Protein AF-A0A2I0UCT9-F1 (afdb_monomer_lite)

Organism: NCBI:txid1758121

pLDDT: mean 79.64, std 15.56, range [23.2, 97.56]

Secondary structure (DSSP, 8-state):
-B---S-SBTTB-----B-S-GGGEEEEEEEEE-TT-SSEEEEEEE-----------EEE-TTS--HHHHHHHHHTS-HHHHTTT--HHHHHHHHHHHHHHHHHHHS-EEE--S-S-PPPTT--HHHHHHHHHHHHHHHHHHTTSS-HHHHHHHHHHHHHHHHHHHHHHHHHHHHTTTT-HHHHHHHHHHHS---PPSPPEE-TTS-EE-SHHHHHHHHHHHHHHHS---------PPPP---------PPPP---HHHHHHHHHTS-TTSPP-TT---HHHHHHTHHHHHHHHHHHHHHHHHH----GGGGEEEEEEEE-SS-TT-GGGEEEEEEE-HHHHHHHHHHHHHHHHHHHHTT-S-TT--TT-TT--HHHHHHHHHHHHHHHHHTT----------TTTTTT--HHHHHHHHHHTT--HHHHHHHHHHSSS-EE-----HHHHHHHHHHHHHHHHHHH-TTS-EEE-HHHHHHHHHHHHTT--HHHHHHHHHHTT-HHHHTSS----BTTBS-HHHHHHHHHHHHHHSS--TTEEEEEEEEEEEETTS-B-HHHHHHHHHHHSPPEEEE-HHHHHHHHHHHHHHHHHHHTTTSS--SS-TTSS-TT--EEEEEEEEEEE-EEEEPPGGG-EEEEEESSSS-EEEEEEEEEEEEEEEEEEGGGTEEEEEEEBTTSSEEEEEEEESSTTHHHHHHHH--HHHHHHHTSTTT-EEEEEEEEEE-EEEEEEEEHHHHHHHHT--GGGSTT---TTTBS-TT----EEEEEEEEEE-S-EEEETT-S---------PPPEEEE--S-EEEEEEETTTTEEEEEEEE--S-SS-HHHHHHHHHHHHHHHHHHHHH-SSS-EEE-HHHHHHHHHHHHTT--HHHHHHHHHHTT-HHHHTTT--S--TT-S-HHHHHHHHHHHHHHTS--SSEEEEEEEEEEEETTSPBPHHHHHHHHHHHSPPEEEE-TTT-HHHHHHHHHHHHHHHTTTSS--SS-TTSS-TT--EEEEEEEEEEE-EEEEPPGGG-EEEEEESSSS-EEEEEEEEEEEEEEEEEEGGGTEEEEEEEBTTSSEEEEEEEESSGGGHHHHHHH--HHHHHHHTSTTT-EEEEEEEEEE-EEEEEEEEHHHHHHHHT--GGGSTT---TTTBS-TT----EEEEEEEEEE-S-EEEETTSS---S------SPEEEE--S-EEEEEEETTTTEEEEEEEE---

Radius of gyration: 41.67 Å; chains: 1; bounding box: 113×102×106 Å

Foldseek 3Di:
DWQDDAPFADRHNDDTDDDPDPVQKADWDFADDDPPDNTTDIDIHGDDDPPPPFPFDKDWDPVQFDVVQLVVQLVPDPLVVVQPPDALQSLVVVVLVSSVVSCPVGIDIDTPGPDPPPQPPLRDPVLVVLVVVLVVQVVCVVVVNHPPVVSVVSVVVSVVSSVVSVVVVLVVLVVCCVPCVPSNVVVVCVVVDPPDDQCFAQAPVRDTHHDPLVVVVRLVLVLVVLADPDDPDPDPDDDDDDDDDPDDDDDDDQQDLVLQLVLLLPDDQPDDAWPSPDGSVSCNSCSNPVSVSLSVSLVSCLQVLDDHPQQLEWAWDWDAADDDSRYSVRTDTDTRGHPSSVSSVVSLVVVLVVLCVVLVVDDPLDQPPDPPGDPVNNVVVVVVVVVVCVVVVHDDDDDDDDDPPVVSHDDLVVVLVVSVVSPDDPSSSSNSVNSPPDRFYPDCLALQQLLQQLVLLLLVLVCVQAVQHKDKFFSLLQLLLVVLLLLLFDDPLVVLSCVSSVVVSVPVGDDQPDDLRHRNVVVLQVNQVVCCVVVPDDPFKDKFKDKEKEFEQPFFWDPSSQVSCCVRVVYGHHYDHQQPCVVVSQQVVQVSLCVRQVNPRGSLDPVPSGHNPAGMAIEIEIEIDGFFQEFFDLVQFFFDWFPLDPVDTATFRKTKDWDFWWKFQDVVLQWIWTWTATNVSQKIKIWIGHNDQVSAVVCSVPDHPVVVCVCPPPVRTDGFGEIEIDTWAKEKDKDWCPVSSVVSRSVCQCDQNTRSCSTGVDSRDHHPTYMYMYIYGDDRGHDHYRPPPDDDDDDDDDDDHHYDHNRAKIKMFMARVVRRHTRMTMIDSDRDPLCQQQQQLLQQLVLLLLVLVCVVAVLHKDKFFSLLQLLLLVLLLLLFDDPLNVLSCVSSVVVSVLPSDFDQDDLRGRCPPVLQSNQVVCCVVCPDDPFKHKFKDKEKEFAQVFDWDPSSQVNSCVRPVYGYHYDHQQPPVVVRQVVLQVSLCVRQVNPDGSLDPPPSGHNPAGMEIDIEMEIDGFFAEFFDPVQWDFDWFPLDPVDTDTFGKTKAWDWWWKFCPVVLQWMWTWTATNVSQKIKIWIGHNDQVSVVVCSVPDGPVVVSVCPRSVGTDTFGEIEIDTWDKDKDKDFCLVSSVVSRSVCQCDQNTRSCSTGVDSRRHRPTYMYMYIYGGDRGHDHYRPDDDDDDDDPDDPDHHYDHNRAKIKMFMARVSSRHTRMTMIDSDD

InterPro domains:
  IPR000215 Serpin family [PTHR11461] (838-1222)
  IPR000477 Reverse transcriptase domain [PF00078] (324-441)
  IPR023795 Serpin, conserved site [PS00284] (804-814)
  IPR023795 Serpin, conserved site [PS00284] (1195-1205)
  IPR023796 Serpin domain [PF00079] (450-830)
  IPR023796 Serpin domain [PF00079] (841-1222)
  IPR023796 Serpin domain [SM00093] (456-831)
  IPR023796 Serpin domain [SM00093] (847-1222)
  IPR036186 Serpin superfamily [SSF56574] (446-830)
  IPR036186 Serpin superfamily [SSF56574] (837-1222)
  IPR042178 Serpin superfamily, domain 1 [G3DSA:3.30.497.10] (456-778)
  IPR042178 Serpin superfamily, domain 1 [G3DSA:3.30.497.10] (847-1169)
  IPR042185 Serpin superfamily, domain 2 [G3DSA:2.30.39.10] (630-824)
  IPR042185 Serpin superfamily, domain 2 [G3DSA:2.30.39.10] (1021-1215)
  IPR043502 DNA/RNA polymerase superfamily [SSF56672] (262-437)

Sequence (1222 aa):
MQLVSGPTRESALLDLLLVNREELVGEVKVGGRLGHSDHEMIEFSILGETRRGVTKTATLDFWRANFDLFRRLLDKIPWEAALKDIGVQEEWTYYKKEVLKAQEQAVPVYRKTSRRGRRRAWLNRDLLLDLRNKRRVYNLWKRGQVSHEDYKEVVKLCREKIRRAKAQLELNLATAVKDNKKCFYKFINNKRRIRENLPPLSDAEGNIVTKDEEKAEVLNAYFASVFSSGTSCFLDTQPHELGDKEGKQNEGITIKEEEISDLLRRLDAHKSMGPDGLHPRVLKELADMLAKLLSIIYMKSWITGEVPKDWRVANVTPIYKKGKKEDPGNYRPVSLTSIPEKVMEQVILSAITNHIMGNHGIRPSQHGFMKGRSCQTNLISFYDMMTRLLDEGKAVDIIYLDFQKVFDTVPHRILVEKLAAHGLGEHMICWIKHWLSGRTDFTMGSISAANAEFSFDVFKELKVHHANDNILYSPMSIIAALAMVYLGARGNTEHQMEKVLHFDKIAGLGGTIQTKCGKSMNIHLLFKELLSDITAPKANSSLHIANRLYAEKTCPILPIYSKCVKKLYRAGLEMVNFKTASNQARQLINSWVENQTNGQIQDILVSGSVDLNTALALVSAIYFKGIWKTAFKEDDTQEMPFSVTKKESRPVQMMCQNGTFKVAAVAAENMKILELPYASGQLSMLVLLPDDISGLEQLENKISFEKLTEWTSPNVMEKRRVKVYLPRMKIQEKYNLKSVLTTLGMTDLFSPSANLSGISSAKTLKISEAIHEAYMEVNEEGTEMAGSAGVMGDIKHSSELEEFRADHPFLFLLKHNPTNIILFFGKYYNTDFTMGSITAANAEFCFDVFRELKVHHANDNIFYSPLSIISALAMVYLGARGNTQSQMEKVLHFDNITGLGDTNDSQCGTSEYLHNSFKNLLSDITMPNATYSLKIAERLYIEKTYPVLPEYLKCAKKFYKAGLEEVNFKTATEEARQLVNSWVEKETNGQIQDFLVSGSVDFNTAVALVNAIYFKGIWKSAFKEDDTQEMPFNVTEQESRPVQMMCQNGTFKVAAVAAENMKILELPYASGQLSMLVLLPDDISGLEQLENKISFEKLTEWTSPNVMEKRRVKVYLPRMKIQEKYNLKSVLTTLGMTDLFSPSANLSGISSAENLKISEAIHEAYMEVNEEGTEMAGSAGVMGDIKHSSELEEFRADHPFLFLLKHNPTNIILFFGKYCSP

Structure (mmCIF, N/CA/C/O backbone):
data_AF-A0A2I0UCT9-F1
#
_entry.id   AF-A0A2I0UCT9-F1
#
loop_
_atom_site.group_PDB
_atom_site.id
_atom_site.type_symbol
_atom_site.label_atom_id
_atom_site.label_alt_id
_atom_site.label_comp_id
_atom_site.label_asym_id
_atom_site.label_entity_id
_atom_site.label_seq_id
_atom_site.pdbx_PDB_ins_code
_atom_site.Cartn_x
_atom_site.Cartn_y
_atom_site.Cartn_z
_atom_site.occupancy
_atom_site.B_iso_or_equiv
_atom_site.auth_seq_id
_atom_site.auth_comp_id
_atom_site.auth_asym_id
_atom_site.auth_atom_id
_atom_site.pdbx_PDB_model_num
ATOM 1 N N . MET A 1 1 ? 19.621 -49.112 -18.822 1.00 57.09 1 MET A N 1
ATOM 2 C CA . MET A 1 1 ? 19.481 -50.208 -17.838 1.00 57.09 1 MET A CA 1
ATOM 3 C C . MET A 1 1 ? 18.118 -50.867 -18.026 1.00 57.09 1 MET A C 1
ATOM 5 O O . MET A 1 1 ? 17.234 -50.204 -18.569 1.00 57.09 1 MET A O 1
ATOM 9 N N . GLN A 1 2 ? 17.984 -52.158 -17.704 1.00 73.25 2 GLN A N 1
ATOM 10 C CA . GLN A 1 2 ? 16.734 -52.922 -17.835 1.00 73.25 2 GLN A CA 1
ATOM 11 C C . GLN A 1 2 ? 15.992 -52.929 -16.495 1.00 73.25 2 GLN A C 1
ATOM 13 O O . GLN A 1 2 ? 16.597 -53.284 -15.492 1.00 73.25 2 GLN A O 1
ATOM 18 N N . LEU A 1 3 ? 14.705 -52.567 -16.487 1.00 75.50 3 LEU A N 1
ATOM 19 C CA . LEU A 1 3 ? 13.926 -52.384 -15.248 1.00 75.50 3 LEU A CA 1
ATOM 20 C C . LEU A 1 3 ? 12.859 -53.463 -14.981 1.00 75.50 3 LEU A C 1
ATOM 22 O O . LEU A 1 3 ? 12.238 -53.456 -13.925 1.00 75.50 3 LEU A O 1
ATOM 26 N N . VAL A 1 4 ? 12.626 -54.390 -15.916 1.00 80.62 4 VAL A N 1
ATOM 27 C CA . VAL A 1 4 ? 11.717 -55.529 -15.689 1.00 80.62 4 VAL A CA 1
ATOM 28 C C . VAL A 1 4 ? 12.490 -56.616 -14.953 1.00 80.62 4 VAL A C 1
ATOM 30 O O . VAL A 1 4 ? 13.481 -57.115 -15.489 1.00 80.62 4 VAL A O 1
ATOM 33 N N . SER A 1 5 ? 12.037 -56.963 -13.749 1.00 72.50 5 SER A N 1
ATOM 34 C CA . SER A 1 5 ? 12.671 -57.950 -12.863 1.00 72.50 5 SER A CA 1
ATOM 35 C C . SER A 1 5 ? 11.856 -59.238 -12.666 1.00 72.50 5 SER A C 1
ATOM 37 O O . SER A 1 5 ? 12.396 -60.209 -12.144 1.00 72.50 5 SER A O 1
ATOM 39 N N . GLY A 1 6 ? 10.586 -59.274 -13.095 1.00 77.69 6 GLY A N 1
ATOM 40 C CA . GLY A 1 6 ? 9.696 -60.440 -12.990 1.00 77.69 6 GLY A CA 1
ATOM 41 C C . GLY A 1 6 ? 9.464 -61.162 -14.328 1.00 77.69 6 GLY A C 1
ATOM 42 O O . GLY A 1 6 ? 9.634 -60.547 -15.385 1.00 77.69 6 GLY A O 1
ATOM 43 N N . PRO A 1 7 ? 9.083 -62.455 -14.313 1.00 78.69 7 PRO A N 1
ATOM 44 C CA . PRO A 1 7 ? 8.734 -63.188 -15.526 1.00 78.69 7 PRO A CA 1
ATOM 45 C C . PRO A 1 7 ? 7.479 -62.589 -16.165 1.00 78.69 7 PRO A C 1
ATOM 47 O O . PRO A 1 7 ? 6.541 -62.211 -15.479 1.00 78.69 7 PRO A O 1
ATOM 50 N N . THR A 1 8 ? 7.478 -62.483 -17.490 1.00 80.38 8 THR A N 1
ATOM 51 C CA . THR A 1 8 ? 6.402 -61.848 -18.274 1.00 80.38 8 THR A CA 1
ATOM 52 C C . THR A 1 8 ? 5.652 -62.850 -19.142 1.00 80.38 8 THR A C 1
ATOM 54 O O . THR A 1 8 ? 4.635 -62.528 -19.752 1.00 80.38 8 THR A O 1
ATOM 57 N N . ARG A 1 9 ? 6.119 -64.101 -19.154 1.00 81.19 9 ARG A N 1
ATOM 58 C CA . ARG A 1 9 ? 5.434 -65.254 -19.727 1.00 81.19 9 ARG A CA 1
ATOM 59 C C . ARG A 1 9 ? 5.860 -66.512 -18.977 1.00 81.19 9 ARG A C 1
ATOM 61 O O . ARG A 1 9 ? 6.996 -66.958 -19.116 1.00 81.19 9 ARG A O 1
ATOM 68 N N . GLU A 1 10 ? 4.939 -67.093 -18.212 1.00 77.25 10 GLU A N 1
ATOM 69 C CA . GLU A 1 10 ? 5.203 -68.269 -17.366 1.00 77.25 10 GLU A CA 1
ATOM 70 C C . GLU A 1 10 ? 6.391 -68.028 -16.416 1.00 77.25 10 GLU A C 1
ATOM 72 O O . GLU A 1 10 ? 6.295 -67.182 -15.535 1.00 77.25 10 GLU A O 1
ATOM 77 N N . SER A 1 11 ? 7.509 -68.740 -16.586 1.00 71.81 11 SER A N 1
ATOM 78 C CA . SER A 1 11 ? 8.741 -68.568 -15.803 1.00 71.81 11 SER A CA 1
ATOM 79 C C . SER A 1 11 ? 9.826 -67.755 -16.525 1.00 71.81 11 SER A C 1
ATOM 81 O O . SER A 1 11 ? 10.908 -67.555 -15.973 1.00 71.81 11 SER A O 1
ATOM 83 N N . ALA A 1 12 ? 9.561 -67.273 -17.746 1.00 71.94 12 ALA A N 1
ATOM 84 C CA . ALA A 1 12 ? 10.537 -66.583 -18.584 1.00 71.94 12 ALA A CA 1
ATOM 85 C C . ALA A 1 12 ? 10.339 -65.057 -18.600 1.00 71.94 12 ALA A C 1
ATOM 87 O O . ALA A 1 12 ? 9.223 -64.539 -18.688 1.00 71.94 12 ALA A O 1
ATOM 88 N N . LEU A 1 13 ? 11.456 -64.326 -18.573 1.00 79.44 13 LEU A N 1
ATOM 89 C CA . LEU A 1 13 ? 11.510 -62.872 -18.718 1.00 79.44 13 LEU A CA 1
ATOM 90 C C . LEU A 1 13 ? 11.813 -62.537 -20.183 1.00 79.44 13 LEU A C 1
ATOM 92 O O . LEU A 1 13 ? 12.969 -62.533 -20.602 1.00 79.44 13 LEU A O 1
ATOM 96 N N . LEU A 1 14 ? 10.764 -62.328 -20.980 1.00 77.50 14 LEU A N 1
ATOM 97 C CA . LEU A 1 14 ? 10.890 -62.073 -22.422 1.00 77.50 14 LEU A CA 1
ATOM 98 C C . LEU A 1 14 ? 10.742 -60.591 -22.775 1.00 77.50 14 LEU A C 1
ATOM 100 O O . LEU A 1 14 ? 11.353 -60.122 -23.736 1.00 77.50 14 LEU A O 1
ATOM 104 N N . ASP A 1 15 ? 9.961 -59.849 -21.995 1.00 80.25 15 ASP A N 1
ATOM 105 C CA . ASP A 1 15 ? 9.699 -58.434 -22.238 1.00 80.25 15 ASP A CA 1
ATOM 106 C C . ASP A 1 15 ? 10.690 -57.526 -21.493 1.00 80.25 15 ASP A C 1
ATOM 108 O O . ASP A 1 15 ? 10.990 -57.720 -20.314 1.00 80.25 15 ASP A O 1
ATOM 112 N N . LEU A 1 16 ? 11.203 -56.508 -22.193 1.00 80.88 16 LEU A N 1
ATOM 113 C CA . LEU A 1 16 ? 12.272 -55.626 -21.714 1.00 80.88 16 LEU A CA 1
ATOM 114 C C . LEU A 1 16 ? 11.799 -54.170 -21.631 1.00 80.88 16 LEU A C 1
ATOM 116 O O . LEU A 1 16 ? 11.271 -53.625 -22.602 1.00 80.88 16 LEU A O 1
ATOM 120 N N . LEU A 1 17 ? 12.096 -53.502 -20.513 1.00 78.69 17 LEU A N 1
ATOM 121 C CA . LEU A 1 17 ? 11.979 -52.048 -20.370 1.00 78.69 17 LEU A CA 1
ATOM 122 C C . LEU A 1 17 ? 13.373 -51.432 -20.251 1.00 78.69 17 LEU A C 1
ATOM 124 O O . LEU A 1 17 ? 14.047 -51.629 -19.244 1.00 78.69 17 LEU A O 1
ATOM 128 N N . LEU A 1 18 ? 13.802 -50.697 -21.280 1.00 76.31 18 LEU A N 1
ATOM 129 C CA . LEU A 1 18 ? 15.130 -50.083 -21.358 1.00 76.31 18 LEU A CA 1
ATOM 130 C C . LEU A 1 18 ? 15.047 -48.563 -21.188 1.00 76.31 18 LEU A C 1
ATOM 132 O O . LEU A 1 18 ? 14.355 -47.892 -21.954 1.00 76.31 18 LEU A O 1
ATOM 136 N N . VAL A 1 19 ? 15.811 -48.015 -20.239 1.00 69.94 19 VAL A N 1
ATOM 137 C CA . VAL A 1 19 ? 15.887 -46.564 -19.982 1.00 69.94 19 VAL A CA 1
ATOM 138 C C . VAL A 1 19 ? 17.318 -46.028 -20.016 1.00 69.94 19 VAL A C 1
ATOM 140 O O . VAL A 1 19 ? 18.277 -46.747 -19.712 1.00 69.94 19 VAL A O 1
ATOM 143 N N . ASN A 1 20 ? 17.455 -44.750 -20.388 1.00 64.88 20 ASN A N 1
ATOM 144 C CA . ASN A 1 20 ? 18.713 -43.992 -20.367 1.00 64.88 20 ASN A CA 1
ATOM 145 C C . ASN A 1 20 ? 18.933 -43.199 -19.064 1.00 64.88 20 ASN A C 1
ATOM 147 O O . ASN A 1 20 ? 20.059 -42.782 -18.813 1.00 64.88 20 ASN A O 1
ATOM 151 N N . ARG A 1 21 ? 17.882 -42.988 -18.259 1.00 62.28 21 ARG A N 1
ATOM 152 C CA . ARG A 1 21 ? 17.913 -42.405 -16.907 1.00 62.28 21 ARG A CA 1
ATOM 153 C C . ARG A 1 21 ? 16.863 -43.123 -16.059 1.00 62.28 21 ARG A C 1
ATOM 155 O O . ARG A 1 21 ? 15.702 -43.140 -16.461 1.00 62.28 21 ARG A O 1
ATOM 162 N N . GLU A 1 22 ? 17.259 -43.737 -14.948 1.00 59.78 22 GLU A N 1
ATOM 163 C CA . GLU A 1 22 ? 16.347 -44.529 -14.098 1.00 59.78 22 GLU A CA 1
ATOM 164 C C . GLU A 1 22 ? 15.284 -43.663 -13.417 1.00 59.78 22 GLU A C 1
ATOM 166 O O . GLU A 1 22 ? 14.137 -44.069 -13.308 1.00 59.78 22 GLU A O 1
ATOM 171 N N . GLU A 1 23 ? 15.630 -42.415 -13.106 1.00 65.25 23 GLU A N 1
ATOM 172 C CA . GLU A 1 23 ? 14.779 -41.413 -12.449 1.00 65.25 23 GLU A CA 1
ATOM 173 C C . GLU A 1 23 ? 13.482 -41.079 -13.217 1.00 65.25 23 GLU A C 1
ATOM 175 O O . GLU A 1 23 ? 12.538 -40.532 -12.653 1.00 65.25 23 GLU A O 1
ATOM 180 N N . LEU A 1 24 ? 13.431 -41.380 -14.521 1.00 64.81 24 LEU A N 1
ATOM 181 C CA . LEU A 1 24 ? 12.285 -41.087 -15.389 1.00 64.81 24 LEU A CA 1
ATOM 182 C C . LEU A 1 24 ? 11.201 -42.166 -15.346 1.00 64.81 24 LEU A C 1
ATOM 184 O O . LEU A 1 24 ? 10.150 -41.985 -15.963 1.00 64.81 24 LEU A O 1
ATOM 188 N N . VAL A 1 25 ? 11.447 -43.301 -14.693 1.00 72.56 25 VAL A N 1
ATOM 189 C CA . VAL A 1 25 ? 10.488 -44.403 -14.607 1.00 72.56 25 VAL A CA 1
ATOM 190 C C . VAL A 1 25 ? 10.247 -44.729 -13.138 1.00 72.56 25 VAL A C 1
ATOM 192 O O . VAL A 1 25 ? 11.176 -45.027 -12.401 1.00 72.56 25 VAL A O 1
ATOM 195 N N . GLY A 1 26 ? 8.988 -44.624 -12.714 1.00 73.44 26 GLY A N 1
ATOM 196 C CA . GLY A 1 26 ? 8.541 -45.030 -11.385 1.00 73.44 26 GLY A CA 1
ATOM 197 C C . GLY A 1 26 ? 8.479 -46.553 -11.240 1.00 73.44 26 GLY A C 1
ATOM 198 O O . GLY A 1 26 ? 9.043 -47.295 -12.037 1.00 73.44 26 GLY A O 1
ATOM 199 N N . GLU A 1 27 ? 7.762 -47.031 -10.226 1.00 77.88 27 GLU A N 1
ATOM 200 C CA . GLU A 1 27 ? 7.654 -48.464 -9.929 1.00 77.88 27 GLU A CA 1
ATOM 201 C C . GLU A 1 27 ? 7.150 -49.273 -11.146 1.00 77.88 27 GLU A C 1
ATOM 203 O O . GLU A 1 27 ? 6.134 -48.926 -11.753 1.00 77.88 27 GLU A O 1
ATOM 208 N N . VAL A 1 28 ? 7.875 -50.340 -11.508 1.00 81.81 28 VAL A N 1
ATOM 209 C CA . VAL A 1 28 ? 7.526 -51.268 -12.597 1.00 81.81 28 VAL A CA 1
ATOM 210 C C . VAL A 1 28 ? 6.872 -52.508 -11.989 1.00 81.81 28 VAL A C 1
ATOM 212 O O . VAL A 1 28 ? 7.509 -53.224 -11.219 1.00 81.81 28 VAL A O 1
ATOM 215 N N . LYS A 1 29 ? 5.614 -52.782 -12.341 1.00 81.94 29 LYS A N 1
ATOM 216 C CA . LYS A 1 29 ? 4.838 -53.941 -11.876 1.00 81.94 29 LYS A CA 1
ATOM 217 C C . LYS A 1 29 ? 4.509 -54.861 -13.039 1.00 81.94 29 LYS A C 1
ATOM 219 O O . LYS A 1 29 ? 4.087 -54.400 -14.094 1.00 81.94 29 LYS A O 1
ATOM 224 N N . VAL A 1 30 ? 4.669 -56.164 -12.836 1.00 81.25 30 VAL A N 1
ATOM 225 C CA . VAL A 1 30 ? 4.118 -57.178 -13.741 1.00 81.25 30 VAL A CA 1
ATOM 226 C C . VAL A 1 30 ? 2.768 -57.617 -13.165 1.00 81.25 30 VAL A C 1
ATOM 228 O O . VAL A 1 30 ? 2.689 -58.033 -12.013 1.00 81.25 30 VAL A O 1
ATOM 231 N N . GLY A 1 31 ? 1.697 -57.417 -13.928 1.00 76.62 31 GLY A N 1
ATOM 232 C CA . GLY A 1 31 ? 0.309 -57.712 -13.582 1.00 76.62 31 GLY A CA 1
ATOM 233 C C . GLY A 1 31 ? -0.306 -58.788 -14.483 1.00 76.62 31 GLY A C 1
ATOM 234 O O . GLY A 1 31 ? 0.357 -59.390 -15.318 1.00 76.62 31 GLY A O 1
ATOM 235 N N . GLY A 1 32 ? -1.611 -59.031 -14.337 1.00 73.81 32 GLY A N 1
ATOM 236 C CA . GLY A 1 32 ? -2.303 -60.130 -15.025 1.00 73.81 32 GLY A CA 1
ATOM 237 C C . GLY A 1 32 ? -2.358 -60.033 -16.561 1.00 73.81 32 GLY A C 1
ATOM 238 O O . GLY A 1 32 ? -2.033 -59.016 -17.175 1.00 73.81 32 GLY A O 1
ATOM 239 N N . ARG A 1 33 ? -2.826 -61.113 -17.202 1.00 74.38 33 ARG A N 1
ATOM 240 C CA . ARG A 1 33 ? -2.974 -61.198 -18.667 1.00 74.38 33 ARG A CA 1
ATOM 241 C C . ARG A 1 33 ? -4.056 -60.247 -19.181 1.00 74.38 33 ARG A C 1
ATOM 243 O O . ARG A 1 33 ? -5.191 -60.249 -18.703 1.00 74.38 33 ARG A O 1
ATOM 250 N N . LEU A 1 34 ? -3.732 -59.470 -20.216 1.00 67.25 34 LEU A N 1
ATOM 251 C CA . LEU A 1 34 ? -4.704 -58.619 -20.902 1.00 67.25 34 LEU A CA 1
ATOM 252 C C . LEU A 1 34 ? -5.528 -59.460 -21.899 1.00 67.25 34 LEU A C 1
ATOM 254 O O . LEU A 1 34 ? -5.112 -59.693 -23.036 1.00 67.25 34 LEU A O 1
ATOM 258 N N . GLY A 1 35 ? -6.706 -59.925 -21.479 1.00 74.31 35 GLY A N 1
ATOM 259 C CA . GLY A 1 35 ? -7.594 -60.741 -22.317 1.00 74.31 35 GLY A CA 1
ATOM 260 C C . GLY A 1 35 ? -7.013 -62.131 -22.607 1.00 74.31 35 GLY A C 1
ATOM 261 O O . GLY A 1 35 ? -6.703 -62.871 -21.682 1.00 74.31 35 GLY A O 1
ATOM 262 N N . HIS A 1 36 ? -6.859 -62.489 -23.887 1.00 70.44 36 HIS A N 1
ATOM 263 C CA . HIS A 1 36 ? -6.281 -63.773 -24.327 1.00 70.44 36 HIS A CA 1
ATOM 264 C C . HIS A 1 36 ? -4.766 -63.713 -24.605 1.00 70.44 36 HIS A C 1
ATOM 266 O O . HIS A 1 36 ? -4.238 -64.589 -25.286 1.00 70.44 36 HIS A O 1
ATOM 272 N N . SER A 1 37 ? -4.073 -62.670 -24.138 1.00 74.75 37 SER A N 1
ATOM 273 C CA . SER A 1 37 ? -2.614 -62.553 -24.269 1.00 74.75 37 SER A CA 1
ATOM 274 C C . SER A 1 37 ? -1.904 -63.689 -23.526 1.00 74.75 37 SER A C 1
ATOM 276 O O . SER A 1 37 ? -2.253 -63.993 -22.386 1.00 74.75 37 SER A O 1
ATOM 278 N N . ASP A 1 38 ? -0.892 -64.292 -24.149 1.00 73.81 38 ASP A N 1
ATOM 279 C CA . ASP A 1 38 ? 0.022 -65.253 -23.521 1.00 73.81 38 ASP A CA 1
ATOM 280 C C . ASP A 1 38 ? 1.135 -64.571 -22.701 1.00 73.81 38 ASP A C 1
ATOM 282 O O . ASP A 1 38 ? 1.859 -65.254 -21.980 1.00 73.81 38 ASP A O 1
ATOM 286 N N . HIS A 1 39 ? 1.223 -63.238 -22.757 1.00 81.94 39 HIS A N 1
ATOM 287 C CA . HIS A 1 39 ? 2.109 -62.399 -21.943 1.00 81.94 39 HIS A CA 1
ATOM 288 C C . HIS A 1 39 ? 1.354 -61.665 -20.820 1.00 81.94 39 HIS A C 1
ATOM 290 O O . HIS A 1 39 ? 0.200 -61.244 -20.996 1.00 81.94 39 HIS A O 1
ATOM 296 N N . GLU A 1 40 ? 2.035 -61.489 -19.689 1.00 80.50 40 GLU A N 1
ATOM 297 C CA . GLU A 1 40 ? 1.629 -60.684 -18.536 1.00 80.50 40 GLU A CA 1
ATOM 298 C C . GLU A 1 40 ? 1.829 -59.186 -18.796 1.00 80.50 40 GLU A C 1
ATOM 300 O O . GLU A 1 40 ? 2.698 -58.765 -19.564 1.00 80.50 40 GLU A O 1
ATOM 305 N N . MET A 1 41 ? 0.976 -58.354 -18.201 1.00 82.81 41 MET A N 1
ATOM 306 C CA . MET A 1 41 ? 1.002 -56.913 -18.443 1.00 82.81 41 MET A CA 1
ATOM 307 C C . MET A 1 41 ? 2.112 -56.255 -17.630 1.00 82.81 41 MET A C 1
ATOM 309 O O . MET A 1 41 ? 2.153 -56.424 -16.423 1.00 82.81 41 MET A O 1
ATOM 313 N N . ILE A 1 42 ? 2.960 -55.436 -18.251 1.00 83.81 42 ILE A N 1
ATOM 314 C CA . ILE A 1 42 ? 3.900 -54.587 -17.508 1.00 83.81 42 ILE A CA 1
ATOM 315 C C . ILE A 1 42 ? 3.290 -53.192 -17.354 1.00 83.81 42 ILE A C 1
ATOM 317 O O . ILE A 1 42 ? 3.034 -52.507 -18.347 1.00 83.81 42 ILE A O 1
ATOM 321 N N . GLU A 1 43 ? 3.095 -52.761 -16.114 1.00 80.38 43 GLU A N 1
ATOM 322 C CA . GLU A 1 43 ? 2.640 -51.426 -15.744 1.00 80.38 43 GLU A CA 1
ATOM 323 C C . GLU A 1 43 ? 3.800 -50.627 -15.141 1.00 80.38 43 GLU A C 1
ATOM 325 O O . GLU A 1 43 ? 4.513 -51.107 -14.266 1.00 80.38 43 GLU A O 1
ATOM 330 N N . PHE A 1 44 ? 4.020 -49.407 -15.627 1.00 81.62 44 PHE A N 1
ATOM 331 C CA . PHE A 1 44 ? 5.028 -48.500 -15.086 1.00 81.62 44 PHE A CA 1
ATOM 332 C C . PHE A 1 44 ? 4.645 -47.044 -15.346 1.00 81.62 44 PHE A C 1
ATOM 334 O O . PHE A 1 44 ? 4.004 -46.712 -16.347 1.00 81.62 44 PHE A O 1
ATOM 341 N N . SER A 1 45 ? 5.087 -46.162 -14.456 1.00 71.12 45 SER A N 1
ATOM 342 C CA . SER A 1 45 ? 4.859 -44.719 -14.554 1.00 71.12 45 SER A CA 1
ATOM 343 C C . SER A 1 45 ? 6.054 -44.051 -15.221 1.00 71.12 45 SER A C 1
ATOM 345 O O . SER A 1 45 ? 7.181 -44.280 -14.804 1.00 71.12 45 SER A O 1
ATOM 347 N N . ILE A 1 46 ? 5.848 -43.190 -16.219 1.00 71.38 46 ILE A N 1
ATOM 348 C CA . ILE A 1 46 ? 6.926 -42.328 -16.729 1.00 71.38 46 ILE A CA 1
ATOM 349 C C . ILE A 1 46 ? 6.840 -40.993 -15.994 1.00 71.38 46 ILE A C 1
ATOM 351 O O . ILE A 1 46 ? 5.900 -40.223 -16.201 1.00 71.38 46 ILE A O 1
ATOM 355 N N . LEU A 1 47 ? 7.823 -40.729 -15.143 1.00 61.00 47 LEU A N 1
ATOM 356 C CA . LEU A 1 47 ? 7.977 -39.480 -14.417 1.00 61.00 47 LEU A CA 1
ATOM 357 C C . LEU A 1 47 ? 8.607 -38.456 -15.364 1.00 61.00 47 LEU A C 1
ATOM 359 O O . LEU A 1 47 ? 9.779 -38.530 -15.725 1.00 61.00 47 LEU A O 1
ATOM 363 N N . GLY A 1 48 ? 7.797 -37.513 -15.834 1.00 51.56 48 GLY A N 1
ATOM 364 C CA . GLY A 1 48 ? 8.268 -36.441 -16.697 1.00 51.56 48 GLY A CA 1
ATOM 365 C C . GLY A 1 48 ? 7.297 -35.274 -16.733 1.00 51.56 48 GLY A C 1
ATOM 366 O O . GLY A 1 48 ? 6.100 -35.446 -16.959 1.00 51.56 48 GLY A O 1
ATOM 367 N N . GLU A 1 49 ? 7.820 -34.063 -16.568 1.00 47.34 49 GLU A N 1
ATOM 368 C CA . GLU A 1 49 ? 7.054 -32.844 -16.794 1.00 47.34 49 GLU A CA 1
ATOM 369 C C . GLU A 1 49 ? 6.687 -32.722 -18.274 1.00 47.34 49 GLU A C 1
ATOM 371 O O . GLU A 1 49 ? 7.530 -32.525 -19.159 1.00 47.34 49 GLU A O 1
ATOM 376 N N . THR A 1 50 ? 5.393 -32.794 -18.576 1.00 37.16 50 THR A N 1
ATOM 377 C CA . THR A 1 50 ? 4.905 -32.500 -19.923 1.00 37.16 50 THR A CA 1
ATOM 378 C C . THR A 1 50 ? 5.042 -31.000 -20.204 1.00 37.16 50 THR A C 1
ATOM 380 O O . THR A 1 50 ? 4.089 -30.238 -20.057 1.00 37.16 50 THR A O 1
ATOM 383 N N . ARG A 1 51 ? 6.207 -30.550 -20.691 1.00 39.56 51 ARG A N 1
ATOM 384 C CA . ARG A 1 51 ? 6.370 -29.197 -21.253 1.00 39.56 51 ARG A CA 1
ATOM 385 C C . ARG A 1 51 ? 5.508 -29.042 -22.510 1.00 39.56 51 ARG A C 1
ATOM 387 O O . ARG A 1 51 ? 5.971 -29.196 -23.644 1.00 39.56 51 ARG A O 1
ATOM 394 N N . ARG A 1 52 ? 4.234 -28.683 -22.346 1.00 36.62 52 ARG A N 1
ATOM 395 C CA . ARG A 1 52 ? 3.420 -28.102 -23.424 1.00 36.62 52 ARG A CA 1
ATOM 396 C C . ARG A 1 52 ? 3.707 -26.606 -23.513 1.00 36.62 52 ARG A C 1
ATOM 398 O O . ARG A 1 52 ? 2.840 -25.779 -23.273 1.00 36.62 52 ARG A O 1
ATOM 405 N N . GLY A 1 53 ? 4.926 -26.260 -23.922 1.00 38.44 53 GLY A N 1
ATOM 406 C CA . GLY A 1 53 ? 5.279 -24.882 -24.248 1.00 38.44 53 GLY A CA 1
ATOM 407 C C . GLY A 1 53 ? 4.473 -24.400 -25.454 1.00 38.44 53 GLY A C 1
ATOM 408 O O . GLY A 1 53 ? 4.830 -24.676 -26.607 1.00 38.44 53 GLY A O 1
ATOM 409 N N . VAL A 1 54 ? 3.376 -23.681 -25.208 1.00 38.72 54 VAL A N 1
ATOM 410 C CA . VAL A 1 54 ? 2.675 -22.949 -26.259 1.00 38.72 54 VAL A CA 1
ATOM 411 C C . VAL A 1 54 ? 3.426 -21.649 -26.506 1.00 38.72 54 VAL A C 1
ATOM 413 O O . VAL A 1 54 ? 3.076 -20.609 -25.970 1.00 38.72 54 VAL A O 1
ATOM 416 N N . THR A 1 55 ? 4.460 -21.693 -27.346 1.00 39.56 55 THR A N 1
ATOM 417 C CA . THR A 1 55 ? 5.114 -20.476 -27.849 1.00 39.56 55 THR A CA 1
ATOM 418 C C . THR A 1 55 ? 4.104 -19.674 -28.671 1.00 39.56 55 THR A C 1
ATOM 420 O O . THR A 1 55 ? 3.827 -20.000 -29.826 1.00 39.56 55 THR A O 1
ATOM 423 N N . LYS A 1 56 ? 3.510 -18.643 -28.060 1.00 46.72 56 LYS A N 1
ATOM 424 C CA . LYS A 1 56 ? 2.551 -17.722 -28.690 1.00 46.72 56 LYS A CA 1
ATOM 425 C C . LYS A 1 56 ? 3.295 -16.560 -29.358 1.00 46.72 56 LYS A C 1
ATOM 427 O O . LYS A 1 56 ? 3.069 -15.403 -29.033 1.00 46.72 56 LYS A O 1
ATOM 432 N N . THR A 1 57 ? 4.191 -16.849 -30.300 1.00 52.47 57 THR A N 1
ATOM 433 C CA . THR A 1 57 ? 4.855 -15.788 -31.074 1.00 52.47 57 THR A CA 1
ATOM 434 C C . THR A 1 57 ? 3.899 -15.286 -32.158 1.00 52.47 57 THR A C 1
ATOM 436 O O . THR A 1 57 ? 3.486 -16.051 -33.040 1.00 52.47 57 THR A O 1
ATOM 439 N N . ALA A 1 58 ? 3.527 -14.011 -32.086 1.00 59.44 58 ALA A N 1
ATOM 440 C CA . ALA A 1 58 ? 2.834 -13.311 -33.159 1.00 59.44 58 ALA A CA 1
ATOM 441 C C . ALA A 1 58 ? 3.832 -13.054 -34.309 1.00 59.44 58 ALA A C 1
ATOM 443 O O . ALA A 1 58 ? 5.008 -12.794 -34.069 1.00 59.44 58 ALA A O 1
ATOM 444 N N . THR A 1 59 ? 3.438 -13.246 -35.566 1.00 68.94 59 THR A N 1
ATOM 445 C CA . THR A 1 59 ? 4.319 -13.051 -36.732 1.00 68.94 59 THR A CA 1
ATOM 446 C C . THR A 1 59 ? 3.549 -12.306 -37.821 1.00 68.94 59 THR A C 1
ATOM 448 O O . THR A 1 59 ? 2.368 -12.584 -38.019 1.00 68.94 59 THR A O 1
ATOM 451 N N . LEU A 1 60 ? 4.210 -11.384 -38.528 1.00 80.62 60 LEU A N 1
ATOM 452 C CA . LEU A 1 60 ? 3.633 -10.673 -39.675 1.00 80.62 60 LEU A CA 1
ATOM 453 C C . LEU A 1 60 ? 3.185 -11.665 -40.764 1.00 80.62 60 LEU A C 1
ATOM 455 O O . LEU A 1 60 ? 3.945 -12.559 -41.160 1.00 80.62 60 LEU A O 1
ATOM 459 N N . ASP A 1 61 ? 1.947 -11.519 -41.232 1.00 82.00 61 ASP A N 1
ATOM 460 C CA . ASP A 1 61 ? 1.354 -12.310 -42.308 1.00 82.00 61 ASP A CA 1
ATOM 461 C C . ASP A 1 61 ? 1.505 -11.604 -43.659 1.00 82.00 61 ASP A C 1
ATOM 463 O O . ASP A 1 61 ? 0.598 -10.940 -44.159 1.00 82.00 61 ASP A O 1
ATOM 467 N N . PHE A 1 62 ? 2.658 -11.790 -44.296 1.00 82.38 62 PHE A N 1
ATOM 468 C CA . PHE A 1 62 ? 2.907 -11.212 -45.617 1.00 82.38 62 PHE A CA 1
ATOM 469 C C . PHE A 1 62 ? 2.050 -11.804 -46.743 1.00 82.38 62 PHE A C 1
ATOM 471 O O . PHE A 1 62 ? 2.087 -11.278 -47.850 1.00 82.38 62 PHE A O 1
ATOM 478 N N . TRP A 1 63 ? 1.297 -12.883 -46.502 1.00 78.88 63 TRP A N 1
ATOM 479 C CA . TRP A 1 63 ? 0.347 -13.400 -47.495 1.00 78.88 63 TRP A CA 1
ATOM 480 C C . TRP A 1 63 ? -0.937 -12.579 -47.554 1.00 78.88 63 TRP A C 1
ATOM 482 O O . TRP A 1 63 ? -1.603 -12.567 -48.583 1.00 78.88 63 TRP A O 1
ATOM 492 N N . ARG A 1 64 ? -1.279 -11.899 -46.456 1.00 79.06 64 ARG A N 1
ATOM 493 C CA . ARG A 1 64 ? -2.458 -11.030 -46.347 1.00 79.06 64 ARG A CA 1
ATOM 494 C C . ARG A 1 64 ? -2.088 -9.546 -46.324 1.00 79.06 64 ARG A C 1
ATOM 496 O O . ARG A 1 64 ? -2.933 -8.721 -45.994 1.00 79.06 64 ARG A O 1
ATOM 503 N N . ALA A 1 65 ? -0.833 -9.220 -46.625 1.00 86.38 65 ALA A N 1
ATOM 504 C CA . ALA A 1 65 ? -0.349 -7.849 -46.666 1.00 86.38 65 ALA A CA 1
ATOM 505 C C . ALA A 1 65 ? -0.950 -7.087 -47.853 1.00 86.38 65 ALA A C 1
ATOM 507 O O . ALA A 1 65 ? -0.983 -7.600 -48.971 1.00 86.38 65 ALA A O 1
ATOM 508 N N . ASN A 1 66 ? -1.373 -5.848 -47.610 1.00 88.69 66 ASN A N 1
ATOM 509 C CA . ASN A 1 66 ? -1.853 -4.927 -48.633 1.00 88.69 66 ASN A CA 1
ATOM 510 C C . ASN A 1 66 ? -0.795 -3.842 -48.895 1.00 88.69 66 ASN A C 1
ATOM 512 O O . ASN A 1 66 ? -0.794 -2.786 -48.263 1.00 88.69 66 ASN A O 1
ATOM 516 N N . PHE A 1 67 ? 0.129 -4.114 -49.819 1.00 88.50 67 PHE A N 1
ATOM 517 C CA . PHE A 1 67 ? 1.218 -3.185 -50.142 1.00 88.50 67 PHE A CA 1
ATOM 518 C C . PHE A 1 67 ? 0.742 -1.917 -50.865 1.00 88.50 67 PHE A C 1
ATOM 520 O O . PHE A 1 67 ? 1.372 -0.874 -50.713 1.00 88.50 67 PHE A O 1
ATOM 527 N N . ASP A 1 68 ? -0.390 -1.960 -51.572 1.00 87.06 68 ASP A N 1
ATOM 528 C CA . ASP A 1 68 ? -0.967 -0.766 -52.205 1.00 87.06 68 ASP A CA 1
ATOM 529 C C . ASP A 1 68 ? -1.521 0.209 -51.163 1.00 87.06 68 ASP A C 1
ATOM 531 O O . ASP A 1 68 ? -1.320 1.420 -51.269 1.00 87.06 68 ASP A O 1
ATOM 535 N N . LEU A 1 69 ? -2.167 -0.310 -50.112 1.00 88.12 69 LEU A N 1
ATOM 536 C CA . LEU A 1 69 ? -2.548 0.491 -48.947 1.00 88.12 69 LEU A CA 1
ATOM 537 C C . LEU A 1 69 ? -1.308 1.068 -48.258 1.00 88.12 69 LEU A C 1
ATOM 539 O O . LEU A 1 69 ? -1.312 2.242 -47.900 1.00 88.12 69 LEU A O 1
ATOM 543 N N . PHE A 1 70 ? -0.247 0.267 -48.117 1.00 90.19 70 PHE A N 1
ATOM 544 C CA . PHE A 1 70 ? 1.012 0.714 -47.520 1.00 90.19 70 PHE A CA 1
ATOM 545 C C . PHE A 1 70 ? 1.582 1.926 -48.278 1.00 90.19 70 PHE A C 1
ATOM 547 O O . PHE A 1 70 ? 1.838 2.959 -47.662 1.00 90.19 70 PHE A O 1
ATOM 554 N N . ARG A 1 71 ? 1.688 1.847 -49.612 1.00 89.44 71 ARG A N 1
ATOM 555 C CA . ARG A 1 71 ? 2.164 2.959 -50.458 1.00 89.44 71 ARG A CA 1
ATOM 556 C C . ARG A 1 71 ? 1.319 4.221 -50.267 1.00 89.44 71 ARG A C 1
ATOM 558 O O . ARG A 1 71 ? 1.859 5.264 -49.925 1.00 89.44 71 ARG A O 1
ATOM 565 N N . ARG A 1 72 ? -0.014 4.105 -50.336 1.00 87.50 72 ARG A N 1
ATOM 566 C CA . ARG A 1 72 ? -0.929 5.251 -50.147 1.00 87.50 72 ARG A CA 1
ATOM 567 C C . ARG A 1 72 ? -0.818 5.913 -48.775 1.00 87.50 72 ARG A C 1
ATOM 569 O O . ARG A 1 72 ? -1.084 7.106 -48.661 1.00 87.50 72 ARG A O 1
ATOM 576 N N . LEU A 1 73 ? -0.531 5.148 -47.721 1.00 88.00 73 LEU A N 1
ATOM 577 C CA . LEU A 1 73 ? -0.370 5.696 -46.371 1.00 88.00 73 LEU A CA 1
ATOM 578 C C . LEU A 1 73 ? 0.914 6.517 -46.253 1.00 88.00 73 LEU A C 1
ATOM 580 O O . LEU A 1 73 ? 0.895 7.564 -45.613 1.00 88.00 73 LEU A O 1
ATOM 584 N N . LEU A 1 74 ? 1.993 6.064 -46.892 1.00 87.00 74 LEU A N 1
ATOM 585 C CA . LEU A 1 74 ? 3.272 6.766 -46.892 1.00 87.00 74 LEU A CA 1
ATOM 586 C C . LEU A 1 74 ? 3.289 7.964 -47.856 1.00 87.00 74 LEU A C 1
ATOM 588 O O . LEU A 1 74 ? 3.872 8.987 -47.510 1.00 87.00 74 LEU A O 1
ATOM 592 N N . ASP A 1 75 ? 2.599 7.894 -49.000 1.00 85.94 75 ASP A N 1
ATOM 593 C CA . ASP A 1 75 ? 2.484 9.009 -49.964 1.00 85.94 75 ASP A CA 1
ATOM 594 C C . ASP A 1 75 ? 1.770 10.242 -49.385 1.00 85.94 75 ASP A C 1
ATOM 596 O O . ASP A 1 75 ? 1.985 11.366 -49.828 1.00 85.94 75 ASP A O 1
ATOM 600 N N . LYS A 1 76 ? 0.905 10.050 -48.381 1.00 85.44 76 LYS A N 1
ATOM 601 C CA . LYS A 1 76 ? 0.173 11.145 -47.720 1.00 85.44 76 LYS A CA 1
ATOM 602 C C . LYS A 1 76 ? 1.041 11.990 -46.791 1.00 85.44 76 LYS A C 1
ATOM 604 O O . LYS A 1 76 ? 0.573 13.021 -46.308 1.00 85.44 76 LYS A O 1
ATOM 609 N N . ILE A 1 77 ? 2.250 11.538 -46.477 1.00 83.75 77 ILE A N 1
ATOM 610 C CA . ILE A 1 77 ? 3.108 12.189 -45.494 1.00 83.75 77 ILE A CA 1
ATOM 611 C C . ILE A 1 77 ? 3.980 13.225 -46.220 1.00 83.75 77 ILE A C 1
ATOM 613 O O . ILE A 1 77 ? 4.669 12.875 -47.178 1.00 83.75 77 ILE A O 1
ATOM 617 N N . PRO A 1 78 ? 3.989 14.500 -45.782 1.00 83.19 78 PRO A N 1
ATOM 618 C CA . PRO A 1 78 ? 4.818 15.539 -46.387 1.00 83.19 78 PRO A CA 1
ATOM 619 C C . PRO A 1 78 ? 6.277 15.404 -45.919 1.00 83.19 78 PRO A C 1
ATOM 621 O O . PRO A 1 78 ? 6.768 16.203 -45.123 1.00 83.19 78 PRO A O 1
ATOM 624 N N . TRP A 1 79 ? 6.970 14.369 -46.398 1.00 81.69 79 TRP A N 1
ATOM 625 C CA . TRP A 1 79 ? 8.304 13.975 -45.933 1.00 81.69 79 TRP A CA 1
ATOM 626 C C . TRP A 1 79 ? 9.353 15.084 -46.023 1.00 81.69 79 TRP A C 1
ATOM 628 O O . TRP A 1 79 ? 10.110 15.282 -45.082 1.00 81.69 79 TRP A O 1
ATOM 638 N N . GLU A 1 80 ? 9.379 15.834 -47.123 1.00 77.62 80 GLU A N 1
ATOM 639 C CA . GLU A 1 80 ? 10.370 16.897 -47.344 1.00 77.62 80 GLU A CA 1
ATOM 640 C C . GLU A 1 80 ? 10.212 18.054 -46.350 1.00 77.62 80 GLU A C 1
ATOM 642 O O . GLU A 1 80 ? 11.206 18.627 -45.918 1.00 77.62 80 GLU A O 1
ATOM 647 N N . ALA A 1 81 ? 8.980 18.371 -45.938 1.00 77.81 81 ALA A N 1
ATOM 648 C CA . ALA A 1 81 ? 8.723 19.359 -44.892 1.00 77.81 81 ALA A CA 1
ATOM 649 C C . ALA A 1 81 ? 8.961 18.779 -43.489 1.00 77.81 81 ALA A C 1
ATOM 651 O O . ALA A 1 81 ? 9.463 19.477 -42.614 1.00 77.81 81 ALA A O 1
ATOM 652 N N . ALA A 1 82 ? 8.615 17.505 -43.280 1.00 76.75 82 ALA A N 1
ATOM 653 C CA . ALA A 1 82 ? 8.720 16.836 -41.986 1.00 76.75 82 ALA A CA 1
ATOM 654 C C . ALA A 1 82 ? 10.167 16.510 -41.577 1.00 76.75 82 ALA A C 1
ATOM 656 O O . ALA A 1 82 ? 10.457 16.442 -40.386 1.00 76.75 82 ALA A O 1
ATOM 657 N N . LEU A 1 83 ? 11.059 16.306 -42.550 1.00 78.44 83 LEU A N 1
ATOM 658 C CA . LEU A 1 83 ? 12.472 15.983 -42.328 1.00 78.44 83 LEU A CA 1
ATOM 659 C C . LEU A 1 83 ? 13.392 17.214 -42.413 1.00 78.44 83 LEU A C 1
ATOM 661 O O . LEU A 1 83 ? 14.600 17.100 -42.237 1.00 78.44 83 LEU A O 1
ATOM 665 N N . LYS A 1 84 ? 12.849 18.406 -42.678 1.00 76.50 84 LYS A N 1
ATOM 666 C CA . LYS A 1 84 ? 13.645 19.632 -42.788 1.00 76.50 84 LYS A CA 1
ATOM 667 C C . LYS A 1 84 ? 14.070 20.138 -41.402 1.00 76.50 84 LYS A C 1
ATOM 669 O O . LYS A 1 84 ? 13.261 20.188 -40.484 1.00 76.50 84 LYS A O 1
ATOM 674 N N . ASP A 1 85 ? 15.335 20.543 -41.269 1.00 70.50 85 ASP A N 1
ATOM 675 C CA . ASP A 1 85 ? 15.907 21.234 -40.096 1.00 70.50 85 ASP A CA 1
ATOM 676 C C . ASP A 1 85 ? 15.870 20.478 -38.740 1.00 70.50 85 ASP A C 1
ATOM 678 O O . ASP A 1 85 ? 16.079 21.083 -37.689 1.00 70.50 85 ASP A O 1
ATOM 682 N N . ILE A 1 86 ? 15.675 19.153 -38.736 1.00 79.94 86 ILE A N 1
ATOM 683 C CA . ILE A 1 86 ? 15.727 18.294 -37.528 1.00 79.94 86 ILE A CA 1
ATOM 684 C C . ILE A 1 86 ? 17.005 17.426 -37.482 1.00 79.94 86 ILE A C 1
ATOM 686 O O . ILE A 1 86 ? 17.696 17.320 -38.483 1.00 79.94 86 ILE A O 1
ATOM 690 N N . GLY A 1 87 ? 17.412 16.868 -36.335 1.00 81.50 87 GLY A N 1
ATOM 691 C CA . GLY A 1 87 ? 18.648 16.064 -36.220 1.00 81.50 87 GLY A CA 1
ATOM 692 C C . GLY A 1 87 ? 18.535 14.658 -36.835 1.00 81.50 87 GLY A C 1
ATOM 693 O O . GLY A 1 87 ? 17.430 14.186 -37.100 1.00 81.50 87 GLY A O 1
ATOM 694 N N . VAL A 1 88 ? 19.664 13.967 -37.074 1.00 86.44 88 VAL A N 1
ATOM 695 C CA . VAL A 1 88 ? 19.673 12.640 -37.742 1.00 86.44 88 VAL A CA 1
ATOM 696 C C . VAL A 1 88 ? 18.907 11.602 -36.916 1.00 86.44 88 VAL A C 1
ATOM 698 O O . VAL A 1 88 ? 18.172 10.773 -37.463 1.00 86.44 88 VAL A O 1
ATOM 701 N N . GLN A 1 89 ? 19.030 11.658 -35.587 1.00 86.00 89 GLN A N 1
ATOM 702 C CA . GLN A 1 89 ? 18.273 10.794 -34.685 1.00 86.00 89 GLN A CA 1
ATOM 703 C C . GLN A 1 89 ? 16.761 11.066 -34.739 1.00 86.00 89 GLN A C 1
ATOM 705 O O . GLN A 1 89 ? 15.966 10.117 -34.739 1.00 86.00 89 GLN A O 1
ATOM 710 N N . GLU A 1 90 ? 16.342 12.331 -34.772 1.00 84.25 90 GLU A N 1
ATOM 711 C CA . GLU A 1 90 ? 14.933 12.721 -34.855 1.00 84.25 90 GLU A CA 1
ATOM 712 C C . GLU A 1 90 ? 14.319 12.335 -36.208 1.00 84.25 90 GLU A C 1
ATOM 714 O O . GLU A 1 90 ? 13.217 11.779 -36.232 1.00 84.25 90 GLU A O 1
ATOM 719 N N . GLU A 1 91 ? 15.052 12.524 -37.310 1.00 85.50 91 GLU A N 1
ATOM 720 C CA . GLU A 1 91 ? 14.652 12.084 -38.655 1.00 85.50 91 GLU A CA 1
ATOM 721 C C . GLU A 1 91 ? 14.443 10.571 -38.713 1.00 85.50 91 GLU A C 1
ATOM 723 O O . GLU A 1 91 ? 13.395 10.100 -39.162 1.00 85.50 91 GLU A O 1
ATOM 728 N N . TRP A 1 92 ? 15.408 9.799 -38.199 1.00 90.19 92 TRP A N 1
ATOM 729 C CA . TRP A 1 92 ? 15.303 8.342 -38.140 1.00 90.19 92 TRP A CA 1
ATOM 730 C C . TRP A 1 92 ? 14.105 7.888 -37.299 1.00 90.19 92 TRP A C 1
ATOM 732 O O . TRP A 1 92 ? 13.362 6.987 -37.697 1.00 90.19 92 TRP A O 1
ATOM 742 N N . THR A 1 93 ? 13.889 8.522 -36.145 1.00 87.88 93 THR A N 1
ATOM 743 C CA . THR A 1 93 ? 12.788 8.172 -35.236 1.00 87.88 93 THR A CA 1
ATOM 744 C C . THR A 1 93 ? 11.433 8.453 -35.885 1.00 87.88 93 THR A C 1
ATOM 746 O O . THR A 1 93 ? 10.526 7.619 -35.801 1.00 87.88 93 THR A O 1
ATOM 749 N N . TYR A 1 94 ? 11.300 9.591 -36.573 1.00 86.25 94 TYR A N 1
ATOM 750 C CA . TYR A 1 94 ? 10.094 9.949 -37.314 1.00 86.25 94 TYR A CA 1
ATOM 751 C C . TYR A 1 94 ? 9.839 8.986 -38.483 1.00 86.25 94 TYR A C 1
ATOM 753 O O . TYR A 1 94 ? 8.750 8.414 -38.584 1.00 86.25 94 TYR A O 1
ATOM 761 N N . TYR A 1 95 ? 10.866 8.722 -39.299 1.00 90.38 95 TYR A N 1
ATOM 762 C CA . TYR A 1 95 ? 10.819 7.759 -40.402 1.00 90.38 95 TYR A CA 1
ATOM 763 C C . TYR A 1 95 ? 10.363 6.373 -39.929 1.00 90.38 95 TYR A C 1
ATOM 765 O O . TYR A 1 95 ? 9.375 5.827 -40.428 1.00 90.38 95 TYR A O 1
ATOM 773 N N . LYS A 1 96 ? 11.029 5.819 -38.909 1.00 90.38 96 LYS A N 1
ATOM 774 C CA . LYS A 1 96 ? 10.699 4.506 -38.339 1.00 90.38 96 LYS A CA 1
ATOM 775 C C . LYS A 1 96 ? 9.259 4.464 -37.836 1.00 90.38 96 LYS A C 1
ATOM 777 O O . LYS A 1 96 ? 8.544 3.503 -38.120 1.00 90.38 96 LYS A O 1
ATOM 782 N N . LYS A 1 97 ? 8.829 5.485 -37.091 1.00 90.00 97 LYS A N 1
ATOM 783 C CA . LYS A 1 97 ? 7.487 5.546 -36.499 1.00 90.00 97 LYS A CA 1
ATOM 784 C C . LYS A 1 97 ? 6.397 5.474 -37.564 1.00 90.00 97 LYS A C 1
ATOM 786 O O . LYS A 1 97 ? 5.489 4.652 -37.445 1.00 90.00 97 LYS A O 1
ATOM 791 N N . GLU A 1 98 ? 6.488 6.299 -38.600 1.00 88.44 98 GLU A N 1
ATOM 792 C CA . GLU A 1 98 ? 5.456 6.346 -39.637 1.00 88.44 98 GLU A CA 1
ATOM 793 C C . GLU A 1 98 ? 5.470 5.088 -40.522 1.00 88.44 98 GLU A C 1
ATOM 795 O O . GLU A 1 98 ? 4.405 4.553 -40.844 1.00 88.44 98 GLU A O 1
ATOM 800 N N . VAL A 1 99 ? 6.648 4.522 -40.819 1.00 88.38 99 VAL A N 1
ATOM 801 C CA . VAL A 1 99 ? 6.752 3.242 -41.547 1.00 88.38 99 VAL A CA 1
ATOM 802 C C . VAL A 1 99 ? 6.176 2.080 -40.731 1.00 88.38 99 VAL A C 1
ATOM 804 O O . VAL A 1 99 ? 5.454 1.248 -41.283 1.00 88.38 99 VAL A O 1
ATOM 807 N N . LEU A 1 100 ? 6.426 2.018 -39.418 1.00 89.56 100 LEU A N 1
ATOM 808 C CA . LEU A 1 100 ? 5.854 0.982 -38.548 1.00 89.56 100 LEU A CA 1
ATOM 809 C C . LEU A 1 100 ? 4.338 1.137 -38.374 1.00 89.56 100 LEU A C 1
ATOM 811 O O . LEU A 1 100 ? 3.617 0.140 -38.404 1.00 89.56 100 LEU A O 1
ATOM 815 N N . LYS A 1 101 ? 3.841 2.373 -38.265 1.00 88.25 101 LYS A N 1
ATOM 816 C CA . LYS A 1 101 ? 2.403 2.673 -38.207 1.00 88.25 101 LYS A CA 1
ATOM 817 C C . LYS A 1 101 ? 1.683 2.248 -39.487 1.00 88.25 101 LYS A C 1
ATOM 819 O O . LYS A 1 101 ? 0.592 1.679 -39.424 1.00 88.25 101 LYS A O 1
ATOM 824 N N . ALA A 1 102 ? 2.292 2.486 -40.647 1.00 87.56 102 ALA A N 1
ATOM 825 C CA . ALA A 1 102 ? 1.774 1.997 -41.920 1.00 87.56 102 ALA A CA 1
ATOM 826 C C . ALA A 1 102 ? 1.881 0.461 -42.027 1.00 87.56 102 ALA A C 1
ATOM 828 O O . ALA A 1 102 ? 0.943 -0.180 -42.502 1.00 87.56 102 ALA A O 1
ATOM 829 N N . GLN A 1 103 ? 2.959 -0.146 -41.510 1.00 87.81 103 GLN A N 1
ATOM 830 C CA . GLN A 1 103 ? 3.134 -1.604 -41.455 1.00 87.81 103 GLN A CA 1
ATOM 831 C C . GLN A 1 103 ? 2.037 -2.288 -40.635 1.00 87.81 103 GLN A C 1
ATOM 833 O O . GLN A 1 103 ? 1.512 -3.309 -41.073 1.00 87.81 103 GLN A O 1
ATOM 838 N N . GLU A 1 104 ? 1.670 -1.737 -39.479 1.00 86.75 104 GLU A N 1
ATOM 839 C CA . GLU A 1 104 ? 0.621 -2.294 -38.617 1.00 86.75 104 GLU A CA 1
ATOM 840 C C . GLU A 1 104 ? -0.759 -2.279 -39.292 1.00 86.75 104 GLU A C 1
ATOM 842 O O . GLU A 1 104 ? -1.521 -3.239 -39.177 1.00 86.75 104 GLU A O 1
ATOM 847 N N . GLN A 1 105 ? -1.060 -1.228 -40.058 1.00 85.12 105 GLN A N 1
ATOM 848 C CA . GLN A 1 105 ? -2.327 -1.105 -40.787 1.00 85.12 105 GLN A CA 1
ATOM 849 C C . GLN A 1 105 ? -2.368 -1.961 -42.060 1.00 85.12 105 GLN A C 1
ATOM 851 O O . GLN A 1 105 ? -3.423 -2.480 -42.428 1.00 85.12 105 GLN A O 1
ATOM 856 N N . ALA A 1 106 ? -1.233 -2.112 -42.745 1.00 86.06 106 ALA A N 1
ATOM 857 C CA . ALA A 1 106 ? -1.154 -2.786 -44.038 1.00 86.06 106 ALA A CA 1
ATOM 858 C C . ALA A 1 106 ? -0.821 -4.284 -43.947 1.00 86.06 106 ALA A C 1
ATOM 860 O O . ALA A 1 106 ? -1.131 -5.032 -44.878 1.00 86.06 106 ALA A O 1
ATOM 861 N N . VAL A 1 107 ? -0.182 -4.745 -42.864 1.00 87.81 107 VAL A N 1
ATOM 862 C CA . VAL A 1 107 ? 0.295 -6.128 -42.713 1.00 87.81 107 VAL A CA 1
ATOM 863 C C . VAL A 1 107 ? -0.344 -6.785 -41.485 1.00 87.81 107 VAL A C 1
ATOM 865 O O . VAL A 1 107 ? 0.101 -6.563 -40.359 1.00 87.81 107 VAL A O 1
ATOM 868 N N . PRO A 1 108 ? -1.348 -7.662 -41.674 1.00 82.44 108 PRO A N 1
ATOM 869 C CA . PRO A 1 108 ? -1.978 -8.376 -40.570 1.00 82.44 108 PRO A CA 1
ATOM 870 C C . PRO A 1 108 ? -0.981 -9.246 -39.802 1.00 82.44 108 PRO A C 1
ATOM 872 O O . PRO A 1 108 ? -0.071 -9.839 -40.380 1.00 82.44 108 PRO A O 1
ATOM 875 N N . VAL A 1 109 ? -1.188 -9.403 -38.497 1.00 80.75 109 VAL A N 1
ATOM 876 C CA . VAL A 1 109 ? -0.386 -10.300 -37.658 1.00 80.75 109 VAL A CA 1
ATOM 877 C C . VAL A 1 109 ? -1.155 -11.598 -37.424 1.00 80.75 109 VAL A C 1
ATOM 879 O O . VAL A 1 109 ? -2.316 -11.577 -37.018 1.00 80.75 109 VAL A O 1
ATOM 882 N N . TYR A 1 110 ? -0.506 -12.748 -37.617 1.00 68.50 110 TYR A N 1
ATOM 883 C CA . TYR A 1 110 ? -1.080 -14.043 -37.248 1.00 68.50 110 TYR A CA 1
ATOM 884 C C . TYR A 1 110 ? -0.350 -14.648 -36.047 1.00 68.50 110 TYR A C 1
ATOM 886 O O . TYR A 1 110 ? 0.871 -14.552 -35.894 1.00 68.50 110 TYR A O 1
ATOM 894 N N . ARG A 1 111 ? -1.107 -15.302 -35.163 1.00 63.66 111 ARG A N 1
ATOM 895 C CA . ARG A 1 111 ? -0.557 -15.977 -33.981 1.00 63.66 111 ARG A CA 1
ATOM 896 C C . ARG A 1 111 ? -0.173 -17.406 -34.338 1.00 63.66 111 ARG A C 1
ATOM 898 O O . ARG A 1 111 ? -1.009 -18.184 -34.803 1.00 63.66 111 ARG A O 1
ATOM 905 N N . LYS A 1 112 ? 1.075 -17.800 -34.067 1.00 52.00 112 LYS A N 1
ATOM 906 C CA . LYS A 1 112 ? 1.449 -19.218 -34.109 1.00 52.00 112 LYS A CA 1
ATOM 907 C C . LYS A 1 112 ? 0.829 -19.923 -32.904 1.00 52.00 112 LYS A C 1
ATOM 909 O O . LYS A 1 112 ? 1.375 -19.902 -31.811 1.00 52.00 112 LYS A O 1
ATOM 914 N N . THR A 1 113 ? -0.313 -20.578 -33.091 1.00 44.66 113 THR A N 1
ATOM 915 C CA . THR A 1 113 ? -0.813 -21.544 -32.105 1.00 44.66 113 THR A CA 1
ATOM 916 C C . THR A 1 113 ? 0.128 -22.742 -32.085 1.00 44.66 113 THR A C 1
ATOM 918 O O . THR A 1 113 ? 0.307 -23.409 -33.113 1.00 44.66 113 THR A O 1
ATOM 921 N N . SER A 1 114 ? 0.742 -23.035 -30.939 1.00 46.12 114 SER A N 1
ATOM 922 C CA . SER A 1 114 ? 1.539 -24.252 -30.827 1.00 46.12 114 SER A CA 1
ATOM 923 C C . SER A 1 114 ? 0.647 -25.482 -31.036 1.00 46.12 114 SER A C 1
ATOM 925 O O . SER A 1 114 ? -0.448 -25.588 -30.489 1.00 46.12 114 SER A O 1
ATOM 927 N N . ARG A 1 115 ? 1.125 -26.369 -31.914 1.00 45.94 115 ARG A N 1
ATOM 928 C CA . ARG A 1 115 ? 0.747 -27.780 -32.089 1.00 45.94 115 ARG A CA 1
ATOM 929 C C . ARG A 1 115 ? -0.722 -28.171 -31.810 1.00 45.94 115 ARG A C 1
ATOM 931 O O . ARG A 1 115 ? -0.959 -29.252 -31.285 1.00 45.94 115 ARG A O 1
ATOM 938 N N . ARG A 1 116 ? -1.724 -27.443 -32.319 1.00 38.59 116 ARG A N 1
ATOM 939 C CA . ARG A 1 116 ? -2.893 -28.158 -32.870 1.00 38.59 116 ARG A CA 1
ATOM 940 C C . ARG A 1 116 ? -2.451 -28.726 -34.208 1.00 38.59 116 ARG A C 1
ATOM 942 O O . ARG A 1 116 ? -1.936 -27.991 -35.046 1.00 38.59 116 ARG A O 1
ATOM 949 N N . GLY A 1 117 ? -2.504 -30.053 -34.313 1.00 45.25 117 GLY A N 1
ATOM 950 C CA . GLY A 1 117 ? -1.825 -30.859 -35.323 1.00 45.25 117 GLY A CA 1
ATOM 951 C C . GLY A 1 117 ? -1.788 -30.206 -36.698 1.00 45.25 117 GLY A C 1
ATOM 952 O O . GLY A 1 117 ? -2.762 -30.255 -37.444 1.00 45.25 117 GLY A O 1
ATOM 953 N N . ARG A 1 118 ? -0.628 -29.635 -37.057 1.00 49.09 118 ARG A N 1
ATOM 954 C CA . ARG A 1 118 ? -0.330 -29.331 -38.454 1.00 49.09 118 ARG A CA 1
ATOM 955 C C . ARG A 1 118 ? -0.543 -30.635 -39.208 1.00 49.09 118 ARG A C 1
ATOM 957 O O . ARG A 1 118 ? 0.107 -31.634 -38.884 1.00 49.09 118 ARG A O 1
ATOM 964 N N . ARG A 1 119 ? -1.482 -30.631 -40.156 1.00 53.41 119 ARG A N 1
ATOM 965 C CA . ARG A 1 119 ? -1.742 -31.766 -41.041 1.00 53.41 119 ARG A CA 1
ATOM 966 C C . ARG A 1 119 ? -0.382 -32.242 -41.549 1.00 53.41 119 ARG A C 1
ATOM 968 O O . ARG A 1 119 ? 0.400 -31.433 -42.051 1.00 53.41 119 ARG A O 1
ATOM 975 N N . ARG A 1 120 ? -0.029 -33.504 -41.274 1.00 59.12 120 ARG A N 1
ATOM 976 C CA . ARG A 1 120 ? 1.287 -34.033 -41.662 1.00 59.12 120 ARG A CA 1
ATOM 977 C C . ARG A 1 120 ? 1.424 -33.809 -43.166 1.00 59.12 120 ARG A C 1
ATOM 979 O O . ARG A 1 120 ? 0.460 -34.040 -43.878 1.00 59.12 120 ARG A O 1
ATOM 986 N N . ALA A 1 121 ? 2.577 -33.346 -43.641 1.00 63.50 121 ALA A N 1
ATOM 987 C CA . ALA A 1 121 ? 2.718 -32.913 -45.036 1.00 63.50 121 ALA A CA 1
ATOM 988 C C . ALA A 1 121 ? 2.392 -34.018 -46.067 1.00 63.50 121 ALA A C 1
ATOM 990 O O . ALA A 1 121 ? 2.012 -33.711 -47.185 1.00 63.50 121 ALA A O 1
ATOM 991 N N . TRP A 1 122 ? 2.474 -35.294 -45.671 1.00 73.06 122 TRP A N 1
ATOM 992 C CA . TRP A 1 122 ? 2.078 -36.453 -46.481 1.00 73.06 122 TRP A CA 1
ATOM 993 C C . TRP A 1 122 ? 0.571 -36.789 -46.419 1.00 73.06 122 TRP A C 1
ATOM 995 O O . TRP A 1 122 ? 0.108 -37.667 -47.138 1.00 73.06 122 TRP A O 1
ATOM 1005 N N . LEU A 1 123 ? -0.212 -36.156 -45.538 1.00 72.44 123 LEU A N 1
ATOM 1006 C CA . LEU A 1 123 ? -1.619 -36.484 -45.282 1.00 72.44 123 LEU A CA 1
ATOM 1007 C C . LEU A 1 123 ? -2.555 -35.662 -46.183 1.00 72.44 123 LEU A C 1
ATOM 1009 O O . LEU A 1 123 ? -3.025 -34.586 -45.794 1.00 72.44 123 LEU A O 1
ATOM 1013 N N . ASN A 1 124 ? -2.855 -36.196 -47.368 1.00 74.62 124 ASN A N 1
ATOM 1014 C CA . ASN A 1 124 ? -3.813 -35.617 -48.317 1.00 74.62 124 ASN A CA 1
ATOM 1015 C C . ASN A 1 124 ? -5.287 -35.825 -47.874 1.00 74.62 124 ASN A C 1
ATOM 1017 O O . ASN A 1 124 ? -5.566 -36.268 -46.753 1.00 74.62 124 ASN A O 1
ATOM 1021 N N . ARG A 1 125 ? -6.256 -35.390 -48.692 1.00 75.44 125 ARG A N 1
ATOM 1022 C CA . ARG A 1 125 ? -7.698 -35.490 -48.384 1.00 75.44 125 ARG A CA 1
ATOM 1023 C C . ARG A 1 125 ? -8.191 -36.934 -48.401 1.00 75.44 125 ARG A C 1
ATOM 1025 O O . ARG A 1 125 ? -8.867 -37.327 -47.453 1.00 75.44 125 ARG A O 1
ATOM 1032 N N . ASP A 1 126 ? -7.757 -37.710 -49.381 1.00 78.25 126 ASP A N 1
ATOM 1033 C CA . ASP A 1 126 ? -8.211 -39.087 -49.592 1.00 78.25 126 ASP A CA 1
ATOM 1034 C C . ASP A 1 126 ? -7.740 -40.017 -48.469 1.00 78.25 126 ASP A C 1
ATOM 1036 O O . ASP A 1 126 ? -8.542 -40.731 -47.871 1.00 78.25 126 ASP A O 1
ATOM 1040 N N . LEU A 1 127 ? -6.479 -39.896 -48.042 1.00 81.56 127 LEU A N 1
ATOM 1041 C CA . LEU A 1 127 ? -5.953 -40.629 -46.884 1.00 81.56 127 LEU A CA 1
ATOM 1042 C C . LEU A 1 127 ? -6.661 -40.277 -45.574 1.00 81.56 127 LEU A C 1
ATOM 1044 O O . LEU A 1 127 ? -6.712 -41.089 -44.650 1.00 81.56 127 LEU A O 1
ATOM 1048 N N . LEU A 1 128 ? -7.184 -39.057 -45.457 1.00 79.06 128 LEU A N 1
ATOM 1049 C CA . LEU A 1 128 ? -7.918 -38.639 -44.267 1.00 79.06 128 LEU A CA 1
ATOM 1050 C C . LEU A 1 128 ? -9.311 -39.285 -44.234 1.00 79.06 128 LEU A C 1
ATOM 1052 O O . LEU A 1 128 ? -9.774 -39.665 -43.157 1.00 79.06 128 LEU A O 1
ATOM 1056 N N . LEU A 1 129 ? -9.941 -39.464 -45.398 1.00 81.94 129 LEU A N 1
ATOM 1057 C CA . LEU A 1 129 ? -11.178 -40.235 -45.542 1.00 81.94 129 LEU A CA 1
ATOM 1058 C C . LEU A 1 129 ? -10.941 -41.721 -45.248 1.00 81.94 129 LEU A C 1
ATOM 1060 O O . LEU A 1 129 ? -11.689 -42.297 -44.460 1.00 81.94 129 LEU A O 1
ATOM 1064 N N . ASP A 1 130 ? -9.852 -42.302 -45.759 1.00 84.56 130 ASP A N 1
ATOM 1065 C CA . ASP A 1 130 ? -9.467 -43.690 -45.464 1.00 84.56 130 ASP A CA 1
ATOM 1066 C C . ASP A 1 130 ? -9.254 -43.915 -43.953 1.00 84.56 130 ASP A C 1
ATOM 1068 O O . ASP A 1 130 ? -9.773 -44.870 -43.373 1.00 84.56 130 ASP A O 1
ATOM 1072 N N . LEU A 1 131 ? -8.562 -42.993 -43.270 1.00 83.31 131 LEU A N 1
ATOM 1073 C CA . LEU A 1 131 ? -8.358 -43.054 -41.816 1.00 83.31 131 LEU A CA 1
ATOM 1074 C C . LEU A 1 131 ? -9.663 -42.908 -41.018 1.00 83.31 131 LEU A C 1
ATOM 1076 O O . LEU A 1 131 ? -9.813 -43.539 -39.967 1.00 83.31 131 LEU A O 1
ATOM 1080 N N . ARG A 1 132 ? -10.612 -42.094 -41.497 1.00 84.31 132 ARG A N 1
ATOM 1081 C CA . ARG A 1 132 ? -11.954 -41.997 -40.899 1.00 84.31 132 ARG A CA 1
ATOM 1082 C C . ARG A 1 132 ? -12.741 -43.285 -41.107 1.00 84.31 132 ARG A C 1
ATOM 1084 O O . ARG A 1 132 ? -13.361 -43.749 -40.153 1.00 84.31 132 ARG A O 1
ATOM 1091 N N . ASN A 1 133 ? -12.668 -43.885 -42.294 1.00 85.75 133 ASN A N 1
ATOM 1092 C CA . ASN A 1 133 ? -13.310 -45.166 -42.566 1.00 85.75 133 ASN A CA 1
ATOM 1093 C C . ASN A 1 133 ? -12.730 -46.271 -41.674 1.00 85.75 133 ASN A C 1
ATOM 1095 O O . ASN A 1 133 ? -13.488 -46.972 -41.016 1.00 85.75 133 ASN A O 1
ATOM 1099 N N . LYS A 1 134 ? -11.401 -46.342 -41.520 1.00 88.94 134 LYS A N 1
ATOM 1100 C CA . LYS A 1 134 ? -10.754 -47.257 -40.566 1.00 88.94 134 LYS A CA 1
ATOM 1101 C C . LYS A 1 134 ? -11.287 -47.089 -39.141 1.00 88.94 134 LYS A C 1
ATOM 1103 O O . LYS A 1 134 ? -11.555 -48.078 -38.465 1.00 88.94 134 LYS A O 1
ATOM 1108 N N . ARG A 1 135 ? -11.451 -45.846 -38.674 1.00 86.25 135 ARG A N 1
ATOM 1109 C CA . ARG A 1 135 ? -11.991 -45.563 -37.333 1.00 86.25 135 ARG A CA 1
ATOM 1110 C C . ARG A 1 135 ? -13.467 -45.944 -37.210 1.00 86.25 135 ARG A C 1
ATOM 1112 O O . ARG A 1 135 ? -13.872 -46.452 -36.170 1.00 86.25 135 ARG A O 1
ATOM 1119 N N . ARG A 1 136 ? -14.256 -45.729 -38.265 1.00 87.31 136 ARG A N 1
ATOM 1120 C CA . ARG A 1 136 ? -15.653 -46.174 -38.340 1.00 87.31 136 ARG A CA 1
ATOM 1121 C C . ARG A 1 136 ? -15.742 -47.697 -38.233 1.00 87.31 136 ARG A C 1
ATOM 1123 O O . ARG A 1 136 ? -16.469 -48.186 -37.380 1.00 87.31 136 ARG A O 1
ATOM 1130 N N . VAL A 1 137 ? -14.957 -48.423 -39.028 1.00 86.06 137 VAL A N 1
ATOM 1131 C CA . VAL A 1 137 ? -14.931 -49.896 -39.038 1.00 86.06 137 VAL A CA 1
ATOM 1132 C C . VAL A 1 137 ? -14.443 -50.457 -37.699 1.00 86.06 137 VAL A C 1
ATOM 1134 O O . VAL A 1 137 ? -15.045 -51.390 -37.188 1.00 86.06 137 VAL A O 1
ATOM 1137 N N . TYR A 1 138 ? -13.449 -49.830 -37.059 1.00 84.06 138 TYR A N 1
ATOM 1138 C CA . TYR A 1 138 ? -13.035 -50.182 -35.693 1.00 84.06 138 TYR A CA 1
ATOM 1139 C C . TYR A 1 138 ? -14.183 -50.074 -34.677 1.00 84.06 138 TYR A C 1
ATOM 1141 O O . TYR A 1 138 ? -14.363 -50.959 -33.845 1.00 84.06 138 TYR A O 1
ATOM 1149 N N . ASN A 1 139 ? -14.978 -49.001 -34.745 1.00 83.94 139 ASN A N 1
ATOM 1150 C CA . ASN A 1 139 ? -16.116 -48.815 -33.844 1.00 83.94 139 ASN A CA 1
ATOM 1151 C C . ASN A 1 139 ? -17.234 -49.835 -34.103 1.00 83.94 139 ASN A C 1
ATOM 1153 O O . ASN A 1 139 ? -17.883 -50.261 -33.152 1.00 83.94 139 ASN A O 1
ATOM 1157 N N . LEU A 1 140 ? -17.458 -50.215 -35.364 1.00 84.12 140 LEU A N 1
ATOM 1158 C CA . LEU A 1 140 ? -18.431 -51.248 -35.732 1.00 84.12 140 LEU A CA 1
ATOM 1159 C C . LEU A 1 140 ? -17.975 -52.634 -35.261 1.00 84.12 140 LEU A C 1
ATOM 1161 O O . LEU A 1 140 ? -18.764 -53.359 -34.661 1.00 84.12 140 LEU A O 1
ATOM 1165 N N . TRP A 1 141 ? -16.691 -52.957 -35.433 1.00 87.69 141 TRP A N 1
ATOM 1166 C CA . TRP A 1 141 ? -16.087 -54.173 -34.888 1.00 87.69 141 TRP A CA 1
ATOM 1167 C C . TRP A 1 141 ? -16.212 -54.233 -33.359 1.00 87.69 141 TRP A C 1
ATOM 1169 O O . TRP A 1 141 ? -16.686 -55.227 -32.819 1.00 87.69 141 TRP A O 1
ATOM 1179 N N . LYS A 1 142 ? -15.907 -53.136 -32.649 1.00 78.62 142 LYS A N 1
ATOM 1180 C CA . LYS A 1 142 ? -16.042 -53.060 -31.181 1.00 78.62 142 LYS A CA 1
ATOM 1181 C C . LYS A 1 142 ? -17.487 -53.276 -30.694 1.00 78.62 142 LYS A C 1
ATOM 1183 O O . LYS A 1 142 ? -17.692 -53.660 -29.550 1.00 78.62 142 LYS A O 1
ATOM 1188 N N . ARG A 1 143 ? -18.485 -53.011 -31.544 1.00 82.88 143 ARG A N 1
ATOM 1189 C CA . ARG A 1 143 ? -19.918 -53.231 -31.275 1.00 82.88 143 ARG A CA 1
ATOM 1190 C C . ARG A 1 143 ? -20.416 -54.609 -31.739 1.00 82.88 143 ARG A C 1
ATOM 1192 O O . ARG A 1 143 ? -21.617 -54.844 -31.691 1.00 82.88 143 ARG A O 1
ATOM 1199 N N . GLY A 1 144 ? -19.531 -55.482 -32.227 1.00 78.31 144 GLY A N 1
ATOM 1200 C CA . GLY A 1 144 ? -19.878 -56.808 -32.750 1.00 78.31 144 GLY A CA 1
ATOM 1201 C C . GLY A 1 144 ? -20.574 -56.798 -34.116 1.00 78.31 144 GLY A C 1
ATOM 1202 O O . GLY A 1 144 ? -21.070 -57.829 -34.550 1.00 78.31 144 GLY A O 1
ATOM 1203 N N . GLN A 1 145 ? -20.627 -55.652 -34.804 1.00 80.75 145 GLN A N 1
ATOM 1204 C CA . GLN A 1 145 ? -21.371 -55.480 -36.062 1.00 80.75 145 GLN A CA 1
ATOM 1205 C C . GLN A 1 145 ? -20.544 -55.797 -37.318 1.00 80.75 145 GLN A C 1
ATOM 1207 O O . GLN A 1 145 ? -21.088 -55.834 -38.416 1.00 80.75 145 GLN A O 1
ATOM 1212 N N . VAL A 1 146 ? -19.227 -55.964 -37.178 1.00 84.94 146 VAL A N 1
ATOM 1213 C CA . VAL A 1 146 ? -18.283 -56.256 -38.269 1.00 84.94 146 VAL A CA 1
ATOM 1214 C C . VAL A 1 146 ? -17.254 -57.266 -37.760 1.00 84.94 146 VAL A C 1
ATOM 1216 O O . VAL A 1 146 ? -16.868 -57.195 -36.590 1.00 84.94 146 VAL A O 1
ATOM 1219 N N . SER A 1 147 ? -16.801 -58.191 -38.613 1.00 83.56 147 SER A N 1
ATOM 1220 C CA . SER A 1 147 ? -15.815 -59.200 -38.218 1.00 83.56 147 SER A CA 1
ATOM 1221 C C . SER A 1 147 ? -14.428 -58.581 -37.981 1.00 83.56 147 SER A C 1
ATOM 1223 O O . SER A 1 147 ? -14.093 -57.497 -38.469 1.00 83.56 147 SER A O 1
ATOM 1225 N N . HIS A 1 148 ? -13.587 -59.267 -37.207 1.00 78.62 148 HIS A N 1
ATOM 1226 C CA . HIS A 1 148 ? -12.210 -58.822 -36.979 1.00 78.62 148 HIS A CA 1
ATOM 1227 C C . HIS A 1 148 ? -11.367 -58.841 -38.271 1.00 78.62 148 HIS A C 1
ATOM 1229 O O . HIS A 1 148 ? -10.494 -57.986 -38.449 1.00 78.62 148 HIS A O 1
ATOM 1235 N N . GLU A 1 149 ? -11.660 -59.764 -39.190 1.00 81.38 149 GLU A N 1
ATOM 1236 C CA . GLU A 1 149 ? -10.981 -59.886 -40.484 1.00 81.38 149 GLU A CA 1
ATOM 1237 C C . GLU A 1 149 ? -11.275 -58.685 -41.398 1.00 81.38 149 GLU A C 1
ATOM 1239 O O . GLU A 1 149 ? -10.342 -58.092 -41.944 1.00 81.38 149 GLU A O 1
ATOM 1244 N N . ASP A 1 150 ? -12.524 -58.214 -41.443 1.00 82.00 150 ASP A N 1
ATOM 1245 C CA . ASP A 1 150 ? -12.901 -57.016 -42.212 1.00 82.00 150 ASP A CA 1
ATOM 1246 C C . ASP A 1 150 ? -12.190 -55.754 -41.691 1.00 82.00 150 ASP A C 1
ATOM 1248 O O . ASP A 1 150 ? -11.723 -54.897 -42.452 1.00 82.00 150 ASP A O 1
ATOM 1252 N N . TYR A 1 151 ? -12.046 -55.628 -40.365 1.00 85.38 151 TYR A N 1
ATOM 1253 C CA . TYR A 1 151 ? -11.273 -54.538 -39.771 1.00 85.38 151 TYR A CA 1
ATOM 1254 C C . TYR A 1 151 ? -9.782 -54.629 -40.138 1.00 85.38 151 TYR A C 1
ATOM 1256 O O . TYR A 1 151 ? -9.167 -53.605 -40.475 1.00 85.38 151 TYR A O 1
ATOM 1264 N N . LYS A 1 152 ? -9.196 -55.834 -40.118 1.00 85.69 152 LYS A N 1
ATOM 1265 C CA . LYS A 1 152 ? -7.795 -56.064 -40.513 1.00 85.69 152 LYS A CA 1
ATOM 1266 C C . LYS A 1 152 ? -7.530 -55.676 -41.966 1.00 85.69 152 LYS A C 1
ATOM 1268 O O . LYS A 1 152 ? -6.499 -55.045 -42.226 1.00 85.69 152 LYS A O 1
ATOM 1273 N N . GLU A 1 153 ? -8.430 -55.985 -42.896 1.00 87.50 153 GLU A N 1
ATOM 1274 C CA . GLU A 1 153 ? -8.266 -55.591 -44.301 1.00 87.50 153 GLU A CA 1
ATOM 1275 C C . GLU A 1 153 ? -8.215 -54.067 -44.464 1.00 87.50 153 GLU A C 1
ATOM 1277 O O . GLU A 1 153 ? -7.289 -53.520 -45.077 1.00 87.50 153 GLU A O 1
ATOM 1282 N N . VAL A 1 154 ? -9.138 -53.351 -43.815 1.00 86.50 154 VAL A N 1
ATOM 1283 C CA . VAL A 1 154 ? -9.172 -51.879 -43.839 1.00 86.50 154 VAL A CA 1
ATOM 1284 C C . VAL A 1 154 ? -7.914 -51.281 -43.192 1.00 86.50 154 VAL A C 1
ATOM 1286 O O . VAL A 1 154 ? -7.374 -50.272 -43.668 1.00 86.50 154 VAL A O 1
ATOM 1289 N N . VAL A 1 155 ? -7.387 -51.911 -42.134 1.00 84.56 155 VAL A N 1
ATOM 1290 C CA . VAL A 1 155 ? -6.105 -51.532 -41.515 1.00 84.56 155 VAL A CA 1
ATOM 1291 C C . VAL A 1 155 ? -4.942 -51.704 -42.495 1.00 84.56 155 VAL A C 1
ATOM 1293 O O . VAL A 1 155 ? -4.108 -50.791 -42.590 1.00 84.56 155 VAL A O 1
ATOM 1296 N N . LYS A 1 156 ? -4.878 -52.834 -43.212 1.00 86.44 156 LYS A N 1
ATOM 1297 C CA . LYS A 1 156 ? -3.817 -53.149 -44.182 1.00 86.44 156 LYS A CA 1
ATOM 1298 C C . LYS A 1 156 ? -3.803 -52.134 -45.326 1.00 86.44 156 LYS A C 1
ATOM 1300 O O . LYS A 1 156 ? -2.768 -51.503 -45.559 1.00 86.44 156 LYS A O 1
ATOM 1305 N N . LEU A 1 157 ? -4.961 -51.875 -45.935 1.00 86.88 157 LEU A N 1
ATOM 1306 C CA . LEU A 1 157 ? -5.103 -50.937 -47.054 1.00 86.88 157 LEU A CA 1
ATOM 1307 C C . LEU A 1 157 ? -4.697 -49.504 -46.660 1.00 86.88 157 LEU A C 1
ATOM 1309 O O . LEU A 1 157 ? -3.948 -48.827 -47.371 1.00 86.88 157 LEU A O 1
ATOM 1313 N N . CYS A 1 158 ? -5.114 -49.055 -45.470 1.00 85.19 158 CYS A N 1
ATOM 1314 C CA . CYS A 1 158 ? -4.698 -47.761 -44.922 1.00 85.19 158 CYS A CA 1
ATOM 1315 C C . CYS A 1 158 ? -3.177 -47.679 -44.727 1.00 85.19 158 CYS A C 1
ATOM 1317 O O . CYS A 1 158 ? -2.565 -46.643 -44.998 1.00 85.19 158 CYS A O 1
ATOM 1319 N N . ARG A 1 159 ? -2.543 -48.758 -44.251 1.00 83.06 159 ARG A N 1
ATOM 1320 C CA . ARG A 1 159 ? -1.097 -48.794 -43.984 1.00 83.06 159 ARG A CA 1
ATOM 1321 C C . ARG A 1 159 ? -0.280 -48.650 -45.268 1.00 83.06 159 ARG A C 1
ATOM 1323 O O . ARG A 1 159 ? 0.708 -47.911 -45.272 1.00 83.06 159 ARG A O 1
ATOM 1330 N N . GLU A 1 160 ? -0.703 -49.305 -46.344 1.00 84.69 160 GLU A N 1
ATOM 1331 C CA . GLU A 1 160 ? -0.053 -49.221 -47.656 1.00 84.69 160 GLU A CA 1
ATOM 1332 C C . GLU A 1 160 ? -0.143 -47.818 -48.261 1.00 84.69 160 GLU A C 1
ATOM 1334 O O . GLU A 1 160 ? 0.879 -47.261 -48.676 1.00 84.69 160 GLU A O 1
ATOM 1339 N N . LYS A 1 161 ? -1.332 -47.202 -48.243 1.00 86.62 161 LYS A N 1
ATOM 1340 C CA . LYS A 1 161 ? -1.519 -45.831 -48.745 1.00 86.62 161 LYS A CA 1
ATOM 1341 C C . LYS A 1 161 ? -0.671 -44.817 -47.968 1.00 86.62 161 LYS A C 1
ATOM 1343 O O . LYS A 1 161 ? -0.062 -43.929 -48.564 1.00 86.62 161 LYS A O 1
ATOM 1348 N N . ILE A 1 162 ? -0.558 -44.976 -46.643 1.00 83.19 162 ILE A N 1
ATOM 1349 C CA . ILE A 1 162 ? 0.283 -44.107 -45.800 1.00 83.19 162 ILE A CA 1
ATOM 1350 C C . ILE A 1 162 ? 1.765 -44.250 -46.161 1.00 83.19 162 ILE A C 1
ATOM 1352 O O . ILE A 1 162 ? 2.485 -43.249 -46.178 1.00 83.19 162 ILE A O 1
ATOM 1356 N N . ARG A 1 163 ? 2.242 -45.476 -46.427 1.00 80.00 163 ARG A N 1
ATOM 1357 C CA . ARG A 1 163 ? 3.636 -45.703 -46.841 1.00 80.00 163 ARG A CA 1
ATOM 1358 C C . ARG A 1 163 ? 3.943 -44.996 -48.160 1.00 80.00 163 ARG A C 1
ATOM 1360 O O . ARG A 1 163 ? 4.911 -44.240 -48.205 1.00 80.00 163 ARG A O 1
ATOM 1367 N N . ARG A 1 164 ? 3.093 -45.163 -49.180 1.00 84.38 164 ARG A N 1
ATOM 1368 C CA . ARG A 1 164 ? 3.272 -44.514 -50.494 1.00 84.38 164 ARG A CA 1
ATOM 1369 C C . ARG A 1 164 ? 3.316 -42.986 -50.387 1.00 84.38 164 ARG A C 1
ATOM 1371 O O . ARG A 1 164 ? 4.232 -42.360 -50.909 1.00 84.38 164 ARG A O 1
ATOM 1378 N N . ALA A 1 165 ? 2.397 -42.385 -49.630 1.00 82.56 165 ALA A N 1
ATOM 1379 C CA . ALA A 1 165 ? 2.352 -40.930 -49.467 1.00 82.56 165 ALA A CA 1
ATOM 1380 C C . ALA A 1 165 ? 3.583 -40.347 -48.745 1.00 82.56 165 ALA A C 1
ATOM 1382 O O . ALA A 1 165 ? 4.009 -39.229 -49.038 1.00 82.56 165 ALA A O 1
ATOM 1383 N N . LYS A 1 166 ? 4.179 -41.093 -47.806 1.00 79.06 166 LYS A N 1
ATOM 1384 C CA . LYS A 1 166 ? 5.430 -40.684 -47.148 1.00 79.06 166 LYS A CA 1
ATOM 1385 C C . LYS A 1 166 ? 6.625 -40.741 -48.099 1.00 79.06 166 LYS A C 1
ATOM 1387 O O . LYS A 1 166 ? 7.402 -39.793 -48.106 1.00 79.06 166 LYS A O 1
ATOM 1392 N N . ALA A 1 167 ? 6.739 -41.804 -48.898 1.00 79.81 167 ALA A N 1
ATOM 1393 C CA . ALA A 1 167 ? 7.818 -41.955 -49.875 1.00 79.81 167 ALA A CA 1
ATOM 1394 C C . ALA A 1 167 ? 7.785 -40.836 -50.931 1.00 79.81 167 ALA A C 1
ATOM 1396 O O . ALA A 1 167 ? 8.811 -40.224 -51.222 1.00 79.81 167 ALA A O 1
ATOM 1397 N N . GLN A 1 168 ? 6.592 -40.484 -51.423 1.00 81.81 168 GLN A N 1
ATOM 1398 C CA . GLN A 1 168 ? 6.437 -39.405 -52.401 1.00 81.81 168 GLN A CA 1
ATOM 1399 C C . GLN A 1 168 ? 6.841 -38.030 -51.843 1.00 81.81 168 GLN A C 1
ATOM 1401 O O . GLN A 1 168 ? 7.465 -37.232 -52.537 1.00 81.81 168 GLN A O 1
ATOM 1406 N N . LEU A 1 169 ? 6.514 -37.744 -50.578 1.00 80.38 169 LEU A N 1
ATOM 1407 C CA . LEU A 1 169 ? 6.932 -36.504 -49.919 1.00 80.38 169 LEU A CA 1
ATOM 1408 C C . LEU A 1 169 ? 8.461 -36.402 -49.817 1.00 80.38 169 LEU A C 1
ATOM 1410 O O . LEU A 1 169 ? 9.015 -35.324 -50.019 1.00 80.38 169 LEU A O 1
ATOM 1414 N N . GLU A 1 170 ? 9.130 -37.504 -49.476 1.00 76.94 170 GLU A N 1
ATOM 1415 C CA . GLU A 1 170 ? 10.591 -37.556 -49.360 1.00 76.94 170 GLU A CA 1
ATOM 1416 C C . GLU A 1 170 ? 11.264 -37.315 -50.719 1.00 76.94 170 GLU A C 1
ATOM 1418 O O . GLU A 1 170 ? 12.188 -36.503 -50.800 1.00 76.94 170 GLU A O 1
ATOM 1423 N N . LEU A 1 171 ? 10.726 -37.905 -51.792 1.00 81.06 171 LEU A N 1
ATOM 1424 C CA . LEU A 1 171 ? 11.188 -37.673 -53.161 1.00 81.06 171 LEU A CA 1
ATOM 1425 C C . LEU A 1 171 ? 11.027 -36.204 -53.588 1.00 81.06 171 LEU A C 1
ATOM 1427 O O . LEU A 1 171 ? 11.981 -35.592 -54.064 1.00 81.06 171 LEU A O 1
ATOM 1431 N N . ASN A 1 172 ? 9.855 -35.607 -53.347 1.00 79.88 172 ASN A N 1
ATOM 1432 C CA . ASN A 1 172 ? 9.580 -34.208 -53.698 1.00 79.88 172 ASN A CA 1
ATOM 1433 C C . ASN A 1 172 ? 10.485 -33.219 -52.938 1.00 79.88 172 ASN A C 1
ATOM 1435 O O . ASN A 1 172 ? 10.834 -32.156 -53.446 1.00 79.88 172 ASN A O 1
ATOM 1439 N N . LEU A 1 173 ? 10.858 -33.547 -51.698 1.00 77.00 173 LEU A N 1
ATOM 1440 C CA . LEU A 1 173 ? 11.779 -32.725 -50.914 1.00 77.00 173 LEU A CA 1
ATOM 1441 C C . LEU A 1 173 ? 13.217 -32.824 -51.424 1.00 77.00 173 LEU A C 1
ATOM 1443 O O . LEU A 1 173 ? 13.929 -31.827 -51.350 1.00 77.00 173 LEU A O 1
ATOM 1447 N N . ALA A 1 174 ? 13.636 -33.991 -51.923 1.00 75.00 174 ALA A N 1
ATOM 1448 C CA . ALA A 1 174 ? 14.966 -34.202 -52.489 1.00 75.00 174 ALA A CA 1
ATOM 1449 C C . ALA A 1 174 ? 15.148 -33.485 -53.840 1.00 75.00 174 ALA A C 1
ATOM 1451 O O . ALA A 1 174 ? 16.215 -32.933 -54.103 1.00 75.00 174 ALA A O 1
ATOM 1452 N N . THR A 1 175 ? 14.105 -33.424 -54.672 1.00 78.81 175 THR A N 1
ATOM 1453 C CA . THR A 1 175 ? 14.157 -32.716 -55.962 1.00 78.81 175 THR A CA 1
ATOM 1454 C C . THR A 1 175 ? 14.145 -31.190 -55.800 1.00 78.81 175 THR A C 1
ATOM 1456 O O . THR A 1 175 ? 14.864 -30.497 -56.515 1.00 78.81 175 THR A O 1
ATOM 1459 N N . ALA A 1 176 ? 13.426 -30.654 -54.806 1.00 75.31 176 ALA A N 1
ATOM 1460 C CA . ALA A 1 176 ? 13.306 -29.209 -54.553 1.00 75.31 176 ALA A CA 1
ATOM 1461 C C . ALA A 1 176 ? 14.499 -28.566 -53.798 1.00 75.31 176 ALA A C 1
ATOM 1463 O O . ALA A 1 176 ? 14.447 -27.388 -53.429 1.00 75.31 176 ALA A O 1
ATOM 1464 N N . VAL A 1 177 ? 15.580 -29.311 -53.528 1.00 77.00 177 VAL A N 1
ATOM 1465 C CA . VAL A 1 177 ? 16.733 -28.824 -52.739 1.00 77.00 177 VAL A CA 1
ATOM 1466 C C . VAL A 1 177 ? 17.472 -27.677 -53.420 1.00 77.00 177 VAL A C 1
ATOM 1468 O O . VAL A 1 177 ? 17.986 -26.802 -52.720 1.00 77.00 177 VAL A O 1
ATOM 1471 N N . LYS A 1 178 ? 17.533 -27.667 -54.758 1.00 70.38 178 LYS A N 1
ATOM 1472 C CA . LYS A 1 178 ? 18.241 -26.621 -55.511 1.00 70.38 178 LYS A CA 1
ATOM 1473 C C . LYS A 1 178 ? 17.665 -25.227 -55.224 1.00 70.38 178 LYS A C 1
ATOM 1475 O O . LYS A 1 178 ? 18.448 -24.314 -54.972 1.00 70.38 178 LYS A O 1
ATOM 1480 N N . ASP A 1 179 ? 16.341 -25.117 -55.111 1.00 69.19 179 ASP A N 1
ATOM 1481 C CA . ASP A 1 179 ? 15.636 -23.839 -54.935 1.00 69.19 179 ASP A CA 1
ATOM 1482 C C . ASP A 1 179 ? 15.302 -23.530 -53.466 1.00 69.19 179 ASP A C 1
ATOM 1484 O O . ASP A 1 179 ? 15.292 -22.372 -53.050 1.00 69.19 179 ASP A O 1
ATOM 1488 N N . ASN A 1 180 ? 15.052 -24.552 -52.634 1.00 63.12 180 ASN A N 1
ATOM 1489 C CA . ASN A 1 180 ? 14.671 -24.365 -51.229 1.00 63.12 180 ASN A CA 1
ATOM 1490 C C . ASN A 1 180 ? 15.404 -25.324 -50.280 1.00 63.12 180 ASN A C 1
ATOM 1492 O O . ASN A 1 180 ? 14.820 -26.199 -49.626 1.00 63.12 180 ASN A O 1
ATOM 1496 N N . LYS A 1 181 ? 16.709 -25.077 -50.128 1.00 74.50 181 LYS A N 1
ATOM 1497 C CA . LYS A 1 181 ? 17.600 -25.790 -49.192 1.00 74.50 181 LYS A CA 1
ATOM 1498 C C . LYS A 1 181 ? 17.037 -25.829 -47.761 1.00 74.50 181 LYS A C 1
ATOM 1500 O O . LYS A 1 181 ? 17.171 -26.831 -47.057 1.00 74.50 181 LYS A O 1
ATOM 1505 N N . LYS A 1 182 ? 16.353 -24.763 -47.325 1.00 64.75 182 LYS A N 1
ATOM 1506 C CA . LYS A 1 182 ? 15.842 -24.600 -45.951 1.00 64.75 182 LYS A CA 1
ATOM 1507 C C . LYS A 1 182 ? 14.740 -25.613 -45.617 1.00 64.75 182 LYS A C 1
ATOM 1509 O O . LYS A 1 182 ? 14.713 -26.126 -44.498 1.00 64.75 182 LYS A O 1
ATOM 1514 N N . CYS A 1 183 ? 13.851 -25.937 -46.559 1.00 62.84 183 CYS A N 1
ATOM 1515 C CA . CYS A 1 183 ? 12.782 -26.924 -46.359 1.00 62.84 183 CYS A CA 1
ATOM 1516 C C . CYS A 1 183 ? 13.311 -28.360 -46.244 1.00 62.84 183 CYS A C 1
ATOM 1518 O O . CYS A 1 183 ? 12.864 -29.100 -45.363 1.00 62.84 183 CYS A O 1
ATOM 1520 N N . PHE A 1 184 ? 14.302 -28.723 -47.058 1.00 70.69 184 PHE A N 1
ATOM 1521 C CA . PHE A 1 184 ? 14.944 -30.036 -47.008 1.00 70.69 184 PHE A CA 1
ATOM 1522 C C . PHE A 1 184 ? 15.738 -30.243 -45.716 1.00 70.69 184 PHE A C 1
ATOM 1524 O O . PHE A 1 184 ? 15.464 -31.182 -44.967 1.00 70.69 184 PHE A O 1
ATOM 1531 N N . TYR A 1 185 ? 16.632 -29.311 -45.364 1.00 63.16 185 TYR A N 1
ATOM 1532 C CA . TYR A 1 185 ? 17.376 -29.405 -44.105 1.00 63.16 185 TYR A CA 1
ATOM 1533 C C . TYR A 1 185 ? 16.458 -29.322 -42.884 1.00 63.16 185 TYR A C 1
ATOM 1535 O O . TYR A 1 185 ? 16.728 -29.963 -41.876 1.00 63.16 185 TYR A O 1
ATOM 1543 N N . LYS A 1 186 ? 15.319 -28.623 -42.956 1.00 65.12 186 LYS A N 1
ATOM 1544 C CA . LYS A 1 186 ? 14.295 -28.660 -41.899 1.00 65.12 186 LYS A CA 1
ATOM 1545 C C . LYS A 1 186 ? 13.624 -30.029 -41.777 1.00 65.12 186 LYS A C 1
ATOM 1547 O O . LYS A 1 186 ? 13.330 -30.441 -40.656 1.00 65.12 186 LYS A O 1
ATOM 1552 N N . PHE A 1 187 ? 13.362 -30.721 -42.885 1.00 67.81 187 PHE A N 1
ATOM 1553 C CA . PHE A 1 187 ? 12.824 -32.083 -42.877 1.00 67.81 187 PHE A CA 1
ATOM 1554 C C . PHE A 1 187 ? 13.834 -33.079 -42.288 1.00 67.81 187 PHE A C 1
ATOM 1556 O O . PHE A 1 187 ? 13.487 -33.809 -41.359 1.00 67.81 187 PHE A O 1
ATOM 1563 N N . ILE A 1 188 ? 15.092 -33.021 -42.735 1.00 67.62 188 ILE A N 1
ATOM 1564 C CA . ILE A 1 188 ? 16.197 -33.841 -42.214 1.00 67.62 188 ILE A CA 1
ATOM 1565 C C . ILE A 1 188 ? 16.456 -33.542 -40.734 1.00 67.62 188 ILE A C 1
ATOM 1567 O O . ILE A 1 188 ? 16.482 -34.456 -39.915 1.00 67.62 188 ILE A O 1
ATOM 1571 N N . ASN A 1 189 ? 16.541 -32.269 -40.346 1.00 60.56 189 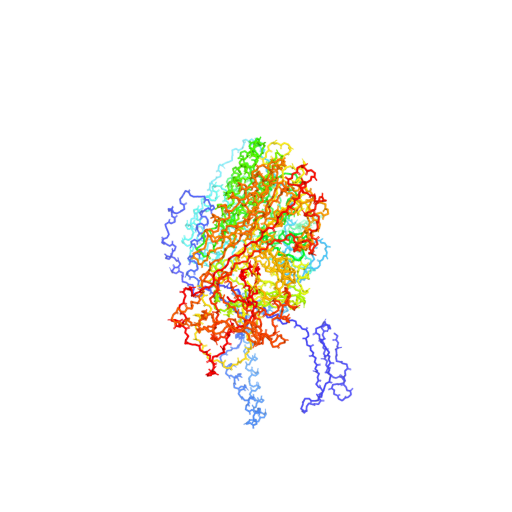ASN A N 1
ATOM 1572 C CA . ASN A 1 189 ? 16.752 -31.879 -38.952 1.00 60.56 189 ASN A CA 1
ATOM 1573 C C . ASN A 1 189 ? 15.554 -32.231 -38.068 1.00 60.56 189 ASN A C 1
ATOM 1575 O O . ASN A 1 189 ? 15.746 -32.513 -36.896 1.00 60.56 189 ASN A O 1
ATOM 1579 N N . ASN A 1 190 ? 14.321 -32.258 -38.587 1.00 60.06 190 ASN A N 1
ATOM 1580 C CA . ASN A 1 190 ? 13.170 -32.771 -37.835 1.00 60.06 190 ASN A CA 1
ATOM 1581 C C . ASN A 1 190 ? 13.208 -34.295 -37.655 1.00 60.06 190 ASN A C 1
ATOM 1583 O O . ASN A 1 190 ? 12.665 -34.777 -36.667 1.00 60.06 190 ASN A O 1
ATOM 1587 N N . LYS A 1 191 ? 13.828 -35.042 -38.577 1.00 59.56 191 LYS A N 1
ATOM 1588 C CA . LYS A 1 191 ? 14.068 -36.490 -38.438 1.00 59.56 191 LYS A CA 1
ATOM 1589 C C . LYS A 1 191 ? 15.269 -36.795 -37.530 1.00 59.56 191 LYS A C 1
ATOM 1591 O O . LYS A 1 191 ? 15.274 -37.835 -36.892 1.00 59.56 191 LYS A O 1
ATOM 1596 N N . ARG A 1 192 ? 16.242 -35.878 -37.444 1.00 53.28 192 ARG A N 1
ATOM 1597 C CA . ARG A 1 192 ? 17.417 -35.942 -36.550 1.00 53.28 192 ARG A CA 1
ATOM 1598 C C . ARG A 1 192 ? 17.188 -35.336 -35.156 1.00 53.28 192 ARG A C 1
ATOM 1600 O O . ARG A 1 192 ? 18.082 -35.378 -34.323 1.00 53.28 192 ARG A O 1
ATOM 1607 N N . ARG A 1 193 ? 16.031 -34.720 -34.893 1.00 45.62 193 ARG A N 1
ATOM 1608 C CA . ARG A 1 193 ? 15.819 -33.923 -33.677 1.00 45.62 193 ARG A CA 1
ATOM 1609 C C . ARG A 1 193 ? 15.422 -34.776 -32.476 1.00 45.62 193 ARG A C 1
ATOM 1611 O O . ARG A 1 193 ? 14.242 -35.059 -32.286 1.00 45.62 193 ARG A O 1
ATOM 1618 N N . ILE A 1 194 ? 16.387 -34.977 -31.587 1.00 38.41 194 ILE A N 1
ATOM 1619 C CA . ILE A 1 194 ? 16.194 -34.626 -30.179 1.00 38.41 194 ILE A CA 1
ATOM 1620 C C . ILE A 1 194 ? 16.279 -33.090 -30.145 1.00 38.41 194 ILE A C 1
ATOM 1622 O O . ILE A 1 194 ? 17.297 -32.508 -30.514 1.00 38.41 194 ILE A O 1
ATOM 1626 N N . ARG A 1 195 ? 15.175 -32.388 -29.860 1.00 42.06 195 ARG A N 1
ATOM 1627 C CA . ARG A 1 195 ? 15.254 -30.949 -29.556 1.00 42.06 195 ARG A CA 1
ATOM 1628 C C . ARG A 1 195 ? 15.691 -30.843 -28.105 1.00 42.06 195 ARG A C 1
ATOM 1630 O O . ARG A 1 195 ? 14.837 -30.844 -27.229 1.00 42.06 195 ARG A O 1
ATOM 1637 N N . GLU A 1 196 ? 16.988 -30.775 -27.875 1.00 47.34 196 GLU A N 1
ATOM 1638 C CA . GLU A 1 196 ? 17.492 -30.281 -26.600 1.00 47.34 196 GLU A CA 1
ATOM 1639 C C . GLU A 1 196 ? 17.431 -28.754 -26.626 1.00 47.34 196 GLU A C 1
ATOM 1641 O O . GLU A 1 196 ? 17.767 -28.121 -27.633 1.00 47.34 196 GLU A O 1
ATOM 1646 N N . ASN A 1 197 ? 16.929 -28.174 -25.538 1.00 55.03 197 ASN A N 1
ATOM 1647 C CA . ASN A 1 197 ? 17.126 -26.761 -25.234 1.00 55.03 197 ASN A CA 1
ATOM 1648 C C . ASN A 1 197 ? 18.633 -26.488 -25.079 1.00 55.03 197 ASN A C 1
ATOM 1650 O O . ASN A 1 197 ? 19.428 -27.431 -25.043 1.00 55.03 197 ASN A O 1
ATOM 1654 N N . LEU A 1 198 ? 19.033 -25.214 -25.000 1.00 60.78 198 LEU A N 1
ATOM 1655 C CA . LEU A 1 198 ? 20.399 -24.876 -24.589 1.00 60.78 198 LEU A CA 1
ATOM 1656 C C . LEU A 1 198 ? 20.712 -25.655 -23.295 1.00 60.78 198 LEU A C 1
ATOM 1658 O O . LEU A 1 198 ? 19.930 -25.554 -22.339 1.00 60.78 198 LEU A O 1
ATOM 1662 N N . PRO A 1 199 ? 21.759 -26.498 -23.284 1.00 66.75 199 PRO A N 1
ATOM 1663 C CA . PRO A 1 199 ? 22.113 -27.260 -22.098 1.00 66.75 199 PRO A CA 1
ATOM 1664 C C . PRO A 1 199 ? 22.550 -26.308 -20.985 1.00 66.75 199 PRO A C 1
ATOM 1666 O O . PRO A 1 199 ? 22.760 -25.120 -21.241 1.00 66.75 199 PRO A O 1
ATOM 1669 N N . PRO A 1 200 ? 22.629 -26.801 -19.744 1.00 78.56 200 PRO A N 1
ATOM 1670 C CA . PRO A 1 200 ? 23.164 -26.010 -18.655 1.00 78.56 200 PRO A CA 1
ATOM 1671 C C . PRO A 1 200 ? 24.546 -25.448 -19.008 1.00 78.56 200 PRO A C 1
ATOM 1673 O O . PRO A 1 200 ? 25.339 -26.167 -19.612 1.00 78.56 200 PRO A O 1
ATOM 1676 N N . LEU A 1 201 ? 24.801 -24.179 -18.698 1.00 81.25 201 LEU A N 1
ATOM 1677 C CA . LEU A 1 201 ? 26.067 -23.505 -18.997 1.00 81.25 201 LEU A CA 1
ATOM 1678 C C . LEU A 1 201 ? 26.873 -23.289 -17.720 1.00 81.25 201 LEU A C 1
ATOM 1680 O O . LEU A 1 201 ? 26.289 -23.108 -16.666 1.00 81.25 201 LEU A O 1
ATOM 1684 N N . SER A 1 202 ? 28.195 -23.300 -17.805 1.00 79.62 202 SER A N 1
ATOM 1685 C CA . SER A 1 202 ? 29.082 -22.962 -16.696 1.00 79.62 202 SER A CA 1
ATOM 1686 C C . SER A 1 202 ? 29.296 -21.450 -16.649 1.00 79.62 202 SER A C 1
ATOM 1688 O O . SER A 1 202 ? 29.679 -20.864 -17.665 1.00 79.62 202 SER A O 1
ATOM 1690 N N . ASP A 1 203 ? 29.043 -20.825 -15.502 1.00 76.06 203 ASP A N 1
ATOM 1691 C CA . ASP A 1 203 ? 29.393 -19.421 -15.262 1.00 76.06 203 ASP A CA 1
ATOM 1692 C C . ASP A 1 203 ? 30.908 -19.241 -14.999 1.00 76.06 203 ASP A C 1
ATOM 1694 O O . ASP A 1 203 ? 31.692 -20.193 -15.067 1.00 76.06 203 ASP A O 1
ATOM 1698 N N . ALA A 1 204 ? 31.339 -18.002 -14.733 1.00 65.69 204 ALA A N 1
ATOM 1699 C CA . ALA A 1 204 ? 32.744 -17.668 -14.470 1.00 65.69 204 ALA A CA 1
ATOM 1700 C C . ALA A 1 204 ? 33.284 -18.246 -13.144 1.00 65.69 204 ALA A C 1
ATOM 1702 O O . ALA A 1 204 ? 34.500 -18.333 -12.969 1.00 65.69 204 ALA A O 1
ATOM 1703 N N . GLU A 1 205 ? 32.396 -18.654 -12.237 1.00 67.25 205 GLU A N 1
ATOM 1704 C CA . GLU A 1 205 ? 32.697 -19.215 -10.915 1.00 67.25 205 GLU A CA 1
ATOM 1705 C C . GLU A 1 205 ? 32.688 -20.757 -10.933 1.00 67.25 205 GLU A C 1
ATOM 1707 O O . GLU A 1 205 ? 33.124 -21.399 -9.977 1.00 67.25 205 GLU A O 1
ATOM 1712 N N . GLY A 1 206 ? 32.266 -21.363 -12.050 1.00 66.25 206 GLY A N 1
ATOM 1713 C CA . GLY A 1 206 ? 32.202 -22.808 -12.262 1.00 66.25 206 GLY A CA 1
ATOM 1714 C C . GLY A 1 206 ? 30.845 -23.436 -11.932 1.00 66.25 206 GLY A C 1
ATOM 1715 O O . GLY A 1 206 ? 30.717 -24.662 -12.033 1.00 66.25 206 GLY A O 1
ATOM 1716 N N . ASN A 1 207 ? 29.827 -22.642 -11.586 1.00 75.25 207 ASN A N 1
ATOM 1717 C CA . ASN A 1 207 ? 28.485 -23.138 -11.292 1.00 75.25 207 ASN A CA 1
ATOM 1718 C C . ASN A 1 207 ? 27.706 -23.427 -12.578 1.00 75.25 207 ASN A C 1
ATOM 1720 O O . ASN A 1 207 ? 27.899 -22.800 -13.620 1.00 75.25 207 ASN A O 1
ATOM 1724 N N . ILE A 1 208 ? 26.802 -24.406 -12.503 1.00 74.19 208 ILE A N 1
ATOM 1725 C CA . ILE A 1 208 ? 26.010 -24.866 -13.644 1.00 74.19 208 ILE A CA 1
ATOM 1726 C C . ILE A 1 208 ? 24.655 -24.151 -13.668 1.00 74.19 208 ILE A C 1
ATOM 1728 O O . ILE A 1 208 ? 23.758 -24.425 -12.874 1.00 74.19 208 ILE A O 1
ATOM 1732 N N . VAL A 1 209 ? 24.492 -23.288 -14.659 1.00 73.62 209 VAL A N 1
ATOM 1733 C CA . VAL A 1 209 ? 23.339 -22.431 -14.905 1.00 73.62 209 VAL A CA 1
ATOM 1734 C C . VAL A 1 209 ? 22.315 -23.138 -15.785 1.00 73.62 209 VAL A C 1
ATOM 1736 O O . VAL A 1 209 ? 22.594 -23.516 -16.925 1.00 73.62 209 VAL A O 1
ATOM 1739 N N . THR A 1 210 ? 21.097 -23.321 -15.276 1.00 65.56 210 THR A N 1
ATOM 1740 C CA . THR A 1 210 ? 20.059 -24.135 -15.936 1.00 65.56 210 THR A CA 1
ATOM 1741 C C . THR A 1 210 ? 18.874 -23.328 -16.471 1.00 65.56 210 THR A C 1
ATOM 1743 O O . THR A 1 210 ? 18.220 -23.819 -17.404 1.00 65.56 210 THR A O 1
ATOM 1746 N N . LYS A 1 211 ? 18.634 -22.106 -15.969 1.00 62.88 211 LYS A N 1
ATOM 1747 C CA . LYS A 1 211 ? 17.558 -21.206 -16.423 1.00 62.88 211 LYS A CA 1
ATOM 1748 C C . LYS A 1 211 ? 17.939 -20.484 -17.722 1.00 62.88 211 LYS A C 1
ATOM 1750 O O . LYS A 1 211 ? 19.118 -20.296 -18.011 1.00 62.88 211 LYS A O 1
ATOM 1755 N N . ASP A 1 212 ? 16.960 -20.144 -18.559 1.00 58.50 212 ASP A N 1
ATOM 1756 C CA . ASP A 1 212 ? 17.228 -19.620 -19.909 1.00 58.50 212 ASP A CA 1
ATOM 1757 C C . ASP A 1 212 ? 17.711 -18.155 -19.882 1.00 58.50 212 ASP A C 1
ATOM 1759 O O . ASP A 1 212 ? 18.521 -17.768 -20.727 1.00 58.50 212 ASP A O 1
ATOM 1763 N N . GLU A 1 213 ? 17.265 -17.374 -18.896 1.00 64.00 213 GLU A N 1
ATOM 1764 C CA . GLU A 1 213 ? 17.669 -15.987 -18.643 1.00 64.00 213 GLU A CA 1
ATOM 1765 C C . GLU A 1 213 ? 19.131 -15.911 -18.183 1.00 64.00 213 GLU A C 1
ATOM 1767 O O . GLU A 1 213 ? 19.953 -15.270 -18.836 1.00 64.00 213 GLU A O 1
ATOM 1772 N N . GLU A 1 214 ? 19.484 -16.668 -17.144 1.00 65.38 214 GLU A N 1
ATOM 1773 C CA . GLU A 1 214 ? 20.848 -16.740 -16.609 1.00 65.38 214 GLU A CA 1
ATOM 1774 C C . GLU A 1 214 ? 21.835 -17.276 -17.669 1.00 65.38 214 GLU A C 1
ATOM 1776 O O . GLU A 1 214 ? 22.946 -16.774 -17.821 1.00 65.38 214 GLU A O 1
ATOM 1781 N N . LYS A 1 215 ? 21.431 -18.259 -18.493 1.00 68.00 215 LYS A N 1
ATOM 1782 C CA . LYS A 1 215 ? 22.252 -18.718 -19.633 1.00 68.00 215 LYS A CA 1
ATOM 1783 C C . LYS A 1 215 ? 22.513 -17.604 -20.642 1.00 68.00 215 LYS A C 1
ATOM 1785 O O . LYS A 1 215 ? 23.593 -17.562 -21.232 1.00 68.00 215 LYS A O 1
ATOM 1790 N N . ALA A 1 216 ? 21.521 -16.747 -20.895 1.00 63.09 216 ALA A N 1
ATOM 1791 C CA . ALA A 1 216 ? 21.689 -15.606 -21.783 1.00 63.09 216 ALA A CA 1
ATOM 1792 C C . ALA A 1 216 ? 22.659 -14.587 -21.173 1.00 63.09 216 ALA A C 1
ATOM 1794 O O . ALA A 1 216 ? 23.524 -14.089 -21.888 1.00 63.09 216 ALA A O 1
ATOM 1795 N N . GLU A 1 217 ? 22.576 -14.329 -19.869 1.00 72.25 217 GLU A N 1
ATOM 1796 C CA . GLU A 1 217 ? 23.508 -13.455 -19.147 1.00 72.25 217 GLU A CA 1
ATOM 1797 C C . GLU A 1 217 ? 24.941 -13.989 -19.168 1.00 72.25 217 GLU A C 1
ATOM 1799 O O . GLU A 1 217 ? 25.843 -13.258 -19.571 1.00 72.25 217 GLU A O 1
ATOM 1804 N N . VAL A 1 218 ? 25.151 -15.273 -18.862 1.00 74.69 218 VAL A N 1
ATOM 1805 C CA . VAL A 1 218 ? 26.471 -15.924 -18.932 1.00 74.69 218 VAL A CA 1
ATOM 1806 C C . VAL A 1 218 ? 27.068 -15.822 -20.338 1.00 74.69 218 VAL A C 1
ATOM 1808 O O . VAL A 1 218 ? 28.241 -15.482 -20.502 1.00 74.69 218 VAL A O 1
ATOM 1811 N N . LEU A 1 219 ? 26.268 -16.078 -21.378 1.00 73.38 219 LEU A N 1
ATOM 1812 C CA . LEU A 1 219 ? 26.726 -15.954 -22.764 1.00 73.38 219 LEU A CA 1
ATOM 1813 C C . LEU A 1 219 ? 27.044 -14.506 -23.142 1.00 73.38 219 LEU A C 1
ATOM 1815 O O . LEU A 1 219 ? 28.034 -14.278 -23.831 1.00 73.38 219 LEU A O 1
ATOM 1819 N N . ASN A 1 220 ? 26.245 -13.538 -22.695 1.00 69.88 220 ASN A N 1
ATOM 1820 C CA . ASN A 1 220 ? 26.481 -12.124 -22.984 1.00 69.88 220 ASN A CA 1
ATOM 1821 C C . ASN A 1 220 ? 27.696 -11.577 -22.236 1.00 69.88 220 ASN A C 1
ATOM 1823 O O . ASN A 1 220 ? 28.524 -10.920 -22.859 1.00 69.88 220 ASN A O 1
ATOM 1827 N N . ALA A 1 221 ? 27.863 -11.906 -20.954 1.00 71.44 221 ALA A N 1
ATOM 1828 C CA . ALA A 1 221 ? 29.054 -11.571 -20.178 1.00 71.44 221 ALA A CA 1
ATOM 1829 C C . ALA A 1 221 ? 30.311 -12.168 -20.826 1.00 71.44 221 ALA A C 1
ATOM 1831 O O . ALA A 1 221 ? 31.310 -11.470 -21.018 1.00 71.44 221 ALA A O 1
ATOM 1832 N N . TYR A 1 222 ? 30.234 -13.431 -21.265 1.00 75.25 222 TYR A N 1
ATOM 1833 C CA . TYR A 1 222 ? 31.313 -14.057 -22.019 1.00 75.25 222 TYR A CA 1
ATOM 1834 C C . TYR A 1 222 ? 31.589 -13.316 -23.332 1.00 75.25 222 TYR A C 1
ATOM 1836 O O . TYR A 1 222 ? 32.722 -12.899 -23.553 1.00 75.25 222 TYR A O 1
ATOM 1844 N N . PHE A 1 223 ? 30.590 -13.104 -24.195 1.00 75.62 223 PHE A N 1
ATOM 1845 C CA . PHE A 1 223 ? 30.789 -12.416 -25.475 1.00 75.62 223 PHE A CA 1
ATOM 1846 C C . PHE A 1 223 ? 31.329 -10.992 -25.296 1.00 75.62 223 PHE A C 1
ATOM 1848 O O . PHE A 1 223 ? 32.230 -10.608 -26.038 1.00 75.62 223 PHE A O 1
ATOM 1855 N N . ALA A 1 224 ? 30.871 -10.260 -24.278 1.00 68.88 224 ALA A N 1
ATOM 1856 C CA . ALA A 1 224 ? 31.377 -8.937 -23.925 1.00 68.88 224 ALA A CA 1
ATOM 1857 C C . ALA A 1 224 ? 32.855 -8.976 -23.493 1.00 68.88 224 ALA A C 1
ATOM 1859 O O . ALA A 1 224 ? 33.653 -8.169 -23.967 1.00 68.88 224 ALA A O 1
ATOM 1860 N N . SER A 1 225 ? 33.247 -9.948 -22.660 1.00 67.75 225 SER A N 1
ATOM 1861 C CA . SER A 1 225 ? 34.635 -10.100 -22.182 1.00 67.75 225 SER A CA 1
ATOM 1862 C C . SER A 1 225 ? 35.653 -10.443 -23.276 1.00 67.75 225 SER A C 1
ATOM 1864 O O . SER A 1 225 ? 36.855 -10.268 -23.083 1.00 67.75 225 SER A O 1
ATOM 1866 N N . VAL A 1 226 ? 35.197 -10.941 -24.431 1.00 64.69 226 VAL A N 1
ATOM 1867 C CA . VAL A 1 226 ? 36.078 -11.259 -25.562 1.00 64.69 226 VAL A CA 1
ATOM 1868 C C . VAL A 1 226 ? 36.568 -9.998 -26.284 1.00 64.69 226 VAL A C 1
ATOM 1870 O O . VAL A 1 226 ? 37.642 -10.031 -26.891 1.00 64.69 226 VAL A O 1
ATOM 1873 N N . PHE A 1 227 ? 35.829 -8.891 -26.198 1.00 61.91 227 PHE A N 1
ATOM 1874 C CA . PHE A 1 227 ? 36.257 -7.617 -26.766 1.00 61.91 227 PHE A CA 1
ATOM 1875 C C . PHE A 1 227 ? 37.372 -7.006 -25.908 1.00 61.91 227 PHE A C 1
ATOM 1877 O O . PHE A 1 227 ? 37.284 -6.949 -24.684 1.00 61.91 227 PHE A O 1
ATOM 1884 N N . SER A 1 228 ? 38.456 -6.554 -26.541 1.00 53.84 228 SER A N 1
ATOM 1885 C CA . SER A 1 228 ? 39.627 -6.037 -25.823 1.00 53.84 228 SER A CA 1
ATOM 1886 C C . SER A 1 228 ? 39.294 -4.760 -25.036 1.00 53.84 228 SER A C 1
ATOM 1888 O O . SER A 1 228 ? 39.009 -3.719 -25.625 1.00 53.84 228 SER A O 1
ATOM 1890 N N . SER A 1 229 ? 39.411 -4.807 -23.707 1.00 42.34 229 SER A N 1
ATOM 1891 C CA . SER A 1 229 ? 39.171 -3.708 -22.751 1.00 42.34 229 SER A CA 1
ATOM 1892 C C . SER A 1 229 ? 40.282 -2.634 -22.724 1.00 42.34 229 SER A C 1
ATOM 1894 O O . SER A 1 229 ? 40.567 -2.018 -21.699 1.00 42.34 229 SER A O 1
ATOM 1896 N N . GLY A 1 230 ? 40.918 -2.378 -23.871 1.00 37.97 230 GLY A N 1
ATOM 1897 C CA . GLY A 1 230 ? 42.041 -1.452 -24.017 1.00 37.97 230 GLY A CA 1
ATOM 1898 C C . GLY A 1 230 ? 41.655 -0.108 -24.640 1.00 37.97 230 GLY A C 1
ATOM 1899 O O . GLY A 1 230 ? 41.546 0.008 -25.858 1.00 37.97 230 GLY A O 1
ATOM 1900 N N . THR A 1 231 ? 41.564 0.921 -23.793 1.00 34.81 231 THR A N 1
ATOM 1901 C CA . THR A 1 231 ? 41.772 2.344 -24.136 1.00 34.81 231 THR A CA 1
ATOM 1902 C C . THR A 1 231 ? 40.664 3.050 -24.934 1.00 34.81 231 THR A C 1
ATOM 1904 O O . THR A 1 231 ? 40.896 3.563 -26.028 1.00 34.81 231 THR A O 1
ATOM 1907 N N . SER A 1 232 ? 39.479 3.228 -24.342 1.00 32.88 232 SER A N 1
ATOM 1908 C CA . SER A 1 232 ? 38.582 4.336 -24.716 1.00 32.88 232 SER A CA 1
ATOM 1909 C C . SER A 1 232 ? 38.923 5.592 -23.904 1.00 32.88 232 SER A C 1
ATOM 1911 O O . SER A 1 232 ? 38.164 6.025 -23.042 1.00 32.88 232 SER A O 1
ATOM 1913 N N . CYS A 1 233 ? 40.091 6.172 -24.168 1.00 29.38 233 CYS A N 1
ATOM 1914 C CA . CYS A 1 233 ? 40.383 7.552 -23.799 1.00 29.38 233 CYS A CA 1
ATOM 1915 C C . CYS A 1 233 ? 40.849 8.248 -25.080 1.00 29.38 233 CYS A C 1
ATOM 1917 O O . CYS A 1 233 ? 42.010 8.137 -25.473 1.00 29.38 233 CYS A O 1
ATOM 1919 N N . PHE A 1 234 ? 39.918 8.896 -25.785 1.00 36.00 234 PHE A N 1
ATOM 1920 C CA . PHE A 1 234 ? 40.282 9.932 -26.746 1.00 36.00 234 PHE A CA 1
ATOM 1921 C C . PHE A 1 234 ? 40.675 11.153 -25.912 1.00 36.00 234 PHE A C 1
ATOM 1923 O O . PHE A 1 234 ? 39.834 11.984 -25.590 1.00 36.00 234 PHE A O 1
ATOM 1930 N N . LEU A 1 235 ? 41.936 11.214 -25.484 1.00 29.70 235 LEU A N 1
ATOM 1931 C CA . LEU A 1 235 ? 42.532 12.492 -25.117 1.00 29.70 235 LEU A CA 1
ATOM 1932 C C . LEU A 1 235 ? 42.664 13.286 -26.416 1.00 29.70 235 LEU A C 1
ATOM 1934 O O . LEU A 1 235 ? 43.338 12.826 -27.341 1.00 29.70 235 LEU A O 1
ATOM 1938 N N . ASP A 1 236 ? 42.007 14.444 -26.479 1.00 33.72 236 ASP A N 1
ATOM 1939 C CA . ASP A 1 236 ? 42.284 15.485 -27.466 1.00 33.72 236 ASP A CA 1
ATOM 1940 C C . ASP A 1 236 ? 43.768 15.842 -27.363 1.00 33.72 236 ASP A C 1
ATOM 1942 O O . ASP A 1 236 ? 44.193 16.657 -26.547 1.00 33.72 236 ASP A O 1
ATOM 1946 N N . THR A 1 237 ? 44.581 15.170 -28.167 1.00 29.34 237 THR A N 1
ATOM 1947 C CA . THR A 1 237 ? 45.939 15.606 -28.455 1.00 29.34 237 THR A CA 1
ATOM 1948 C C . THR A 1 237 ? 45.853 16.195 -29.847 1.00 29.34 237 THR A C 1
ATOM 1950 O O . THR A 1 237 ? 45.374 15.531 -30.767 1.00 29.34 237 THR A O 1
ATOM 1953 N N . GLN A 1 238 ? 46.221 17.472 -29.961 1.00 32.47 238 GLN A N 1
ATOM 1954 C CA . GLN A 1 238 ? 46.242 18.200 -31.224 1.00 32.47 238 GLN A CA 1
ATOM 1955 C C . GLN A 1 238 ? 46.929 17.376 -32.325 1.00 32.47 238 GLN A C 1
ATOM 1957 O O . GLN A 1 238 ? 47.839 16.598 -32.013 1.00 32.47 238 GLN A O 1
ATOM 1962 N N . PRO A 1 239 ? 46.529 17.537 -33.600 1.00 34.16 239 PRO A N 1
ATOM 1963 C CA . PRO A 1 239 ? 47.203 16.865 -34.697 1.00 34.16 239 PRO A CA 1
ATOM 1964 C C . PRO A 1 239 ? 48.676 17.268 -34.678 1.00 34.16 239 PRO A C 1
ATOM 1966 O O . PRO A 1 239 ? 49.005 18.446 -34.783 1.00 34.16 239 PRO A O 1
ATOM 1969 N N . HIS A 1 240 ? 49.559 16.286 -34.519 1.00 30.64 240 HIS A N 1
ATOM 1970 C CA . HIS A 1 240 ? 50.969 16.486 -34.795 1.00 30.64 240 HIS A CA 1
ATOM 1971 C C . HIS A 1 240 ? 51.079 16.786 -36.292 1.00 30.64 240 HIS A C 1
ATOM 1973 O O . HIS A 1 240 ? 50.653 15.968 -37.111 1.00 30.64 240 HIS A O 1
ATOM 1979 N N . GLU A 1 241 ? 51.603 17.963 -36.630 1.00 38.25 241 GLU A N 1
ATOM 1980 C CA . GLU A 1 241 ? 51.941 18.354 -37.995 1.00 38.25 241 GLU A CA 1
ATOM 1981 C C . GLU A 1 241 ? 52.789 17.246 -38.637 1.00 38.25 241 GLU A C 1
ATOM 1983 O O . GLU A 1 241 ? 53.941 17.011 -38.266 1.00 38.25 241 GLU A O 1
ATOM 1988 N N . LEU A 1 242 ? 52.185 16.518 -39.574 1.00 34.41 242 LEU A N 1
ATOM 1989 C CA . LEU A 1 242 ? 52.866 15.618 -40.493 1.00 34.41 242 LEU A CA 1
ATOM 1990 C C . LEU A 1 242 ? 52.762 16.278 -41.861 1.00 34.41 242 LEU A C 1
ATOM 1992 O O . LEU A 1 242 ? 51.670 16.461 -42.392 1.00 34.41 242 LEU A O 1
ATOM 1996 N N . GLY A 1 243 ? 53.928 16.717 -42.329 1.00 31.22 243 GLY A N 1
ATOM 1997 C CA . GLY A 1 243 ? 54.098 17.712 -43.372 1.00 31.22 243 GLY A CA 1
ATOM 1998 C C . GLY A 1 243 ? 53.438 17.411 -44.711 1.00 31.22 243 GLY A C 1
ATOM 1999 O O . GLY A 1 243 ? 53.138 16.268 -45.063 1.00 31.22 243 GLY A O 1
ATOM 2000 N N . ASP A 1 244 ? 53.292 18.511 -45.444 1.00 34.62 244 ASP A N 1
ATOM 2001 C CA . ASP A 1 244 ? 52.903 18.629 -46.840 1.00 34.62 244 ASP A CA 1
ATOM 2002 C C . ASP A 1 244 ? 53.272 17.404 -47.678 1.00 34.62 244 ASP A C 1
ATOM 2004 O O . ASP A 1 244 ? 54.412 17.199 -48.107 1.00 34.62 244 ASP A O 1
ATOM 2008 N N . LYS A 1 245 ? 52.251 16.607 -47.979 1.00 36.88 245 LYS A N 1
ATOM 2009 C CA . LYS A 1 245 ? 52.179 15.902 -49.250 1.00 36.88 245 LYS A CA 1
ATOM 2010 C C . LYS A 1 245 ? 50.844 16.243 -49.875 1.00 36.88 245 LYS A C 1
ATOM 2012 O O . LYS A 1 245 ? 49.807 15.744 -49.450 1.00 36.88 245 LYS A O 1
ATOM 2017 N N . GLU A 1 246 ? 50.907 17.110 -50.881 1.00 40.88 246 GLU A N 1
ATOM 2018 C CA . GLU A 1 246 ? 49.839 17.378 -51.836 1.00 40.88 246 GLU A CA 1
ATOM 2019 C C . GLU A 1 246 ? 49.270 16.048 -52.359 1.00 40.88 246 GLU A C 1
ATOM 2021 O O . GLU A 1 246 ? 49.832 15.384 -53.230 1.00 40.88 246 GLU A O 1
ATOM 2026 N N . GLY A 1 247 ? 48.153 15.627 -51.775 1.00 35.75 247 GLY A N 1
ATOM 2027 C CA . GLY A 1 247 ? 47.400 14.446 -52.157 1.00 35.75 247 GLY A CA 1
ATOM 2028 C C . GLY A 1 247 ? 45.939 14.844 -52.257 1.00 35.75 247 GLY A C 1
ATOM 2029 O O . GLY A 1 247 ? 45.301 15.069 -51.238 1.00 35.75 247 GLY A O 1
ATOM 2030 N N . LYS A 1 248 ? 45.471 15.001 -53.501 1.00 39.81 248 LYS A N 1
ATOM 2031 C CA . LYS A 1 248 ? 44.090 15.231 -53.966 1.00 39.81 248 LYS A CA 1
ATOM 2032 C C . LYS A 1 248 ? 43.012 15.182 -52.871 1.00 39.81 248 LYS A C 1
ATOM 2034 O O . LYS A 1 248 ? 42.785 14.135 -52.273 1.00 39.81 248 LYS A O 1
ATOM 2039 N N . GLN A 1 249 ? 42.286 16.291 -52.705 1.00 38.75 249 GLN A N 1
ATOM 2040 C CA . GLN A 1 249 ? 40.997 16.326 -52.007 1.00 38.75 249 GLN A CA 1
ATOM 2041 C C . GLN A 1 249 ? 40.132 15.146 -52.486 1.00 38.75 249 GLN A C 1
ATOM 2043 O O . GLN A 1 249 ? 39.744 15.101 -53.652 1.00 38.75 249 GLN A O 1
ATOM 2048 N N . ASN A 1 250 ? 39.887 14.163 -51.615 1.00 44.00 250 ASN A N 1
ATOM 2049 C CA . ASN A 1 250 ? 39.022 13.031 -51.936 1.00 44.00 250 ASN A CA 1
ATOM 2050 C C . ASN A 1 250 ? 37.599 13.537 -52.197 1.00 44.00 250 ASN A C 1
ATOM 2052 O O . ASN A 1 250 ? 37.007 14.211 -51.353 1.00 44.00 250 ASN A O 1
ATOM 2056 N N . GLU A 1 251 ? 37.067 13.178 -53.361 1.00 50.16 251 GLU A N 1
ATOM 2057 C CA . GLU A 1 251 ? 35.688 13.404 -53.785 1.00 50.16 251 GLU A CA 1
ATOM 2058 C C . GLU A 1 251 ? 34.701 12.925 -52.704 1.00 50.16 251 GLU A C 1
ATOM 2060 O O . GLU A 1 251 ? 34.776 11.794 -52.219 1.00 50.16 251 GLU A O 1
ATOM 2065 N N . GLY A 1 252 ? 33.770 13.793 -52.301 1.00 57.91 252 GLY A N 1
ATOM 2066 C CA . GLY A 1 252 ? 32.720 13.432 -51.351 1.00 57.91 252 GLY A CA 1
ATOM 2067 C C . GLY A 1 252 ? 31.839 12.301 -51.891 1.00 57.91 252 GLY A C 1
ATOM 2068 O O . GLY A 1 252 ? 31.456 12.305 -53.061 1.00 57.91 252 GLY A O 1
ATOM 2069 N N . ILE A 1 253 ? 31.480 11.337 -51.035 1.00 69.19 253 ILE A N 1
ATOM 2070 C CA . ILE A 1 253 ? 30.509 10.296 -51.394 1.00 69.19 253 ILE A CA 1
ATOM 2071 C C . ILE A 1 253 ? 29.179 10.973 -51.725 1.00 69.19 253 ILE A C 1
ATOM 2073 O O . ILE A 1 253 ? 28.574 11.619 -50.872 1.00 69.19 253 ILE A O 1
ATOM 2077 N N . THR A 1 254 ? 28.710 10.801 -52.959 1.00 73.12 254 THR A N 1
ATOM 2078 C CA . THR A 1 254 ? 27.359 11.202 -53.361 1.00 73.12 254 THR A CA 1
ATOM 2079 C C . THR A 1 254 ? 26.452 9.984 -53.263 1.00 73.12 254 THR A C 1
ATOM 2081 O O . THR A 1 254 ? 26.472 9.129 -54.147 1.00 73.12 254 THR A O 1
ATOM 2084 N N . ILE A 1 255 ? 25.677 9.888 -52.181 1.00 82.31 255 ILE A N 1
ATOM 2085 C CA . ILE A 1 255 ? 24.736 8.781 -51.971 1.00 82.31 255 ILE A CA 1
ATOM 2086 C C . ILE A 1 255 ? 23.500 9.020 -52.847 1.00 82.31 255 ILE A C 1
ATOM 2088 O O . ILE A 1 255 ? 22.691 9.905 -52.561 1.00 82.31 255 ILE A O 1
ATOM 2092 N N . LYS A 1 256 ? 23.361 8.250 -53.932 1.00 82.56 256 LYS A N 1
ATOM 2093 C CA . LYS A 1 256 ? 22.245 8.379 -54.883 1.00 82.56 256 LYS A CA 1
ATOM 2094 C C . LYS A 1 256 ? 21.054 7.511 -54.482 1.00 82.56 256 LYS A C 1
ATOM 2096 O O . LYS A 1 256 ? 21.211 6.405 -53.968 1.00 82.56 256 LYS A O 1
ATOM 2101 N N . GLU A 1 257 ? 19.850 7.991 -54.781 1.00 86.69 257 GLU A N 1
ATOM 2102 C CA . GLU A 1 257 ? 18.600 7.257 -54.544 1.00 86.69 257 GLU A CA 1
ATOM 2103 C C . GLU A 1 257 ? 18.554 5.925 -55.312 1.00 86.69 257 GLU A C 1
ATOM 2105 O O . GLU A 1 257 ? 18.150 4.905 -54.748 1.00 86.69 257 GLU A O 1
ATOM 2110 N N . GLU A 1 258 ? 19.025 5.905 -56.565 1.00 87.69 258 GLU A N 1
ATOM 2111 C CA . GLU A 1 258 ? 19.009 4.696 -57.402 1.00 87.69 258 GLU A CA 1
ATOM 2112 C C . GLU A 1 258 ? 19.846 3.564 -56.786 1.00 87.69 258 GLU A C 1
ATOM 2114 O O . GLU A 1 258 ? 19.421 2.408 -56.758 1.00 87.69 258 GLU A O 1
ATOM 2119 N N . GLU A 1 259 ? 21.006 3.906 -56.217 1.00 87.50 259 GLU A N 1
ATOM 2120 C CA . GLU A 1 259 ? 21.907 2.948 -55.573 1.00 87.50 259 GLU A CA 1
ATOM 2121 C C . GLU A 1 259 ? 21.249 2.286 -54.354 1.00 87.50 259 GLU A C 1
ATOM 2123 O O . GLU A 1 259 ? 21.321 1.063 -54.182 1.00 87.50 259 GLU A O 1
ATOM 2128 N N . ILE A 1 260 ? 20.550 3.074 -53.532 1.00 91.00 260 ILE A N 1
ATOM 2129 C CA . ILE A 1 260 ? 19.816 2.559 -52.371 1.00 91.00 260 ILE A CA 1
ATOM 2130 C C . ILE A 1 260 ? 18.653 1.681 -52.831 1.00 91.00 260 ILE A C 1
ATOM 2132 O O . ILE A 1 260 ? 18.485 0.585 -52.293 1.00 91.00 260 ILE A O 1
ATOM 2136 N N . SER A 1 261 ? 17.880 2.106 -53.836 1.00 91.94 261 SER A N 1
ATOM 2137 C CA . SER A 1 261 ? 16.770 1.303 -54.373 1.00 91.94 261 SER A CA 1
ATOM 2138 C C . SER A 1 261 ? 17.257 -0.072 -54.852 1.00 91.94 261 SER A C 1
ATOM 2140 O O . SER A 1 261 ? 16.690 -1.106 -54.477 1.00 91.94 261 SER A O 1
ATOM 2142 N N . ASP A 1 262 ? 18.385 -0.124 -55.563 1.00 90.50 262 ASP A N 1
ATOM 2143 C CA . ASP A 1 262 ? 19.002 -1.378 -56.005 1.00 90.50 262 ASP A CA 1
ATOM 2144 C C . ASP A 1 262 ? 19.472 -2.261 -54.841 1.00 90.50 262 ASP A C 1
ATOM 2146 O O . ASP A 1 262 ? 19.367 -3.495 -54.896 1.00 90.50 262 ASP A O 1
ATOM 2150 N N . LEU A 1 263 ? 20.017 -1.669 -53.774 1.00 90.81 263 LEU A N 1
ATOM 2151 C CA . LEU A 1 263 ? 20.394 -2.407 -52.564 1.00 90.81 263 LEU A CA 1
ATOM 2152 C C . LEU A 1 263 ? 19.160 -2.974 -51.845 1.00 90.81 263 LEU A C 1
ATOM 2154 O O . LEU A 1 263 ? 19.165 -4.150 -51.466 1.00 90.81 263 LEU A O 1
ATOM 2158 N N . LEU A 1 264 ? 18.078 -2.197 -51.734 1.00 91.38 264 LEU A N 1
ATOM 2159 C CA . LEU A 1 264 ? 16.811 -2.632 -51.136 1.00 91.38 264 LEU A CA 1
ATOM 2160 C C . LEU A 1 264 ? 16.157 -3.770 -51.935 1.00 91.38 264 LEU A C 1
ATOM 2162 O O . LEU A 1 264 ? 15.702 -4.763 -51.355 1.00 91.38 264 LEU A O 1
ATOM 2166 N N . ARG A 1 265 ? 16.173 -3.702 -53.272 1.00 90.31 265 ARG A N 1
ATOM 2167 C CA . ARG A 1 265 ? 15.638 -4.761 -54.152 1.00 90.31 265 ARG A CA 1
ATOM 2168 C C . ARG A 1 265 ? 16.419 -6.073 -54.047 1.00 90.31 265 ARG A C 1
ATOM 2170 O O . ARG A 1 265 ? 15.838 -7.159 -54.178 1.00 90.31 265 ARG A O 1
ATOM 2177 N N . ARG A 1 266 ? 17.721 -5.997 -53.762 1.00 89.44 266 ARG A N 1
ATOM 2178 C CA . ARG A 1 266 ? 18.607 -7.160 -53.571 1.00 89.44 266 ARG A CA 1
ATOM 2179 C C . ARG A 1 266 ? 18.493 -7.809 -52.187 1.00 89.44 266 ARG A C 1
ATOM 2181 O O . ARG A 1 266 ? 19.063 -8.882 -51.985 1.00 89.44 266 ARG A O 1
ATOM 2188 N N . LEU A 1 267 ? 17.720 -7.236 -51.258 1.00 87.69 267 LEU A N 1
ATOM 2189 C CA . LEU A 1 267 ? 17.495 -7.834 -49.940 1.00 87.69 267 LEU A CA 1
ATOM 2190 C C . LEU A 1 267 ? 16.838 -9.225 -50.038 1.00 87.69 267 LEU A C 1
ATOM 2192 O O . LEU A 1 267 ? 15.950 -9.491 -50.858 1.00 87.69 267 LEU A O 1
ATOM 2196 N N . ASP A 1 268 ? 17.261 -10.121 -49.144 1.00 82.88 268 ASP A N 1
ATOM 2197 C CA . ASP A 1 268 ? 16.654 -11.439 -48.953 1.00 82.88 268 ASP A CA 1
ATOM 2198 C C . ASP A 1 268 ? 15.417 -11.319 -48.047 1.00 82.88 268 ASP A C 1
ATOM 2200 O O . ASP A 1 268 ? 15.520 -11.138 -46.831 1.00 82.88 268 ASP A O 1
ATOM 2204 N N . ALA A 1 269 ? 14.233 -11.457 -48.649 1.00 83.25 269 ALA A N 1
ATOM 2205 C CA . ALA A 1 269 ? 12.939 -11.332 -47.979 1.00 83.25 269 ALA A CA 1
ATOM 2206 C C . ALA A 1 269 ? 12.668 -12.419 -46.918 1.00 83.25 269 ALA A C 1
ATOM 2208 O O . ALA A 1 269 ? 11.690 -12.312 -46.175 1.00 83.25 269 ALA A O 1
ATOM 2209 N N . HIS A 1 270 ? 13.496 -13.468 -46.842 1.00 76.06 270 HIS A N 1
ATOM 2210 C CA . HIS A 1 270 ? 13.357 -14.566 -45.881 1.00 76.06 270 HIS A CA 1
ATOM 2211 C C . HIS A 1 270 ? 14.249 -14.431 -44.637 1.00 76.06 270 HIS A C 1
ATOM 2213 O O . HIS A 1 270 ? 14.254 -15.346 -43.794 1.00 76.06 270 HIS A O 1
ATOM 2219 N N . LYS A 1 271 ? 14.998 -13.327 -44.515 1.00 80.00 271 LYS A N 1
ATOM 2220 C CA . LYS A 1 271 ? 15.755 -12.980 -43.306 1.00 80.00 271 LYS A CA 1
ATOM 2221 C C . LYS A 1 271 ? 14.853 -12.381 -42.223 1.00 80.00 271 LYS A C 1
ATOM 2223 O O . LYS A 1 271 ? 13.757 -11.903 -42.496 1.00 80.00 271 LYS A O 1
ATOM 2228 N N . SER A 1 272 ? 15.316 -12.464 -40.979 1.00 77.00 272 SER A N 1
ATOM 2229 C CA . SER A 1 272 ? 14.627 -11.903 -39.814 1.00 77.00 272 SER A CA 1
ATOM 2230 C C . SER A 1 272 ? 14.795 -10.381 -39.750 1.00 77.00 272 SER A C 1
ATOM 2232 O O . SER A 1 272 ? 15.797 -9.859 -40.234 1.00 77.00 272 SER A O 1
ATOM 2234 N N . MET A 1 273 ? 13.825 -9.692 -39.143 1.00 81.94 273 MET A N 1
ATOM 2235 C CA . MET A 1 273 ? 13.897 -8.253 -38.841 1.00 81.94 273 MET A CA 1
ATOM 2236 C C . MET A 1 273 ? 14.896 -7.961 -37.713 1.00 81.94 273 MET A C 1
ATOM 2238 O O . MET A 1 273 ? 15.071 -8.805 -36.832 1.00 81.94 273 MET A O 1
ATOM 2242 N N . GLY A 1 274 ? 15.522 -6.786 -37.745 1.00 76.94 274 GLY A N 1
ATOM 2243 C CA . GLY A 1 274 ? 16.387 -6.289 -36.673 1.00 76.94 274 GLY A CA 1
ATOM 2244 C C . GLY A 1 274 ? 15.596 -5.744 -35.471 1.00 76.94 274 GLY A C 1
ATOM 2245 O O . GLY A 1 274 ? 14.365 -5.839 -35.445 1.00 76.94 274 GLY A O 1
ATOM 2246 N N . PRO A 1 275 ? 16.282 -5.168 -34.466 1.00 77.25 275 PRO A N 1
ATOM 2247 C CA . PRO A 1 275 ? 15.649 -4.534 -33.299 1.00 77.25 275 PRO A CA 1
ATOM 2248 C C . PRO A 1 275 ? 14.809 -3.293 -33.656 1.00 77.25 275 PRO A C 1
ATOM 2250 O O . PRO A 1 275 ? 13.957 -2.868 -32.881 1.00 77.25 275 PRO A O 1
ATOM 2253 N N . ASP A 1 276 ? 14.992 -2.745 -34.856 1.00 81.50 276 ASP A N 1
ATOM 2254 C CA . ASP A 1 276 ? 14.193 -1.661 -35.429 1.00 81.50 276 ASP A CA 1
ATOM 2255 C C . ASP A 1 276 ? 12.774 -2.086 -35.861 1.00 81.50 276 ASP A C 1
ATOM 2257 O O . ASP A 1 276 ? 11.940 -1.227 -36.149 1.00 81.50 276 ASP A O 1
ATOM 2261 N N . GLY A 1 277 ? 12.473 -3.389 -35.904 1.00 82.75 277 GLY A N 1
ATOM 2262 C CA . GLY A 1 277 ? 11.151 -3.915 -36.268 1.00 82.75 277 GLY A CA 1
ATOM 2263 C C . GLY A 1 277 ? 10.808 -3.810 -37.762 1.00 82.75 277 GLY A C 1
ATOM 2264 O O . GLY A 1 277 ? 9.693 -4.164 -38.163 1.00 82.75 277 GLY A O 1
ATOM 2265 N N . LEU A 1 278 ? 11.753 -3.363 -38.598 1.00 87.25 278 LEU A N 1
ATOM 2266 C CA . LEU A 1 278 ? 11.571 -3.217 -40.042 1.00 87.25 278 LEU A CA 1
ATOM 2267 C C . LEU A 1 278 ? 11.896 -4.537 -40.750 1.00 87.25 278 LEU A C 1
ATOM 2269 O O . LEU A 1 278 ? 13.014 -5.053 -40.702 1.00 87.25 278 LEU A O 1
ATOM 2273 N N . HIS A 1 279 ? 10.901 -5.123 -41.417 1.00 87.94 279 HIS A N 1
ATOM 2274 C CA . HIS A 1 279 ? 11.075 -6.412 -42.086 1.00 87.94 279 HIS A CA 1
ATOM 2275 C C . HIS A 1 279 ? 11.713 -6.249 -43.483 1.00 87.94 279 HIS A C 1
ATOM 2277 O O . HIS A 1 279 ? 11.244 -5.412 -44.259 1.00 87.94 279 HIS A O 1
ATOM 2283 N N . PRO A 1 280 ? 12.680 -7.101 -43.898 1.00 88.00 280 PRO A N 1
ATOM 2284 C CA . PRO A 1 280 ? 13.361 -6.947 -45.193 1.00 88.00 280 PRO A CA 1
ATOM 2285 C C . PRO A 1 280 ? 12.403 -7.010 -46.387 1.00 88.00 280 PRO A C 1
ATOM 2287 O O . PRO A 1 280 ? 12.610 -6.350 -47.398 1.00 88.00 280 PRO A O 1
ATOM 2290 N N . ARG A 1 281 ? 11.317 -7.784 -46.261 1.00 87.50 281 ARG A N 1
ATOM 2291 C CA . ARG A 1 281 ? 10.256 -7.841 -47.277 1.00 87.50 281 ARG A CA 1
ATOM 2292 C C . ARG A 1 281 ? 9.526 -6.506 -47.463 1.00 87.50 281 ARG A C 1
ATOM 2294 O O . ARG A 1 281 ? 9.196 -6.183 -48.589 1.00 87.50 281 ARG A O 1
ATOM 2301 N N . VAL A 1 282 ? 9.295 -5.735 -46.399 1.00 88.75 282 VAL A N 1
ATOM 2302 C CA . VAL A 1 282 ? 8.648 -4.414 -46.508 1.00 88.75 282 VAL A CA 1
ATOM 2303 C C . VAL A 1 282 ? 9.568 -3.441 -47.233 1.00 88.75 282 VAL A C 1
ATOM 2305 O O . VAL A 1 282 ? 9.148 -2.807 -48.194 1.00 88.75 282 VAL A O 1
ATOM 2308 N N . LEU A 1 283 ? 10.843 -3.410 -46.838 1.00 90.44 283 LEU A N 1
ATOM 2309 C CA . LEU A 1 283 ? 11.855 -2.559 -47.464 1.00 90.44 283 LEU A CA 1
ATOM 2310 C C . LEU A 1 283 ? 12.046 -2.872 -48.957 1.00 90.44 283 LEU A C 1
ATOM 2312 O O . LEU A 1 283 ? 12.223 -1.966 -49.762 1.00 90.44 283 LEU A O 1
ATOM 2316 N N . LYS A 1 284 ? 11.962 -4.153 -49.333 1.00 92.25 284 LYS A N 1
ATOM 2317 C CA . LYS A 1 284 ? 12.078 -4.606 -50.723 1.00 92.25 284 LYS A CA 1
ATOM 2318 C C . LYS A 1 284 ? 10.879 -4.221 -51.599 1.00 92.25 284 LYS A C 1
ATOM 2320 O O . LYS A 1 284 ? 11.075 -3.818 -52.739 1.00 92.25 284 LYS A O 1
ATOM 2325 N N . GLU A 1 285 ? 9.653 -4.369 -51.097 1.00 88.50 285 GLU A N 1
ATOM 2326 C CA . GLU A 1 285 ? 8.414 -4.096 -51.859 1.00 88.50 285 GLU A CA 1
ATOM 2327 C C . GLU A 1 285 ? 8.112 -2.590 -51.995 1.00 88.50 285 GLU A C 1
ATOM 2329 O O . GLU A 1 285 ? 7.364 -2.172 -52.886 1.00 88.50 285 GLU A O 1
ATOM 2334 N N . LEU A 1 286 ? 8.699 -1.780 -51.106 1.00 89.44 286 LEU A N 1
ATOM 2335 C CA . LEU A 1 286 ? 8.580 -0.319 -51.057 1.00 89.44 286 LEU A CA 1
ATOM 2336 C C . LEU A 1 286 ? 9.897 0.391 -51.418 1.00 89.44 286 LEU A C 1
ATOM 2338 O O . LEU A 1 286 ? 10.077 1.554 -51.062 1.00 89.44 286 LEU A O 1
ATOM 2342 N N . ALA A 1 287 ? 10.811 -0.303 -52.106 1.00 90.12 287 ALA A N 1
ATOM 2343 C CA . ALA A 1 287 ? 12.169 0.174 -52.372 1.00 90.12 287 ALA A CA 1
ATOM 2344 C C . ALA A 1 287 ? 12.201 1.571 -53.007 1.00 90.12 287 ALA A C 1
ATOM 2346 O O . ALA A 1 287 ? 12.937 2.421 -52.528 1.00 90.12 287 ALA A O 1
ATOM 2347 N N . ASP A 1 288 ? 11.356 1.828 -54.009 1.00 85.25 288 ASP A N 1
ATOM 2348 C CA . ASP A 1 288 ? 11.347 3.103 -54.743 1.00 85.25 288 ASP A CA 1
ATOM 2349 C C . ASP A 1 288 ? 10.993 4.297 -53.852 1.00 85.25 288 ASP A C 1
ATOM 2351 O O . ASP A 1 288 ? 11.587 5.359 -53.954 1.00 85.25 288 ASP A O 1
ATOM 2355 N N . MET A 1 289 ? 10.056 4.114 -52.925 1.00 83.56 289 MET A N 1
ATOM 2356 C CA . MET A 1 289 ? 9.605 5.186 -52.040 1.00 83.56 289 MET A CA 1
ATOM 2357 C C . MET A 1 289 ? 10.560 5.394 -50.864 1.00 83.56 289 MET A C 1
ATOM 2359 O O . MET A 1 289 ? 10.872 6.522 -50.488 1.00 83.56 289 MET A O 1
ATOM 2363 N N . LEU A 1 290 ? 11.024 4.296 -50.262 1.00 89.25 290 LEU A N 1
ATOM 2364 C CA . LEU A 1 290 ? 11.883 4.356 -49.082 1.00 89.25 290 LEU A CA 1
ATOM 2365 C C . LEU A 1 290 ? 13.323 4.741 -49.434 1.00 89.25 290 LEU A C 1
ATOM 2367 O O . LEU A 1 290 ? 14.000 5.326 -48.592 1.00 89.25 290 LEU A O 1
ATOM 2371 N N . ALA A 1 291 ? 13.788 4.461 -50.657 1.00 89.75 291 ALA A N 1
ATOM 2372 C CA . ALA A 1 291 ? 15.123 4.845 -51.112 1.00 89.75 291 ALA A CA 1
ATOM 2373 C C . ALA A 1 291 ? 15.326 6.364 -51.089 1.00 89.75 291 ALA A C 1
ATOM 2375 O O . ALA A 1 291 ? 16.359 6.817 -50.594 1.00 89.75 291 ALA A O 1
ATOM 2376 N N . LYS A 1 292 ? 14.326 7.143 -51.528 1.00 86.31 292 LYS A N 1
ATOM 2377 C CA . LYS A 1 292 ? 14.366 8.613 -51.475 1.00 86.31 292 LYS A CA 1
ATOM 2378 C C . LYS A 1 292 ? 14.505 9.142 -50.048 1.00 86.31 292 LYS A C 1
ATOM 2380 O O . LYS A 1 292 ? 15.217 10.104 -49.798 1.00 86.31 292 LYS A O 1
ATOM 2385 N N . LEU A 1 293 ? 13.817 8.522 -49.093 1.00 86.00 293 LEU A N 1
ATOM 2386 C CA . LEU A 1 293 ? 13.839 8.954 -47.692 1.00 86.00 293 LEU A CA 1
ATOM 2387 C C . LEU A 1 293 ? 15.145 8.558 -47.003 1.00 86.00 293 LEU A C 1
ATOM 2389 O O . LEU A 1 293 ? 15.741 9.349 -46.272 1.00 86.00 293 LEU A O 1
ATOM 2393 N N . LEU A 1 294 ? 15.611 7.337 -47.261 1.00 89.81 294 LEU A N 1
ATOM 2394 C CA . LEU A 1 294 ? 16.863 6.835 -46.711 1.00 89.81 294 LEU A CA 1
ATOM 2395 C C . LEU A 1 294 ? 18.077 7.570 -47.286 1.00 89.81 294 LEU A C 1
ATOM 2397 O O . LEU A 1 294 ? 19.030 7.772 -46.544 1.00 89.81 294 LEU A O 1
ATOM 2401 N N . SER A 1 295 ? 18.046 8.023 -48.546 1.00 89.19 295 SER A N 1
ATOM 2402 C CA . SER A 1 295 ? 19.149 8.805 -49.129 1.00 89.19 295 SER A CA 1
ATOM 2403 C C . SER A 1 295 ? 19.392 10.108 -48.368 1.00 89.19 295 SER A C 1
ATOM 2405 O O . SER A 1 295 ? 20.543 10.437 -48.086 1.00 89.19 295 SER A O 1
ATOM 2407 N N . ILE A 1 296 ? 18.324 10.796 -47.949 1.00 86.44 296 ILE A N 1
ATOM 2408 C CA . ILE A 1 296 ? 18.397 12.027 -47.151 1.00 86.44 296 ILE A CA 1
ATOM 2409 C C . ILE A 1 296 ? 19.042 11.739 -45.790 1.00 86.44 296 ILE A C 1
ATOM 2411 O O . ILE A 1 296 ? 20.030 12.380 -45.426 1.00 86.44 296 ILE A O 1
ATOM 2415 N N . ILE A 1 297 ? 18.533 10.729 -45.076 1.00 88.94 297 ILE A N 1
ATOM 2416 C CA . ILE A 1 297 ? 19.034 10.349 -43.745 1.00 88.94 297 ILE A CA 1
ATOM 2417 C C . ILE A 1 297 ? 20.493 9.882 -43.833 1.00 88.94 297 ILE A C 1
ATOM 2419 O O . ILE A 1 297 ? 21.317 10.274 -43.008 1.00 88.94 297 ILE A O 1
ATOM 2423 N N . TYR A 1 298 ? 20.846 9.074 -44.837 1.00 91.62 298 TYR A N 1
ATOM 2424 C CA . TYR A 1 298 ? 22.215 8.599 -45.046 1.00 91.62 298 TYR A CA 1
ATOM 2425 C C . TYR A 1 298 ? 23.173 9.732 -45.390 1.00 91.62 298 TYR A C 1
ATOM 2427 O O . TYR A 1 298 ? 24.266 9.778 -44.829 1.00 91.62 298 TYR A O 1
ATOM 2435 N N . MET A 1 299 ? 22.769 10.666 -46.254 1.00 88.06 299 MET A N 1
ATOM 2436 C CA . MET A 1 299 ? 23.603 11.813 -46.607 1.00 88.06 299 MET A CA 1
ATOM 2437 C C . MET A 1 299 ? 23.853 12.704 -45.387 1.00 88.06 299 MET A C 1
ATOM 2439 O O . MET A 1 299 ? 24.983 13.126 -45.135 1.00 88.06 299 MET A O 1
ATOM 2443 N N . LYS A 1 300 ? 22.823 12.940 -44.571 1.00 86.88 300 LYS A N 1
ATOM 2444 C CA . LYS A 1 300 ? 22.951 13.739 -43.350 1.00 86.88 300 LYS A CA 1
ATOM 2445 C C . LYS A 1 300 ? 23.770 13.032 -42.271 1.00 86.88 300 LYS A C 1
ATOM 2447 O O . LYS A 1 300 ? 24.640 13.658 -41.666 1.00 86.88 300 LYS A O 1
ATOM 2452 N N . SER A 1 301 ? 23.549 11.731 -42.075 1.00 89.56 301 SER A N 1
ATOM 2453 C CA . SER A 1 301 ? 24.352 10.874 -41.192 1.00 89.56 301 SER A CA 1
ATOM 2454 C C . SER A 1 301 ? 25.825 10.893 -41.602 1.00 89.56 301 SER A C 1
ATOM 2456 O O . SER A 1 301 ? 26.694 11.072 -40.755 1.00 89.56 301 SER A O 1
ATOM 2458 N N . TRP A 1 302 ? 26.111 10.798 -42.902 1.00 87.00 302 TRP A N 1
ATOM 2459 C CA . TRP A 1 302 ? 27.463 10.870 -43.447 1.00 87.00 302 TRP A CA 1
ATOM 2460 C C . TRP A 1 302 ? 28.155 12.210 -43.159 1.00 87.00 302 TRP A C 1
ATOM 2462 O O . TRP A 1 302 ? 29.271 12.222 -42.643 1.00 87.00 302 TRP A O 1
ATOM 2472 N N . ILE A 1 303 ? 27.490 13.334 -43.454 1.00 84.25 303 ILE A N 1
ATOM 2473 C CA . ILE A 1 303 ? 28.059 14.681 -43.271 1.00 84.25 303 ILE A CA 1
ATOM 2474 C C . ILE A 1 303 ? 28.330 14.966 -41.790 1.00 84.25 303 ILE A C 1
ATOM 2476 O O . ILE A 1 303 ? 29.406 15.445 -41.433 1.00 84.25 303 ILE A O 1
ATOM 2480 N N . THR A 1 304 ? 27.351 14.673 -40.932 1.00 82.69 304 THR A N 1
ATOM 2481 C CA . THR A 1 304 ? 27.411 14.977 -39.492 1.00 82.69 304 THR A CA 1
ATOM 2482 C C . THR A 1 304 ? 28.233 13.963 -38.697 1.00 82.69 304 THR A C 1
ATOM 2484 O O . THR A 1 304 ? 28.661 14.259 -37.583 1.00 82.69 304 THR A O 1
ATOM 2487 N N . GLY A 1 305 ? 28.444 12.762 -39.242 1.00 81.56 305 GLY A N 1
ATOM 2488 C CA . GLY A 1 305 ? 29.016 11.627 -38.521 1.00 81.56 305 GLY A CA 1
ATOM 2489 C C . GLY A 1 305 ? 28.065 11.004 -37.489 1.00 81.56 305 GLY A C 1
ATOM 2490 O O . GLY A 1 305 ? 28.484 10.102 -36.766 1.00 81.56 305 GLY A O 1
ATOM 2491 N N . GLU A 1 306 ? 26.810 11.458 -37.391 1.00 84.81 306 GLU A N 1
ATOM 2492 C CA . GLU A 1 306 ? 25.834 10.963 -36.417 1.00 84.81 306 GLU A CA 1
ATOM 2493 C C . GLU A 1 306 ? 25.225 9.625 -36.869 1.00 84.81 306 GLU A C 1
ATOM 2495 O O . GLU A 1 306 ? 24.728 9.497 -37.989 1.00 84.81 306 GLU A O 1
ATOM 2500 N N . VAL A 1 307 ? 25.229 8.621 -35.982 1.00 86.88 307 VAL A N 1
ATOM 2501 C CA . VAL A 1 307 ? 24.655 7.288 -36.234 1.00 86.88 307 VAL A CA 1
ATOM 2502 C C . VAL A 1 307 ? 23.413 7.080 -35.357 1.00 86.88 307 VAL A C 1
ATOM 2504 O O . VAL A 1 307 ? 23.532 7.120 -34.123 1.00 86.88 307 VAL A O 1
ATOM 2507 N N . PRO A 1 308 ? 22.232 6.812 -35.950 1.00 88.06 308 PRO A N 1
ATOM 2508 C CA . PRO A 1 308 ? 21.017 6.519 -35.207 1.00 88.06 308 PRO A CA 1
ATOM 2509 C C . PRO A 1 308 ? 21.190 5.430 -34.146 1.00 88.06 308 PRO A C 1
ATOM 2511 O O . PRO A 1 308 ? 21.882 4.429 -34.333 1.00 88.06 308 PRO A O 1
ATOM 2514 N N . LYS A 1 309 ? 20.519 5.605 -33.007 1.00 81.88 309 LYS A N 1
ATOM 2515 C CA . LYS A 1 309 ? 20.620 4.716 -31.842 1.00 81.88 309 LYS A CA 1
ATOM 2516 C C . LYS A 1 309 ? 20.239 3.268 -32.173 1.00 81.88 309 LYS A C 1
ATOM 2518 O O . LYS A 1 309 ? 20.966 2.363 -31.790 1.00 81.88 309 LYS A O 1
ATOM 2523 N N . ASP A 1 310 ? 19.174 3.052 -32.950 1.00 80.44 310 ASP A N 1
ATOM 2524 C CA . ASP A 1 310 ? 18.732 1.707 -33.362 1.00 80.44 310 ASP A CA 1
ATOM 2525 C C . ASP A 1 310 ? 19.767 0.963 -34.219 1.00 80.44 310 ASP A C 1
ATOM 2527 O O . ASP A 1 310 ? 19.786 -0.265 -34.225 1.00 80.44 310 ASP A O 1
ATOM 2531 N N . TRP A 1 311 ? 20.626 1.694 -34.937 1.00 85.62 311 TRP A N 1
ATOM 2532 C CA . TRP A 1 311 ? 21.704 1.124 -35.754 1.00 85.62 311 TRP A CA 1
ATOM 2533 C C . TRP A 1 311 ? 22.916 0.728 -34.902 1.00 85.62 311 TRP A C 1
ATOM 2535 O O . TRP A 1 311 ? 23.876 0.174 -35.405 1.00 85.62 311 TRP A O 1
ATOM 2545 N N . ARG A 1 312 ? 22.905 1.012 -33.596 1.00 76.88 312 ARG A N 1
ATOM 2546 C CA . ARG A 1 312 ? 23.952 0.585 -32.654 1.00 76.88 312 ARG A CA 1
ATOM 2547 C C . ARG A 1 312 ? 23.501 -0.565 -31.754 1.00 76.88 312 ARG A C 1
ATOM 2549 O O . ARG A 1 312 ? 24.233 -0.941 -30.840 1.00 76.88 312 ARG A O 1
ATOM 2556 N N . VAL A 1 313 ? 22.310 -1.114 -32.008 1.00 70.75 313 VAL A N 1
ATOM 2557 C CA . VAL A 1 313 ? 21.693 -2.189 -31.223 1.00 70.75 313 VAL A CA 1
ATOM 2558 C C . VAL A 1 313 ? 21.605 -3.464 -32.060 1.00 70.75 313 VAL A C 1
ATOM 2560 O O . VAL A 1 313 ? 21.250 -3.434 -33.240 1.00 70.75 313 VAL A O 1
ATOM 2563 N N . ALA A 1 314 ? 21.883 -4.611 -31.439 1.00 73.38 314 ALA A N 1
ATOM 2564 C CA . ALA A 1 314 ? 21.769 -5.920 -32.071 1.00 73.38 314 ALA A CA 1
ATOM 2565 C C . ALA A 1 314 ? 21.033 -6.930 -31.182 1.00 73.38 314 ALA A C 1
ATOM 2567 O O . ALA A 1 314 ? 21.198 -6.947 -29.965 1.00 73.38 314 ALA A O 1
ATOM 2568 N N . ASN A 1 315 ? 20.268 -7.830 -31.808 1.00 70.50 315 ASN A N 1
ATOM 2569 C CA . ASN A 1 315 ? 19.757 -9.029 -31.140 1.00 70.50 315 ASN A CA 1
ATOM 2570 C C . ASN A 1 315 ? 20.762 -10.175 -31.335 1.00 70.50 315 ASN A C 1
ATOM 2572 O O . ASN A 1 315 ? 20.911 -10.673 -32.456 1.00 70.50 315 ASN A O 1
ATOM 2576 N N . VAL A 1 316 ? 21.447 -10.612 -30.278 1.00 72.19 316 VAL A N 1
ATOM 2577 C CA . VAL A 1 316 ? 22.481 -11.659 -30.358 1.00 72.19 316 VAL A CA 1
ATOM 2578 C C . VAL A 1 316 ? 21.869 -13.045 -30.145 1.00 72.19 316 VAL A C 1
ATOM 2580 O O . VAL A 1 316 ? 21.165 -13.292 -29.172 1.00 72.19 316 VAL A O 1
ATOM 2583 N N . THR A 1 317 ? 22.123 -13.977 -31.068 1.00 70.19 317 THR A N 1
ATOM 2584 C CA . THR A 1 317 ? 21.724 -15.388 -30.928 1.00 70.19 317 THR A CA 1
ATOM 2585 C C . THR A 1 317 ? 22.956 -16.288 -30.804 1.00 70.19 317 THR A C 1
ATOM 2587 O O . THR A 1 317 ? 23.753 -16.337 -31.746 1.00 70.19 317 THR A O 1
ATOM 2590 N N . PRO A 1 318 ? 23.111 -17.048 -29.706 1.00 72.88 318 PRO A N 1
ATOM 2591 C CA . PRO A 1 318 ? 24.231 -17.965 -29.528 1.00 72.88 318 PRO A CA 1
ATOM 2592 C C . PRO A 1 318 ? 24.062 -19.219 -30.397 1.00 72.88 318 PRO A C 1
ATOM 2594 O O . PRO A 1 318 ? 23.017 -19.875 -30.395 1.00 72.88 318 PRO A O 1
ATOM 2597 N N . ILE A 1 319 ? 25.108 -19.588 -31.138 1.00 74.75 319 ILE A N 1
ATOM 2598 C CA . ILE A 1 319 ? 25.145 -20.813 -31.947 1.00 74.75 319 ILE A CA 1
ATOM 2599 C C . ILE A 1 319 ? 26.307 -21.692 -31.494 1.00 74.75 319 ILE A C 1
ATOM 2601 O O . ILE A 1 319 ? 27.468 -21.311 -31.630 1.00 74.75 319 ILE A O 1
ATOM 2605 N N . TYR A 1 320 ? 25.997 -22.895 -31.011 1.00 77.62 320 TYR A N 1
ATOM 2606 C CA . TYR A 1 320 ? 27.005 -23.881 -30.624 1.00 77.62 320 TYR A CA 1
ATOM 2607 C C . TYR A 1 320 ? 27.909 -24.262 -31.809 1.00 77.62 320 TYR A C 1
ATOM 2609 O O . TYR A 1 320 ? 27.426 -24.571 -32.905 1.00 77.62 320 TYR A O 1
ATOM 2617 N N . LYS A 1 321 ? 29.225 -24.244 -31.580 1.00 73.06 321 LYS A N 1
ATOM 2618 C CA . LYS A 1 321 ? 30.270 -24.460 -32.591 1.00 73.06 321 LYS A CA 1
ATOM 2619 C C . LYS A 1 321 ? 30.914 -25.846 -32.483 1.00 73.06 321 LYS A C 1
ATOM 2621 O O . LYS A 1 321 ? 30.937 -26.553 -33.486 1.00 73.06 321 LYS A O 1
ATOM 2626 N N . LYS A 1 322 ? 31.501 -26.190 -31.329 1.00 75.12 322 LYS A N 1
ATOM 2627 C CA . LYS A 1 322 ? 32.248 -27.442 -31.040 1.00 75.12 322 LYS A CA 1
ATOM 2628 C C . LYS A 1 322 ? 32.640 -27.482 -29.555 1.00 75.12 322 LYS A C 1
ATOM 2630 O O . LYS A 1 322 ? 32.661 -26.420 -28.972 1.00 75.12 322 LYS A O 1
ATOM 2635 N N . GLY A 1 323 ? 33.024 -28.625 -28.976 1.00 79.00 323 GLY A N 1
ATOM 2636 C CA . GLY A 1 323 ? 33.515 -28.712 -27.582 1.00 79.00 323 GLY A CA 1
ATOM 2637 C C . GLY A 1 323 ? 32.436 -29.080 -26.552 1.00 79.00 323 GLY A C 1
ATOM 2638 O O . GLY A 1 323 ? 31.378 -29.583 -26.927 1.00 79.00 323 GLY A O 1
ATOM 2639 N N . LYS A 1 324 ? 32.686 -28.859 -25.257 1.00 76.12 324 LYS A N 1
ATOM 2640 C CA . LYS A 1 324 ? 31.670 -29.078 -24.207 1.00 76.12 324 LYS A CA 1
ATOM 2641 C C . LYS A 1 324 ? 30.528 -28.080 -24.398 1.00 76.12 324 LYS A C 1
ATOM 2643 O O . LYS A 1 324 ? 30.792 -26.901 -24.635 1.00 76.12 324 LYS A O 1
ATOM 2648 N N . LYS A 1 325 ? 29.273 -28.537 -24.361 1.00 77.31 325 LYS A N 1
ATOM 2649 C CA . LYS A 1 325 ? 28.130 -27.636 -24.593 1.00 77.31 325 LYS A CA 1
ATOM 2650 C C . LYS A 1 325 ? 27.853 -26.743 -23.381 1.00 77.31 325 LYS A C 1
ATOM 2652 O O . LYS A 1 325 ? 27.108 -25.784 -23.516 1.00 77.31 325 LYS A O 1
ATOM 2657 N N . GLU A 1 326 ? 28.430 -27.074 -22.238 1.00 81.62 326 GLU A N 1
ATOM 2658 C CA . GLU A 1 326 ? 28.321 -26.342 -20.983 1.00 81.62 326 GLU A CA 1
ATOM 2659 C C . GLU A 1 326 ? 29.222 -25.100 -20.988 1.00 81.62 326 GLU A C 1
ATOM 2661 O O . GLU A 1 326 ? 28.928 -24.113 -20.338 1.00 81.62 326 GLU A O 1
ATOM 2666 N N . ASP A 1 327 ? 30.293 -25.102 -21.777 1.00 79.38 327 ASP A N 1
ATOM 2667 C CA . ASP A 1 327 ? 31.250 -23.998 -21.840 1.00 79.38 327 ASP A CA 1
ATOM 2668 C C . ASP A 1 327 ? 30.762 -22.885 -22.802 1.00 79.38 327 ASP A C 1
ATOM 2670 O O . ASP A 1 327 ? 30.606 -23.141 -24.006 1.00 79.38 327 ASP A O 1
ATOM 2674 N N . PRO A 1 328 ? 30.549 -21.640 -22.320 1.00 79.75 328 PRO A N 1
ATOM 2675 C CA . PRO A 1 328 ? 30.145 -20.495 -23.144 1.00 79.75 328 PRO A CA 1
ATOM 2676 C C . PRO A 1 328 ? 31.104 -20.198 -24.308 1.00 79.75 328 PRO A C 1
ATOM 2678 O O . PRO A 1 328 ? 30.666 -19.768 -25.381 1.00 79.75 328 PRO A O 1
ATOM 2681 N N . GLY A 1 329 ? 32.397 -20.512 -24.161 1.00 78.25 329 GLY A N 1
ATOM 2682 C CA . GLY A 1 329 ? 33.423 -20.327 -25.194 1.00 78.25 329 GLY A CA 1
ATOM 2683 C C . GLY A 1 329 ? 33.244 -21.183 -26.443 1.00 78.25 329 GLY A C 1
ATOM 2684 O O . GLY A 1 329 ? 33.834 -20.908 -27.495 1.00 78.25 329 GLY A O 1
ATOM 2685 N N . ASN A 1 330 ? 32.368 -22.179 -26.363 1.00 81.38 330 ASN A N 1
ATOM 2686 C CA . ASN A 1 330 ? 32.017 -23.062 -27.463 1.00 81.38 330 ASN A CA 1
ATOM 2687 C C . ASN A 1 330 ? 30.821 -22.567 -28.289 1.00 81.38 330 ASN A C 1
ATOM 2689 O O . ASN A 1 330 ? 30.419 -23.232 -29.254 1.00 81.38 330 ASN A O 1
ATOM 2693 N N . TYR A 1 331 ? 30.288 -21.383 -27.977 1.00 80.12 331 TYR A N 1
ATOM 2694 C CA . TYR A 1 331 ? 29.215 -20.721 -28.716 1.00 80.12 331 TYR A CA 1
ATOM 2695 C C . TYR A 1 331 ? 29.743 -19.530 -29.523 1.00 80.12 331 TYR A C 1
ATOM 2697 O O . TYR A 1 331 ? 30.705 -18.866 -29.151 1.00 80.12 331 TYR A O 1
ATOM 2705 N N . ARG A 1 332 ? 29.120 -19.263 -30.674 1.00 72.88 332 ARG A N 1
ATOM 2706 C CA . ARG A 1 332 ? 29.358 -18.054 -31.474 1.00 72.88 332 ARG A CA 1
ATOM 2707 C C . ARG A 1 332 ? 28.197 -17.075 -31.301 1.00 72.88 332 ARG A C 1
ATOM 2709 O O . ARG A 1 332 ? 27.056 -17.520 -31.469 1.00 72.88 332 ARG A O 1
ATOM 2716 N N . PRO A 1 333 ? 28.454 -15.778 -31.075 1.00 76.06 333 PRO A N 1
ATOM 2717 C CA . PRO A 1 333 ? 27.416 -14.762 -31.149 1.00 76.06 333 PRO A CA 1
ATOM 2718 C C . PRO A 1 333 ? 27.043 -14.513 -32.616 1.00 76.06 333 PRO A C 1
ATOM 2720 O O . PRO A 1 333 ? 27.907 -14.282 -33.462 1.00 76.06 333 PRO A O 1
ATOM 2723 N N . VAL A 1 334 ? 25.753 -14.585 -32.947 1.00 73.94 334 VAL A N 1
ATOM 2724 C CA . VAL A 1 334 ? 25.233 -14.138 -34.246 1.00 73.94 334 VAL A CA 1
ATOM 2725 C C . VAL A 1 334 ? 24.325 -12.941 -34.031 1.00 73.94 334 VAL A C 1
ATOM 2727 O O . VAL A 1 334 ? 23.199 -13.091 -33.559 1.00 73.94 334 VAL A O 1
ATOM 2730 N N . SER A 1 335 ? 24.818 -11.765 -34.406 1.00 76.00 335 SER A N 1
ATOM 2731 C CA . SER A 1 335 ? 24.130 -10.488 -34.231 1.00 76.00 335 SER A CA 1
ATOM 2732 C C . SER A 1 335 ? 23.140 -10.217 -35.364 1.00 76.00 335 SER A C 1
ATOM 2734 O O . SER A 1 335 ? 23.477 -10.221 -36.554 1.00 76.00 335 SER A O 1
ATOM 2736 N N . LEU A 1 336 ? 21.890 -9.966 -34.996 1.00 78.69 336 LEU A N 1
ATOM 2737 C CA . LEU A 1 336 ? 20.836 -9.520 -35.893 1.00 78.69 336 LEU A CA 1
ATOM 2738 C C . LEU A 1 336 ? 20.651 -8.008 -35.718 1.00 78.69 336 LEU A C 1
ATOM 2740 O O . LEU A 1 336 ? 19.933 -7.568 -34.825 1.00 78.69 336 LEU A O 1
ATOM 2744 N N . THR A 1 337 ? 21.343 -7.239 -36.559 1.00 82.38 337 THR A N 1
ATOM 2745 C CA . THR A 1 337 ? 21.337 -5.766 -36.583 1.00 82.38 337 THR A CA 1
ATOM 2746 C C . THR A 1 337 ? 20.251 -5.185 -37.497 1.00 82.38 337 THR A C 1
ATOM 2748 O O . THR A 1 337 ? 19.572 -5.934 -38.219 1.00 82.38 337 THR A O 1
ATOM 2751 N N . SER A 1 338 ? 20.081 -3.858 -37.452 1.00 89.19 338 SER A N 1
ATOM 2752 C CA . SER A 1 338 ? 19.134 -3.108 -38.286 1.00 89.19 338 SER A CA 1
ATOM 2753 C C . SER A 1 338 ? 19.393 -3.351 -39.779 1.00 89.19 338 SER A C 1
ATOM 2755 O O . SER A 1 338 ? 20.529 -3.493 -40.234 1.00 89.19 338 SER A O 1
ATOM 2757 N N . ILE A 1 339 ? 18.328 -3.460 -40.575 1.00 89.62 339 ILE A N 1
ATOM 2758 C CA . ILE A 1 339 ? 18.469 -3.723 -42.017 1.00 89.62 339 ILE A CA 1
ATOM 2759 C C . ILE A 1 339 ? 18.822 -2.444 -42.782 1.00 89.62 339 ILE A C 1
ATOM 2761 O O . ILE A 1 339 ? 19.727 -2.513 -43.614 1.00 89.62 339 ILE A O 1
ATOM 2765 N N . PRO A 1 340 ? 18.190 -1.287 -42.506 1.00 91.50 340 PRO A N 1
ATOM 2766 C CA . PRO A 1 340 ? 18.648 -0.008 -43.041 1.00 91.50 340 PRO A CA 1
ATOM 2767 C C . PRO A 1 340 ? 20.092 0.336 -42.653 1.00 91.50 340 PRO A C 1
ATOM 2769 O O . PRO A 1 340 ? 20.809 0.881 -43.483 1.00 91.50 340 PRO A O 1
ATOM 2772 N N . GLU A 1 341 ? 20.572 -0.049 -41.470 1.00 91.06 341 GLU A N 1
ATOM 2773 C CA . GLU A 1 341 ? 22.004 0.065 -41.144 1.00 91.06 341 GLU A CA 1
ATOM 2774 C C . GLU A 1 341 ? 22.868 -0.745 -42.122 1.00 91.06 341 GLU A C 1
ATOM 2776 O O . GLU A 1 341 ? 23.791 -0.202 -42.720 1.00 91.06 341 GLU A O 1
ATOM 2781 N N . LYS A 1 342 ? 22.543 -2.025 -42.360 1.00 88.94 342 LYS A N 1
ATOM 2782 C CA . LYS A 1 342 ? 23.306 -2.874 -43.297 1.00 88.94 342 LYS A CA 1
ATOM 2783 C C . LYS A 1 342 ? 23.366 -2.304 -44.705 1.00 88.94 342 LYS A C 1
ATOM 2785 O O . LYS A 1 342 ? 24.333 -2.542 -45.419 1.00 88.94 342 LYS A O 1
ATOM 2790 N N . VAL A 1 343 ? 22.321 -1.602 -45.135 1.00 91.12 343 VAL A N 1
ATOM 2791 C CA . VAL A 1 343 ? 22.315 -0.926 -46.437 1.00 91.12 343 VAL A CA 1
ATOM 2792 C C . VAL A 1 343 ? 23.340 0.211 -46.435 1.00 91.12 343 VAL A C 1
ATOM 2794 O O . VAL A 1 343 ? 24.148 0.275 -47.359 1.00 91.12 343 VAL A O 1
ATOM 2797 N N . MET A 1 344 ? 23.394 1.019 -45.372 1.00 90.94 344 MET A N 1
ATOM 2798 C CA . MET A 1 344 ? 24.422 2.053 -45.200 1.00 90.94 344 MET A CA 1
ATOM 2799 C C . MET A 1 344 ? 25.839 1.461 -45.111 1.00 90.94 344 MET A C 1
ATOM 2801 O O . MET A 1 344 ? 26.759 1.959 -45.758 1.00 90.94 344 MET A O 1
ATOM 2805 N N . GLU A 1 345 ? 26.024 0.350 -44.390 1.00 89.88 345 GLU A N 1
ATOM 2806 C CA . GLU A 1 345 ? 27.307 -0.367 -44.335 1.00 89.88 345 GLU A CA 1
ATOM 2807 C C . GLU A 1 345 ? 27.784 -0.796 -45.728 1.00 89.88 345 GLU A C 1
ATOM 2809 O O . GLU A 1 345 ? 28.975 -0.712 -46.015 1.00 89.88 345 GLU A O 1
ATOM 2814 N N . GLN A 1 346 ? 26.882 -1.251 -46.608 1.00 88.56 346 GLN A N 1
ATOM 2815 C CA . GLN A 1 346 ? 27.245 -1.637 -47.978 1.00 88.56 346 GLN A CA 1
ATOM 2816 C C . GLN A 1 346 ? 27.680 -0.437 -48.826 1.00 88.56 346 GLN A C 1
ATOM 2818 O O . GLN A 1 346 ? 28.615 -0.576 -49.620 1.00 88.56 346 GLN A O 1
ATOM 2823 N N . VAL A 1 347 ? 27.046 0.726 -48.646 1.00 89.06 347 VAL A N 1
ATOM 2824 C CA . VAL A 1 347 ? 27.450 1.979 -49.309 1.00 89.06 347 VAL A CA 1
ATOM 2825 C C . VAL A 1 347 ? 28.866 2.363 -48.866 1.00 89.06 347 VAL A C 1
ATOM 2827 O O . VAL A 1 347 ? 29.757 2.552 -49.696 1.00 89.06 347 VAL A O 1
ATOM 2830 N N . ILE A 1 348 ? 29.119 2.366 -47.555 1.00 87.94 348 ILE A N 1
ATOM 2831 C CA . ILE A 1 348 ? 30.432 2.709 -46.987 1.00 87.94 348 ILE A CA 1
ATOM 2832 C C . ILE A 1 348 ? 31.501 1.684 -47.379 1.00 87.94 348 ILE A C 1
ATOM 2834 O O . ILE A 1 348 ? 32.602 2.060 -47.780 1.00 87.94 348 ILE A O 1
ATOM 2838 N N . LEU A 1 349 ? 31.187 0.387 -47.321 1.00 87.38 349 LEU A N 1
ATOM 2839 C CA . LEU A 1 349 ? 32.096 -0.684 -47.729 1.00 87.38 349 LEU A CA 1
ATOM 2840 C C . LEU A 1 349 ? 32.493 -0.548 -49.200 1.00 87.38 349 LEU A C 1
ATOM 2842 O O . LEU A 1 349 ? 33.664 -0.736 -49.533 1.00 87.38 349 LEU A O 1
ATOM 2846 N N . SER A 1 350 ? 31.540 -0.216 -50.072 1.00 85.62 350 SER A N 1
ATOM 2847 C CA . SER A 1 350 ? 31.807 -0.014 -51.499 1.00 85.62 350 SER A CA 1
ATOM 2848 C C . SER A 1 350 ? 32.757 1.165 -51.715 1.00 85.62 350 SER A C 1
ATOM 2850 O O . SER A 1 350 ? 33.736 1.029 -52.451 1.00 85.62 350 SER A O 1
ATOM 2852 N N . ALA A 1 351 ? 32.544 2.277 -51.004 1.00 85.06 351 ALA A N 1
ATOM 2853 C CA . ALA A 1 351 ? 33.425 3.443 -51.058 1.00 85.06 351 ALA A CA 1
ATOM 2854 C C . ALA A 1 351 ? 34.850 3.135 -50.557 1.00 85.06 351 ALA A C 1
ATOM 2856 O O . ALA A 1 351 ? 35.824 3.424 -51.255 1.00 85.06 351 ALA A O 1
ATOM 2857 N N . ILE A 1 352 ? 34.982 2.477 -49.398 1.00 84.75 352 ILE A N 1
ATOM 2858 C CA . ILE A 1 352 ? 36.284 2.069 -48.838 1.00 84.75 352 ILE A CA 1
ATOM 2859 C C . ILE A 1 352 ? 37.013 1.119 -49.794 1.00 84.75 352 ILE A C 1
ATOM 2861 O O . ILE A 1 352 ? 38.210 1.269 -50.038 1.00 84.75 352 ILE A O 1
ATOM 2865 N N . THR A 1 353 ? 36.297 0.141 -50.353 1.00 83.19 353 THR A N 1
ATOM 2866 C CA . THR A 1 353 ? 36.888 -0.859 -51.252 1.00 83.19 353 THR A CA 1
ATOM 2867 C C . THR A 1 353 ? 37.427 -0.203 -52.520 1.00 83.19 353 THR A C 1
ATOM 2869 O O . THR A 1 353 ? 38.559 -0.487 -52.911 1.00 83.19 353 THR A O 1
ATOM 2872 N N . ASN A 1 354 ? 36.663 0.707 -53.131 1.00 83.00 354 ASN A N 1
ATOM 2873 C CA . ASN A 1 354 ? 37.091 1.429 -54.331 1.00 83.00 354 ASN A CA 1
ATOM 2874 C C . ASN A 1 354 ? 38.343 2.281 -54.066 1.00 83.00 354 ASN A C 1
ATOM 2876 O O . ASN A 1 354 ? 39.288 2.233 -54.854 1.00 83.00 354 ASN A O 1
ATOM 2880 N N . HIS A 1 355 ? 38.392 2.981 -52.926 1.00 83.38 355 HIS A N 1
ATOM 2881 C CA . HIS A 1 355 ? 39.550 3.788 -52.522 1.00 83.38 355 HIS A CA 1
ATOM 2882 C C . HIS A 1 355 ? 40.814 2.943 -52.320 1.00 83.38 355 HIS A C 1
ATOM 2884 O O . HIS A 1 355 ? 41.876 3.231 -52.873 1.00 83.38 355 HIS A O 1
ATOM 2890 N N . ILE A 1 356 ? 40.704 1.853 -51.557 1.00 79.88 356 ILE A N 1
ATOM 2891 C CA . ILE A 1 356 ? 41.854 1.000 -51.227 1.00 79.88 356 ILE A CA 1
ATOM 2892 C C . ILE A 1 356 ? 42.367 0.243 -52.461 1.00 79.88 356 ILE A C 1
ATOM 2894 O O . ILE A 1 356 ? 43.581 0.079 -52.619 1.00 79.88 356 ILE A O 1
ATOM 2898 N N . MET A 1 357 ? 41.469 -0.210 -53.345 1.00 77.19 357 MET A N 1
ATOM 2899 C CA . MET A 1 357 ? 41.856 -0.875 -54.593 1.00 77.19 357 MET A CA 1
ATOM 2900 C C . MET A 1 357 ? 42.527 0.092 -55.578 1.00 77.19 357 MET A C 1
ATOM 2902 O O . MET A 1 357 ? 43.485 -0.313 -56.236 1.00 77.19 357 MET A O 1
ATOM 2906 N N . GLY A 1 358 ? 42.077 1.351 -55.645 1.00 73.19 358 GLY A N 1
ATOM 2907 C CA . GLY A 1 358 ? 42.685 2.389 -56.484 1.00 73.19 358 GLY A CA 1
ATOM 2908 C C . GLY A 1 358 ? 44.098 2.792 -56.045 1.00 73.19 358 GLY A C 1
ATOM 2909 O O . GLY A 1 358 ? 44.940 3.078 -56.890 1.00 73.19 358 GLY A O 1
ATOM 2910 N N . ASN A 1 359 ? 44.387 2.729 -54.742 1.00 71.81 359 ASN A N 1
ATOM 2911 C CA . ASN A 1 359 ? 45.669 3.149 -54.160 1.00 71.81 359 ASN A CA 1
ATOM 2912 C C . ASN A 1 359 ? 46.665 1.996 -53.912 1.00 71.81 359 ASN A C 1
ATOM 2914 O O . ASN A 1 359 ? 47.639 2.172 -53.182 1.00 71.81 359 ASN A O 1
ATOM 2918 N N . HIS A 1 360 ? 46.427 0.800 -54.470 1.00 65.44 360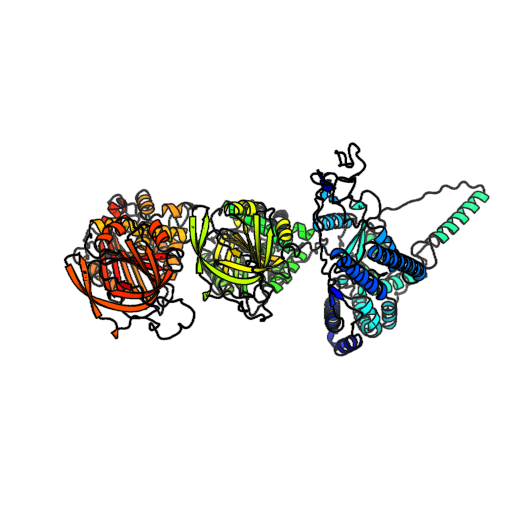 HIS A N 1
ATOM 2919 C CA . HIS A 1 360 ? 47.248 -0.407 -54.252 1.00 65.44 360 HIS A CA 1
ATOM 2920 C C . HIS A 1 360 ? 47.481 -0.773 -52.766 1.00 65.44 360 HIS A C 1
ATOM 2922 O O . HIS A 1 360 ? 48.498 -1.373 -52.415 1.00 65.44 360 HIS A O 1
ATOM 2928 N N . GLY A 1 361 ? 46.532 -0.458 -51.877 1.00 66.81 361 GLY A N 1
ATOM 2929 C CA . GLY A 1 361 ? 46.696 -0.641 -50.426 1.00 66.81 361 GLY A CA 1
ATOM 2930 C C . GLY A 1 361 ? 46.666 -2.099 -49.942 1.00 66.81 361 GLY A C 1
ATOM 2931 O O . GLY A 1 361 ? 47.068 -2.381 -48.815 1.00 66.81 361 GLY A O 1
ATOM 2932 N N . ILE A 1 362 ? 46.213 -3.042 -50.778 1.00 78.50 362 ILE A N 1
ATOM 2933 C CA . ILE A 1 362 ? 46.135 -4.476 -50.456 1.00 78.50 362 ILE A CA 1
ATOM 2934 C C . ILE A 1 362 ? 47.135 -5.255 -51.313 1.00 78.50 362 ILE A C 1
ATOM 2936 O O . ILE A 1 362 ? 47.122 -5.175 -52.541 1.00 78.50 362 ILE A O 1
ATOM 2940 N N . ARG A 1 363 ? 47.977 -6.068 -50.663 1.00 78.19 363 ARG A N 1
ATOM 2941 C CA . ARG A 1 363 ? 48.953 -6.921 -51.356 1.00 78.19 363 ARG A CA 1
ATOM 2942 C C . ARG A 1 363 ? 48.259 -7.946 -52.267 1.00 78.19 363 ARG A C 1
ATOM 2944 O O . ARG A 1 363 ? 47.272 -8.555 -51.848 1.00 78.19 363 ARG A O 1
ATOM 2951 N N . PRO A 1 364 ? 48.823 -8.262 -53.450 1.00 77.62 364 PRO A N 1
ATOM 2952 C CA . PRO A 1 364 ? 48.281 -9.288 -54.343 1.00 77.62 364 PRO A CA 1
ATOM 2953 C C . PRO A 1 364 ? 48.163 -10.685 -53.720 1.00 77.62 364 PRO A C 1
ATOM 2955 O O . PRO A 1 364 ? 47.360 -11.477 -54.200 1.00 77.62 364 PRO A O 1
ATOM 2958 N N . SER A 1 365 ? 48.894 -10.985 -52.644 1.00 80.31 365 SER A N 1
ATOM 2959 C CA . SER A 1 365 ? 48.794 -12.252 -51.910 1.00 80.31 365 SER A CA 1
ATOM 2960 C C . SER A 1 365 ? 47.553 -12.366 -51.008 1.00 80.31 365 SER A C 1
ATOM 2962 O O . SER A 1 365 ? 47.219 -13.471 -50.574 1.00 80.31 365 SER A O 1
ATOM 2964 N N . GLN A 1 366 ? 46.823 -11.273 -50.748 1.00 85.19 366 GLN A N 1
ATOM 2965 C CA . GLN A 1 366 ? 45.587 -11.303 -49.962 1.00 85.19 366 GLN A CA 1
ATOM 2966 C C . GLN A 1 366 ? 44.461 -11.974 -50.757 1.00 85.19 366 GLN A C 1
ATOM 2968 O O . GLN A 1 366 ? 44.080 -11.535 -51.844 1.00 85.19 366 GLN A O 1
ATOM 2973 N N . HIS A 1 367 ? 43.895 -13.035 -50.192 1.00 83.38 367 HIS A N 1
ATOM 2974 C CA . HIS A 1 367 ? 42.810 -13.791 -50.821 1.00 83.38 367 HIS A CA 1
ATOM 2975 C C . HIS A 1 367 ? 41.492 -13.710 -50.047 1.00 83.38 367 HIS A C 1
ATOM 2977 O O . HIS A 1 367 ? 40.424 -13.731 -50.655 1.00 83.38 367 HIS A O 1
ATOM 2983 N N . GLY A 1 368 ? 41.550 -13.597 -48.717 1.00 80.94 368 GLY A N 1
ATOM 2984 C CA . GLY A 1 368 ? 40.359 -13.432 -47.886 1.00 80.94 368 GLY A CA 1
ATOM 2985 C C . GLY A 1 368 ? 39.676 -12.090 -48.150 1.00 80.94 368 GLY A C 1
ATOM 2986 O O . GLY A 1 368 ? 40.356 -11.070 -48.236 1.00 80.94 368 GLY A O 1
ATOM 2987 N N . PHE A 1 369 ? 38.343 -12.111 -48.257 1.00 76.81 369 PHE A N 1
ATOM 2988 C CA . PHE A 1 369 ? 37.473 -10.940 -48.472 1.00 76.81 369 PHE A CA 1
ATOM 2989 C C . PHE A 1 369 ? 37.722 -10.151 -49.771 1.00 76.81 369 PHE A C 1
ATOM 2991 O O . PHE A 1 369 ? 37.244 -9.031 -49.911 1.00 76.81 369 PHE A O 1
ATOM 2998 N N . MET A 1 370 ? 38.405 -10.750 -50.752 1.00 80.12 370 MET A N 1
ATOM 2999 C CA . MET A 1 370 ? 38.630 -10.150 -52.069 1.00 80.12 370 MET A CA 1
ATOM 3000 C C . MET A 1 370 ? 37.667 -10.734 -53.106 1.00 80.12 370 MET A C 1
ATOM 3002 O O . MET A 1 370 ? 37.544 -11.954 -53.249 1.00 80.12 370 MET A O 1
ATOM 3006 N N . LYS A 1 371 ? 36.997 -9.869 -53.873 1.00 80.94 371 LYS A N 1
ATOM 3007 C CA . LYS A 1 371 ? 36.091 -10.292 -54.952 1.00 80.94 371 LYS A CA 1
ATOM 3008 C C . LYS A 1 371 ? 36.855 -11.129 -55.988 1.00 80.94 371 LYS A C 1
ATOM 3010 O O . LYS A 1 371 ? 37.916 -10.728 -56.454 1.00 80.94 371 LYS A O 1
ATOM 3015 N N . GLY A 1 372 ? 36.314 -12.296 -56.344 1.00 82.62 372 GLY A N 1
ATOM 3016 C CA . GLY A 1 372 ? 36.918 -13.205 -57.330 1.00 82.62 372 GLY A CA 1
ATOM 3017 C C . GLY A 1 372 ? 38.072 -14.072 -56.808 1.00 82.62 372 GLY A C 1
ATOM 3018 O O . GLY A 1 372 ? 38.647 -14.825 -57.587 1.00 82.62 372 GLY A O 1
ATOM 3019 N N . ARG A 1 373 ? 38.399 -14.010 -55.510 1.00 84.56 373 ARG A N 1
ATOM 3020 C CA . ARG A 1 373 ? 39.426 -14.846 -54.869 1.00 84.56 373 ARG A CA 1
ATOM 3021 C C . ARG A 1 373 ? 38.790 -15.756 -53.817 1.00 84.56 373 ARG A C 1
ATOM 3023 O O . ARG A 1 373 ? 37.783 -15.408 -53.206 1.00 84.56 373 ARG A O 1
ATOM 3030 N N . SER A 1 374 ? 39.357 -16.941 -53.618 1.00 85.31 374 SER A N 1
ATOM 3031 C CA . SER A 1 374 ? 38.863 -17.956 -52.679 1.00 85.31 374 SER A CA 1
ATOM 3032 C C . SER A 1 374 ? 40.005 -18.674 -51.953 1.00 85.31 374 SER A C 1
ATOM 3034 O O . SER A 1 374 ? 41.179 -18.518 -52.293 1.00 85.31 374 SER A O 1
ATOM 3036 N N . CYS A 1 375 ? 39.673 -19.511 -50.964 1.00 82.50 375 CYS A N 1
ATOM 3037 C CA . CYS A 1 375 ? 40.655 -20.404 -50.343 1.00 82.50 375 CYS A CA 1
ATOM 3038 C C . CYS A 1 375 ? 41.321 -21.321 -51.381 1.00 82.50 375 CYS A C 1
ATOM 3040 O O . CYS A 1 375 ? 42.495 -21.639 -51.247 1.00 82.50 375 CYS A O 1
ATOM 3042 N N . GLN A 1 376 ? 40.599 -21.697 -52.442 1.00 84.81 376 GLN A N 1
ATOM 3043 C CA . GLN A 1 376 ? 41.134 -22.532 -53.511 1.00 84.81 376 GLN A CA 1
ATOM 3044 C C . GLN A 1 376 ? 42.162 -21.777 -54.359 1.00 84.81 376 GLN A C 1
ATOM 3046 O O . GLN A 1 376 ? 43.223 -22.319 -54.637 1.00 84.81 376 GLN A O 1
ATOM 3051 N N . THR A 1 377 ? 41.899 -20.518 -54.727 1.00 88.19 377 THR A N 1
ATOM 3052 C CA . THR A 1 377 ? 42.882 -19.722 -55.485 1.00 88.19 377 THR A CA 1
ATOM 3053 C C . THR A 1 377 ? 44.122 -19.408 -54.642 1.00 88.19 377 THR A C 1
ATOM 3055 O O . THR A 1 377 ? 45.224 -19.395 -55.177 1.00 88.19 377 THR A O 1
ATOM 3058 N N . ASN A 1 378 ? 43.960 -19.222 -53.323 1.00 88.62 378 ASN A N 1
ATOM 3059 C CA . ASN A 1 378 ? 45.088 -19.081 -52.397 1.00 88.62 378 ASN A CA 1
ATOM 3060 C C . ASN A 1 378 ? 45.945 -20.352 -52.370 1.00 88.62 378 ASN A C 1
ATOM 3062 O O . ASN A 1 378 ? 47.155 -20.272 -52.547 1.00 88.62 378 ASN A O 1
ATOM 3066 N N . LEU A 1 379 ? 45.300 -21.512 -52.217 1.00 88.12 379 LEU A N 1
ATOM 3067 C CA . LEU A 1 379 ? 45.968 -22.808 -52.182 1.00 88.12 379 LEU A CA 1
ATOM 3068 C C . LEU A 1 379 ? 46.736 -23.076 -53.484 1.00 88.12 379 LEU A C 1
ATOM 3070 O O . LEU A 1 379 ? 47.874 -23.524 -53.437 1.00 88.12 379 LEU A O 1
ATOM 3074 N N . ILE A 1 380 ? 46.141 -22.743 -54.634 1.00 88.31 380 ILE A N 1
ATOM 3075 C CA . ILE A 1 380 ? 46.797 -22.848 -55.945 1.00 88.31 380 ILE A CA 1
ATOM 3076 C C . ILE A 1 380 ? 48.024 -21.931 -56.011 1.00 88.31 380 ILE A C 1
ATOM 3078 O O . ILE A 1 380 ? 49.105 -22.397 -56.352 1.00 88.31 380 ILE A O 1
ATOM 3082 N N . SER A 1 381 ? 47.883 -20.653 -55.641 1.00 86.50 381 SER A N 1
ATOM 3083 C CA . SER A 1 381 ? 49.001 -19.698 -55.632 1.00 86.50 381 SER A CA 1
ATOM 3084 C C . SER A 1 381 ? 50.125 -20.113 -54.677 1.00 86.50 381 SER A C 1
ATOM 3086 O O . SER A 1 381 ? 51.290 -19.839 -54.956 1.00 86.50 381 SER A O 1
ATOM 3088 N N . PHE A 1 382 ? 49.781 -20.735 -53.550 1.00 86.69 382 PHE A N 1
ATOM 3089 C CA . PHE A 1 382 ? 50.739 -21.263 -52.589 1.00 86.69 382 PHE A CA 1
ATOM 3090 C C . PHE A 1 382 ? 51.479 -22.478 -53.155 1.00 86.69 382 PHE A C 1
ATOM 3092 O O . PHE A 1 382 ? 52.708 -22.481 -53.165 1.00 86.69 382 PHE A O 1
ATOM 3099 N N . TYR A 1 383 ? 50.754 -23.479 -53.667 1.00 88.12 383 TYR A N 1
ATOM 3100 C CA . TYR A 1 383 ? 51.375 -24.681 -54.223 1.00 88.12 383 TYR A CA 1
ATOM 3101 C C . TYR A 1 383 ? 52.258 -24.370 -55.425 1.00 88.12 383 TYR A C 1
ATOM 3103 O O . TYR A 1 383 ? 53.361 -24.889 -55.465 1.00 88.12 383 TYR A O 1
ATOM 3111 N N . ASP A 1 384 ? 51.833 -23.488 -56.331 1.00 89.44 384 ASP A N 1
ATOM 3112 C CA . ASP A 1 384 ? 52.637 -23.070 -57.487 1.00 89.44 384 ASP A CA 1
ATOM 3113 C C . ASP A 1 384 ? 53.997 -22.470 -57.077 1.00 89.44 384 ASP A C 1
ATOM 3115 O O . ASP A 1 384 ? 55.028 -22.742 -57.690 1.00 89.44 384 ASP A O 1
ATOM 3119 N N . MET A 1 385 ? 54.025 -21.688 -55.992 1.00 85.06 385 MET A N 1
ATOM 3120 C CA . MET A 1 385 ? 55.268 -21.156 -55.428 1.00 85.06 385 MET A CA 1
ATOM 3121 C C . MET A 1 385 ? 56.115 -22.253 -54.768 1.00 85.06 385 MET A C 1
ATOM 3123 O O . MET A 1 385 ? 57.327 -22.294 -54.975 1.00 85.06 385 MET A O 1
ATOM 3127 N N . MET A 1 386 ? 55.488 -23.130 -53.980 1.00 87.81 386 MET A N 1
ATOM 3128 C CA . MET A 1 386 ? 56.166 -24.220 -53.271 1.00 87.81 386 MET A CA 1
ATOM 3129 C C . MET A 1 386 ? 56.807 -25.219 -54.234 1.00 87.81 386 MET A C 1
ATOM 3131 O O . MET A 1 386 ? 57.975 -25.559 -54.062 1.00 87.81 386 MET A O 1
ATOM 3135 N N . THR A 1 387 ? 56.067 -25.676 -55.248 1.00 89.56 387 THR A N 1
ATOM 3136 C CA . THR A 1 387 ? 56.563 -26.648 -56.230 1.00 89.56 387 THR A CA 1
ATOM 3137 C C . THR A 1 387 ? 57.730 -26.075 -57.018 1.00 89.56 387 THR A C 1
ATOM 3139 O O . THR A 1 387 ? 58.740 -26.749 -57.161 1.00 89.56 387 THR A O 1
ATOM 3142 N N . ARG A 1 388 ? 57.665 -24.796 -57.409 1.00 91.12 388 ARG A N 1
ATOM 3143 C CA . ARG A 1 388 ? 58.763 -24.122 -58.115 1.00 91.12 388 ARG A CA 1
ATOM 3144 C C . ARG A 1 388 ? 60.054 -24.054 -57.292 1.00 91.12 388 ARG A C 1
ATOM 3146 O O . ARG A 1 388 ? 61.127 -24.317 -57.817 1.00 91.12 388 ARG A O 1
ATOM 3153 N N . LEU A 1 389 ? 59.964 -23.716 -56.003 1.00 88.88 389 LEU A N 1
ATOM 3154 C CA . LEU A 1 389 ? 61.137 -23.658 -55.118 1.00 88.88 389 LEU A CA 1
ATOM 3155 C C . LEU A 1 389 ? 61.739 -25.048 -54.860 1.00 88.88 389 LEU A C 1
ATOM 3157 O O . LEU A 1 389 ? 62.961 -25.171 -54.772 1.00 88.88 389 LEU A O 1
ATOM 3161 N N . LEU A 1 390 ? 60.894 -26.080 -54.776 1.00 88.00 390 LEU A N 1
ATOM 3162 C CA . LEU A 1 390 ? 61.338 -27.470 -54.668 1.00 88.00 390 LEU A CA 1
ATOM 3163 C C . LEU A 1 390 ? 62.027 -27.949 -55.955 1.00 88.00 390 LEU A C 1
ATOM 3165 O O . LEU A 1 390 ? 63.081 -28.575 -55.866 1.00 88.00 390 LEU A O 1
ATOM 3169 N N . ASP A 1 391 ? 61.492 -27.602 -57.130 1.00 91.31 391 ASP A N 1
ATOM 3170 C CA . ASP A 1 391 ? 62.105 -27.909 -58.432 1.00 91.31 391 ASP A CA 1
ATOM 3171 C C . ASP A 1 391 ? 63.474 -27.219 -58.600 1.00 91.31 391 ASP A C 1
ATOM 3173 O O . ASP A 1 391 ? 64.389 -27.770 -59.209 1.00 91.31 391 ASP A O 1
ATOM 3177 N N . GLU A 1 392 ? 63.654 -26.035 -58.004 1.00 92.50 392 GLU A N 1
ATOM 3178 C CA . GLU A 1 392 ? 64.933 -25.309 -57.941 1.00 92.50 392 GLU A CA 1
ATOM 3179 C C . GLU A 1 392 ? 65.923 -25.882 -56.901 1.00 92.50 392 GLU A C 1
ATOM 3181 O O . GLU A 1 392 ? 67.013 -25.334 -56.719 1.00 92.50 392 GLU A O 1
ATOM 3186 N N . GLY A 1 393 ? 65.562 -26.960 -56.195 1.00 87.75 393 GLY A N 1
ATOM 3187 C CA . GLY A 1 393 ? 66.399 -27.597 -55.172 1.00 87.75 393 GLY A CA 1
ATOM 3188 C C . GLY A 1 393 ? 66.552 -26.783 -53.882 1.00 87.75 393 GLY A C 1
ATOM 3189 O O . GLY A 1 393 ? 67.468 -27.041 -53.098 1.00 87.75 393 GLY A O 1
ATOM 3190 N N . LYS A 1 394 ? 65.690 -25.785 -53.647 1.00 89.50 394 LYS A N 1
ATOM 3191 C CA . LYS A 1 394 ? 65.727 -24.946 -52.441 1.00 89.50 394 LYS A CA 1
ATOM 3192 C C . LYS A 1 394 ? 64.932 -25.596 -51.309 1.00 89.50 394 LYS A C 1
ATOM 3194 O O . LYS A 1 394 ? 63.850 -26.139 -51.519 1.00 89.50 394 LYS A O 1
ATOM 3199 N N . ALA A 1 395 ? 65.449 -25.494 -50.086 1.00 85.31 395 ALA A N 1
ATOM 3200 C CA . ALA A 1 395 ? 64.705 -25.867 -48.888 1.00 85.31 395 ALA A CA 1
ATOM 3201 C C . ALA A 1 395 ? 63.576 -24.856 -48.631 1.00 85.31 395 ALA A C 1
ATOM 3203 O O . ALA A 1 395 ? 63.781 -23.649 -48.784 1.00 85.31 395 ALA A O 1
ATOM 3204 N N . VAL A 1 396 ? 62.395 -25.343 -48.242 1.00 85.69 396 VAL A N 1
ATOM 3205 C CA . VAL A 1 396 ? 61.239 -24.487 -47.954 1.00 85.69 396 VAL A CA 1
ATOM 3206 C C . VAL A 1 396 ? 60.634 -24.833 -46.601 1.00 85.69 396 VAL A C 1
ATOM 3208 O O . VAL A 1 396 ? 60.126 -25.935 -46.408 1.00 85.69 396 VAL A O 1
ATOM 3211 N N . ASP A 1 397 ? 60.624 -23.850 -45.704 1.00 86.81 397 ASP A N 1
ATOM 3212 C CA . ASP A 1 397 ? 59.955 -23.923 -44.408 1.00 86.81 397 ASP A CA 1
ATOM 3213 C C . ASP A 1 397 ? 58.608 -23.197 -44.464 1.00 86.81 397 ASP A C 1
ATOM 3215 O O . ASP A 1 397 ? 58.497 -22.088 -44.995 1.00 86.81 397 ASP A O 1
ATOM 3219 N N . ILE A 1 398 ? 57.567 -23.815 -43.900 1.00 84.50 398 ILE A N 1
ATOM 3220 C CA . ILE A 1 398 ? 56.214 -23.250 -43.885 1.00 84.50 398 ILE A CA 1
ATOM 3221 C C . ILE A 1 398 ? 55.790 -22.972 -42.446 1.00 84.50 398 ILE A C 1
ATOM 3223 O O . ILE A 1 398 ? 55.751 -23.875 -41.612 1.00 84.50 398 ILE A O 1
ATOM 3227 N N . ILE A 1 399 ? 55.390 -21.728 -42.180 1.00 85.81 399 ILE A N 1
ATOM 3228 C CA . ILE A 1 399 ? 54.847 -21.300 -40.889 1.00 85.81 399 ILE A CA 1
ATOM 3229 C C . ILE A 1 399 ? 53.376 -20.930 -41.080 1.00 85.81 399 ILE A C 1
ATOM 3231 O O . ILE A 1 399 ? 53.052 -19.957 -41.762 1.00 85.81 399 ILE A O 1
ATOM 3235 N N . TYR A 1 400 ? 52.481 -21.696 -40.456 1.00 81.56 400 TYR A N 1
ATOM 3236 C CA . TYR A 1 400 ? 51.058 -21.370 -40.392 1.00 81.56 400 TYR A CA 1
ATOM 3237 C C . TYR A 1 400 ? 50.757 -20.633 -39.088 1.00 81.56 400 TYR A C 1
ATOM 3239 O O . TYR A 1 400 ? 50.944 -21.179 -38.003 1.00 81.56 400 TYR A O 1
ATOM 3247 N N . LEU A 1 401 ? 50.268 -19.399 -39.201 1.00 82.88 401 LEU A N 1
ATOM 3248 C CA . LEU A 1 401 ? 49.815 -18.598 -38.066 1.00 82.88 401 LEU A CA 1
ATOM 3249 C C . LEU A 1 401 ? 48.286 -18.551 -38.073 1.00 82.88 401 LEU A C 1
ATOM 3251 O O . LEU A 1 401 ? 47.690 -17.946 -38.964 1.00 82.88 401 LEU A O 1
ATOM 3255 N N . ASP A 1 402 ? 47.658 -19.196 -37.088 1.00 78.62 402 ASP A N 1
ATOM 3256 C CA . ASP A 1 402 ? 46.213 -19.110 -36.867 1.00 78.62 402 ASP A CA 1
ATOM 3257 C C . ASP A 1 402 ? 45.930 -18.124 -35.734 1.00 78.62 402 ASP A C 1
ATOM 3259 O O . ASP A 1 402 ? 46.331 -18.329 -34.588 1.00 78.62 402 ASP A O 1
ATOM 3263 N N . PHE A 1 403 ? 45.251 -17.028 -36.063 1.00 72.44 403 PHE A N 1
ATOM 3264 C CA . PHE A 1 403 ? 44.858 -16.032 -35.078 1.00 72.44 403 PHE A CA 1
ATOM 3265 C C . PHE A 1 403 ? 43.475 -16.393 -34.523 1.00 72.44 403 PHE A C 1
ATOM 3267 O O . PHE A 1 403 ? 42.492 -16.534 -35.255 1.00 72.44 403 PHE A O 1
ATOM 3274 N N . GLN A 1 404 ? 43.368 -16.512 -33.202 1.00 66.81 404 GLN A N 1
ATOM 3275 C CA . GLN A 1 404 ? 42.089 -16.748 -32.541 1.00 66.81 404 GLN A CA 1
ATOM 3276 C C . GLN A 1 404 ? 41.320 -15.428 -32.388 1.00 66.81 404 GLN A C 1
ATOM 3278 O O . GLN A 1 404 ? 41.893 -14.427 -31.978 1.00 66.81 404 GLN A O 1
ATOM 3283 N N . LYS A 1 405 ? 40.008 -15.435 -32.677 1.00 66.44 405 LYS A N 1
ATOM 3284 C CA . LYS A 1 405 ? 39.088 -14.299 -32.424 1.00 66.44 405 LYS A CA 1
ATOM 3285 C C . LYS A 1 405 ? 39.496 -12.978 -33.109 1.00 66.44 405 LYS A C 1
ATOM 3287 O O . LYS A 1 405 ? 39.161 -11.900 -32.644 1.00 66.44 405 LYS A O 1
ATOM 3292 N N . VAL A 1 406 ? 40.142 -13.073 -34.274 1.00 66.44 406 VAL A N 1
ATOM 3293 C CA . VAL A 1 406 ? 40.781 -11.953 -35.004 1.00 66.44 406 VAL A CA 1
ATOM 3294 C C . VAL A 1 406 ? 39.890 -10.736 -35.223 1.00 66.44 406 VAL A C 1
ATOM 3296 O O . VAL A 1 406 ? 40.402 -9.628 -35.249 1.00 66.44 406 VAL A O 1
ATOM 3299 N N . PHE A 1 407 ? 38.583 -10.930 -35.418 1.00 70.31 407 PHE A N 1
ATOM 3300 C CA . PHE A 1 407 ? 37.634 -9.833 -35.633 1.00 70.31 407 PHE A CA 1
ATOM 3301 C C . PHE A 1 407 ? 37.124 -9.231 -34.321 1.00 70.31 407 PHE A C 1
ATOM 3303 O O . PHE A 1 407 ? 36.851 -8.037 -34.274 1.00 70.31 407 PHE A O 1
ATOM 3310 N N . ASP A 1 408 ? 37.033 -10.042 -33.267 1.00 68.06 408 ASP A N 1
ATOM 3311 C CA . ASP A 1 408 ? 36.513 -9.640 -31.958 1.00 68.06 408 ASP A CA 1
ATOM 3312 C C . ASP A 1 408 ? 37.584 -8.885 -31.143 1.00 68.06 408 ASP A C 1
ATOM 3314 O O . ASP A 1 408 ? 37.267 -8.078 -30.274 1.00 68.06 408 ASP A O 1
ATOM 3318 N N . THR A 1 409 ? 38.868 -9.108 -31.452 1.00 69.94 409 THR A N 1
ATOM 3319 C CA . THR A 1 409 ? 40.020 -8.528 -30.741 1.00 69.94 409 THR A CA 1
ATOM 3320 C C . THR A 1 409 ? 40.697 -7.376 -31.492 1.00 69.94 409 THR A C 1
ATOM 3322 O O . THR A 1 409 ? 41.830 -7.024 -31.167 1.00 69.94 409 THR A O 1
ATOM 3325 N N . VAL A 1 410 ? 40.074 -6.809 -32.535 1.00 76.56 410 VAL A N 1
ATOM 3326 C CA . VAL A 1 410 ? 40.668 -5.686 -33.287 1.00 76.56 410 VAL A CA 1
ATOM 3327 C C . VAL A 1 410 ? 40.602 -4.406 -32.446 1.00 76.56 410 VAL A C 1
ATOM 3329 O O . VAL A 1 410 ? 39.503 -3.937 -32.154 1.00 76.56 410 VAL A O 1
ATOM 3332 N N . PRO A 1 411 ? 41.733 -3.757 -32.111 1.00 76.62 411 PRO A N 1
ATOM 3333 C CA . PRO A 1 411 ? 41.696 -2.492 -31.386 1.00 76.62 411 PRO A CA 1
ATOM 3334 C C . PRO A 1 411 ? 41.129 -1.382 -32.278 1.00 76.62 411 PRO A C 1
ATOM 3336 O O . PRO A 1 411 ? 41.759 -0.977 -33.260 1.00 76.62 411 PRO A O 1
ATOM 3339 N N . HIS A 1 412 ? 39.947 -0.863 -31.930 1.00 81.31 412 HIS A N 1
ATOM 3340 C CA . HIS A 1 412 ? 39.245 0.145 -32.738 1.00 81.31 412 HIS A CA 1
ATOM 3341 C C . HIS A 1 412 ? 40.080 1.415 -32.958 1.00 81.31 412 HIS A C 1
ATOM 3343 O O . HIS A 1 412 ? 40.043 1.989 -34.042 1.00 81.31 412 HIS A O 1
ATOM 3349 N N . ARG A 1 413 ? 40.894 1.824 -31.974 1.00 79.06 413 ARG A N 1
ATOM 3350 C CA . ARG A 1 413 ? 41.815 2.963 -32.107 1.00 79.06 413 ARG A CA 1
ATOM 3351 C C . ARG A 1 413 ? 42.835 2.753 -33.231 1.00 79.06 413 ARG A C 1
ATOM 3353 O O . ARG A 1 413 ? 42.930 3.581 -34.129 1.00 79.06 413 ARG A O 1
ATOM 3360 N N . ILE A 1 414 ? 43.551 1.626 -33.204 1.00 82.06 414 ILE A N 1
ATOM 3361 C CA . ILE A 1 414 ? 44.577 1.296 -34.208 1.00 82.06 414 ILE A CA 1
ATOM 3362 C C . ILE A 1 414 ? 43.934 1.131 -35.589 1.00 82.06 414 ILE A C 1
ATOM 3364 O O . ILE A 1 414 ? 44.527 1.507 -36.597 1.00 82.06 414 ILE A O 1
ATOM 3368 N N . LEU A 1 415 ? 42.714 0.587 -35.649 1.00 84.25 415 LEU A N 1
ATOM 3369 C CA . LEU A 1 415 ? 41.956 0.498 -36.894 1.00 84.25 415 LEU A CA 1
ATOM 3370 C C . LEU A 1 415 ? 41.692 1.889 -37.487 1.00 84.25 415 LEU A C 1
ATOM 3372 O O . LEU A 1 415 ? 41.993 2.108 -38.657 1.00 84.25 415 LEU A O 1
ATOM 3376 N N . VAL A 1 416 ? 41.183 2.829 -36.687 1.00 83.94 416 VAL A N 1
ATOM 3377 C CA . VAL A 1 416 ? 40.897 4.208 -37.120 1.00 83.94 416 VAL A CA 1
ATOM 3378 C C . VAL A 1 416 ? 42.178 4.937 -37.555 1.00 83.94 416 VAL A C 1
ATOM 3380 O O . VAL A 1 416 ? 42.184 5.561 -38.614 1.00 83.94 416 VAL A O 1
ATOM 3383 N N . GLU A 1 417 ? 43.279 4.797 -36.810 1.00 82.56 417 GLU A N 1
ATOM 3384 C CA . GLU A 1 417 ? 44.590 5.370 -37.169 1.00 82.56 417 GLU A CA 1
ATOM 3385 C C . GLU A 1 417 ? 45.120 4.806 -38.502 1.00 82.56 417 GLU A C 1
ATOM 3387 O O . GLU A 1 417 ? 45.593 5.556 -39.356 1.00 82.56 417 GLU A O 1
ATOM 3392 N N . LYS A 1 418 ? 44.987 3.492 -38.735 1.00 84.00 418 LYS A N 1
ATOM 3393 C CA . LYS A 1 418 ? 45.382 2.864 -40.009 1.00 84.00 418 LYS A CA 1
ATOM 3394 C C . LYS A 1 418 ? 44.502 3.301 -41.176 1.00 84.00 418 LYS A C 1
ATOM 3396 O O . LYS A 1 418 ? 45.015 3.518 -42.270 1.00 84.00 418 LYS A O 1
ATOM 3401 N N . LEU A 1 419 ? 43.195 3.435 -40.958 1.00 83.88 419 LEU A N 1
ATOM 3402 C CA . LEU A 1 419 ? 42.261 3.935 -41.969 1.00 83.88 419 LEU A CA 1
ATOM 3403 C C . LEU A 1 419 ? 42.606 5.378 -42.377 1.00 83.88 419 LEU A C 1
ATOM 3405 O O . LEU A 1 419 ? 42.597 5.684 -43.569 1.00 83.88 419 LEU A O 1
ATOM 3409 N N . ALA A 1 420 ? 43.004 6.219 -41.418 1.00 83.31 420 ALA A N 1
ATOM 3410 C CA . ALA A 1 420 ? 43.523 7.560 -41.687 1.00 83.31 420 ALA A CA 1
ATOM 3411 C C . ALA A 1 420 ? 44.841 7.530 -42.479 1.00 83.31 420 ALA A C 1
ATOM 3413 O O . ALA A 1 420 ? 44.974 8.227 -43.483 1.00 83.31 420 ALA A O 1
ATOM 3414 N N . ALA A 1 421 ? 45.785 6.662 -42.100 1.00 82.00 421 ALA A N 1
ATOM 3415 C CA . ALA A 1 421 ? 47.064 6.506 -42.801 1.00 82.00 421 ALA A CA 1
ATOM 3416 C C . ALA A 1 421 ? 46.918 6.002 -44.253 1.00 82.00 421 ALA A C 1
ATOM 3418 O O . ALA A 1 421 ? 47.779 6.270 -45.089 1.00 82.00 421 ALA A O 1
ATOM 3419 N N . HIS A 1 422 ? 45.823 5.305 -44.577 1.00 80.44 422 HIS A N 1
ATOM 3420 C CA . HIS A 1 422 ? 45.471 4.907 -45.946 1.00 80.44 422 HIS A CA 1
ATOM 3421 C C . HIS A 1 422 ? 44.750 6.009 -46.751 1.00 80.44 422 HIS A C 1
ATOM 3423 O O . HIS A 1 422 ? 44.264 5.756 -47.858 1.00 80.44 422 HIS A O 1
ATOM 3429 N N . GLY A 1 423 ? 44.698 7.236 -46.225 1.00 78.06 423 GLY A N 1
ATOM 3430 C CA . GLY A 1 423 ? 44.217 8.417 -46.936 1.00 78.06 423 GLY A CA 1
ATOM 3431 C C . GLY A 1 423 ? 42.702 8.465 -47.113 1.00 78.06 423 GLY A C 1
ATOM 3432 O O . GLY A 1 423 ? 42.242 8.987 -48.124 1.00 78.06 423 GLY A O 1
ATOM 3433 N N . LEU A 1 424 ? 41.921 7.883 -46.196 1.00 82.38 424 LEU A N 1
ATOM 3434 C CA . LEU A 1 424 ? 40.461 8.040 -46.185 1.00 82.38 424 LEU A CA 1
ATOM 3435 C C . LEU A 1 424 ? 40.074 9.435 -45.661 1.00 82.38 424 LEU A C 1
ATOM 3437 O O . LEU A 1 424 ? 40.759 9.997 -44.813 1.00 82.38 424 LEU A O 1
ATOM 3441 N N . GLY A 1 425 ? 38.981 10.006 -46.177 1.00 78.94 425 GLY A N 1
ATOM 3442 C CA . GLY A 1 425 ? 38.538 11.360 -45.816 1.00 78.94 425 GLY A CA 1
ATOM 3443 C C . GLY A 1 425 ? 38.030 11.494 -44.372 1.00 78.94 425 GLY A C 1
ATOM 3444 O O . GLY A 1 425 ? 37.536 10.534 -43.779 1.00 78.94 425 GLY A O 1
ATOM 3445 N N . GLU A 1 426 ? 38.089 12.711 -43.827 1.00 79.12 426 GLU A N 1
ATOM 3446 C CA . GLU A 1 426 ? 37.758 13.016 -42.425 1.00 79.12 426 GLU A CA 1
ATOM 3447 C C . GLU A 1 426 ? 36.319 12.629 -42.036 1.00 79.12 426 GLU A C 1
ATOM 3449 O O . GLU A 1 426 ? 36.113 11.977 -41.011 1.00 79.12 426 GLU A O 1
ATOM 3454 N N . HIS A 1 427 ? 35.324 12.921 -42.886 1.00 80.69 427 HIS A N 1
ATOM 3455 C CA . HIS A 1 427 ? 33.927 12.522 -42.652 1.00 80.69 427 HIS A CA 1
ATOM 3456 C C . HIS A 1 427 ? 33.757 10.997 -42.549 1.00 80.69 427 HIS A C 1
ATOM 3458 O O . HIS A 1 427 ? 33.023 10.511 -41.689 1.00 80.69 427 HIS A O 1
ATOM 3464 N N . MET A 1 428 ? 34.489 10.230 -43.366 1.00 84.31 428 MET A N 1
ATOM 3465 C CA . MET A 1 428 ? 34.451 8.765 -43.335 1.00 84.31 428 MET A CA 1
ATOM 3466 C C . MET A 1 428 ? 34.987 8.222 -42.017 1.00 84.31 428 MET A C 1
ATOM 3468 O O . MET A 1 428 ? 34.378 7.356 -41.389 1.00 84.31 428 MET A O 1
ATOM 3472 N N . ILE A 1 429 ? 36.134 8.750 -41.596 1.00 85.25 429 ILE A N 1
ATOM 3473 C CA . ILE A 1 429 ? 36.797 8.372 -40.351 1.00 85.25 429 ILE A CA 1
ATOM 3474 C C . ILE A 1 429 ? 35.902 8.727 -39.159 1.00 85.25 429 ILE A C 1
ATOM 3476 O O . ILE A 1 429 ? 35.729 7.907 -38.255 1.00 85.25 429 ILE A O 1
ATOM 3480 N N . CYS A 1 430 ? 35.285 9.911 -39.186 1.00 82.88 430 CYS A N 1
ATOM 3481 C CA . CYS A 1 430 ? 34.346 10.373 -38.169 1.00 82.88 430 CYS A CA 1
ATOM 3482 C C . CYS A 1 430 ? 33.120 9.451 -38.062 1.00 82.88 430 CYS A C 1
ATOM 3484 O O . CYS A 1 430 ? 32.788 8.995 -36.965 1.00 82.88 430 CYS A O 1
ATOM 3486 N N . TRP A 1 431 ? 32.495 9.097 -39.189 1.00 87.81 431 TRP A N 1
ATOM 3487 C CA . TRP A 1 431 ? 31.348 8.187 -39.199 1.00 87.81 431 TRP A CA 1
ATOM 3488 C C . TRP A 1 431 ? 31.719 6.789 -38.686 1.00 87.81 431 TRP A C 1
ATOM 3490 O O . TRP A 1 431 ? 31.036 6.254 -37.816 1.00 87.81 431 TRP A O 1
ATOM 3500 N N . ILE A 1 432 ? 32.841 6.213 -39.142 1.00 86.56 432 ILE A N 1
ATOM 3501 C CA . ILE A 1 432 ? 33.320 4.894 -38.684 1.00 86.56 432 ILE A CA 1
ATOM 3502 C C . ILE A 1 432 ? 33.604 4.915 -37.177 1.00 86.56 432 ILE A C 1
ATOM 3504 O O . ILE A 1 432 ? 33.236 3.980 -36.467 1.00 86.56 432 ILE A O 1
ATOM 3508 N N . LYS A 1 433 ? 34.202 5.995 -36.661 1.00 83.06 433 LYS A N 1
ATOM 3509 C CA . LYS A 1 433 ? 34.450 6.179 -35.223 1.00 83.06 433 LYS A CA 1
ATOM 3510 C C . LYS A 1 433 ? 33.146 6.208 -34.417 1.00 83.06 433 LYS A C 1
ATOM 3512 O O . LYS A 1 433 ? 33.064 5.545 -33.379 1.00 83.06 433 LYS A O 1
ATOM 3517 N N . HIS A 1 434 ? 32.119 6.917 -34.883 1.00 80.62 434 HIS A N 1
ATOM 3518 C CA . HIS A 1 434 ? 30.808 6.951 -34.225 1.00 80.62 434 HIS A CA 1
ATOM 3519 C C . HIS A 1 434 ? 30.019 5.640 -34.375 1.00 80.62 434 HIS A C 1
ATOM 3521 O O . HIS A 1 434 ? 29.321 5.240 -33.446 1.00 80.62 434 HIS A O 1
ATOM 3527 N N . TRP A 1 435 ? 30.180 4.923 -35.488 1.00 82.88 435 TRP A N 1
ATOM 3528 C CA . TRP A 1 435 ? 29.579 3.604 -35.707 1.00 82.88 435 TRP A CA 1
ATOM 3529 C C . TRP A 1 435 ? 30.219 2.514 -34.831 1.00 82.88 435 TRP A C 1
ATOM 3531 O O . TRP A 1 435 ? 29.528 1.593 -34.390 1.00 82.88 435 TRP A O 1
ATOM 3541 N N . LEU A 1 436 ? 31.524 2.613 -34.546 1.00 78.31 436 LEU A N 1
ATOM 3542 C CA . LEU A 1 436 ? 32.270 1.701 -33.664 1.00 78.31 436 LEU A CA 1
ATOM 3543 C C . LEU A 1 436 ? 32.125 2.019 -32.164 1.00 78.31 436 LEU A C 1
ATOM 3545 O O . LEU A 1 436 ? 32.583 1.226 -31.338 1.00 78.31 436 LEU A O 1
ATOM 3549 N N . SER A 1 437 ? 31.523 3.154 -31.794 1.00 65.88 437 SER A N 1
ATOM 3550 C CA . SER A 1 437 ? 31.373 3.594 -30.400 1.00 65.88 437 SER A CA 1
ATOM 3551 C C . SER A 1 437 ? 29.919 3.544 -29.920 1.00 65.88 437 SER A C 1
ATOM 3553 O O . SER A 1 437 ? 28.977 3.771 -30.676 1.00 65.88 437 SER A O 1
ATOM 3555 N N . GLY A 1 438 ? 29.725 3.231 -28.632 1.00 56.59 438 GLY A N 1
ATOM 3556 C CA . GLY A 1 438 ? 28.399 3.219 -28.003 1.00 56.59 438 GLY A CA 1
ATOM 3557 C C . GLY A 1 438 ? 27.449 2.137 -28.529 1.00 56.59 438 GLY A C 1
ATOM 3558 O O . GLY A 1 438 ? 26.244 2.378 -28.590 1.00 56.59 438 GLY A O 1
ATOM 3559 N N . ARG A 1 439 ? 27.975 0.973 -28.938 1.00 56.78 439 ARG A N 1
ATOM 3560 C CA . ARG A 1 439 ? 27.157 -0.206 -29.252 1.00 56.78 439 ARG A CA 1
ATOM 3561 C C . ARG A 1 439 ? 26.730 -0.902 -27.977 1.00 56.78 439 ARG A C 1
ATOM 3563 O O . ARG A 1 439 ? 27.570 -1.205 -27.136 1.00 56.78 439 ARG A O 1
ATOM 3570 N N . THR A 1 440 ? 25.440 -1.174 -27.867 1.00 44.38 440 THR A N 1
ATOM 3571 C CA . THR A 1 440 ? 24.859 -1.889 -26.733 1.00 44.38 440 THR A CA 1
ATOM 3572 C C . THR A 1 440 ? 24.128 -3.113 -27.253 1.00 44.38 440 THR A C 1
ATOM 3574 O O . THR A 1 440 ? 23.223 -2.989 -28.084 1.00 44.38 440 THR A O 1
ATOM 3577 N N . ASP A 1 441 ? 24.486 -4.286 -26.748 1.00 35.69 441 ASP A N 1
ATOM 3578 C CA . ASP A 1 441 ? 23.653 -5.470 -26.907 1.00 35.69 441 ASP A CA 1
ATOM 3579 C C . ASP A 1 441 ? 22.407 -5.304 -26.031 1.00 35.69 441 ASP A C 1
ATOM 3581 O O . ASP A 1 441 ? 22.500 -4.905 -24.870 1.00 35.69 441 ASP A O 1
ATOM 3585 N N . PHE A 1 442 ? 21.221 -5.573 -26.584 1.00 33.34 442 PHE A N 1
ATOM 3586 C CA . PHE A 1 442 ? 19.991 -5.556 -25.795 1.00 33.34 442 PHE A CA 1
ATOM 3587 C C . PHE A 1 442 ? 19.894 -6.865 -25.007 1.00 33.34 442 PHE A C 1
ATOM 3589 O O . PHE A 1 442 ? 19.161 -7.787 -25.368 1.00 33.34 442 PHE A O 1
ATOM 3596 N N . THR A 1 443 ? 20.638 -6.953 -23.910 1.00 32.28 443 THR A N 1
ATOM 3597 C CA . THR A 1 443 ? 20.093 -7.586 -22.715 1.00 32.28 443 THR A CA 1
ATOM 3598 C C . THR A 1 443 ? 19.226 -6.554 -22.031 1.00 32.28 443 THR A C 1
ATOM 3600 O O . THR A 1 443 ? 19.612 -5.398 -21.873 1.00 32.28 443 THR A O 1
ATOM 3603 N N . MET A 1 444 ? 18.026 -6.952 -21.626 1.00 34.41 444 MET A N 1
ATOM 3604 C CA . MET A 1 444 ? 17.218 -6.147 -20.725 1.00 34.41 444 MET A CA 1
ATOM 3605 C C . MET A 1 444 ? 17.896 -6.197 -19.339 1.00 34.41 444 MET A C 1
ATOM 3607 O O . MET A 1 444 ? 17.383 -6.828 -18.424 1.00 34.41 444 MET A O 1
ATOM 3611 N N . GLY A 1 445 ? 19.078 -5.581 -19.196 1.00 45.12 445 GLY A N 1
ATOM 3612 C CA . GLY A 1 445 ? 19.703 -5.242 -17.916 1.00 45.12 445 GLY A CA 1
ATOM 3613 C C . GLY A 1 445 ? 18.837 -4.164 -17.289 1.00 45.12 445 GLY A C 1
ATOM 3614 O O . GLY A 1 445 ? 19.048 -2.967 -17.474 1.00 45.12 445 GLY A O 1
ATOM 3615 N N . SER A 1 446 ? 17.698 -4.609 -16.775 1.00 58.72 446 SER A N 1
ATOM 3616 C CA . SER A 1 446 ? 16.526 -3.764 -16.680 1.00 58.72 446 SER A CA 1
ATOM 3617 C C . SER A 1 446 ? 16.625 -2.918 -15.420 1.00 58.72 446 SER A C 1
ATOM 3619 O O . SER A 1 446 ? 16.833 -3.435 -14.330 1.00 58.72 446 SER A O 1
ATOM 3621 N N . ILE A 1 447 ? 16.418 -1.611 -15.544 1.00 69.19 447 ILE A N 1
ATOM 3622 C CA . ILE A 1 447 ? 16.177 -0.735 -14.390 1.00 69.19 447 ILE A CA 1
ATOM 3623 C C . ILE A 1 447 ? 15.082 -1.302 -13.459 1.00 69.19 447 ILE A C 1
ATOM 3625 O O . ILE A 1 447 ? 15.095 -1.024 -12.267 1.00 69.19 447 ILE A O 1
ATOM 3629 N N . SER A 1 448 ? 14.175 -2.148 -13.974 1.00 71.88 448 SER A N 1
ATOM 3630 C CA . SER A 1 448 ? 13.235 -2.950 -13.180 1.00 71.88 448 SER A CA 1
ATOM 3631 C C . SER A 1 448 ? 13.882 -4.018 -12.303 1.00 71.88 448 SER A C 1
ATOM 3633 O O . SER A 1 448 ? 13.401 -4.216 -11.196 1.00 71.88 448 SER A O 1
ATOM 3635 N N . ALA A 1 449 ? 14.953 -4.678 -12.747 1.00 76.31 449 ALA A N 1
ATOM 3636 C CA . ALA A 1 449 ? 15.700 -5.635 -11.933 1.00 76.31 449 ALA A CA 1
ATOM 3637 C C . ALA A 1 449 ? 16.382 -4.918 -10.765 1.00 76.31 449 ALA A C 1
ATOM 3639 O O . ALA A 1 449 ? 16.124 -5.265 -9.619 1.00 76.31 449 ALA A O 1
ATOM 3640 N N . ALA A 1 450 ? 17.124 -3.839 -11.043 1.00 81.88 450 ALA A N 1
ATOM 3641 C CA . ALA A 1 450 ? 17.738 -3.019 -9.997 1.00 81.88 450 ALA A CA 1
ATOM 3642 C C . ALA A 1 450 ? 16.689 -2.438 -9.029 1.00 81.88 450 ALA A C 1
ATOM 3644 O O . ALA A 1 450 ? 16.872 -2.458 -7.816 1.00 81.88 450 ALA A O 1
ATOM 3645 N N . ASN A 1 451 ? 15.545 -1.976 -9.553 1.00 87.31 451 ASN A N 1
ATOM 3646 C CA . ASN A 1 451 ? 14.427 -1.499 -8.740 1.00 87.31 451 ASN A CA 1
ATOM 3647 C C . ASN A 1 451 ? 13.834 -2.587 -7.839 1.00 87.31 451 ASN A C 1
ATOM 3649 O O . ASN A 1 451 ? 13.549 -2.314 -6.675 1.00 87.31 451 ASN A O 1
ATOM 3653 N N . ALA A 1 452 ? 13.644 -3.794 -8.364 1.00 85.31 452 ALA A N 1
ATOM 3654 C CA . ALA A 1 452 ? 13.081 -4.900 -7.609 1.00 85.31 452 ALA A CA 1
ATOM 3655 C C . ALA A 1 452 ? 14.060 -5.428 -6.556 1.00 85.31 452 ALA A C 1
ATOM 3657 O O . ALA A 1 452 ? 13.660 -5.628 -5.415 1.00 85.31 452 ALA A O 1
ATOM 3658 N N . GLU A 1 453 ? 15.336 -5.602 -6.899 1.00 88.56 453 GLU A N 1
ATOM 3659 C CA . GLU A 1 453 ? 16.369 -6.030 -5.951 1.00 88.56 453 GLU A CA 1
ATOM 3660 C C . GLU A 1 453 ? 16.535 -5.026 -4.810 1.00 88.56 453 GLU A C 1
ATOM 3662 O O . GLU A 1 453 ? 16.399 -5.412 -3.651 1.00 88.56 453 GLU A O 1
ATOM 3667 N N . PHE A 1 454 ? 16.682 -3.732 -5.124 1.00 92.44 454 PHE A N 1
ATOM 3668 C CA . PHE A 1 454 ? 16.686 -2.681 -4.105 1.00 92.44 454 PHE A CA 1
ATOM 3669 C C . PHE A 1 454 ? 15.412 -2.715 -3.252 1.00 92.44 454 PHE A C 1
ATOM 3671 O O . PHE A 1 454 ? 15.479 -2.560 -2.034 1.00 92.44 454 PHE A O 1
ATOM 3678 N N . SER A 1 455 ? 14.245 -2.940 -3.870 1.00 93.19 455 SER A N 1
ATOM 3679 C CA . SER A 1 455 ? 12.989 -3.078 -3.131 1.00 93.19 455 SER A CA 1
ATOM 3680 C C . SER A 1 455 ? 13.078 -4.198 -2.103 1.00 93.19 455 SER A C 1
ATOM 3682 O O . SER A 1 455 ? 12.739 -3.967 -0.947 1.00 93.19 455 SER A O 1
ATOM 3684 N N . PHE A 1 456 ? 13.526 -5.391 -2.489 1.00 91.19 456 PHE A N 1
ATOM 3685 C CA . PHE A 1 456 ? 13.598 -6.529 -1.571 1.00 91.19 456 PHE A CA 1
ATOM 3686 C C . PHE A 1 456 ? 14.661 -6.349 -0.489 1.00 91.19 456 PHE A C 1
ATOM 3688 O O . PHE A 1 456 ? 14.441 -6.789 0.636 1.00 91.19 456 PHE A O 1
ATOM 3695 N N . ASP A 1 457 ? 15.770 -5.679 -0.789 1.00 91.69 457 ASP A N 1
ATOM 3696 C CA . ASP A 1 457 ? 16.790 -5.364 0.212 1.00 91.69 457 ASP A CA 1
ATOM 3697 C C . ASP A 1 457 ? 16.252 -4.382 1.263 1.00 91.69 457 ASP A C 1
ATOM 3699 O O . ASP A 1 457 ? 16.369 -4.639 2.461 1.00 91.69 457 ASP A O 1
ATOM 3703 N N . VAL A 1 458 ? 15.554 -3.322 0.836 1.00 92.19 458 VAL A N 1
ATOM 3704 C CA . VAL A 1 458 ? 14.858 -2.401 1.753 1.00 92.19 458 VAL A CA 1
ATOM 3705 C C . VAL A 1 458 ? 13.788 -3.130 2.567 1.00 92.19 458 VAL A C 1
ATOM 3707 O O . VAL A 1 458 ? 13.689 -2.910 3.771 1.00 92.19 458 VAL A O 1
ATOM 3710 N N . PHE A 1 459 ? 13.017 -4.032 1.950 1.00 92.81 459 PHE A N 1
ATOM 3711 C CA . PHE A 1 459 ? 12.013 -4.825 2.665 1.00 92.81 459 PHE A CA 1
ATOM 3712 C C . PHE A 1 459 ? 12.635 -5.690 3.762 1.00 92.81 459 PHE A C 1
ATOM 3714 O O . PHE A 1 459 ? 12.124 -5.736 4.880 1.00 92.81 459 PHE A O 1
ATOM 3721 N N . LYS A 1 460 ? 13.738 -6.380 3.444 1.00 89.75 460 LYS A N 1
ATOM 3722 C CA . LYS A 1 460 ? 14.439 -7.270 4.376 1.00 89.75 460 LYS A CA 1
ATOM 3723 C C . LYS A 1 460 ? 14.993 -6.539 5.589 1.00 89.75 460 LYS A C 1
ATOM 3725 O O . LYS A 1 460 ? 15.095 -7.168 6.633 1.00 89.75 460 LYS A O 1
ATOM 3730 N N . GLU A 1 461 ? 15.330 -5.264 5.449 1.00 90.31 461 GLU A N 1
ATOM 3731 C CA . GLU A 1 461 ? 15.783 -4.433 6.561 1.00 90.31 461 GLU A CA 1
ATOM 3732 C C . GLU A 1 461 ? 14.596 -3.842 7.340 1.00 90.31 461 GLU A C 1
ATOM 3734 O O . GLU A 1 461 ? 14.558 -3.922 8.565 1.00 90.31 461 GLU A O 1
ATOM 3739 N N . LEU A 1 462 ? 13.566 -3.332 6.650 1.00 87.88 462 LEU A N 1
ATOM 3740 C CA . LEU A 1 462 ? 12.365 -2.795 7.306 1.00 87.88 462 LEU A CA 1
ATOM 3741 C C . LEU A 1 462 ? 11.620 -3.861 8.123 1.00 87.88 462 LEU A C 1
ATOM 3743 O O . LEU A 1 462 ? 11.162 -3.573 9.227 1.00 87.88 462 LEU A O 1
ATOM 3747 N N . LYS A 1 463 ? 11.537 -5.107 7.636 1.00 84.44 463 LYS A N 1
ATOM 3748 C CA . LYS A 1 463 ? 10.838 -6.188 8.354 1.00 84.44 463 LYS A CA 1
ATOM 3749 C C . LYS A 1 463 ? 11.455 -6.514 9.717 1.00 84.44 463 LYS A C 1
ATOM 3751 O O . LYS A 1 463 ? 10.735 -6.994 10.583 1.00 84.44 463 LYS A O 1
ATOM 3756 N N . VAL A 1 464 ? 12.755 -6.265 9.915 1.00 81.00 464 VAL A N 1
ATOM 3757 C CA . VAL A 1 464 ? 13.445 -6.548 11.189 1.00 81.00 464 VAL A CA 1
ATOM 3758 C C . VAL A 1 464 ? 12.852 -5.701 12.314 1.00 81.00 464 VAL A C 1
ATOM 3760 O O . VAL A 1 464 ? 12.721 -6.174 13.439 1.00 81.00 464 VAL A O 1
ATOM 3763 N N . HIS A 1 465 ? 12.448 -4.473 11.991 1.00 73.62 465 HIS A N 1
ATOM 3764 C CA . HIS A 1 465 ? 11.851 -3.531 12.934 1.00 73.62 465 HIS A CA 1
ATOM 3765 C C . HIS A 1 465 ? 10.313 -3.542 12.915 1.00 73.62 465 HIS A C 1
ATOM 3767 O O . HIS A 1 465 ? 9.703 -3.014 13.835 1.00 73.62 465 HIS A O 1
ATOM 3773 N N . HIS A 1 466 ? 9.695 -4.172 11.906 1.00 75.69 466 HIS A N 1
ATOM 3774 C CA . HIS A 1 466 ? 8.246 -4.174 11.657 1.00 75.69 466 HIS A CA 1
ATOM 3775 C C . HIS A 1 466 ? 7.708 -5.590 11.368 1.00 75.69 466 HIS A C 1
ATOM 3777 O O . HIS A 1 466 ? 7.031 -5.838 10.363 1.00 75.69 466 HIS A O 1
ATOM 3783 N N . ALA A 1 467 ? 8.046 -6.566 12.218 1.00 70.19 467 ALA A N 1
ATOM 3784 C CA . ALA A 1 467 ? 7.715 -7.978 11.988 1.00 70.19 467 ALA A CA 1
ATOM 3785 C C . ALA A 1 467 ? 6.195 -8.243 11.949 1.00 70.19 467 ALA A C 1
ATOM 3787 O O . ALA A 1 467 ? 5.727 -8.951 11.059 1.00 70.19 467 ALA A O 1
ATOM 3788 N N . ASN A 1 468 ? 5.425 -7.590 12.825 1.00 77.38 468 ASN A N 1
ATOM 3789 C CA . ASN A 1 468 ? 3.976 -7.791 12.973 1.00 77.38 468 ASN A CA 1
ATOM 3790 C C . ASN A 1 468 ? 3.140 -6.558 12.574 1.00 77.38 468 ASN A C 1
ATOM 3792 O O . ASN A 1 468 ? 1.981 -6.455 12.962 1.00 77.38 468 ASN A O 1
ATOM 3796 N N . ASP A 1 469 ? 3.717 -5.638 11.797 1.00 79.31 469 ASP A N 1
ATOM 3797 C CA . ASP A 1 469 ? 3.052 -4.411 11.345 1.00 79.31 469 ASP A CA 1
ATOM 3798 C C . ASP A 1 469 ? 2.867 -4.389 9.829 1.00 79.31 469 ASP A C 1
ATOM 3800 O O . ASP A 1 469 ? 3.505 -5.142 9.085 1.00 79.31 469 ASP A O 1
ATOM 3804 N N . ASN A 1 470 ? 2.009 -3.488 9.351 1.00 87.19 470 ASN A N 1
ATOM 3805 C CA . ASN A 1 470 ? 1.964 -3.168 7.932 1.00 87.19 470 ASN A CA 1
ATOM 3806 C C . ASN A 1 470 ? 3.291 -2.556 7.480 1.00 87.19 470 ASN A C 1
ATOM 3808 O O . ASN A 1 470 ? 3.968 -1.841 8.211 1.00 87.19 470 ASN A O 1
ATOM 3812 N N . ILE A 1 471 ? 3.662 -2.843 6.236 1.00 92.06 471 ILE A N 1
ATOM 3813 C CA . ILE A 1 471 ? 4.807 -2.204 5.591 1.00 92.06 471 ILE A CA 1
ATOM 3814 C C . ILE A 1 471 ? 4.321 -1.667 4.257 1.00 92.06 471 ILE A C 1
ATOM 3816 O O . ILE A 1 471 ? 3.704 -2.406 3.488 1.00 92.06 471 ILE A O 1
ATOM 3820 N N . LEU A 1 472 ? 4.617 -0.408 3.952 1.00 93.12 472 LEU A N 1
ATOM 3821 C CA . LEU A 1 472 ? 4.315 0.184 2.654 1.00 93.12 472 LEU A CA 1
ATOM 3822 C C . LEU A 1 472 ? 5.369 1.215 2.284 1.00 93.12 472 LEU A C 1
ATOM 3824 O O . LEU A 1 472 ? 5.528 2.228 2.948 1.00 93.12 472 LEU A O 1
ATOM 3828 N N . TYR A 1 473 ? 6.043 1.012 1.162 1.00 94.00 473 TYR A N 1
ATOM 3829 C CA . TYR A 1 473 ? 6.971 2.005 0.633 1.00 94.00 473 TYR A CA 1
ATOM 3830 C C . TYR A 1 473 ? 7.017 1.944 -0.892 1.00 94.00 473 TYR A C 1
ATOM 3832 O O . TYR A 1 473 ? 6.537 1.001 -1.532 1.00 94.00 473 TYR A O 1
ATOM 3840 N N . SER A 1 474 ? 7.614 2.970 -1.494 1.00 93.69 474 SER A N 1
ATOM 3841 C CA . SER A 1 474 ? 7.838 3.031 -2.934 1.00 93.69 474 SER A CA 1
ATOM 3842 C C . SER A 1 474 ? 9.317 2.921 -3.276 1.00 93.69 474 SER A C 1
ATOM 3844 O O . SER A 1 474 ? 10.038 3.923 -3.207 1.00 93.69 474 SER A O 1
ATOM 3846 N N . PRO A 1 475 ? 9.784 1.743 -3.732 1.00 92.38 475 PRO A N 1
ATOM 3847 C CA . PRO A 1 475 ? 11.168 1.595 -4.173 1.00 92.38 475 PRO A CA 1
ATOM 3848 C C . PRO A 1 475 ? 11.469 2.532 -5.347 1.00 92.38 475 PRO A C 1
ATOM 3850 O O . PRO A 1 475 ? 12.539 3.129 -5.404 1.00 92.38 475 PRO A O 1
ATOM 3853 N N . MET A 1 476 ? 10.511 2.749 -6.254 1.00 87.25 476 MET A N 1
ATOM 3854 C CA . MET A 1 476 ? 10.691 3.670 -7.376 1.00 87.25 476 MET A CA 1
ATOM 3855 C C . MET A 1 476 ? 10.905 5.121 -6.917 1.00 87.25 476 MET A C 1
ATOM 3857 O O . MET A 1 476 ? 11.790 5.804 -7.439 1.00 87.25 476 MET A O 1
ATOM 3861 N N . SER A 1 477 ? 10.124 5.595 -5.939 1.00 88.50 477 SER A N 1
ATOM 3862 C CA . SER A 1 477 ? 10.258 6.958 -5.415 1.00 88.50 477 SER A CA 1
ATOM 3863 C C . SER A 1 477 ? 11.585 7.151 -4.681 1.00 88.50 477 SER A C 1
ATOM 3865 O O . SER A 1 477 ? 12.310 8.107 -4.960 1.00 88.50 477 SER A O 1
ATOM 3867 N N . ILE A 1 478 ? 11.946 6.203 -3.810 1.00 91.25 478 ILE A N 1
ATOM 3868 C CA . ILE A 1 478 ? 13.200 6.229 -3.044 1.00 91.25 478 ILE A CA 1
ATOM 3869 C C . ILE A 1 478 ? 14.415 6.209 -3.980 1.00 91.25 478 ILE A C 1
ATOM 3871 O O . ILE A 1 478 ? 15.294 7.064 -3.859 1.00 91.25 478 ILE A O 1
ATOM 3875 N N . ILE A 1 479 ? 14.455 5.287 -4.949 1.00 89.00 479 ILE A N 1
ATOM 3876 C CA . ILE A 1 479 ? 15.567 5.201 -5.904 1.00 89.00 479 ILE A CA 1
ATOM 3877 C C . ILE A 1 479 ? 15.661 6.482 -6.735 1.00 89.00 479 ILE A C 1
ATOM 3879 O O . ILE A 1 479 ? 16.763 6.981 -6.943 1.00 89.00 479 ILE A O 1
ATOM 3883 N N . ALA A 1 480 ? 14.542 7.053 -7.195 1.00 85.50 480 ALA A N 1
ATOM 3884 C CA . ALA A 1 480 ? 14.571 8.311 -7.944 1.00 85.50 480 ALA A CA 1
ATOM 3885 C C . ALA A 1 480 ? 15.139 9.471 -7.106 1.00 85.50 480 ALA A C 1
ATOM 3887 O O . ALA A 1 480 ? 15.918 10.276 -7.623 1.00 85.50 480 ALA A O 1
ATOM 3888 N N . ALA A 1 481 ? 14.786 9.537 -5.820 1.00 88.19 481 ALA A N 1
ATOM 3889 C CA . ALA A 1 481 ? 15.310 10.519 -4.878 1.00 88.19 481 ALA A CA 1
ATOM 3890 C C . ALA A 1 481 ? 16.825 10.338 -4.651 1.00 88.19 481 ALA A C 1
ATOM 3892 O O . ALA A 1 481 ? 17.597 11.289 -4.797 1.00 88.19 481 ALA A O 1
ATOM 3893 N N . LEU A 1 482 ? 17.273 9.107 -4.393 1.00 90.44 482 LEU A N 1
ATOM 3894 C CA . LEU A 1 482 ? 18.691 8.778 -4.210 1.00 90.44 482 LEU A CA 1
ATOM 3895 C C . LEU A 1 482 ? 19.504 8.941 -5.499 1.00 90.44 482 LEU A C 1
ATOM 3897 O O . LEU A 1 482 ? 20.658 9.358 -5.443 1.00 90.44 482 LEU A O 1
ATOM 3901 N N . ALA A 1 483 ? 18.907 8.717 -6.669 1.00 87.12 483 ALA A N 1
ATOM 3902 C CA . ALA A 1 483 ? 19.560 8.944 -7.952 1.00 87.12 483 ALA A CA 1
ATOM 3903 C C . ALA A 1 483 ? 19.892 10.433 -8.177 1.00 87.12 483 ALA A C 1
ATOM 3905 O O . ALA A 1 483 ? 20.912 10.744 -8.794 1.00 87.12 483 ALA A O 1
ATOM 3906 N N . MET A 1 484 ? 19.101 11.372 -7.636 1.00 87.00 484 MET A N 1
ATOM 3907 C CA . MET A 1 484 ? 19.465 12.799 -7.653 1.00 87.00 484 MET A CA 1
ATOM 3908 C C . MET A 1 484 ? 20.733 13.075 -6.836 1.00 87.00 484 MET A C 1
ATOM 3910 O O . MET A 1 484 ? 21.546 13.913 -7.228 1.00 87.00 484 MET A O 1
ATOM 3914 N N . VAL A 1 485 ? 20.923 12.366 -5.722 1.00 89.50 485 VAL A N 1
ATOM 3915 C CA . VAL A 1 485 ? 22.117 12.491 -4.874 1.00 89.50 485 VAL A CA 1
ATOM 3916 C C . VAL A 1 485 ? 23.319 11.795 -5.524 1.00 89.50 485 VAL A C 1
ATOM 3918 O O . VAL A 1 485 ? 24.389 12.396 -5.621 1.00 89.50 485 VAL A O 1
ATOM 3921 N N . TYR A 1 486 ? 23.117 10.597 -6.083 1.00 88.94 486 TYR A N 1
ATOM 3922 C CA . TYR A 1 486 ? 24.128 9.828 -6.821 1.00 88.94 486 TYR A CA 1
ATOM 3923 C C . TYR A 1 486 ? 24.758 10.637 -7.965 1.00 88.94 486 TYR A C 1
ATOM 3925 O O . TYR A 1 486 ? 25.974 10.616 -8.139 1.00 88.94 486 TYR A O 1
ATOM 3933 N N . LEU A 1 487 ? 23.966 11.455 -8.673 1.00 85.81 487 LEU A N 1
ATOM 3934 C CA . LEU A 1 487 ? 24.454 12.354 -9.731 1.00 85.81 487 LEU A CA 1
ATOM 3935 C C . LEU A 1 487 ? 25.632 13.242 -9.267 1.00 85.81 487 LEU A C 1
ATOM 3937 O O . LEU A 1 487 ? 26.559 13.535 -10.037 1.00 85.81 487 LEU A O 1
ATOM 3941 N N . GLY A 1 488 ? 25.606 13.668 -8.001 1.00 86.25 488 GLY A N 1
ATOM 3942 C CA . GLY A 1 488 ? 26.617 14.526 -7.388 1.00 86.25 488 GLY A CA 1
ATOM 3943 C C . GLY A 1 488 ? 27.605 13.822 -6.449 1.00 86.25 488 GLY A C 1
ATOM 3944 O O . GLY A 1 488 ? 28.527 14.481 -5.965 1.00 86.25 488 GLY A O 1
ATOM 3945 N N . ALA A 1 489 ? 27.457 12.517 -6.214 1.00 88.31 489 ALA A N 1
ATOM 3946 C CA . ALA A 1 489 ? 28.381 11.722 -5.406 1.00 88.31 489 ALA A CA 1
ATOM 3947 C C . ALA A 1 489 ? 29.647 11.360 -6.201 1.00 88.31 489 ALA A C 1
ATOM 3949 O O . ALA A 1 489 ? 29.590 11.161 -7.415 1.00 88.31 489 ALA A O 1
ATOM 3950 N N . ARG A 1 490 ? 30.808 11.287 -5.543 1.00 87.50 490 ARG A N 1
ATOM 3951 C CA . ARG A 1 490 ? 32.086 10.875 -6.156 1.00 87.50 490 ARG A CA 1
ATOM 3952 C C . ARG A 1 490 ? 32.853 9.922 -5.240 1.00 87.50 490 ARG A C 1
ATOM 3954 O O . ARG A 1 490 ? 32.622 9.883 -4.037 1.00 87.50 490 ARG A O 1
ATOM 3961 N N . GLY A 1 491 ? 33.815 9.187 -5.792 1.00 87.38 491 GLY A N 1
ATOM 3962 C CA . GLY A 1 491 ? 34.734 8.361 -4.998 1.00 87.38 491 GLY A CA 1
ATOM 3963 C C . GLY A 1 491 ? 34.024 7.200 -4.293 1.00 87.38 491 GLY A C 1
ATOM 3964 O O . GLY A 1 491 ? 33.171 6.553 -4.891 1.00 87.38 491 GLY A O 1
ATOM 3965 N N . ASN A 1 492 ? 34.365 6.932 -3.030 1.00 88.81 492 ASN A N 1
ATOM 3966 C CA . ASN A 1 492 ? 33.795 5.800 -2.291 1.00 88.81 492 ASN A CA 1
ATOM 3967 C C . ASN A 1 492 ? 32.284 5.951 -2.031 1.00 88.81 492 ASN A C 1
ATOM 3969 O O . ASN A 1 492 ? 31.549 4.976 -2.138 1.00 88.81 492 ASN A O 1
ATOM 3973 N N . THR A 1 493 ? 31.801 7.178 -1.796 1.00 90.31 493 THR A N 1
ATOM 3974 C CA . THR A 1 493 ? 30.363 7.461 -1.649 1.00 90.31 493 THR A CA 1
ATOM 3975 C C . THR A 1 493 ? 29.582 7.089 -2.913 1.00 90.31 493 THR A C 1
ATOM 3977 O O . THR A 1 493 ? 28.519 6.489 -2.822 1.00 90.31 493 THR A O 1
ATOM 3980 N N . GLU A 1 494 ? 30.123 7.395 -4.099 1.00 88.56 494 GLU A N 1
ATOM 3981 C CA . GLU A 1 494 ? 29.527 7.007 -5.390 1.00 88.56 494 GLU A CA 1
ATOM 3982 C C . GLU A 1 494 ? 29.455 5.482 -5.527 1.00 88.56 494 GLU A C 1
ATOM 3984 O O . GLU A 1 494 ? 28.401 4.958 -5.873 1.00 88.56 494 GLU A O 1
ATOM 3989 N N . HIS A 1 495 ? 30.532 4.771 -5.182 1.00 86.50 495 HIS A N 1
ATOM 3990 C CA . HIS A 1 495 ? 30.595 3.311 -5.278 1.00 86.50 495 HIS A CA 1
ATOM 3991 C C . HIS A 1 495 ? 29.642 2.601 -4.302 1.00 86.50 495 HIS A C 1
ATOM 3993 O O . HIS A 1 495 ? 28.961 1.649 -4.682 1.00 86.50 495 HIS A O 1
ATOM 3999 N N . GLN A 1 496 ? 29.543 3.082 -3.058 1.00 92.88 496 GLN A N 1
ATOM 4000 C CA . GLN A 1 496 ? 28.576 2.561 -2.087 1.00 92.88 496 GLN A CA 1
ATOM 4001 C C . GLN A 1 496 ? 27.138 2.748 -2.576 1.00 92.88 496 GLN A C 1
ATOM 4003 O O . GLN A 1 496 ? 26.347 1.807 -2.537 1.00 92.88 496 GLN A O 1
ATOM 4008 N N . MET A 1 497 ? 26.802 3.944 -3.076 1.00 91.75 497 MET A N 1
ATOM 4009 C CA . MET A 1 497 ? 25.475 4.205 -3.634 1.00 91.75 497 MET A CA 1
ATOM 4010 C C . MET A 1 497 ? 25.189 3.332 -4.856 1.00 91.75 497 MET A C 1
ATOM 4012 O O . MET A 1 497 ? 24.092 2.796 -4.973 1.00 91.75 497 MET A O 1
ATOM 4016 N N . GLU A 1 498 ? 26.166 3.173 -5.749 1.00 87.44 498 GLU A N 1
ATOM 4017 C CA . GLU A 1 498 ? 26.041 2.352 -6.953 1.00 87.44 498 GLU A CA 1
ATOM 4018 C C . GLU A 1 498 ? 25.727 0.891 -6.613 1.00 87.44 498 GLU A C 1
ATOM 4020 O O . GLU A 1 498 ? 24.806 0.323 -7.195 1.00 87.44 498 GLU A O 1
ATOM 4025 N N . LYS A 1 499 ? 26.426 0.322 -5.625 1.00 88.94 499 LYS A N 1
ATOM 4026 C CA . LYS A 1 499 ? 26.213 -1.052 -5.162 1.00 88.94 499 LYS A CA 1
ATOM 4027 C C . LYS A 1 499 ? 24.856 -1.241 -4.479 1.00 88.94 499 LYS A C 1
ATOM 4029 O O . LYS A 1 499 ? 24.153 -2.194 -4.784 1.00 88.94 499 LYS A O 1
ATOM 4034 N N . VAL A 1 500 ? 24.470 -0.341 -3.569 1.00 92.69 500 VAL A N 1
ATOM 4035 C CA . VAL A 1 500 ? 23.194 -0.472 -2.836 1.00 92.69 500 VAL A CA 1
ATOM 4036 C C . VAL A 1 500 ? 21.990 -0.246 -3.752 1.00 92.69 500 VAL A C 1
ATOM 4038 O O . VAL A 1 500 ? 20.970 -0.905 -3.596 1.00 92.69 500 VAL A O 1
ATOM 4041 N N . LEU A 1 501 ? 22.094 0.654 -4.733 1.00 89.69 501 LEU A N 1
ATOM 4042 C CA . LEU A 1 501 ? 21.033 0.884 -5.721 1.00 89.69 501 LEU A CA 1
ATOM 4043 C C . LEU A 1 501 ? 21.029 -0.154 -6.857 1.00 89.69 501 LEU A C 1
ATOM 4045 O O . LEU A 1 501 ? 20.193 -0.043 -7.756 1.00 89.69 501 LEU A O 1
ATOM 4049 N N . HIS A 1 502 ? 21.954 -1.124 -6.843 1.00 87.06 502 HIS A N 1
ATOM 4050 C CA . HIS A 1 502 ? 22.174 -2.110 -7.914 1.00 87.06 502 HIS A CA 1
ATOM 4051 C C . HIS A 1 502 ? 22.402 -1.463 -9.294 1.00 87.06 502 HIS A C 1
ATOM 4053 O O . HIS A 1 502 ? 22.014 -1.986 -10.342 1.00 87.06 502 HIS A O 1
ATOM 4059 N N . PHE A 1 503 ? 23.003 -0.270 -9.311 1.00 82.81 503 PHE A N 1
ATOM 4060 C CA . PHE A 1 503 ? 23.331 0.474 -10.530 1.00 82.81 503 PHE A CA 1
ATOM 4061 C C . PHE A 1 503 ? 24.570 -0.079 -11.233 1.00 82.81 503 PHE A C 1
ATOM 4063 O O . PHE A 1 503 ? 24.682 0.060 -12.450 1.00 82.81 503 PHE A O 1
ATOM 4070 N N . ASP A 1 504 ? 25.443 -0.770 -10.505 1.00 72.38 504 ASP A N 1
ATOM 4071 C CA . ASP A 1 504 ? 26.563 -1.550 -11.037 1.00 72.38 504 ASP A CA 1
ATOM 4072 C C . ASP A 1 504 ? 26.088 -2.622 -12.032 1.00 72.38 504 ASP A C 1
ATOM 4074 O O . ASP A 1 504 ? 26.674 -2.789 -13.107 1.00 72.38 504 ASP A O 1
ATOM 4078 N N . LYS A 1 505 ? 24.953 -3.271 -11.740 1.00 65.25 505 LYS A N 1
ATOM 4079 C CA . LYS A 1 505 ? 24.306 -4.247 -12.635 1.00 65.25 505 LYS A CA 1
ATOM 4080 C C . LYS A 1 505 ? 23.734 -3.614 -13.908 1.00 65.25 505 LYS A C 1
ATOM 4082 O O . LYS A 1 505 ? 23.602 -4.288 -14.928 1.00 65.25 505 LYS A O 1
ATOM 4087 N N . ILE A 1 506 ? 23.433 -2.312 -13.882 1.00 62.19 506 ILE A N 1
ATOM 4088 C CA . ILE A 1 506 ? 23.028 -1.524 -15.061 1.00 62.19 506 ILE A CA 1
ATOM 4089 C C . ILE A 1 506 ? 24.272 -1.033 -15.828 1.00 62.19 506 ILE A C 1
ATOM 4091 O O . ILE A 1 506 ? 24.269 -0.971 -17.060 1.00 62.19 506 ILE A O 1
ATOM 4095 N N . ALA A 1 507 ? 25.348 -0.702 -15.108 1.00 46.88 507 ALA A N 1
ATOM 4096 C CA . ALA A 1 507 ? 26.590 -0.132 -15.630 1.00 46.88 507 ALA A CA 1
ATOM 4097 C C . ALA A 1 507 ? 27.511 -1.146 -16.342 1.00 46.88 507 ALA A C 1
ATOM 4099 O O . ALA A 1 507 ? 28.442 -0.734 -17.036 1.00 46.88 507 ALA A O 1
ATOM 4100 N N . GLY A 1 508 ? 27.221 -2.452 -16.258 1.00 39.66 508 GLY A N 1
ATOM 4101 C CA . GLY A 1 508 ? 27.883 -3.501 -17.051 1.00 39.66 508 GLY A CA 1
ATOM 4102 C C . GLY A 1 508 ? 27.689 -3.380 -18.576 1.00 39.66 508 GLY A C 1
ATOM 4103 O O . GLY A 1 508 ? 28.378 -4.050 -19.345 1.00 39.66 508 GLY A O 1
ATOM 4104 N N . LEU A 1 509 ? 26.792 -2.499 -19.034 1.00 37.97 509 LEU A N 1
ATOM 4105 C CA . LEU A 1 509 ? 26.608 -2.117 -20.437 1.00 37.97 509 LEU A CA 1
ATOM 4106 C C . LEU A 1 509 ? 27.520 -0.919 -20.763 1.00 37.97 509 LEU A C 1
ATOM 4108 O O . LEU A 1 509 ? 27.204 0.230 -20.457 1.00 37.97 509 LEU A O 1
ATOM 4112 N N . GLY A 1 510 ? 28.683 -1.206 -21.354 1.00 33.34 510 GLY A N 1
ATOM 4113 C CA . GLY A 1 510 ? 29.802 -0.277 -21.532 1.00 33.34 510 GLY A CA 1
ATOM 4114 C C . GLY A 1 510 ? 29.477 1.137 -22.047 1.00 33.34 510 GLY A C 1
ATOM 4115 O O . GLY A 1 510 ? 28.691 1.338 -22.972 1.00 33.34 510 GLY A O 1
ATOM 4116 N N . GLY A 1 511 ? 30.191 2.121 -21.482 1.00 37.91 511 GLY A N 1
ATOM 4117 C CA . GLY A 1 511 ? 30.266 3.502 -21.966 1.00 37.91 511 GLY A CA 1
ATOM 4118 C C . GLY A 1 511 ? 29.819 4.548 -20.943 1.00 37.91 511 GLY A C 1
ATOM 4119 O O . GLY A 1 511 ? 28.747 5.136 -21.071 1.00 37.91 511 GLY A O 1
ATOM 4120 N N . THR A 1 512 ? 30.660 4.833 -19.948 1.00 36.41 512 THR A N 1
ATOM 4121 C CA . THR A 1 512 ? 30.509 5.970 -19.028 1.00 36.41 512 THR A CA 1
ATOM 4122 C C . THR A 1 512 ? 30.721 7.270 -19.821 1.00 36.41 512 THR A C 1
ATOM 4124 O O . THR A 1 512 ? 31.853 7.710 -20.021 1.00 36.41 512 THR A O 1
ATOM 4127 N N . ILE A 1 513 ? 29.655 7.877 -20.357 1.00 37.28 513 ILE A N 1
ATOM 4128 C CA . ILE A 1 513 ? 29.759 9.185 -21.023 1.00 37.28 513 ILE A CA 1
ATOM 4129 C C . ILE A 1 513 ? 30.042 10.227 -19.938 1.00 37.28 513 ILE A C 1
ATOM 4131 O O . ILE A 1 513 ? 29.129 10.681 -19.246 1.00 37.28 513 ILE A O 1
ATOM 4135 N N . GLN A 1 514 ? 31.306 10.629 -19.803 1.00 38.81 514 GLN A N 1
ATOM 4136 C CA . GLN A 1 514 ? 31.685 11.785 -18.999 1.00 38.81 514 GLN A CA 1
ATOM 4137 C C . GLN A 1 514 ? 31.046 13.035 -19.616 1.00 38.81 514 GLN A C 1
ATOM 4139 O O . GLN A 1 514 ? 31.520 13.592 -20.603 1.00 38.81 514 GLN A O 1
ATOM 4144 N N . THR A 1 515 ? 29.930 13.473 -19.044 1.00 47.94 515 THR A N 1
ATOM 4145 C CA . THR A 1 515 ? 29.324 14.767 -19.368 1.00 47.94 515 THR A CA 1
ATOM 4146 C C . THR A 1 515 ? 29.622 15.754 -18.246 1.00 47.94 515 THR A C 1
ATOM 4148 O O . THR A 1 515 ? 29.963 15.362 -17.129 1.00 47.94 515 THR A O 1
ATOM 4151 N N . LYS A 1 516 ? 29.406 17.054 -18.489 1.00 51.34 516 LYS A N 1
ATOM 4152 C CA . LYS A 1 516 ? 29.454 18.073 -17.423 1.00 51.34 516 LYS A CA 1
ATOM 4153 C C . LYS A 1 516 ? 28.523 17.741 -16.233 1.00 51.34 516 LYS A C 1
ATOM 4155 O O . LYS A 1 516 ? 28.752 18.258 -15.150 1.00 51.34 516 LYS A O 1
ATOM 4160 N N . CYS A 1 517 ? 27.517 16.872 -16.407 1.00 53.81 517 CYS A N 1
ATOM 4161 C CA . CYS A 1 517 ? 26.572 16.447 -15.367 1.00 53.81 517 CYS A CA 1
ATOM 4162 C C . CYS A 1 517 ? 27.022 15.245 -14.511 1.00 53.81 517 CYS A C 1
ATOM 4164 O O . CYS A 1 517 ? 26.316 14.918 -13.566 1.00 53.81 517 CYS A O 1
ATOM 4166 N N . GLY A 1 518 ? 28.153 14.589 -14.801 1.00 53.94 518 GLY A N 1
ATOM 4167 C CA . GLY A 1 518 ? 28.626 13.414 -14.053 1.00 53.94 518 GLY A CA 1
ATOM 4168 C C . GLY A 1 518 ? 29.012 12.231 -14.945 1.00 53.94 518 GLY A C 1
ATOM 4169 O O . GLY A 1 518 ? 28.856 12.288 -16.168 1.00 53.94 518 GLY A O 1
ATOM 4170 N N . LYS A 1 519 ? 29.554 11.175 -14.320 1.00 51.94 519 LYS A N 1
ATOM 4171 C CA . LYS A 1 519 ? 30.086 9.975 -14.990 1.00 51.94 519 LYS A CA 1
ATOM 4172 C C . LYS A 1 519 ? 28.966 9.053 -15.520 1.00 51.94 519 LYS A C 1
ATOM 4174 O O . LYS A 1 519 ? 29.056 8.584 -16.649 1.00 51.94 519 LYS A O 1
ATOM 4179 N N . SER A 1 520 ? 27.859 8.888 -14.793 1.00 58.22 520 SER A N 1
ATOM 4180 C CA . SER A 1 520 ? 26.830 7.864 -15.076 1.00 58.22 520 SER A CA 1
ATOM 4181 C C . SER A 1 520 ? 25.552 8.396 -15.755 1.00 58.22 520 SER A C 1
ATOM 4183 O O . SER A 1 520 ? 24.435 8.042 -15.379 1.00 58.22 520 SER A O 1
ATOM 4185 N N . MET A 1 521 ? 25.682 9.257 -16.776 1.00 64.25 521 MET A N 1
ATOM 4186 C CA . MET A 1 521 ? 24.538 9.948 -17.413 1.00 64.25 521 MET A CA 1
ATOM 4187 C C . MET A 1 521 ? 23.453 9.006 -17.979 1.00 64.25 521 MET A C 1
ATOM 4189 O O . MET A 1 521 ? 22.277 9.365 -17.984 1.00 64.25 521 MET A O 1
ATOM 4193 N N . ASN A 1 522 ? 23.820 7.800 -18.426 1.00 61.88 522 ASN A N 1
ATOM 4194 C CA . ASN A 1 522 ? 22.878 6.836 -19.009 1.00 61.88 522 ASN A CA 1
ATOM 4195 C C . ASN A 1 522 ? 21.790 6.406 -18.013 1.00 61.88 522 ASN A C 1
ATOM 4197 O O . ASN A 1 522 ? 20.616 6.382 -18.372 1.00 61.88 522 ASN A O 1
ATOM 4201 N N . ILE A 1 523 ? 22.158 6.157 -16.753 1.00 70.19 523 ILE A N 1
ATOM 4202 C CA . ILE A 1 523 ? 21.218 5.769 -15.693 1.00 70.19 523 ILE A CA 1
ATOM 4203 C C . ILE A 1 523 ? 20.209 6.898 -15.448 1.00 70.19 523 ILE A C 1
ATOM 4205 O O . ILE A 1 523 ? 19.002 6.671 -15.408 1.00 70.19 523 ILE A O 1
ATOM 4209 N N . HIS A 1 524 ? 20.676 8.145 -15.377 1.00 76.38 524 HIS A N 1
ATOM 4210 C CA . HIS A 1 524 ? 19.793 9.292 -15.157 1.00 76.38 524 HIS A CA 1
ATOM 4211 C C . HIS A 1 524 ? 18.866 9.586 -16.349 1.00 76.38 524 HIS A C 1
ATOM 4213 O O . HIS A 1 524 ? 17.744 10.053 -16.151 1.00 76.38 524 HIS A O 1
ATOM 4219 N N . LEU A 1 525 ? 19.299 9.307 -17.585 1.00 69.44 525 LEU A N 1
ATOM 4220 C CA . LEU A 1 525 ? 18.430 9.389 -18.764 1.00 69.44 525 LEU A CA 1
ATOM 4221 C C . LEU A 1 525 ? 17.324 8.325 -18.727 1.00 69.44 525 LEU A C 1
ATOM 4223 O O . LEU A 1 525 ? 16.182 8.654 -19.042 1.00 69.44 525 LEU A O 1
ATOM 4227 N N . LEU A 1 526 ? 17.629 7.107 -18.266 1.00 69.88 526 LEU A N 1
ATOM 4228 C CA . LEU A 1 526 ? 16.618 6.066 -18.046 1.00 69.88 526 LEU A CA 1
ATOM 4229 C C . LEU A 1 526 ? 15.592 6.495 -16.989 1.00 69.88 526 LEU A C 1
ATOM 4231 O O . LEU A 1 526 ? 14.393 6.374 -17.227 1.00 69.88 526 LEU A O 1
ATOM 4235 N N . PHE A 1 527 ? 16.031 7.074 -15.863 1.00 74.62 527 PHE A N 1
ATOM 4236 C CA . PHE A 1 527 ? 15.109 7.635 -14.864 1.00 74.62 527 PHE A CA 1
ATOM 4237 C C . PHE A 1 527 ? 14.240 8.755 -15.430 1.00 74.62 527 PHE A C 1
ATOM 4239 O O . PHE A 1 527 ? 13.057 8.824 -15.111 1.00 74.62 527 PHE A O 1
ATOM 4246 N N . LYS A 1 528 ? 14.802 9.620 -16.280 1.00 74.75 528 LYS A N 1
ATOM 4247 C CA . LYS A 1 528 ? 14.047 10.695 -16.928 1.00 74.75 528 LYS A CA 1
ATOM 4248 C C . LYS A 1 528 ? 12.925 10.148 -17.812 1.00 74.75 528 LYS A C 1
ATOM 4250 O O . LYS A 1 528 ? 11.793 10.618 -17.701 1.00 74.75 528 LYS A O 1
ATOM 4255 N N . GLU A 1 529 ? 13.244 9.205 -18.698 1.00 72.06 529 GLU A N 1
ATOM 4256 C CA . GLU A 1 529 ? 12.264 8.567 -19.589 1.00 72.06 529 GLU A CA 1
ATOM 4257 C C . GLU A 1 529 ? 11.185 7.864 -18.760 1.00 72.06 529 GLU A C 1
ATOM 4259 O O . GLU A 1 529 ? 9.992 8.132 -18.913 1.00 72.06 529 GLU A O 1
ATOM 4264 N N . LEU A 1 530 ? 11.609 7.083 -17.770 1.00 73.94 530 LEU A N 1
ATOM 4265 C CA . LEU A 1 530 ? 10.711 6.323 -16.920 1.00 73.94 530 LEU A CA 1
ATOM 4266 C C . LEU A 1 530 ? 9.771 7.198 -16.078 1.00 73.94 530 LEU A C 1
ATOM 4268 O O . LEU A 1 530 ? 8.564 6.960 -16.042 1.00 73.94 530 LEU A O 1
ATOM 4272 N N . LEU A 1 531 ? 10.301 8.224 -15.405 1.00 74.25 531 LEU A N 1
ATOM 4273 C CA . LEU A 1 531 ? 9.483 9.155 -14.628 1.00 74.25 531 LEU A CA 1
ATOM 4274 C C . LEU A 1 531 ? 8.505 9.897 -15.538 1.00 74.25 531 LEU A C 1
ATOM 4276 O O . LEU A 1 531 ? 7.380 10.157 -15.116 1.00 74.25 531 LEU A O 1
ATOM 4280 N N . SER A 1 532 ? 8.886 10.200 -16.784 1.00 73.94 532 SER A N 1
ATOM 4281 C CA . SER A 1 532 ? 7.975 10.837 -17.736 1.00 73.94 532 SER A CA 1
ATOM 4282 C C . SER A 1 532 ? 6.807 9.937 -18.151 1.00 73.94 532 SER A C 1
ATOM 4284 O O . SER A 1 532 ? 5.697 10.446 -18.292 1.00 73.94 532 SER A O 1
ATOM 4286 N N . ASP A 1 533 ? 7.020 8.622 -18.240 1.00 70.50 533 ASP A N 1
ATOM 4287 C CA . ASP A 1 533 ? 5.974 7.638 -18.556 1.00 70.50 533 ASP A CA 1
ATOM 4288 C C . ASP A 1 533 ? 5.052 7.341 -17.356 1.00 70.50 533 ASP A C 1
ATOM 4290 O O . ASP A 1 533 ? 3.832 7.172 -17.508 1.00 70.50 533 ASP A O 1
ATOM 4294 N N . ILE A 1 534 ? 5.621 7.292 -16.144 1.00 71.75 534 ILE A N 1
ATOM 4295 C CA . ILE A 1 534 ? 4.880 7.024 -14.902 1.00 71.75 534 ILE A CA 1
ATOM 4296 C C . ILE A 1 534 ? 4.019 8.233 -14.505 1.00 71.75 534 ILE A C 1
ATOM 4298 O O . ILE A 1 534 ? 2.850 8.053 -14.171 1.00 71.75 534 ILE A O 1
ATOM 4302 N N . THR A 1 535 ? 4.574 9.450 -14.569 1.00 68.56 535 THR A N 1
ATOM 4303 C CA . THR A 1 535 ? 3.913 10.695 -14.115 1.00 68.56 535 THR A CA 1
ATOM 4304 C C . THR A 1 535 ? 3.060 11.380 -15.184 1.00 68.56 535 THR A C 1
ATOM 4306 O O . THR A 1 535 ? 2.509 12.454 -14.941 1.00 68.56 535 THR A O 1
ATOM 4309 N N . ALA A 1 536 ? 2.941 10.796 -16.381 1.00 67.12 536 ALA A N 1
ATOM 4310 C CA . ALA A 1 536 ? 2.047 11.319 -17.406 1.00 67.12 536 ALA A CA 1
ATOM 4311 C C . ALA A 1 536 ? 0.599 11.362 -16.866 1.00 67.12 536 ALA A C 1
ATOM 4313 O O . ALA A 1 536 ? 0.118 10.329 -16.392 1.00 67.12 536 ALA A O 1
ATOM 4314 N N . PRO A 1 537 ? -0.103 12.513 -16.936 1.00 58.00 537 PRO A N 1
ATOM 4315 C CA . PRO A 1 537 ? -1.468 12.632 -16.434 1.00 58.00 537 PRO A CA 1
ATOM 4316 C C . PRO A 1 537 ? -2.386 11.661 -17.182 1.00 58.00 537 PRO A C 1
ATOM 4318 O O . PRO A 1 537 ? -2.460 11.672 -18.413 1.00 58.00 537 PRO A O 1
ATOM 4321 N N . LYS A 1 538 ? -3.064 10.792 -16.430 1.00 62.66 538 LYS A N 1
ATOM 4322 C CA . LYS A 1 538 ? -3.962 9.754 -16.948 1.00 62.66 538 LYS A CA 1
ATOM 4323 C C . LYS A 1 538 ? -5.343 9.970 -16.342 1.00 62.66 538 LYS A C 1
ATOM 4325 O O . LYS A 1 538 ? -5.460 10.164 -15.141 1.00 62.66 538 LYS A O 1
ATOM 4330 N N . ALA A 1 539 ? -6.384 9.895 -17.168 1.00 50.78 539 ALA A N 1
ATOM 4331 C CA . ALA A 1 539 ? -7.757 10.211 -16.765 1.00 50.78 539 ALA A CA 1
ATOM 4332 C C . ALA A 1 539 ? -8.329 9.308 -15.649 1.00 50.78 539 ALA A C 1
ATOM 4334 O O . ALA A 1 539 ? -9.276 9.707 -14.987 1.00 50.78 539 ALA 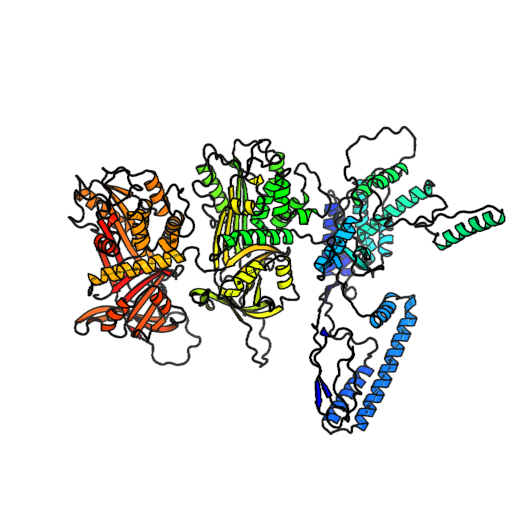A O 1
ATOM 4335 N N . ASN A 1 540 ? -7.759 8.113 -15.426 1.00 64.38 540 ASN A N 1
ATOM 4336 C CA . ASN A 1 540 ? -8.388 7.050 -14.624 1.00 64.38 540 ASN A CA 1
ATOM 4337 C C . ASN A 1 540 ? -7.515 6.543 -13.448 1.00 64.38 540 ASN A C 1
ATOM 4339 O O . ASN A 1 540 ? -7.756 5.453 -12.929 1.00 64.38 540 ASN A O 1
ATOM 4343 N N . SER A 1 541 ? -6.456 7.266 -13.065 1.00 63.56 541 SER A N 1
ATOM 4344 C CA . SER A 1 541 ? -5.619 6.935 -11.896 1.00 63.56 541 SER A CA 1
ATOM 4345 C C . SER A 1 541 ? -4.827 8.156 -11.426 1.00 63.56 541 SER A C 1
ATOM 4347 O O . SER A 1 541 ? -4.090 8.734 -12.230 1.00 63.56 541 SER A O 1
ATOM 4349 N N . SER A 1 542 ? -4.912 8.500 -10.141 1.00 69.06 542 SER A N 1
ATOM 4350 C CA . SER A 1 542 ? -4.106 9.554 -9.518 1.00 69.06 542 SER A CA 1
ATOM 4351 C C . SER A 1 542 ? -2.867 8.943 -8.866 1.00 69.06 542 SER A C 1
ATOM 4353 O O . SER A 1 542 ? -2.932 8.386 -7.770 1.00 69.06 542 SER A O 1
ATOM 4355 N N . LEU A 1 543 ? -1.735 9.036 -9.564 1.00 78.69 543 LEU A N 1
ATOM 4356 C CA . LEU A 1 543 ? -0.413 8.693 -9.045 1.00 78.69 543 LEU A CA 1
ATOM 4357 C C . LEU A 1 543 ? 0.411 9.976 -8.940 1.00 78.69 543 LEU A C 1
ATOM 4359 O O . LEU A 1 543 ? 0.734 10.592 -9.957 1.00 78.69 543 LEU A O 1
ATOM 4363 N N . HIS A 1 544 ? 0.758 10.357 -7.717 1.00 78.06 544 HIS A N 1
ATOM 4364 C CA . HIS A 1 544 ? 1.481 11.587 -7.422 1.00 78.06 544 HIS A CA 1
ATOM 4365 C C . HIS A 1 544 ? 2.814 11.248 -6.760 1.00 78.06 544 HIS A C 1
ATOM 4367 O O . HIS A 1 544 ? 2.835 10.628 -5.702 1.00 78.06 544 HIS A O 1
ATOM 4373 N N . ILE A 1 545 ? 3.923 11.639 -7.393 1.00 78.12 545 ILE A N 1
ATOM 4374 C CA . ILE A 1 545 ? 5.283 11.435 -6.879 1.00 78.12 545 ILE A CA 1
ATOM 4375 C C . ILE A 1 545 ? 5.880 12.802 -6.549 1.00 78.12 545 ILE A C 1
ATOM 4377 O O . ILE A 1 545 ? 5.998 13.656 -7.429 1.00 78.12 545 ILE A O 1
ATOM 4381 N N . ALA A 1 546 ? 6.301 12.987 -5.302 1.00 78.31 546 ALA A N 1
ATOM 4382 C CA . ALA A 1 546 ? 6.910 14.205 -4.791 1.00 78.31 546 ALA A CA 1
ATOM 4383 C C . ALA A 1 546 ? 8.325 13.907 -4.274 1.00 78.31 546 ALA A C 1
ATOM 4385 O O . ALA A 1 546 ? 8.538 13.636 -3.096 1.00 78.31 546 ALA A O 1
ATOM 4386 N N . ASN A 1 547 ? 9.303 13.980 -5.179 1.00 84.19 547 ASN A N 1
ATOM 4387 C CA . ASN A 1 547 ? 10.721 13.829 -4.850 1.00 84.19 547 ASN A CA 1
ATOM 4388 C C . ASN A 1 547 ? 11.429 15.176 -4.955 1.00 84.19 547 ASN A C 1
ATOM 4390 O O . ASN A 1 547 ? 11.385 15.809 -6.014 1.00 84.19 547 ASN A O 1
ATOM 4394 N N . ARG A 1 548 ? 12.106 15.616 -3.889 1.00 87.56 548 ARG A N 1
ATOM 4395 C CA . ARG A 1 548 ? 12.880 16.866 -3.901 1.00 87.56 548 ARG A CA 1
ATOM 4396 C C . ARG A 1 548 ? 14.073 16.814 -2.949 1.00 87.56 548 ARG A C 1
ATOM 4398 O O . ARG A 1 548 ? 14.027 16.184 -1.896 1.00 87.56 548 ARG A O 1
ATOM 4405 N N . LEU A 1 549 ? 15.144 17.501 -3.347 1.00 87.31 549 LEU A N 1
ATOM 4406 C CA . LEU A 1 549 ? 16.322 17.742 -2.520 1.00 87.31 549 LEU A CA 1
ATOM 4407 C C . LEU A 1 549 ? 16.305 19.195 -2.036 1.00 87.31 549 LEU A C 1
ATOM 4409 O O . LEU A 1 549 ? 16.227 20.123 -2.848 1.00 87.31 549 LEU A O 1
ATOM 4413 N N . TYR A 1 550 ? 16.396 19.379 -0.725 1.00 88.56 550 TYR A N 1
ATOM 4414 C CA . TYR A 1 550 ? 16.446 20.684 -0.078 1.00 88.56 550 TYR A CA 1
ATOM 4415 C C . TYR A 1 550 ? 17.845 20.935 0.467 1.00 88.56 550 TYR A C 1
ATOM 4417 O O . TYR A 1 550 ? 18.419 20.063 1.120 1.00 88.56 550 TYR A O 1
ATOM 4425 N N . ALA A 1 551 ? 18.393 22.116 0.200 1.00 88.00 551 ALA A N 1
ATOM 4426 C CA . ALA A 1 551 ? 19.728 22.501 0.636 1.00 88.00 551 ALA A CA 1
ATOM 4427 C C . ALA A 1 551 ? 19.698 23.790 1.453 1.00 88.00 551 ALA A C 1
ATOM 4429 O O . ALA A 1 551 ? 18.886 24.682 1.208 1.00 88.00 551 ALA A O 1
ATOM 4430 N N . GLU A 1 552 ? 20.621 23.899 2.401 1.00 88.62 552 GLU A N 1
ATOM 4431 C CA . GLU A 1 552 ? 20.762 25.097 3.219 1.00 88.62 552 GLU A CA 1
ATOM 4432 C C . GLU A 1 552 ? 21.148 26.325 2.378 1.00 88.62 552 GLU A C 1
ATOM 4434 O O . GLU A 1 552 ? 22.078 26.246 1.577 1.00 88.62 552 GLU A O 1
ATOM 4439 N N . LYS A 1 553 ? 20.513 27.490 2.594 1.00 85.62 553 LYS A N 1
ATOM 4440 C CA . LYS A 1 553 ? 20.738 28.740 1.823 1.00 85.62 553 LYS A CA 1
ATOM 4441 C C . LYS A 1 553 ? 22.203 29.163 1.726 1.00 85.62 553 LYS A C 1
ATOM 4443 O O . LYS A 1 553 ? 22.599 29.766 0.734 1.00 85.62 553 LYS A O 1
ATOM 4448 N N . THR A 1 554 ? 22.995 28.866 2.752 1.00 83.31 554 THR A N 1
ATOM 4449 C CA . THR A 1 554 ? 24.426 29.208 2.809 1.00 83.31 554 THR A CA 1
ATOM 4450 C C . THR A 1 554 ? 25.329 28.192 2.096 1.00 83.31 554 THR A C 1
ATOM 4452 O O . THR A 1 554 ? 26.534 28.413 1.995 1.00 83.31 554 THR A O 1
ATOM 4455 N N . CYS A 1 555 ? 24.775 27.085 1.593 1.00 83.06 555 CYS A N 1
ATOM 4456 C CA . CYS A 1 555 ? 25.518 26.040 0.898 1.00 83.06 555 CYS A CA 1
ATOM 4457 C C . CYS A 1 555 ? 25.828 26.451 -0.558 1.00 83.06 555 CYS A C 1
ATOM 4459 O O . CYS A 1 555 ? 24.905 26.756 -1.319 1.00 83.06 555 CYS A O 1
ATOM 4461 N N . PRO A 1 556 ? 27.103 26.443 -0.993 1.00 85.50 556 PRO A N 1
ATOM 4462 C CA . PRO A 1 556 ? 27.471 26.791 -2.361 1.00 85.50 556 PRO A CA 1
ATOM 4463 C C . PRO A 1 556 ? 27.172 25.625 -3.315 1.00 85.50 556 PRO A C 1
ATOM 4465 O O . PRO A 1 556 ? 28.029 24.774 -3.568 1.00 85.50 556 PRO A O 1
ATOM 4468 N N . ILE A 1 557 ? 25.948 25.560 -3.839 1.00 87.75 557 ILE A N 1
ATOM 4469 C CA . ILE A 1 557 ? 25.542 24.532 -4.807 1.00 87.75 557 ILE A CA 1
ATOM 4470 C C . ILE A 1 557 ? 26.109 24.847 -6.193 1.00 87.75 557 ILE A C 1
ATOM 4472 O O . ILE A 1 557 ? 26.027 25.977 -6.680 1.00 87.75 557 ILE A O 1
ATOM 4476 N N . LEU A 1 558 ? 26.657 23.833 -6.862 1.00 88.06 558 LEU A N 1
ATOM 4477 C CA . LEU A 1 558 ? 27.208 23.976 -8.202 1.00 88.06 558 LEU A CA 1
ATOM 4478 C C . LEU A 1 558 ? 26.084 24.265 -9.220 1.00 88.06 558 LEU A C 1
ATOM 4480 O O . LEU A 1 558 ? 25.146 23.470 -9.347 1.00 88.06 558 LEU A O 1
ATOM 4484 N N . PRO A 1 559 ? 26.188 25.338 -10.032 1.00 84.06 559 PRO A N 1
ATOM 4485 C CA . PRO A 1 559 ? 25.169 25.677 -11.032 1.00 84.06 559 PRO A CA 1
ATOM 4486 C C . PRO A 1 559 ? 24.916 24.554 -12.044 1.00 84.06 559 PRO A C 1
ATOM 4488 O O . PRO A 1 559 ? 23.796 24.360 -12.519 1.00 84.06 559 PRO A O 1
ATOM 4491 N N . ILE A 1 560 ? 25.967 23.792 -12.361 1.00 83.44 560 ILE A N 1
ATOM 4492 C CA . ILE A 1 560 ? 25.888 22.650 -13.269 1.00 83.44 560 ILE A CA 1
ATOM 4493 C C . ILE A 1 560 ? 24.979 21.568 -12.676 1.00 83.44 560 ILE A C 1
ATOM 4495 O O . ILE A 1 560 ? 24.066 21.127 -13.366 1.00 83.44 560 ILE A O 1
ATOM 4499 N N . TYR A 1 561 ? 25.151 21.212 -11.399 1.00 86.38 561 TYR A N 1
ATOM 4500 C CA . TYR A 1 561 ? 24.320 20.214 -10.722 1.00 86.38 561 TYR A CA 1
ATOM 4501 C C . TYR A 1 561 ? 22.836 20.594 -10.747 1.00 86.38 561 TYR A C 1
ATOM 4503 O O . TYR A 1 561 ? 22.008 19.814 -11.219 1.00 86.38 561 TYR A O 1
ATOM 4511 N N . SER A 1 562 ? 22.507 21.830 -10.353 1.00 83.31 562 SER A N 1
ATOM 4512 C CA . SER A 1 562 ? 21.123 22.328 -10.363 1.00 83.31 562 SER A CA 1
ATOM 4513 C C . SER A 1 562 ? 20.491 22.251 -11.763 1.00 83.31 562 SER A C 1
ATOM 4515 O O . SER A 1 562 ? 19.359 21.783 -11.927 1.00 83.31 562 SER A O 1
ATOM 4517 N N . LYS A 1 563 ? 21.254 22.604 -12.809 1.00 82.81 563 LYS A N 1
ATOM 4518 C CA . LYS A 1 563 ? 20.811 22.476 -14.207 1.00 82.81 563 LYS A CA 1
ATOM 4519 C C . LYS A 1 563 ? 20.558 21.018 -14.605 1.00 82.81 563 LYS A C 1
ATOM 4521 O O . LYS A 1 563 ? 19.598 20.748 -15.330 1.00 82.81 563 LYS A O 1
ATOM 4526 N N . CYS A 1 564 ? 21.396 20.088 -14.154 1.00 81.94 564 CYS A N 1
ATOM 4527 C CA . CYS A 1 564 ? 21.267 18.666 -14.469 1.00 81.94 564 CYS A CA 1
ATOM 4528 C C . CYS A 1 564 ? 20.055 18.036 -13.768 1.00 81.94 564 CYS A C 1
ATOM 4530 O O . CYS A 1 564 ? 19.242 17.409 -14.447 1.00 81.94 564 CYS A O 1
ATOM 4532 N N . VAL A 1 565 ? 19.865 18.274 -12.465 1.00 81.88 565 VAL A N 1
ATOM 4533 C CA . VAL A 1 565 ? 18.705 17.763 -11.707 1.00 81.88 565 VAL A CA 1
ATOM 4534 C C . VAL A 1 565 ? 17.395 18.277 -12.310 1.00 81.88 565 VAL A C 1
ATOM 4536 O O . VAL A 1 565 ? 16.522 17.478 -12.650 1.00 81.88 565 VAL A O 1
ATOM 4539 N N . LYS A 1 566 ? 17.307 19.585 -12.599 1.00 80.56 566 LYS A N 1
ATOM 4540 C CA . LYS A 1 566 ? 16.126 20.187 -13.242 1.00 80.56 566 LYS A CA 1
ATOM 4541 C C . LYS A 1 566 ? 15.830 19.583 -14.623 1.00 80.56 566 LYS A C 1
ATOM 4543 O O . LYS A 1 566 ? 14.668 19.389 -14.975 1.00 80.56 566 LYS A O 1
ATOM 4548 N N . LYS A 1 567 ? 16.866 19.272 -15.413 1.00 80.06 567 LYS A N 1
ATOM 4549 C CA . LYS A 1 567 ? 16.725 18.674 -16.756 1.00 80.06 567 LYS A CA 1
ATOM 4550 C C . LYS A 1 567 ? 16.301 17.198 -16.716 1.00 80.06 567 LYS A C 1
ATOM 4552 O O . LYS A 1 567 ? 15.627 16.749 -17.648 1.00 80.06 567 LYS A O 1
ATOM 4557 N N . LEU A 1 568 ? 16.746 16.448 -15.709 1.00 75.25 568 LEU A N 1
ATOM 4558 C CA . LEU A 1 568 ? 16.608 14.988 -15.642 1.00 75.25 568 LEU A CA 1
ATOM 4559 C C . LEU A 1 568 ? 15.392 14.545 -14.819 1.00 75.25 568 LEU A C 1
ATOM 4561 O O . LEU A 1 568 ? 14.680 13.647 -15.249 1.00 75.25 568 LEU A O 1
ATOM 4565 N N . TYR A 1 569 ? 15.100 15.211 -13.702 1.00 73.12 569 TYR A N 1
ATOM 4566 C CA . TYR A 1 569 ? 14.105 14.747 -12.728 1.00 73.12 569 TYR A CA 1
ATOM 4567 C C . TYR A 1 569 ? 12.860 15.631 -12.630 1.00 73.12 569 TYR A C 1
ATOM 4569 O O . TYR A 1 569 ? 11.951 15.301 -11.877 1.00 73.12 569 TYR A O 1
ATOM 4577 N N . ARG A 1 570 ? 12.796 16.753 -13.369 1.00 63.91 570 ARG A N 1
ATOM 4578 C CA . ARG A 1 570 ? 11.733 17.789 -13.313 1.00 63.91 570 ARG A CA 1
ATOM 4579 C C . ARG A 1 570 ? 11.523 18.441 -11.931 1.00 63.91 570 ARG A C 1
ATOM 4581 O O . ARG A 1 570 ? 10.936 19.516 -11.866 1.00 63.91 570 ARG A O 1
ATOM 4588 N N . ALA A 1 571 ? 12.050 17.857 -10.859 1.00 59.62 571 ALA A N 1
ATOM 4589 C CA . ALA A 1 571 ? 12.215 18.458 -9.549 1.00 59.62 571 ALA A CA 1
ATOM 4590 C C . ALA A 1 571 ? 13.451 19.372 -9.540 1.00 59.62 571 ALA A C 1
ATOM 4592 O O . ALA A 1 571 ? 14.493 19.036 -10.101 1.00 59.62 571 ALA A O 1
ATOM 4593 N N . GLY A 1 572 ? 13.329 20.557 -8.943 1.00 62.00 572 GLY A N 1
ATOM 4594 C CA . GLY A 1 572 ? 14.470 21.430 -8.666 1.00 62.00 572 GLY A CA 1
ATOM 4595 C C . GLY A 1 572 ? 15.089 21.101 -7.310 1.00 62.00 572 GLY A C 1
ATOM 4596 O O . GLY A 1 572 ? 14.389 20.621 -6.425 1.00 62.00 572 GLY A O 1
ATOM 4597 N N . LEU A 1 573 ? 16.379 21.391 -7.140 1.00 77.50 573 LEU A N 1
ATOM 4598 C CA . LEU A 1 573 ? 16.954 21.569 -5.808 1.00 77.50 573 LEU A CA 1
ATOM 4599 C C . LEU A 1 573 ? 16.477 22.920 -5.263 1.00 77.50 573 LEU A C 1
ATOM 4601 O O . LEU A 1 573 ? 16.587 23.932 -5.962 1.00 77.50 573 LEU A O 1
ATOM 4605 N N . GLU A 1 574 ? 15.938 22.932 -4.049 1.00 86.62 574 GLU A N 1
ATOM 4606 C CA . GLU A 1 574 ? 15.383 24.135 -3.425 1.00 86.62 574 GLU A CA 1
ATOM 4607 C C . GLU A 1 574 ? 16.232 24.582 -2.234 1.00 86.62 574 GLU A C 1
ATOM 4609 O O . GLU A 1 574 ? 16.630 23.775 -1.396 1.00 86.62 574 GLU A O 1
ATOM 4614 N N . MET A 1 575 ? 16.526 25.883 -2.181 1.00 86.69 575 MET A N 1
ATOM 4615 C CA . MET A 1 575 ? 17.358 26.475 -1.135 1.00 86.69 575 MET A CA 1
ATOM 4616 C C . MET A 1 575 ? 16.472 26.999 -0.002 1.00 86.69 575 MET A C 1
ATOM 4618 O O . MET A 1 575 ? 15.713 27.953 -0.188 1.00 86.69 575 MET A O 1
ATOM 4622 N N . VAL A 1 576 ? 16.609 26.423 1.185 1.00 88.50 576 VAL A N 1
ATOM 4623 C CA . VAL A 1 576 ? 15.836 26.754 2.393 1.00 88.50 576 VAL A CA 1
ATOM 4624 C C . VAL A 1 576 ? 16.769 27.142 3.531 1.00 88.50 576 VAL A C 1
ATOM 4626 O O . VAL A 1 576 ? 17.962 26.879 3.482 1.00 88.50 576 VAL A O 1
ATOM 4629 N N . ASN A 1 577 ? 16.252 27.869 4.519 1.00 86.50 577 ASN A N 1
ATOM 4630 C CA . ASN A 1 577 ? 17.052 28.385 5.627 1.00 86.50 577 ASN A CA 1
ATOM 4631 C C . ASN A 1 577 ? 16.824 27.554 6.893 1.00 86.50 577 ASN A C 1
ATOM 4633 O O . ASN A 1 577 ? 16.015 27.924 7.738 1.00 86.50 577 ASN A O 1
ATOM 4637 N N . PHE A 1 578 ? 17.521 26.434 7.013 1.00 84.69 578 PHE A N 1
ATOM 4638 C CA . PHE A 1 578 ? 17.587 25.608 8.210 1.00 84.69 578 PHE A CA 1
ATOM 4639 C C . PHE A 1 578 ? 18.346 26.296 9.353 1.00 84.69 578 PHE A C 1
ATOM 4641 O O . PHE A 1 578 ? 17.918 26.189 10.500 1.00 84.69 578 PHE A O 1
ATOM 4648 N N . LYS A 1 579 ? 19.409 27.070 9.079 1.00 81.56 579 LYS A N 1
ATOM 4649 C CA . LYS A 1 579 ? 20.250 27.654 10.145 1.00 81.56 579 LYS A CA 1
ATOM 4650 C C . LYS A 1 579 ? 19.592 28.762 10.952 1.00 81.56 579 LYS A C 1
ATOM 4652 O O . LYS A 1 579 ? 19.882 28.886 12.133 1.00 81.56 579 LYS A O 1
ATOM 4657 N N . THR A 1 580 ? 18.776 29.618 10.342 1.00 82.75 580 THR A N 1
ATOM 4658 C CA . THR A 1 580 ? 18.127 30.713 11.090 1.00 82.75 580 THR A CA 1
ATOM 4659 C C . THR A 1 580 ? 16.607 30.630 11.091 1.00 82.75 580 THR A C 1
ATOM 4661 O O . THR A 1 580 ? 15.969 31.373 11.832 1.00 82.75 580 THR A O 1
ATOM 4664 N N . ALA A 1 581 ? 16.014 29.724 10.305 1.00 85.19 581 ALA A N 1
ATOM 4665 C CA . ALA A 1 581 ? 14.565 29.579 10.195 1.00 85.19 581 ALA A CA 1
ATOM 4666 C C . ALA A 1 581 ? 14.115 28.120 9.952 1.00 85.19 581 ALA A C 1
ATOM 4668 O O . ALA A 1 581 ? 13.224 27.876 9.135 1.00 85.19 581 ALA A O 1
ATOM 4669 N N . SER A 1 582 ? 14.696 27.146 10.669 1.00 82.62 582 SER A N 1
ATOM 4670 C CA . SER A 1 582 ? 14.408 25.704 10.512 1.00 82.62 582 SER A CA 1
ATOM 4671 C C . SER A 1 582 ? 12.916 25.359 10.512 1.00 82.62 582 SER A C 1
ATOM 4673 O O . SER A 1 582 ? 12.464 24.593 9.664 1.00 82.62 582 SER A O 1
ATOM 4675 N N . ASN A 1 583 ? 12.120 25.977 11.388 1.00 81.50 583 ASN A N 1
ATOM 4676 C CA . ASN A 1 583 ? 10.671 25.752 11.438 1.00 81.50 583 ASN A CA 1
ATOM 4677 C C . ASN A 1 583 ? 9.927 26.283 10.203 1.00 81.50 583 ASN A C 1
ATOM 4679 O O . ASN A 1 583 ? 8.989 25.636 9.742 1.00 81.50 583 ASN A O 1
ATOM 4683 N N . GLN A 1 584 ? 10.346 27.424 9.648 1.00 85.06 584 GLN A N 1
ATOM 4684 C CA . GLN A 1 584 ? 9.762 27.952 8.408 1.00 85.06 584 GLN A CA 1
ATOM 4685 C C . GLN A 1 584 ? 10.177 27.095 7.208 1.00 85.06 584 GLN A C 1
ATOM 4687 O O . GLN A 1 584 ? 9.350 26.808 6.348 1.00 85.06 584 GLN A O 1
ATOM 4692 N N . ALA A 1 585 ? 11.436 26.639 7.171 1.00 84.75 585 ALA A N 1
ATOM 4693 C CA . ALA A 1 585 ? 11.910 25.693 6.164 1.00 84.75 585 ALA A CA 1
ATOM 4694 C C . ALA A 1 585 ? 11.101 24.386 6.206 1.00 84.75 585 ALA A C 1
ATOM 4696 O O . ALA A 1 585 ? 10.626 23.930 5.170 1.00 84.75 585 ALA A O 1
ATOM 4697 N N . ARG A 1 586 ? 10.865 23.837 7.404 1.00 87.62 586 ARG A N 1
ATOM 4698 C CA . ARG A 1 586 ? 10.018 22.657 7.627 1.00 87.62 586 ARG A CA 1
ATOM 4699 C C . ARG A 1 586 ? 8.595 22.855 7.098 1.00 87.62 586 ARG A C 1
ATOM 4701 O O . ARG A 1 586 ? 8.110 22.017 6.348 1.00 87.62 586 ARG A O 1
ATOM 4708 N N . GLN A 1 587 ? 7.942 23.962 7.460 1.00 86.50 587 GLN A N 1
ATOM 4709 C CA . GLN A 1 587 ? 6.587 24.274 6.991 1.00 86.50 587 GLN A CA 1
ATOM 4710 C C . GLN A 1 587 ? 6.527 24.400 5.467 1.00 86.50 587 GLN A C 1
ATOM 4712 O O . GLN A 1 587 ? 5.626 23.844 4.852 1.00 86.50 587 GLN A O 1
ATOM 4717 N N . LEU A 1 588 ? 7.514 25.056 4.852 1.00 88.75 588 LEU A N 1
ATOM 4718 C CA . LEU A 1 588 ? 7.595 25.190 3.397 1.00 88.75 588 LEU A CA 1
ATOM 4719 C C . LEU A 1 588 ? 7.705 23.823 2.710 1.00 88.75 588 LEU A C 1
ATOM 4721 O O . LEU A 1 588 ? 7.018 23.574 1.719 1.00 88.75 588 LEU A O 1
ATOM 4725 N N . ILE A 1 589 ? 8.534 22.928 3.254 1.00 88.44 589 ILE A N 1
ATOM 4726 C CA . ILE A 1 589 ? 8.683 21.562 2.745 1.00 88.44 589 ILE A CA 1
ATOM 4727 C C . ILE A 1 589 ? 7.363 20.789 2.883 1.00 88.44 589 ILE A C 1
ATOM 4729 O O . ILE A 1 589 ? 6.913 20.189 1.907 1.00 88.44 589 ILE A O 1
ATOM 4733 N N . ASN A 1 590 ? 6.710 20.852 4.048 1.00 88.75 590 ASN A N 1
ATOM 4734 C CA . ASN A 1 590 ? 5.436 20.167 4.291 1.00 88.75 590 ASN A CA 1
ATOM 4735 C C . ASN A 1 590 ? 4.332 20.666 3.358 1.00 88.75 590 ASN A C 1
ATOM 4737 O O . ASN A 1 590 ? 3.705 19.853 2.687 1.00 88.75 590 ASN A O 1
ATOM 4741 N N . SER A 1 591 ? 4.155 21.984 3.232 1.00 88.50 591 SER A N 1
ATOM 4742 C CA . SER A 1 591 ? 3.171 22.566 2.315 1.00 88.50 591 SER A CA 1
ATOM 4743 C C . SER A 1 591 ? 3.464 22.222 0.854 1.00 88.50 591 SER A C 1
ATOM 4745 O O . SER A 1 591 ? 2.544 22.080 0.051 1.00 88.50 591 SER A O 1
ATOM 4747 N N . TRP A 1 592 ? 4.736 22.082 0.465 1.00 88.69 592 TRP A N 1
ATOM 4748 C CA . TRP A 1 592 ? 5.067 21.633 -0.885 1.00 88.69 592 TRP A CA 1
ATOM 4749 C C . TRP A 1 592 ? 4.647 20.176 -1.115 1.00 88.69 592 TRP A C 1
ATOM 4751 O O . TRP A 1 592 ? 4.007 19.893 -2.128 1.00 88.69 592 TRP A O 1
ATOM 4761 N N . VAL A 1 593 ? 4.963 19.270 -0.184 1.00 85.94 593 VAL A N 1
ATOM 4762 C CA . VAL A 1 593 ? 4.577 17.850 -0.276 1.00 85.94 593 VAL A CA 1
ATOM 4763 C C . VAL A 1 593 ? 3.061 17.681 -0.265 1.00 85.94 593 VAL A C 1
ATOM 4765 O O . VAL A 1 593 ? 2.523 16.965 -1.111 1.00 85.94 593 VAL A O 1
ATOM 4768 N N . GLU A 1 594 ? 2.370 18.398 0.615 1.00 86.62 594 GLU A N 1
ATOM 4769 C CA . GLU A 1 594 ? 0.911 18.424 0.698 1.00 86.62 594 GLU A CA 1
ATOM 4770 C C . GLU A 1 594 ? 0.293 18.827 -0.648 1.00 86.62 594 GLU A C 1
ATOM 4772 O O . GLU A 1 594 ? -0.538 18.107 -1.202 1.00 86.62 594 GLU A O 1
ATOM 4777 N N . ASN A 1 595 ? 0.781 19.914 -1.253 1.00 85.69 595 ASN A N 1
ATOM 4778 C CA . ASN A 1 595 ? 0.315 20.359 -2.567 1.00 85.69 595 ASN A CA 1
ATOM 4779 C C . ASN A 1 595 ? 0.600 19.343 -3.684 1.00 85.69 595 ASN A C 1
ATOM 4781 O O . ASN A 1 595 ? -0.208 19.194 -4.598 1.00 85.69 595 ASN A O 1
ATOM 4785 N N . GLN A 1 596 ? 1.745 18.653 -3.657 1.00 81.94 596 GLN A N 1
ATOM 4786 C CA . GLN A 1 596 ? 2.059 17.645 -4.681 1.00 81.94 596 GLN A CA 1
ATOM 4787 C C . GLN A 1 596 ? 1.226 16.367 -4.538 1.00 81.94 596 GLN A C 1
ATOM 4789 O O . GLN A 1 596 ? 1.004 15.679 -5.535 1.00 81.94 596 GLN A O 1
ATOM 4794 N N . THR A 1 597 ? 0.779 16.052 -3.323 1.00 78.69 597 THR A N 1
ATOM 4795 C CA . THR A 1 597 ? 0.041 14.826 -2.982 1.00 78.69 597 THR A CA 1
ATOM 4796 C C . THR A 1 597 ? -1.464 15.064 -2.825 1.00 78.69 597 THR A C 1
ATOM 4798 O O . THR A 1 597 ? -2.161 14.212 -2.287 1.00 78.69 597 THR A O 1
ATOM 4801 N N . ASN A 1 598 ? -1.983 16.202 -3.308 1.00 77.44 598 ASN A N 1
ATOM 4802 C CA . ASN A 1 598 ? -3.393 16.605 -3.197 1.00 77.44 598 ASN A CA 1
ATOM 4803 C C . ASN A 1 598 ? -3.931 16.585 -1.750 1.00 77.44 598 ASN A C 1
ATOM 4805 O O . ASN A 1 598 ? -5.053 16.139 -1.503 1.00 77.44 598 ASN A O 1
ATOM 4809 N N . GLY A 1 599 ? -3.128 17.037 -0.787 1.00 78.56 599 GLY A N 1
ATOM 4810 C CA . GLY A 1 599 ? -3.529 17.143 0.617 1.00 78.56 599 GLY A CA 1
ATOM 4811 C C . GLY A 1 599 ? -3.470 15.838 1.413 1.00 78.56 599 GLY A C 1
ATOM 4812 O O . GLY A 1 599 ? -3.857 15.836 2.578 1.00 78.56 599 GLY A O 1
ATOM 4813 N N . GLN A 1 600 ? -3.014 14.736 0.807 1.00 79.56 600 GLN A N 1
ATOM 4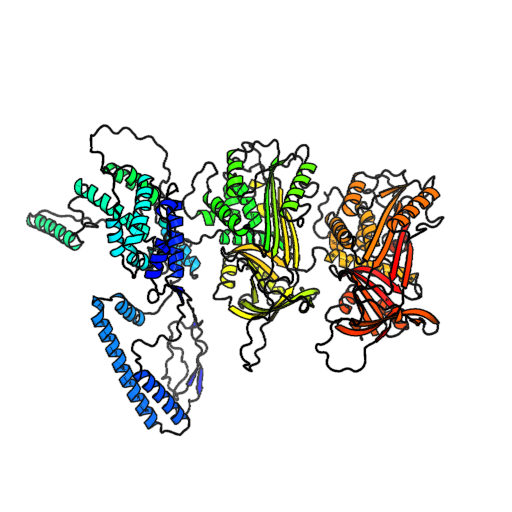814 C CA . GLN A 1 600 ? -3.061 13.403 1.422 1.00 79.56 600 GLN A CA 1
ATOM 4815 C C . GLN A 1 600 ? -1.880 13.145 2.358 1.00 79.56 600 GLN A C 1
ATOM 4817 O O . GLN A 1 600 ? -2.053 12.537 3.408 1.00 79.56 600 GLN A O 1
ATOM 4822 N N . ILE A 1 601 ? -0.688 13.631 2.001 1.00 77.69 601 ILE A N 1
ATOM 4823 C CA . ILE A 1 601 ? 0.496 13.546 2.858 1.00 77.69 601 ILE A CA 1
ATOM 4824 C C . ILE A 1 601 ? 0.754 14.925 3.454 1.00 77.69 601 ILE A C 1
ATOM 4826 O O . ILE A 1 601 ? 1.218 15.841 2.771 1.00 77.69 601 ILE A O 1
ATOM 4830 N N . GLN A 1 602 ? 0.436 15.057 4.739 1.00 83.44 602 GLN A N 1
ATOM 4831 C CA . GLN A 1 602 ? 0.625 16.270 5.529 1.00 83.44 602 GLN A CA 1
ATOM 4832 C C . GLN A 1 602 ? 1.733 16.041 6.555 1.00 83.44 602 GLN A C 1
ATOM 4834 O O . GLN A 1 602 ? 1.929 14.937 7.050 1.00 83.44 602 GLN A O 1
ATOM 4839 N N . ASP A 1 603 ? 2.471 17.098 6.884 1.00 81.69 603 ASP A N 1
ATOM 4840 C CA . ASP A 1 603 ? 3.508 17.051 7.918 1.00 81.69 603 ASP A CA 1
ATOM 4841 C C . ASP A 1 603 ? 4.594 15.956 7.751 1.00 81.69 603 ASP A C 1
ATOM 4843 O O . ASP A 1 603 ? 5.075 15.362 8.724 1.00 81.69 603 ASP A O 1
ATOM 4847 N N . ILE A 1 604 ? 5.073 15.740 6.515 1.00 79.31 604 ILE A N 1
ATOM 4848 C CA . ILE A 1 604 ? 6.161 14.782 6.229 1.00 79.31 604 ILE A CA 1
ATOM 4849 C C . ILE A 1 604 ? 7.426 15.045 7.069 1.00 79.31 604 ILE A C 1
ATOM 4851 O O . ILE A 1 604 ? 8.104 14.113 7.497 1.00 79.31 604 ILE A O 1
ATOM 4855 N N . LEU A 1 605 ? 7.721 16.301 7.398 1.00 80.19 605 LEU A N 1
ATOM 4856 C CA . LEU A 1 605 ? 8.753 16.692 8.350 1.00 80.19 605 LEU A CA 1
ATOM 4857 C C . LEU A 1 605 ? 8.099 17.114 9.670 1.00 80.19 605 LEU A C 1
ATOM 4859 O O . LEU A 1 605 ? 7.436 18.158 9.756 1.00 80.19 605 LEU A O 1
ATOM 4863 N N . VAL A 1 606 ? 8.302 16.310 10.714 1.00 77.06 606 VAL A N 1
ATOM 4864 C CA . VAL A 1 606 ? 7.827 16.617 12.070 1.00 77.06 606 VAL A CA 1
ATOM 4865 C C . VAL A 1 606 ? 8.685 17.707 12.714 1.00 77.06 606 VAL A C 1
ATOM 4867 O O . VAL A 1 606 ? 9.823 17.956 12.319 1.00 77.06 606 VAL A O 1
ATOM 4870 N N . SER A 1 607 ? 8.142 18.423 13.696 1.00 69.88 607 SER A N 1
ATOM 4871 C CA . SER A 1 607 ? 8.911 19.444 14.421 1.00 69.88 607 SER A CA 1
ATOM 4872 C C . SER A 1 607 ? 10.165 18.826 15.051 1.00 69.88 607 SER A C 1
ATOM 4874 O O . SER A 1 607 ? 10.052 17.860 15.790 1.00 69.88 607 SER A O 1
ATOM 4876 N N . GLY A 1 608 ? 11.343 19.385 14.760 1.00 69.25 608 GLY A N 1
ATOM 4877 C CA . GLY A 1 608 ? 12.636 18.838 15.198 1.00 69.25 608 GLY A CA 1
ATOM 4878 C C . GLY A 1 608 ? 13.318 17.901 14.193 1.00 69.25 608 GLY A C 1
ATOM 4879 O O . GLY A 1 608 ? 14.506 17.645 14.345 1.00 69.25 608 GLY A O 1
ATOM 4880 N N . SER A 1 609 ? 12.636 17.460 13.124 1.00 69.12 609 SER A N 1
ATOM 4881 C CA . SER A 1 609 ? 13.242 16.593 12.094 1.00 69.12 609 SER A CA 1
ATOM 4882 C C . SER A 1 609 ? 14.279 17.301 11.219 1.00 69.12 609 SER A C 1
ATOM 4884 O O . SER A 1 609 ? 15.023 16.656 10.494 1.00 69.12 609 SER A O 1
ATOM 4886 N N . VAL A 1 610 ? 14.278 18.634 11.219 1.00 76.19 610 VAL A N 1
ATOM 4887 C CA . VAL A 1 610 ? 15.320 19.466 10.616 1.00 76.19 610 VAL A CA 1
ATOM 4888 C C . VAL A 1 610 ? 15.804 20.445 11.672 1.00 76.19 610 VAL A C 1
ATOM 4890 O O . VAL A 1 610 ? 15.008 21.097 12.353 1.00 76.19 610 VAL A O 1
ATOM 4893 N N . ASP A 1 611 ? 17.117 20.533 11.813 1.00 76.06 611 ASP A N 1
ATOM 4894 C CA . ASP A 1 611 ? 17.803 21.280 12.860 1.00 76.06 611 ASP A CA 1
ATOM 4895 C C . ASP A 1 611 ? 18.784 22.307 12.270 1.00 76.06 611 ASP A C 1
ATOM 4897 O O . ASP A 1 611 ? 18.929 22.453 11.055 1.00 76.06 611 ASP A O 1
ATOM 4901 N N . LEU A 1 612 ? 19.482 23.030 13.146 1.00 77.75 612 LEU A N 1
ATOM 4902 C CA . LEU A 1 612 ? 20.476 24.038 12.756 1.00 77.75 612 LEU A CA 1
ATOM 4903 C C . LEU A 1 612 ? 21.689 23.426 12.024 1.00 77.75 612 LEU A C 1
ATOM 4905 O O . LEU A 1 612 ? 22.427 24.144 11.346 1.00 77.75 612 LEU A O 1
ATOM 4909 N N . ASN A 1 613 ? 21.892 22.110 12.151 1.00 78.44 613 ASN A N 1
ATOM 4910 C CA . ASN A 1 613 ? 22.982 21.363 11.526 1.00 78.44 613 ASN A CA 1
ATOM 4911 C C . ASN A 1 613 ? 22.574 20.736 10.184 1.00 78.44 613 ASN A C 1
ATOM 4913 O O . ASN A 1 613 ? 23.412 20.143 9.495 1.00 78.44 613 ASN A O 1
ATOM 4917 N N . THR A 1 614 ? 21.303 20.852 9.797 1.00 81.12 614 THR A N 1
ATOM 4918 C CA . THR A 1 614 ? 20.773 20.264 8.571 1.00 81.12 614 THR A CA 1
ATOM 4919 C C . THR A 1 614 ? 21.317 21.014 7.360 1.00 81.12 614 THR A C 1
ATOM 4921 O O . THR A 1 614 ? 21.038 22.193 7.153 1.00 81.12 614 THR A O 1
ATOM 4924 N N . ALA A 1 615 ? 22.123 20.322 6.551 1.00 82.12 615 ALA A N 1
ATOM 4925 C CA . ALA A 1 615 ? 22.743 20.896 5.356 1.00 82.12 615 ALA A CA 1
ATOM 4926 C C . ALA A 1 615 ? 22.041 20.455 4.061 1.00 82.12 615 ALA A C 1
ATOM 4928 O O . ALA A 1 615 ? 21.893 21.256 3.135 1.00 82.12 615 ALA A O 1
ATOM 4929 N N . LEU A 1 616 ? 21.599 19.194 4.014 1.00 85.94 616 LEU A N 1
ATOM 4930 C CA . LEU A 1 616 ? 20.805 18.605 2.938 1.00 85.94 616 LEU A CA 1
ATOM 4931 C C . LEU A 1 616 ? 19.721 17.697 3.524 1.00 85.94 616 LEU A C 1
ATOM 4933 O O . LEU A 1 616 ? 20.025 16.829 4.346 1.00 85.94 616 LEU A O 1
ATOM 4937 N N . ALA A 1 617 ? 18.490 17.856 3.041 1.00 85.44 617 ALA A N 1
ATOM 4938 C CA . ALA A 1 617 ? 17.359 16.988 3.357 1.00 85.44 617 ALA A CA 1
ATOM 4939 C C . ALA A 1 617 ? 16.775 16.399 2.066 1.00 85.44 617 ALA A C 1
ATOM 4941 O O . ALA A 1 617 ? 16.415 17.139 1.142 1.00 85.44 617 ALA A O 1
ATOM 4942 N N . LEU A 1 618 ? 16.695 15.068 2.000 1.00 85.12 618 LEU A N 1
ATOM 4943 C CA . LEU A 1 618 ? 16.077 14.347 0.889 1.00 85.12 618 LEU A CA 1
ATOM 4944 C C . LEU A 1 618 ? 14.656 13.935 1.280 1.00 85.12 618 LEU A C 1
ATOM 4946 O O . LEU A 1 618 ? 14.472 13.206 2.254 1.00 85.12 618 LEU A O 1
ATOM 4950 N N . VAL A 1 619 ? 13.669 14.387 0.506 1.00 86.75 619 VAL A N 1
ATOM 4951 C CA . VAL A 1 619 ? 12.249 14.123 0.762 1.00 86.75 619 VAL A CA 1
ATOM 4952 C C . VAL A 1 619 ? 11.656 13.349 -0.410 1.00 86.75 619 VAL A C 1
ATOM 4954 O O . VAL A 1 619 ? 11.779 13.776 -1.564 1.00 86.75 619 VAL A O 1
ATOM 4957 N N . SER A 1 620 ? 11.030 12.213 -0.101 1.00 88.31 620 SER A N 1
ATOM 4958 C CA . SER A 1 620 ? 10.364 11.326 -1.058 1.00 88.31 620 SER A CA 1
ATOM 4959 C C . SER A 1 620 ? 8.964 10.986 -0.561 1.00 88.31 620 SER A C 1
ATOM 4961 O O . SER A 1 620 ? 8.820 10.225 0.393 1.00 88.31 620 SER A O 1
ATOM 4963 N N . ALA A 1 621 ? 7.933 11.512 -1.215 1.00 84.94 621 ALA A N 1
ATOM 4964 C CA . ALA A 1 621 ? 6.548 11.178 -0.908 1.00 84.94 621 ALA A CA 1
ATOM 4965 C C . ALA A 1 621 ? 5.835 10.628 -2.141 1.00 84.94 621 ALA A C 1
ATOM 4967 O O . ALA A 1 621 ? 6.054 11.105 -3.259 1.00 84.94 621 ALA A O 1
ATOM 4968 N N . ILE A 1 622 ? 4.966 9.639 -1.948 1.00 87.00 622 ILE A N 1
ATOM 4969 C CA . ILE A 1 622 ? 4.147 9.100 -3.031 1.00 87.00 622 ILE A CA 1
ATOM 4970 C C . ILE A 1 622 ? 2.716 8.839 -2.566 1.00 87.00 622 ILE A C 1
ATOM 4972 O O . ILE A 1 622 ? 2.481 8.302 -1.485 1.00 87.00 622 ILE A O 1
ATOM 4976 N N . TYR A 1 623 ? 1.761 9.199 -3.414 1.00 85.56 623 TYR A N 1
ATOM 4977 C CA . TYR A 1 623 ? 0.343 8.934 -3.215 1.00 85.56 623 TYR A CA 1
ATOM 4978 C C . TYR A 1 623 ? -0.207 8.174 -4.417 1.00 85.56 623 TYR A C 1
ATOM 4980 O O . TYR A 1 623 ? 0.017 8.569 -5.569 1.00 85.56 623 TYR A O 1
ATOM 4988 N N . PHE A 1 624 ? -0.940 7.097 -4.148 1.00 85.12 624 PHE A N 1
ATOM 4989 C CA . PHE A 1 624 ? -1.673 6.365 -5.169 1.00 85.12 624 PHE A CA 1
ATOM 4990 C C . PHE A 1 624 ? -3.125 6.123 -4.764 1.00 85.12 624 PHE A C 1
ATOM 4992 O O . PHE A 1 624 ? -3.406 5.507 -3.736 1.00 85.12 624 PHE A O 1
ATOM 4999 N N . LYS A 1 625 ? -4.025 6.540 -5.657 1.00 82.12 625 LYS A N 1
ATOM 5000 C CA . LYS A 1 625 ? -5.421 6.104 -5.719 1.00 82.12 625 LYS A CA 1
ATOM 5001 C C . LYS A 1 625 ? -5.742 5.747 -7.169 1.00 82.12 625 LYS A C 1
ATOM 5003 O O . LYS A 1 625 ? -5.515 6.539 -8.090 1.00 82.12 625 LYS A O 1
ATOM 5008 N N . GLY A 1 626 ? -6.207 4.524 -7.395 1.00 75.88 626 GLY A N 1
ATOM 5009 C CA . GLY A 1 626 ? -6.443 3.988 -8.732 1.00 75.88 626 GLY A CA 1
ATOM 5010 C C . GLY A 1 626 ? -7.826 3.373 -8.862 1.00 75.88 626 GLY A C 1
ATOM 5011 O O . GLY A 1 626 ? -8.316 2.759 -7.928 1.00 75.88 626 GLY A O 1
ATOM 5012 N N . ILE A 1 627 ? -8.414 3.498 -10.052 1.00 82.19 627 ILE A N 1
ATOM 5013 C CA . ILE A 1 627 ? -9.708 2.898 -10.386 1.00 82.19 627 ILE A CA 1
ATOM 5014 C C . ILE A 1 627 ? -9.460 1.523 -11.013 1.00 82.19 627 ILE A C 1
ATOM 5016 O O . ILE A 1 627 ? -8.703 1.403 -11.992 1.00 82.19 627 ILE A O 1
ATOM 5020 N N . TRP A 1 628 ? -10.073 0.473 -10.470 1.00 87.62 628 TRP A N 1
ATOM 5021 C CA . TRP A 1 628 ? -9.942 -0.883 -10.998 1.00 87.62 628 TRP A CA 1
ATOM 5022 C C . TRP A 1 628 ? -10.401 -0.977 -12.451 1.00 87.62 628 TRP A C 1
ATOM 5024 O O . TRP A 1 628 ? -11.312 -0.273 -12.883 1.00 87.62 628 TRP A O 1
ATOM 5034 N N . LYS A 1 629 ? -9.817 -1.894 -13.232 1.00 85.69 629 LYS A N 1
ATOM 5035 C CA . LYS A 1 629 ? -10.368 -2.194 -14.558 1.00 85.69 629 LYS A CA 1
ATOM 5036 C C . LYS A 1 629 ? -11.773 -2.773 -14.430 1.00 85.69 629 LYS A C 1
ATOM 5038 O O . LYS A 1 629 ? -12.684 -2.307 -15.105 1.00 85.69 629 LYS A O 1
ATOM 5043 N N . THR A 1 630 ? -11.919 -3.753 -13.543 1.00 84.12 630 THR A N 1
ATOM 5044 C CA . THR A 1 630 ? -13.185 -4.380 -13.161 1.00 84.12 630 THR A CA 1
ATOM 5045 C C . THR A 1 630 ? -13.493 -4.033 -11.709 1.00 84.12 630 THR A C 1
ATOM 5047 O O . THR A 1 630 ? -12.750 -4.440 -10.813 1.00 84.12 630 THR A O 1
ATOM 5050 N N . ALA A 1 631 ? -14.550 -3.250 -11.508 1.00 84.44 631 ALA A N 1
ATOM 5051 C CA . ALA A 1 631 ? -14.991 -2.756 -10.210 1.00 84.44 631 ALA A CA 1
ATOM 5052 C C . ALA A 1 631 ? -15.447 -3.894 -9.298 1.00 84.44 631 ALA A C 1
ATOM 5054 O O . ALA A 1 631 ? -16.058 -4.865 -9.763 1.00 84.44 631 ALA A O 1
ATOM 5055 N N . PHE A 1 632 ? -15.212 -3.721 -8.002 1.00 87.69 632 PHE A N 1
ATOM 5056 C CA . PHE A 1 632 ? -15.964 -4.452 -6.991 1.00 87.69 632 PHE A CA 1
ATOM 5057 C C . PHE A 1 632 ? -17.318 -3.757 -6.821 1.00 87.69 632 PHE A C 1
ATOM 5059 O O . PHE A 1 632 ? -17.419 -2.541 -6.976 1.00 87.69 632 PHE A O 1
ATOM 5066 N N . LYS A 1 633 ? -18.383 -4.515 -6.563 1.00 82.31 633 LYS A N 1
ATOM 5067 C CA . LYS A 1 633 ? -19.678 -3.904 -6.247 1.00 82.31 633 LYS A CA 1
ATOM 5068 C C . LYS A 1 633 ? -19.716 -3.633 -4.754 1.00 82.31 633 LYS A C 1
ATOM 5070 O O . LYS A 1 633 ? -19.455 -4.547 -3.982 1.00 82.31 633 LYS A O 1
ATOM 5075 N N . GLU A 1 634 ? -20.084 -2.419 -4.359 1.00 81.69 634 GLU A N 1
ATOM 5076 C CA . GLU A 1 634 ? -20.210 -2.069 -2.939 1.00 81.69 634 GLU A CA 1
ATOM 5077 C C . GLU A 1 634 ? -21.228 -2.959 -2.211 1.00 81.69 634 GLU A C 1
ATOM 5079 O O . GLU A 1 634 ? -20.985 -3.356 -1.078 1.00 81.69 634 GLU A O 1
ATOM 5084 N N . ASP A 1 635 ? -22.307 -3.369 -2.887 1.00 79.62 635 ASP A N 1
ATOM 5085 C CA . ASP A 1 635 ? -23.304 -4.302 -2.337 1.00 79.62 635 ASP A CA 1
ATOM 5086 C C . ASP A 1 635 ? -22.738 -5.709 -2.057 1.00 79.62 635 ASP A C 1
ATOM 5088 O O . ASP A 1 635 ? -23.266 -6.436 -1.212 1.00 79.62 635 ASP A O 1
ATOM 5092 N N . ASP A 1 636 ? -21.672 -6.096 -2.768 1.00 84.00 636 ASP A N 1
ATOM 5093 C CA . ASP A 1 636 ? -20.981 -7.377 -2.593 1.00 84.00 636 ASP A CA 1
ATOM 5094 C C . ASP A 1 636 ? -19.862 -7.281 -1.532 1.00 84.00 636 ASP A C 1
ATOM 5096 O O . ASP A 1 636 ? -19.309 -8.314 -1.137 1.00 84.00 636 ASP A O 1
ATOM 5100 N N . THR A 1 637 ? -19.517 -6.075 -1.057 1.00 85.94 637 THR A N 1
ATOM 5101 C CA . THR A 1 637 ? -18.574 -5.884 0.053 1.00 85.94 637 THR A CA 1
ATOM 5102 C C . THR A 1 637 ? -19.241 -6.283 1.362 1.00 85.94 637 THR A C 1
ATOM 5104 O O . THR A 1 637 ? -20.308 -5.789 1.730 1.00 85.94 637 THR A O 1
ATOM 5107 N N . GLN A 1 638 ? -18.596 -7.193 2.086 1.00 84.50 638 GLN A N 1
ATOM 5108 C CA . GLN A 1 638 ? -19.094 -7.704 3.356 1.00 84.50 638 GLN A CA 1
ATOM 5109 C C . GLN A 1 638 ? -17.987 -7.693 4.394 1.00 84.50 638 GLN A C 1
ATOM 5111 O O . GLN A 1 638 ? -16.814 -7.894 4.090 1.00 84.50 638 GLN A O 1
ATOM 5116 N N . GLU A 1 639 ? -18.375 -7.481 5.640 1.00 85.19 639 GLU A N 1
ATOM 5117 C CA . GLU A 1 639 ? -17.465 -7.588 6.763 1.00 85.19 639 GLU A CA 1
ATOM 5118 C C . GLU A 1 639 ? -17.145 -9.073 6.985 1.00 85.19 639 GLU A C 1
ATOM 5120 O O . GLU A 1 639 ? -18.049 -9.879 7.190 1.00 85.19 639 GLU A O 1
ATOM 5125 N N . MET A 1 640 ? -15.878 -9.462 6.867 1.00 84.31 640 MET A N 1
ATOM 5126 C CA . MET A 1 640 ? -15.439 -10.856 6.976 1.00 84.31 640 MET A CA 1
ATOM 5127 C C . MET A 1 640 ? -14.201 -10.962 7.869 1.00 84.31 640 MET A C 1
ATOM 5129 O O . MET A 1 640 ? -13.439 -9.999 7.957 1.00 84.31 640 MET A O 1
ATOM 5133 N N . PRO A 1 641 ? -13.982 -12.099 8.553 1.00 85.06 641 PRO A N 1
ATOM 5134 C CA . PRO A 1 641 ? -12.803 -12.276 9.389 1.00 85.06 641 PRO A CA 1
ATOM 5135 C C . PRO A 1 641 ? -11.524 -12.304 8.541 1.00 85.06 641 PRO A C 1
ATOM 5137 O O . PRO A 1 641 ? -11.460 -12.982 7.518 1.00 85.06 641 PRO A O 1
ATOM 5140 N N . PHE A 1 642 ? -10.505 -11.591 9.006 1.00 87.75 642 PHE A N 1
ATOM 5141 C CA . PHE A 1 642 ? -9.131 -11.620 8.532 1.00 87.75 642 PHE A CA 1
ATOM 5142 C C . PHE A 1 642 ? -8.247 -12.185 9.645 1.00 87.75 642 PHE A C 1
ATOM 5144 O O . PHE A 1 642 ? -8.084 -11.568 10.700 1.00 87.75 642 PHE A O 1
ATOM 5151 N N . SER A 1 643 ? -7.720 -13.385 9.449 1.00 83.88 643 SER A N 1
ATOM 5152 C CA . SER A 1 643 ? -6.916 -14.117 10.418 1.00 83.88 643 SER A CA 1
ATOM 5153 C C . SER A 1 643 ? -5.487 -13.584 10.466 1.00 83.88 643 SER A C 1
ATOM 5155 O O . SER A 1 643 ? -4.627 -14.024 9.708 1.00 83.88 643 SER A O 1
ATOM 5157 N N . VAL A 1 644 ? -5.231 -12.646 11.382 1.00 80.94 644 VAL A N 1
ATOM 5158 C CA . VAL A 1 644 ? -3.892 -12.091 11.653 1.00 80.94 644 VAL A CA 1
ATOM 5159 C C . VAL A 1 644 ? -2.949 -13.189 12.154 1.00 80.94 644 VAL A C 1
ATOM 5161 O O . VAL A 1 644 ? -1.799 -13.276 11.733 1.00 80.94 644 VAL A O 1
ATOM 5164 N N . THR A 1 645 ? -3.450 -14.080 13.015 1.00 77.81 645 THR A N 1
ATOM 5165 C CA . THR A 1 645 ? -2.733 -15.277 13.475 1.00 77.81 645 THR A CA 1
ATOM 5166 C C . THR A 1 645 ? -3.660 -16.494 13.449 1.00 77.81 645 THR A C 1
ATOM 5168 O O . THR A 1 645 ? -4.865 -16.374 13.244 1.00 77.81 645 THR A O 1
ATOM 5171 N N . LYS A 1 646 ? -3.138 -17.702 13.714 1.00 76.31 646 LYS A N 1
ATOM 5172 C CA . LYS A 1 646 ? -3.978 -18.919 13.805 1.00 76.31 646 LYS A CA 1
ATOM 5173 C C . LYS A 1 646 ? -5.041 -18.868 14.909 1.00 76.31 646 LYS A C 1
ATOM 5175 O O . LYS A 1 646 ? -5.951 -19.688 14.892 1.00 76.31 646 LYS A O 1
ATOM 5180 N N . LYS A 1 647 ? -4.898 -17.967 15.885 1.00 73.50 647 LYS A N 1
ATOM 5181 C CA . LYS A 1 647 ? -5.822 -17.816 17.019 1.00 73.50 647 LYS A CA 1
ATOM 5182 C C . LYS A 1 647 ? -6.614 -16.511 16.973 1.00 73.50 647 LYS A C 1
ATOM 5184 O O . LYS A 1 647 ? -7.689 -16.450 17.551 1.00 73.50 647 LYS A O 1
ATOM 5189 N N . GLU A 1 648 ? -6.089 -15.492 16.300 1.00 76.69 648 GLU A N 1
ATOM 5190 C CA . GLU A 1 648 ? -6.650 -14.145 16.276 1.00 76.69 648 GLU A CA 1
ATOM 5191 C C . GLU A 1 648 ? -7.147 -13.807 14.871 1.00 76.69 648 GLU A C 1
ATOM 5193 O O . GLU A 1 648 ? -6.409 -13.909 13.890 1.00 76.69 648 GLU A O 1
ATOM 5198 N N . SER A 1 649 ? -8.408 -13.399 14.769 1.00 77.62 649 SER A N 1
ATOM 5199 C CA . SER A 1 649 ? -9.014 -12.917 13.530 1.00 77.62 649 SER A CA 1
ATOM 5200 C C . SER A 1 649 ? -9.772 -11.628 13.797 1.00 77.62 649 SER A C 1
ATOM 5202 O O . SER A 1 649 ? -10.388 -11.482 14.850 1.00 77.62 649 SER A O 1
ATOM 5204 N N . ARG A 1 650 ? -9.734 -10.699 12.844 1.00 78.19 650 ARG A N 1
ATOM 5205 C CA . ARG A 1 650 ? -10.336 -9.368 12.969 1.00 78.19 650 ARG A CA 1
ATOM 5206 C C . ARG A 1 650 ? -11.330 -9.121 11.842 1.00 78.19 650 ARG A C 1
ATOM 5208 O O . ARG A 1 650 ? -11.074 -9.572 10.731 1.00 78.19 650 ARG A O 1
ATOM 5215 N N . PRO A 1 651 ? -12.462 -8.451 12.080 1.00 79.38 651 PRO A N 1
ATOM 5216 C CA . PRO A 1 651 ? -13.410 -8.153 11.016 1.00 79.38 651 PRO A CA 1
ATOM 5217 C C . PRO A 1 651 ? -12.856 -7.075 10.078 1.00 79.38 651 PRO A C 1
ATOM 5219 O O . PRO A 1 651 ? -12.349 -6.048 10.525 1.00 79.38 651 PRO A O 1
ATOM 5222 N N . VAL A 1 652 ? -12.963 -7.300 8.769 1.00 81.25 652 VAL A N 1
ATOM 5223 C CA . VAL A 1 652 ? -12.489 -6.372 7.733 1.00 81.25 652 VAL A CA 1
ATOM 5224 C C . VAL A 1 652 ? -13.541 -6.224 6.652 1.00 81.25 652 VAL A C 1
ATOM 5226 O O . VAL A 1 652 ? -14.224 -7.190 6.315 1.00 81.25 652 VAL A O 1
ATOM 5229 N N . GLN A 1 653 ? -13.660 -5.035 6.063 1.00 85.00 653 GLN A N 1
ATOM 5230 C CA . GLN A 1 653 ? -14.499 -4.852 4.879 1.00 85.00 653 GLN A CA 1
ATOM 5231 C C . GLN A 1 653 ? -13.850 -5.578 3.702 1.00 85.00 653 GLN A C 1
ATOM 5233 O O . GLN A 1 653 ? -12.864 -5.107 3.136 1.00 85.00 653 GLN A O 1
ATOM 5238 N N . MET A 1 654 ? -14.375 -6.749 3.359 1.00 88.31 654 MET A N 1
ATOM 5239 C CA . MET A 1 654 ? -13.857 -7.587 2.295 1.00 88.31 654 MET A CA 1
ATOM 5240 C C . MET A 1 654 ? -14.678 -7.372 1.031 1.00 88.31 654 MET A C 1
ATOM 5242 O O . MET A 1 654 ? -15.839 -7.774 0.932 1.00 88.31 654 MET A O 1
ATOM 5246 N N . MET A 1 655 ? -14.049 -6.755 0.043 1.00 92.81 655 MET A N 1
ATOM 5247 C CA . MET A 1 655 ? -14.641 -6.534 -1.265 1.00 92.81 655 MET A CA 1
ATOM 5248 C C . MET A 1 655 ? -14.706 -7.864 -2.013 1.00 92.81 655 MET A C 1
ATOM 5250 O O . MET A 1 655 ? -13.716 -8.602 -2.058 1.00 92.81 655 MET A O 1
ATOM 5254 N N . CYS A 1 656 ? -15.847 -8.169 -2.633 1.00 89.88 656 CYS A N 1
ATOM 5255 C CA . CYS A 1 656 ? -16.033 -9.399 -3.398 1.00 89.88 656 CYS A CA 1
ATOM 5256 C C . CYS A 1 656 ? -16.354 -9.109 -4.868 1.00 89.88 656 CYS A C 1
ATOM 5258 O O . CYS A 1 656 ? -17.143 -8.222 -5.186 1.00 89.88 656 CYS A O 1
ATOM 5260 N N . GLN A 1 657 ? -15.737 -9.852 -5.790 1.00 90.00 657 GLN A N 1
ATOM 5261 C CA . GLN A 1 657 ? -16.163 -9.848 -7.187 1.00 90.00 657 GLN A CA 1
ATOM 5262 C C . GLN A 1 657 ? -15.916 -11.184 -7.885 1.00 90.00 657 GLN A C 1
ATOM 5264 O O . GLN A 1 657 ? -14.976 -11.919 -7.585 1.00 90.00 657 GLN A O 1
ATOM 5269 N N . ASN A 1 658 ? -16.734 -11.457 -8.899 1.00 88.56 658 ASN A N 1
ATOM 5270 C CA . ASN A 1 658 ? -16.586 -12.615 -9.773 1.00 88.56 658 ASN A CA 1
ATOM 5271 C C . ASN A 1 658 ? -16.067 -12.164 -11.136 1.00 88.56 658 ASN A C 1
ATOM 5273 O O . ASN A 1 658 ? -16.757 -11.449 -11.861 1.00 88.56 658 ASN A O 1
ATOM 5277 N N . GLY A 1 659 ? -14.888 -12.629 -11.540 1.00 86.19 659 GLY A N 1
ATOM 5278 C CA . GLY A 1 659 ? -14.291 -12.183 -12.797 1.00 86.19 659 GLY A CA 1
ATOM 5279 C C . GLY A 1 659 ? -13.345 -13.196 -13.415 1.00 86.19 659 GLY A C 1
ATOM 5280 O O . GLY A 1 659 ? -13.142 -14.294 -12.904 1.00 86.19 659 GLY A O 1
ATOM 5281 N N . THR A 1 660 ? -12.789 -12.840 -14.573 1.00 89.00 660 THR A N 1
ATOM 5282 C CA . THR A 1 660 ? -11.706 -13.613 -15.191 1.00 89.00 660 THR A CA 1
ATOM 5283 C C . THR A 1 660 ? -10.389 -12.892 -14.960 1.00 89.00 660 THR A C 1
ATOM 5285 O O . THR A 1 660 ? -10.067 -11.939 -15.674 1.00 89.00 660 THR A O 1
ATOM 5288 N N . PHE A 1 661 ? -9.620 -13.375 -13.991 1.00 92.06 661 PHE A N 1
ATOM 5289 C CA . PHE A 1 661 ? -8.342 -12.793 -13.591 1.00 92.06 661 PHE A CA 1
ATOM 5290 C C . PHE A 1 661 ? -7.192 -13.724 -13.931 1.00 92.06 661 PHE A C 1
ATOM 5292 O O . PHE A 1 661 ? -7.391 -14.899 -14.245 1.00 92.06 661 PHE A O 1
ATOM 5299 N N . LYS A 1 662 ? -5.975 -13.182 -13.932 1.00 92.06 662 LYS A N 1
ATOM 5300 C CA . LYS A 1 662 ? -4.785 -14.019 -14.015 1.00 92.06 662 LYS A CA 1
ATOM 5301 C C . LYS A 1 662 ? -4.422 -14.466 -12.606 1.00 92.06 662 LYS A C 1
ATOM 5303 O O . LYS A 1 662 ? -4.188 -13.615 -11.749 1.00 92.06 662 LYS A O 1
ATOM 5308 N N . VAL A 1 663 ? -4.371 -15.775 -12.407 1.00 92.12 663 VAL A N 1
ATOM 5309 C CA . VAL A 1 663 ? -4.044 -16.405 -11.132 1.00 92.12 663 VAL A CA 1
ATOM 5310 C C . VAL A 1 663 ? -2.976 -17.466 -11.353 1.00 92.12 663 VAL A C 1
ATOM 5312 O O . VAL A 1 663 ? -2.981 -18.154 -12.377 1.00 92.12 663 VAL A O 1
ATOM 5315 N N . ALA A 1 664 ? -2.062 -17.587 -10.402 1.00 90.81 664 ALA A N 1
ATOM 5316 C CA . ALA A 1 664 ? -1.117 -18.688 -10.314 1.00 90.81 664 ALA A CA 1
ATOM 5317 C C . ALA A 1 664 ? -1.249 -19.371 -8.956 1.00 90.81 664 ALA A C 1
ATOM 5319 O O . ALA A 1 664 ? -1.340 -18.697 -7.937 1.00 90.81 664 ALA A O 1
ATOM 5320 N N . ALA A 1 665 ? -1.211 -20.700 -8.947 1.00 88.88 665 ALA A N 1
ATOM 5321 C CA . ALA A 1 665 ? -1.009 -21.486 -7.738 1.00 88.88 665 ALA A CA 1
ATOM 5322 C C . ALA A 1 665 ? 0.429 -22.014 -7.765 1.00 88.88 665 ALA A C 1
ATOM 5324 O O . ALA A 1 665 ? 0.791 -22.793 -8.652 1.00 88.88 665 ALA A O 1
ATOM 5325 N N . VAL A 1 666 ? 1.260 -21.556 -6.832 1.00 87.62 666 VAL A N 1
ATOM 5326 C CA . VAL A 1 666 ? 2.676 -21.919 -6.738 1.00 87.62 666 VAL A CA 1
ATOM 5327 C C . VAL A 1 666 ? 2.824 -22.963 -5.639 1.00 87.62 666 VAL A C 1
ATOM 5329 O O . VAL A 1 666 ? 3.200 -22.665 -4.511 1.00 87.62 666 VAL A O 1
ATOM 5332 N N . ALA A 1 667 ? 2.525 -24.216 -5.988 1.00 82.81 667 ALA A N 1
ATOM 5333 C CA . ALA A 1 667 ? 2.506 -25.332 -5.039 1.00 82.81 667 ALA A CA 1
ATOM 5334 C C . ALA A 1 667 ? 3.847 -25.549 -4.311 1.00 82.81 667 ALA A C 1
ATOM 5336 O O . ALA A 1 667 ? 3.857 -25.985 -3.170 1.00 82.81 667 ALA A O 1
ATOM 5337 N N . ALA A 1 668 ? 4.982 -25.223 -4.941 1.00 79.50 668 ALA A N 1
ATOM 5338 C CA . ALA A 1 668 ? 6.303 -25.356 -4.317 1.00 79.50 668 ALA A CA 1
ATOM 5339 C C . ALA A 1 668 ? 6.504 -24.432 -3.101 1.00 79.50 668 ALA A C 1
ATOM 5341 O O . ALA A 1 668 ? 7.345 -24.714 -2.252 1.00 79.50 668 ALA A O 1
ATOM 5342 N N . GLU A 1 669 ? 5.752 -23.334 -3.036 1.00 81.00 669 GLU A N 1
ATOM 5343 C CA . GLU A 1 669 ? 5.856 -22.316 -1.989 1.00 81.00 669 GLU A CA 1
ATOM 5344 C C . GLU A 1 669 ? 4.554 -22.211 -1.174 1.00 81.00 669 GLU A C 1
ATOM 5346 O O . GLU A 1 669 ? 4.437 -21.306 -0.357 1.00 81.00 669 GLU A O 1
ATOM 5351 N N . ASN A 1 670 ? 3.589 -23.123 -1.397 1.00 87.69 670 ASN A N 1
ATOM 5352 C CA . ASN A 1 670 ? 2.250 -23.117 -0.791 1.00 87.69 670 ASN A CA 1
ATOM 5353 C C . ASN A 1 670 ? 1.619 -21.718 -0.807 1.00 87.69 670 ASN A C 1
ATOM 5355 O O . ASN A 1 670 ? 1.347 -21.143 0.245 1.00 87.69 670 ASN A O 1
ATOM 5359 N N . MET A 1 671 ? 1.468 -21.131 -1.996 1.00 92.19 671 MET A N 1
ATOM 5360 C CA . MET A 1 671 ? 0.861 -19.810 -2.147 1.00 92.19 671 MET A CA 1
ATOM 5361 C C . MET A 1 671 ? 0.093 -19.654 -3.460 1.00 92.19 671 MET A C 1
ATOM 5363 O O . MET A 1 671 ? 0.348 -20.342 -4.458 1.00 92.19 671 MET A O 1
ATOM 5367 N N . LYS A 1 672 ? -0.780 -18.651 -3.494 1.00 93.62 672 LYS A N 1
ATOM 5368 C CA . LYS A 1 672 ? -1.517 -18.193 -4.669 1.00 93.62 672 LYS A CA 1
ATOM 5369 C C . LYS A 1 672 ? -1.142 -16.756 -5.001 1.00 93.62 672 LYS A C 1
ATOM 5371 O O . LYS A 1 672 ? -0.926 -15.925 -4.126 1.00 93.62 672 LYS A O 1
ATOM 5376 N N . ILE A 1 673 ? -1.122 -16.440 -6.289 1.00 94.75 673 ILE A N 1
ATOM 5377 C CA . ILE A 1 673 ? -0.860 -15.090 -6.785 1.00 94.75 673 ILE A CA 1
ATOM 5378 C C . ILE A 1 673 ? -2.022 -14.640 -7.650 1.00 94.75 673 ILE A C 1
ATOM 5380 O O . ILE A 1 673 ? -2.411 -15.350 -8.576 1.00 94.75 673 ILE A O 1
ATOM 5384 N N . LEU A 1 674 ? -2.533 -13.442 -7.390 1.00 95.62 674 LEU A N 1
ATOM 5385 C CA . LEU A 1 674 ? -3.591 -12.799 -8.162 1.00 95.62 674 LEU A CA 1
ATOM 5386 C C . LEU A 1 674 ? -3.071 -11.495 -8.777 1.00 95.62 674 LEU A C 1
ATOM 5388 O O . LEU A 1 674 ? -2.482 -10.675 -8.080 1.00 95.62 674 LEU A O 1
ATOM 5392 N N . GLU A 1 675 ? -3.309 -11.284 -10.075 1.00 95.06 675 GLU A N 1
ATOM 5393 C CA . GLU A 1 675 ? -3.031 -10.012 -10.760 1.00 95.06 675 GLU A CA 1
ATOM 5394 C C . GLU A 1 675 ? -4.344 -9.284 -11.099 1.00 95.06 675 GLU A C 1
ATOM 5396 O O . GLU A 1 675 ? -5.117 -9.734 -11.955 1.00 95.06 675 GLU A O 1
ATOM 5401 N N . LEU A 1 676 ? -4.558 -8.130 -10.458 1.00 93.19 676 LEU A N 1
ATOM 5402 C CA . LEU A 1 676 ? -5.704 -7.240 -10.646 1.00 93.19 676 LEU A CA 1
ATOM 5403 C C . LEU A 1 676 ? -5.295 -5.993 -11.452 1.00 93.19 676 LEU A C 1
ATOM 5405 O O . LEU A 1 676 ? -4.534 -5.155 -10.959 1.00 93.19 676 LEU A O 1
ATOM 5409 N N . PRO A 1 677 ? -5.759 -5.844 -12.707 1.00 91.38 677 PRO A N 1
ATOM 5410 C CA . PRO A 1 677 ? -5.439 -4.677 -13.520 1.00 91.38 677 PRO A CA 1
ATOM 5411 C C . PRO A 1 677 ? -6.283 -3.452 -13.145 1.00 91.38 677 PRO A C 1
ATOM 5413 O O . PRO A 1 677 ? -7.484 -3.561 -12.907 1.00 91.38 677 PRO A O 1
ATOM 5416 N N . TYR A 1 678 ? -5.672 -2.268 -13.201 1.00 88.56 678 TYR A N 1
ATOM 5417 C CA . TYR A 1 678 ? -6.369 -0.978 -13.127 1.00 88.56 678 TYR A CA 1
ATOM 5418 C C . TYR A 1 678 ? -6.888 -0.542 -14.507 1.00 88.56 678 TYR A C 1
ATOM 5420 O O . TYR A 1 678 ? -6.475 -1.092 -15.534 1.00 88.56 678 TYR A O 1
ATOM 5428 N N . ALA A 1 679 ? -7.768 0.459 -14.544 1.00 79.31 679 ALA A N 1
ATOM 5429 C CA . ALA A 1 679 ? -8.508 0.925 -15.723 1.00 79.31 679 ALA A CA 1
ATOM 5430 C C . ALA A 1 679 ? -7.670 1.108 -17.004 1.00 79.31 679 ALA A C 1
ATOM 5432 O O . ALA A 1 679 ? -8.093 0.726 -18.094 1.00 79.31 679 ALA A O 1
ATOM 5433 N N . SER A 1 680 ? -6.453 1.650 -16.893 1.00 72.19 680 SER A N 1
ATOM 5434 C CA . SER A 1 680 ? -5.565 1.877 -18.045 1.00 72.19 680 SER A CA 1
ATOM 5435 C C . SER A 1 680 ? -4.897 0.604 -18.583 1.00 72.19 680 SER A C 1
ATOM 5437 O O . SER A 1 680 ? -4.306 0.622 -19.663 1.00 72.19 680 SER A O 1
ATOM 5439 N N . GLY A 1 681 ? -4.908 -0.493 -17.819 1.00 76.44 681 GLY A N 1
ATOM 5440 C CA . GLY A 1 681 ? -4.138 -1.708 -18.093 1.00 76.44 681 GLY A CA 1
ATOM 5441 C C . GLY A 1 681 ? -2.615 -1.533 -18.001 1.00 76.44 681 GLY A C 1
ATOM 5442 O O . GLY A 1 681 ? -1.887 -2.508 -18.185 1.00 76.44 681 GLY A O 1
ATOM 5443 N N . GLN A 1 682 ? -2.121 -0.324 -17.713 1.00 80.38 682 GLN A N 1
ATOM 5444 C CA . GLN A 1 682 ? -0.695 -0.040 -17.525 1.00 80.38 682 GLN A CA 1
ATOM 5445 C C . GLN A 1 682 ? -0.228 -0.327 -16.099 1.00 80.38 682 GLN A C 1
ATOM 5447 O O . GLN A 1 682 ? 0.950 -0.597 -15.901 1.00 80.38 682 GLN A O 1
ATOM 5452 N N . LEU A 1 683 ? -1.137 -0.278 -15.124 1.00 87.19 683 LEU A N 1
ATOM 5453 C CA . LEU A 1 683 ? -0.871 -0.620 -13.730 1.00 87.19 683 LEU A CA 1
ATOM 5454 C C . LEU A 1 683 ? -1.617 -1.894 -13.351 1.00 87.19 683 LEU A C 1
ATOM 5456 O O . LEU A 1 683 ? -2.736 -2.147 -13.817 1.00 87.19 683 LEU A O 1
ATOM 5460 N N . SER A 1 684 ? -1.007 -2.714 -12.507 1.00 91.25 684 SER A N 1
ATOM 5461 C CA . SER A 1 684 ? -1.665 -3.882 -11.922 1.00 91.25 684 SER A CA 1
ATOM 5462 C C . SER A 1 684 ? -1.176 -4.107 -10.502 1.00 91.25 684 SER A C 1
ATOM 5464 O O . SER A 1 684 ? 0.021 -4.001 -10.237 1.00 91.25 684 SER A O 1
ATOM 5466 N N . MET A 1 685 ? -2.110 -4.412 -9.607 1.00 93.88 685 MET A N 1
ATOM 5467 C CA . MET A 1 685 ? -1.790 -4.908 -8.276 1.00 93.88 685 MET A CA 1
ATOM 5468 C C . MET A 1 685 ? -1.561 -6.412 -8.371 1.00 93.88 685 MET A C 1
ATOM 5470 O O . MET A 1 685 ? -2.358 -7.127 -8.983 1.00 93.88 685 MET A O 1
ATOM 5474 N N . LEU A 1 686 ? -0.464 -6.885 -7.795 1.00 95.00 686 LEU A N 1
ATOM 5475 C CA . LEU A 1 686 ? -0.249 -8.296 -7.528 1.00 95.00 686 LEU A CA 1
ATOM 5476 C C . LEU A 1 686 ? -0.411 -8.553 -6.042 1.00 95.00 686 LEU A C 1
ATOM 5478 O O . LEU A 1 686 ? 0.174 -7.836 -5.237 1.00 95.00 686 LEU A O 1
ATOM 5482 N N . VAL A 1 687 ? -1.166 -9.594 -5.716 1.00 96.25 687 VAL A N 1
ATOM 5483 C CA . VAL A 1 687 ? -1.378 -10.084 -4.353 1.00 96.25 687 VAL A CA 1
ATOM 5484 C C . VAL A 1 687 ? -0.766 -11.476 -4.275 1.00 96.25 687 VAL A C 1
ATOM 5486 O O . VAL A 1 687 ? -1.177 -12.354 -5.033 1.00 96.25 687 VAL A O 1
ATOM 5489 N N . LEU A 1 688 ? 0.238 -11.652 -3.419 1.00 95.38 688 LEU A N 1
ATOM 5490 C CA . LEU A 1 688 ? 0.922 -12.912 -3.143 1.00 95.38 688 LEU A CA 1
ATOM 5491 C C . LEU A 1 688 ? 0.452 -13.399 -1.772 1.00 95.38 688 LEU A C 1
ATOM 5493 O O . LEU A 1 688 ? 0.882 -12.889 -0.738 1.00 95.38 688 LEU A O 1
ATOM 5497 N N . LEU A 1 689 ? -0.461 -14.360 -1.794 1.00 95.44 689 LEU A N 1
ATOM 5498 C CA . LEU A 1 689 ? -1.170 -14.866 -0.630 1.00 95.44 689 LEU A CA 1
ATOM 5499 C C . LEU A 1 689 ? -0.674 -16.287 -0.324 1.00 95.44 689 LEU A C 1
ATOM 5501 O O . LEU A 1 689 ? -0.882 -17.164 -1.166 1.00 95.44 689 LEU A O 1
ATOM 5505 N N . PRO A 1 690 ? -0.012 -16.544 0.816 1.00 93.31 690 PRO A N 1
ATOM 5506 C CA . PRO A 1 690 ? 0.298 -17.912 1.229 1.00 93.31 690 PRO A CA 1
ATOM 5507 C C . PRO A 1 690 ? -0.991 -18.735 1.416 1.00 93.31 690 PRO A C 1
ATOM 5509 O O . PRO A 1 690 ? -2.072 -18.191 1.567 1.00 93.31 690 PRO A O 1
ATOM 5512 N N . ASP A 1 691 ? -0.915 -20.060 1.350 1.00 88.38 691 ASP A N 1
ATOM 5513 C CA . ASP A 1 691 ? -2.086 -20.924 1.561 1.00 88.38 691 ASP A CA 1
ATOM 5514 C C . ASP A 1 691 ? -2.437 -21.054 3.060 1.00 88.38 691 ASP A C 1
ATOM 5516 O O . ASP A 1 691 ? -3.575 -21.369 3.400 1.00 88.38 691 ASP A O 1
ATOM 5520 N N . ASP A 1 692 ? -1.465 -20.818 3.952 1.00 85.69 692 ASP A N 1
ATOM 5521 C CA . ASP A 1 692 ? -1.614 -20.797 5.414 1.00 85.69 692 ASP A CA 1
ATOM 5522 C C . ASP A 1 692 ? -0.902 -19.565 5.994 1.00 85.69 692 ASP A C 1
ATOM 5524 O O . ASP A 1 692 ? 0.155 -19.156 5.513 1.00 85.69 692 ASP A O 1
ATOM 5528 N N . ILE A 1 693 ? -1.442 -19.033 7.091 1.00 81.00 693 ILE A N 1
ATOM 5529 C CA . ILE A 1 693 ? -0.946 -17.851 7.817 1.00 81.00 693 ILE A CA 1
ATOM 5530 C C . ILE A 1 693 ? 0.550 -17.958 8.164 1.00 81.00 693 ILE A C 1
ATOM 5532 O O . ILE A 1 693 ? 1.293 -16.985 8.059 1.00 81.00 693 ILE A O 1
ATOM 5536 N N . SER A 1 694 ? 1.026 -19.153 8.534 1.00 79.50 694 SER A N 1
ATOM 5537 C CA . SER A 1 694 ? 2.440 -19.397 8.868 1.00 79.50 694 SER A CA 1
ATOM 5538 C C . SER A 1 694 ? 3.384 -19.386 7.656 1.00 79.50 694 SER A C 1
ATOM 5540 O O . SER A 1 694 ? 4.604 -19.385 7.820 1.00 79.50 694 SER A O 1
ATOM 5542 N N . GLY A 1 695 ? 2.841 -19.364 6.436 1.00 82.00 695 GLY A N 1
ATOM 5543 C CA . GLY A 1 695 ? 3.607 -19.317 5.193 1.00 82.00 695 GLY A CA 1
ATOM 5544 C C . GLY A 1 695 ? 4.167 -17.934 4.851 1.00 82.00 695 GLY A C 1
ATOM 5545 O O . GLY A 1 695 ? 5.083 -17.855 4.030 1.00 82.00 695 GLY A O 1
ATOM 5546 N N . LEU A 1 696 ? 3.676 -16.854 5.477 1.00 86.44 696 LEU A N 1
ATOM 5547 C CA . LEU A 1 696 ? 4.109 -15.492 5.145 1.00 86.44 696 LEU A CA 1
ATOM 5548 C C . LEU A 1 696 ? 5.606 -15.281 5.411 1.00 86.44 696 LEU A C 1
ATOM 5550 O O . LEU A 1 696 ? 6.317 -14.812 4.530 1.00 86.44 696 LEU A O 1
ATOM 5554 N N . GLU A 1 697 ? 6.121 -15.702 6.567 1.00 84.31 697 GLU A N 1
ATOM 5555 C CA . GLU A 1 697 ? 7.544 -15.540 6.904 1.00 84.31 697 GLU A CA 1
ATOM 5556 C C . GLU A 1 697 ? 8.459 -16.289 5.910 1.00 84.31 697 GLU A C 1
ATOM 5558 O O . GLU A 1 697 ? 9.521 -15.806 5.506 1.00 84.31 697 GLU A O 1
ATOM 5563 N N . GLN A 1 698 ? 8.027 -17.467 5.444 1.00 84.12 698 GLN A N 1
ATOM 5564 C CA . GLN A 1 698 ? 8.752 -18.221 4.417 1.00 84.12 698 GLN A CA 1
ATOM 5565 C C . GLN A 1 698 ? 8.750 -17.480 3.077 1.00 84.12 698 GLN A C 1
ATOM 5567 O O . GLN A 1 698 ? 9.785 -17.420 2.407 1.00 84.12 698 GLN A O 1
ATOM 5572 N N . LEU A 1 699 ? 7.610 -16.894 2.704 1.00 88.56 699 LEU A N 1
ATOM 5573 C CA . LEU A 1 699 ? 7.473 -16.076 1.503 1.00 88.56 699 LEU A CA 1
ATOM 5574 C C . LEU A 1 699 ? 8.376 -14.833 1.570 1.00 88.56 699 LEU A C 1
ATOM 5576 O O . LEU A 1 699 ? 9.117 -14.567 0.623 1.00 88.56 699 LEU A O 1
ATOM 5580 N N . GLU A 1 700 ? 8.388 -14.123 2.696 1.00 88.19 700 GLU A N 1
ATOM 5581 C CA . GLU A 1 700 ? 9.221 -12.935 2.930 1.00 88.19 700 GLU A CA 1
ATOM 5582 C C . GLU A 1 700 ? 10.726 -13.215 2.849 1.00 88.19 700 GLU A C 1
ATOM 5584 O O . GLU A 1 700 ? 11.506 -12.359 2.429 1.00 88.19 700 GLU A O 1
ATOM 5589 N N . ASN A 1 701 ? 11.156 -14.409 3.257 1.00 85.25 701 ASN A N 1
ATOM 5590 C CA . ASN A 1 701 ? 12.561 -14.809 3.197 1.00 85.25 701 ASN A CA 1
ATOM 5591 C C . ASN A 1 701 ? 12.989 -15.269 1.797 1.00 85.25 701 ASN A C 1
ATOM 5593 O O . ASN A 1 701 ? 14.150 -15.091 1.420 1.00 85.25 701 ASN A O 1
ATOM 5597 N N . LYS A 1 702 ? 12.068 -15.849 1.020 1.00 86.31 702 LYS A N 1
ATOM 5598 C CA . LYS A 1 702 ? 12.352 -16.392 -0.318 1.00 86.31 702 LYS A CA 1
ATOM 5599 C C . LYS A 1 702 ? 12.103 -15.409 -1.457 1.00 86.31 702 LYS A C 1
ATOM 5601 O O . LYS A 1 702 ? 12.601 -15.647 -2.559 1.00 86.31 702 LYS A O 1
ATOM 5606 N N . ILE A 1 703 ? 11.323 -14.349 -1.237 1.00 86.94 703 ILE A N 1
ATOM 5607 C CA . ILE A 1 703 ? 10.996 -13.394 -2.294 1.00 86.94 703 ILE A CA 1
ATOM 5608 C C . ILE A 1 703 ? 12.266 -12.704 -2.818 1.00 86.94 703 ILE A C 1
ATOM 5610 O O . ILE A 1 703 ? 13.089 -12.171 -2.073 1.00 86.94 703 ILE A O 1
ATOM 5614 N N . SER A 1 704 ? 12.439 -12.759 -4.134 1.00 83.75 704 SER A N 1
ATOM 5615 C CA . SER A 1 704 ? 13.550 -12.161 -4.872 1.00 83.75 704 SER A CA 1
ATOM 5616 C C . SER A 1 704 ? 13.076 -11.765 -6.267 1.00 83.75 704 SER A C 1
ATOM 5618 O O . SER A 1 704 ? 12.000 -12.182 -6.705 1.00 83.75 704 SER A O 1
ATOM 5620 N N . PHE A 1 705 ? 13.874 -10.981 -6.995 1.00 81.38 705 PHE A N 1
ATOM 5621 C CA . PHE A 1 705 ? 13.528 -10.585 -8.362 1.00 81.38 705 PHE A CA 1
ATOM 5622 C C . PHE A 1 705 ? 13.364 -11.796 -9.290 1.00 81.38 705 PHE A C 1
ATOM 5624 O O . PHE A 1 705 ? 12.398 -11.864 -10.055 1.00 81.38 705 PHE A O 1
ATOM 5631 N N . GLU A 1 706 ? 14.249 -12.785 -9.171 1.00 79.25 706 GLU A N 1
ATOM 5632 C CA . GLU A 1 706 ? 14.169 -14.034 -9.930 1.00 79.25 706 GLU A CA 1
ATOM 5633 C C . GLU A 1 706 ? 12.884 -14.804 -9.623 1.00 79.25 706 GLU A C 1
ATOM 5635 O O . GLU A 1 706 ? 12.149 -15.172 -10.541 1.00 79.25 706 GLU A O 1
ATOM 5640 N N . LYS A 1 707 ? 12.583 -15.001 -8.332 1.00 83.44 707 LYS A N 1
ATOM 5641 C CA . LYS A 1 707 ? 11.392 -15.731 -7.883 1.00 83.44 707 LYS A CA 1
ATOM 5642 C C . LYS A 1 707 ? 10.112 -15.014 -8.290 1.00 83.44 707 LYS A C 1
ATOM 5644 O O . LYS A 1 707 ? 9.213 -15.638 -8.844 1.00 83.44 707 LYS A O 1
ATOM 5649 N N . LEU A 1 708 ? 10.045 -13.695 -8.112 1.00 82.94 708 LEU A N 1
ATOM 5650 C CA . LEU A 1 708 ? 8.893 -12.910 -8.544 1.00 82.94 708 LEU A CA 1
ATOM 5651 C C . LEU A 1 708 ? 8.692 -13.009 -10.065 1.00 82.94 708 LEU A C 1
ATOM 5653 O O . LEU A 1 708 ? 7.562 -13.171 -10.526 1.00 82.94 708 LEU A O 1
ATOM 5657 N N . THR A 1 709 ? 9.765 -12.957 -10.855 1.00 78.62 709 THR A N 1
ATOM 5658 C CA . THR A 1 709 ? 9.693 -13.096 -12.320 1.00 78.62 709 THR A CA 1
ATOM 5659 C C . THR A 1 709 ? 9.243 -14.498 -12.736 1.00 78.62 709 THR A C 1
ATOM 5661 O O . THR A 1 709 ? 8.412 -14.638 -13.636 1.00 78.62 709 THR A O 1
ATOM 5664 N N . GLU A 1 710 ? 9.733 -15.534 -12.053 1.00 81.44 710 GLU A N 1
ATOM 5665 C CA . GLU A 1 710 ? 9.321 -16.927 -12.242 1.00 81.44 710 GLU A CA 1
ATOM 5666 C C . GLU A 1 710 ? 7.818 -17.097 -11.970 1.00 81.44 710 GLU A C 1
ATOM 5668 O O . GLU A 1 710 ? 7.064 -17.533 -12.853 1.00 81.44 710 GLU A O 1
ATOM 5673 N N . TRP A 1 711 ? 7.370 -16.687 -10.780 1.00 84.06 711 TRP A N 1
ATOM 5674 C CA . TRP A 1 711 ? 5.993 -16.851 -10.319 1.00 84.06 711 TRP A CA 1
ATOM 5675 C C . TRP A 1 711 ? 4.987 -16.034 -11.134 1.00 84.06 711 TRP A C 1
ATOM 5677 O O . TRP A 1 711 ? 3.853 -16.461 -11.343 1.00 84.06 711 TRP A O 1
ATOM 5687 N N . THR A 1 712 ? 5.402 -14.872 -11.640 1.00 80.81 712 THR A N 1
ATOM 5688 C CA . THR A 1 712 ? 4.543 -13.978 -12.434 1.00 80.81 712 THR A CA 1
ATOM 5689 C C . THR A 1 712 ? 4.697 -14.173 -13.941 1.00 80.81 712 THR A C 1
ATOM 5691 O O . THR A 1 712 ? 4.085 -13.449 -14.738 1.00 80.81 712 THR A O 1
ATOM 5694 N N . SER A 1 713 ? 5.478 -15.173 -14.360 1.00 78.00 713 SER A N 1
ATOM 5695 C CA . SER A 1 713 ? 5.710 -15.450 -15.771 1.00 78.00 713 SER A CA 1
ATOM 5696 C C . SER A 1 713 ? 4.396 -15.779 -16.502 1.00 78.00 713 SER A C 1
ATOM 5698 O O . SER A 1 713 ? 3.493 -16.412 -15.944 1.00 78.00 713 SER A O 1
ATOM 5700 N N . PRO A 1 714 ? 4.261 -15.431 -17.798 1.00 73.38 714 PRO A N 1
ATOM 5701 C CA . PRO A 1 714 ? 3.046 -15.717 -18.570 1.00 73.38 714 PRO A CA 1
ATOM 5702 C C . PRO A 1 714 ? 2.688 -17.206 -18.704 1.00 73.38 714 PRO A C 1
ATOM 5704 O O . PRO A 1 714 ? 1.613 -17.525 -19.214 1.00 73.38 714 PRO A O 1
ATOM 5707 N N . ASN A 1 715 ? 3.612 -18.103 -18.345 1.00 73.50 715 ASN A N 1
ATOM 5708 C CA . ASN A 1 715 ? 3.400 -19.549 -18.346 1.00 73.50 715 ASN A CA 1
ATOM 5709 C C . ASN A 1 715 ? 2.793 -20.050 -17.029 1.00 73.50 715 ASN A C 1
ATOM 5711 O O . ASN A 1 715 ? 2.153 -21.095 -17.048 1.00 73.50 715 ASN A O 1
ATOM 5715 N N . VAL A 1 716 ? 3.007 -19.324 -15.927 1.00 79.69 716 VAL A N 1
ATOM 5716 C CA . VAL A 1 716 ? 2.536 -19.670 -14.578 1.00 79.69 716 VAL A CA 1
ATOM 5717 C C . VAL A 1 716 ? 1.215 -18.956 -14.272 1.00 79.69 716 VAL A C 1
ATOM 5719 O O . VAL A 1 716 ? 0.279 -19.576 -13.776 1.00 79.69 716 VAL A O 1
ATOM 5722 N N . MET A 1 717 ? 1.093 -17.681 -14.655 1.00 84.94 717 MET A N 1
ATOM 5723 C CA . MET A 1 717 ? -0.131 -16.889 -14.488 1.00 84.94 717 MET A CA 1
ATOM 5724 C C . MET A 1 717 ? -1.185 -17.255 -15.546 1.00 84.94 717 MET A C 1
ATOM 5726 O O . MET A 1 717 ? -1.105 -16.838 -16.710 1.00 84.94 717 MET A O 1
ATOM 5730 N N . GLU A 1 718 ? -2.220 -17.991 -15.150 1.00 87.06 718 GLU A N 1
ATOM 5731 C CA . GLU A 1 718 ? -3.296 -18.440 -16.033 1.00 87.06 718 GLU A CA 1
ATOM 5732 C C . GLU A 1 718 ? -4.552 -17.580 -15.891 1.00 87.06 718 GLU A C 1
ATOM 5734 O O . GLU A 1 718 ? -4.956 -17.211 -14.796 1.00 87.06 718 GLU A O 1
ATOM 5739 N N . LYS A 1 719 ? -5.227 -17.284 -17.010 1.00 88.56 719 LYS A N 1
ATOM 5740 C CA . LYS A 1 719 ? -6.542 -16.632 -16.956 1.00 88.56 719 LYS A CA 1
ATOM 5741 C C . LYS A 1 719 ? -7.605 -17.643 -16.551 1.00 88.56 719 LYS A C 1
ATOM 5743 O O . LYS A 1 719 ? -7.920 -18.529 -17.350 1.00 88.56 719 LYS A O 1
ATOM 5748 N N . ARG A 1 720 ? -8.177 -17.472 -15.366 1.00 86.94 720 ARG A N 1
ATOM 5749 C CA . ARG A 1 720 ? -9.215 -18.342 -14.807 1.00 86.94 720 ARG A CA 1
ATOM 5750 C C . ARG A 1 720 ? -10.391 -17.515 -14.315 1.00 86.94 720 ARG A C 1
ATOM 5752 O O . ARG A 1 720 ? -10.248 -16.325 -14.039 1.00 86.94 720 ARG A O 1
ATOM 5759 N N . ARG A 1 721 ? -11.565 -18.142 -14.257 1.00 87.69 721 ARG A N 1
ATOM 5760 C CA . ARG A 1 721 ? -12.750 -17.532 -13.656 1.00 87.69 721 ARG A CA 1
ATOM 5761 C C . ARG A 1 721 ? -12.662 -17.761 -12.153 1.00 87.69 721 ARG A C 1
ATOM 5763 O O . ARG A 1 721 ? -12.679 -18.911 -11.730 1.00 87.69 721 ARG A O 1
ATOM 5770 N N . VAL A 1 722 ? -12.506 -16.679 -11.402 1.00 89.62 722 VAL A N 1
ATOM 5771 C CA . VAL A 1 722 ? -12.170 -16.708 -9.977 1.00 89.62 722 VAL A CA 1
ATOM 5772 C C . VAL A 1 722 ? -13.102 -15.766 -9.230 1.00 89.62 722 VAL A C 1
ATOM 5774 O O . VAL A 1 722 ? -13.421 -14.678 -9.728 1.00 89.62 722 VAL A O 1
ATOM 5777 N N . LYS A 1 723 ? -13.541 -16.204 -8.052 1.00 92.75 723 LYS A N 1
ATOM 5778 C CA . LYS A 1 723 ? -14.209 -15.352 -7.071 1.00 92.75 723 LYS A CA 1
ATOM 5779 C C . LYS A 1 723 ? -13.140 -14.742 -6.174 1.00 92.75 723 LYS A C 1
ATOM 5781 O O . LYS A 1 723 ? -12.421 -15.468 -5.492 1.00 92.75 723 LYS A O 1
ATOM 5786 N N . VAL A 1 724 ? -12.981 -13.429 -6.262 1.00 94.44 724 VAL A N 1
ATOM 5787 C CA . VAL A 1 724 ? -11.934 -12.675 -5.572 1.00 94.44 724 VAL A CA 1
ATOM 5788 C C . VAL A 1 724 ? -12.533 -12.028 -4.338 1.00 94.44 724 VAL A C 1
ATOM 5790 O O . VAL A 1 724 ? -13.527 -11.314 -4.452 1.00 94.44 724 VAL A O 1
ATOM 5793 N N . TYR A 1 725 ? -11.889 -12.244 -3.198 1.00 94.06 725 TYR A N 1
ATOM 5794 C CA . TYR A 1 725 ? -12.116 -11.511 -1.964 1.00 94.06 725 TYR A CA 1
ATOM 5795 C C . TYR A 1 725 ? -10.833 -10.774 -1.594 1.00 94.06 725 TYR A C 1
ATOM 5797 O O . TYR A 1 725 ? -9.781 -11.405 -1.447 1.00 94.06 725 TYR A O 1
ATOM 5805 N N . LEU A 1 726 ? -10.918 -9.452 -1.498 1.00 93.69 726 LEU A N 1
ATOM 5806 C CA . LEU A 1 726 ? -9.789 -8.581 -1.193 1.00 93.69 726 LEU A CA 1
ATOM 5807 C C . LEU A 1 726 ? -10.220 -7.542 -0.152 1.00 93.69 726 LEU A C 1
ATOM 5809 O O . LEU A 1 726 ? -11.273 -6.927 -0.340 1.00 93.69 726 LEU A O 1
ATOM 5813 N N . PRO A 1 727 ? -9.451 -7.320 0.924 1.00 91.38 727 PRO A N 1
ATOM 5814 C CA . PRO A 1 727 ? -9.832 -6.347 1.932 1.00 91.38 727 PRO A CA 1
ATOM 5815 C C . PRO A 1 727 ? -9.765 -4.938 1.344 1.00 91.38 727 PRO A C 1
ATOM 5817 O O . PRO A 1 727 ? -8.930 -4.641 0.486 1.00 91.38 727 PRO A O 1
ATOM 5820 N N . ARG A 1 728 ? -10.640 -4.055 1.816 1.00 86.25 728 ARG A N 1
ATOM 5821 C CA . ARG A 1 728 ? -10.496 -2.614 1.622 1.00 86.25 728 ARG A CA 1
ATOM 5822 C C . ARG A 1 728 ? -9.253 -2.168 2.400 1.00 86.25 728 ARG A C 1
ATOM 5824 O O . ARG A 1 728 ? -9.132 -2.463 3.588 1.00 86.25 728 ARG A O 1
ATOM 5831 N N . MET A 1 729 ? -8.316 -1.484 1.744 1.00 84.69 729 MET A N 1
ATOM 5832 C CA . MET A 1 729 ? -7.019 -1.136 2.340 1.00 84.69 729 MET A CA 1
ATOM 5833 C C . MET A 1 729 ? -6.802 0.373 2.288 1.00 84.69 729 MET A C 1
ATOM 5835 O O . MET A 1 729 ? -6.877 0.977 1.222 1.00 84.69 729 MET A O 1
ATOM 5839 N N . LYS A 1 730 ? -6.463 0.975 3.427 1.00 83.38 730 LYS A N 1
ATOM 5840 C CA . LYS A 1 730 ? -5.931 2.337 3.516 1.00 83.38 730 LYS A CA 1
ATOM 5841 C C . LYS A 1 730 ? -4.664 2.261 4.354 1.00 83.38 730 LYS A C 1
ATOM 5843 O O . LYS A 1 730 ? -4.743 2.011 5.551 1.00 83.38 730 LYS A O 1
ATOM 5848 N N . ILE A 1 731 ? -3.509 2.386 3.712 1.00 82.38 731 ILE A N 1
ATOM 5849 C CA . ILE A 1 731 ? -2.207 2.178 4.352 1.00 82.38 731 ILE A CA 1
ATOM 5850 C C . ILE A 1 731 ? -1.373 3.435 4.141 1.00 82.38 731 ILE A C 1
ATOM 5852 O O . ILE A 1 731 ? -1.207 3.886 3.005 1.00 82.38 731 ILE A O 1
ATOM 5856 N N . GLN A 1 732 ? -0.859 3.989 5.235 1.00 84.94 732 GLN A N 1
ATOM 5857 C CA . GLN A 1 732 ? 0.026 5.144 5.236 1.00 84.94 732 GLN A CA 1
ATOM 5858 C C . GLN A 1 732 ? 1.197 4.854 6.161 1.00 84.94 732 GLN A C 1
ATOM 5860 O O . GLN A 1 732 ? 1.006 4.678 7.358 1.00 84.94 732 GLN A O 1
ATOM 5865 N N . GLU A 1 733 ? 2.396 4.818 5.596 1.00 84.88 733 GLU A N 1
ATOM 5866 C CA . GLU A 1 733 ? 3.610 4.469 6.325 1.00 84.88 733 GLU A CA 1
ATOM 5867 C C . GLU A 1 733 ? 4.700 5.506 6.083 1.00 84.88 733 GLU A C 1
ATOM 5869 O O . GLU A 1 733 ? 4.842 6.053 4.981 1.00 84.88 733 GLU A O 1
ATOM 5874 N N . LYS A 1 734 ? 5.483 5.765 7.130 1.00 87.44 734 LYS A N 1
ATOM 5875 C CA . LYS A 1 734 ? 6.520 6.794 7.142 1.00 87.44 734 LYS A CA 1
ATOM 5876 C C . LYS A 1 734 ? 7.798 6.255 7.760 1.00 87.44 734 LYS A C 1
ATOM 5878 O O . LYS A 1 734 ? 7.804 5.800 8.898 1.00 87.44 734 LYS A O 1
ATOM 5883 N N . TYR A 1 735 ? 8.903 6.400 7.036 1.00 85.81 735 TYR A N 1
ATOM 5884 C CA . TYR A 1 735 ? 10.205 5.885 7.441 1.00 85.81 735 TYR A CA 1
ATOM 5885 C C . TYR A 1 735 ? 11.292 6.955 7.353 1.00 85.81 735 TYR A C 1
ATOM 5887 O O . TYR A 1 735 ? 11.370 7.723 6.387 1.00 85.81 735 TYR A O 1
ATOM 5895 N N . ASN A 1 736 ? 12.197 6.948 8.333 1.00 85.94 736 ASN A N 1
ATOM 5896 C CA . ASN A 1 736 ? 13.512 7.558 8.183 1.00 85.94 736 ASN A CA 1
ATOM 5897 C C . ASN A 1 736 ? 14.479 6.498 7.646 1.00 85.94 736 ASN A C 1
ATOM 5899 O O . ASN A 1 736 ? 14.880 5.581 8.358 1.00 85.94 736 ASN A O 1
ATOM 5903 N N . LEU A 1 737 ? 14.854 6.617 6.376 1.00 89.00 737 LEU A N 1
ATOM 5904 C CA . LEU A 1 737 ? 15.637 5.606 5.666 1.00 89.00 737 LEU A CA 1
ATOM 5905 C C . LEU A 1 737 ? 17.131 5.648 5.998 1.00 89.00 737 LEU A C 1
ATOM 5907 O O . LEU A 1 737 ? 17.895 4.855 5.457 1.00 89.00 737 LEU A O 1
ATOM 5911 N N . LYS A 1 738 ? 17.581 6.569 6.853 1.00 87.94 738 LYS A N 1
ATOM 5912 C CA . LYS A 1 738 ? 18.998 6.726 7.195 1.00 87.94 738 LYS A CA 1
ATOM 5913 C C . LYS A 1 738 ? 19.608 5.461 7.794 1.00 87.94 738 LYS A C 1
ATOM 5915 O O . LYS A 1 738 ? 20.661 5.035 7.326 1.00 87.94 738 LYS A O 1
ATOM 5920 N N . SER A 1 739 ? 18.959 4.857 8.793 1.00 86.56 739 SER A N 1
ATOM 5921 C CA . SER A 1 739 ? 19.421 3.599 9.400 1.00 86.56 739 SER A CA 1
ATOM 5922 C C . SER A 1 739 ? 19.421 2.475 8.367 1.00 86.56 739 SER A C 1
ATOM 5924 O O . SER A 1 739 ? 20.464 1.878 8.129 1.00 86.56 739 SER A O 1
ATOM 5926 N N . VAL A 1 740 ? 18.299 2.301 7.665 1.00 91.12 740 VAL A N 1
ATOM 5927 C CA . VAL A 1 740 ? 18.102 1.283 6.623 1.00 91.12 740 VAL A CA 1
ATOM 5928 C C . VAL A 1 740 ? 19.200 1.346 5.557 1.00 91.12 740 VAL A C 1
ATOM 5930 O O . VAL A 1 740 ? 19.892 0.367 5.295 1.00 91.12 740 VAL A O 1
ATOM 5933 N N . LEU A 1 741 ? 19.420 2.520 4.961 1.00 92.75 741 LEU A N 1
ATOM 5934 C CA . LEU A 1 741 ? 20.421 2.713 3.909 1.00 92.75 741 LEU A CA 1
ATOM 5935 C C . LEU A 1 741 ? 21.853 2.538 4.433 1.00 92.75 741 LEU A C 1
ATOM 5937 O O . LEU A 1 741 ? 22.716 2.058 3.697 1.00 92.75 741 LEU A O 1
ATOM 5941 N N . THR A 1 742 ? 22.107 2.898 5.694 1.00 91.69 742 THR A N 1
ATOM 5942 C CA . THR A 1 742 ? 23.407 2.677 6.344 1.00 91.69 742 THR A CA 1
ATOM 5943 C C . THR A 1 742 ? 23.675 1.181 6.518 1.00 91.69 742 THR A C 1
ATOM 5945 O O . THR A 1 742 ? 24.759 0.738 6.134 1.00 91.69 742 THR A O 1
ATOM 5948 N N . THR A 1 743 ? 22.701 0.398 7.006 1.00 92.06 743 THR A N 1
ATOM 5949 C CA . THR A 1 743 ? 22.826 -1.066 7.143 1.00 92.06 743 THR A CA 1
ATOM 5950 C C . THR A 1 743 ? 23.041 -1.744 5.792 1.00 92.06 743 THR A C 1
ATOM 5952 O O . THR A 1 743 ? 23.890 -2.626 5.671 1.00 92.06 743 THR A O 1
ATOM 5955 N N . LEU A 1 744 ? 22.341 -1.283 4.749 1.00 91.88 744 LEU A N 1
ATOM 5956 C CA . LEU A 1 744 ? 22.513 -1.794 3.385 1.00 91.88 744 LEU A CA 1
ATOM 5957 C C . LEU A 1 744 ? 23.895 -1.477 2.781 1.00 91.88 744 LEU A C 1
ATOM 5959 O O . LEU A 1 744 ? 24.295 -2.116 1.809 1.00 91.88 744 LEU A O 1
ATOM 5963 N N . GLY A 1 745 ? 24.646 -0.527 3.353 1.00 91.12 745 GLY A N 1
ATOM 5964 C CA . GLY A 1 745 ? 26.036 -0.240 2.987 1.00 91.12 745 GLY A CA 1
ATOM 5965 C C . GLY A 1 745 ? 26.316 1.182 2.491 1.00 91.12 745 GLY A C 1
ATOM 5966 O O . GLY A 1 745 ? 27.454 1.465 2.112 1.00 91.12 745 GLY A O 1
ATOM 5967 N N . MET A 1 746 ? 25.339 2.099 2.512 1.00 93.06 746 MET A N 1
ATOM 5968 C CA . MET A 1 746 ? 25.548 3.527 2.206 1.00 93.06 746 MET A CA 1
ATOM 5969 C C . MET A 1 746 ? 26.042 4.310 3.434 1.00 93.06 746 MET A C 1
ATOM 5971 O O . MET A 1 746 ? 25.413 5.274 3.869 1.00 93.06 746 MET A O 1
ATOM 5975 N N . THR A 1 747 ? 27.169 3.908 4.017 1.00 92.25 747 THR A N 1
ATOM 5976 C CA . THR A 1 747 ? 27.676 4.498 5.268 1.00 92.25 747 THR A CA 1
ATOM 5977 C C . THR A 1 747 ? 28.283 5.892 5.082 1.00 92.25 747 THR A C 1
ATOM 5979 O O . THR A 1 747 ? 28.023 6.788 5.888 1.00 92.25 747 THR A O 1
ATOM 5982 N N . ASP A 1 748 ? 29.045 6.117 4.005 1.00 92.06 748 ASP A N 1
ATOM 5983 C CA . ASP A 1 748 ? 29.722 7.397 3.761 1.00 92.06 748 ASP A CA 1
ATOM 5984 C C . ASP A 1 748 ? 28.727 8.527 3.507 1.00 92.06 748 ASP A C 1
ATOM 5986 O O . ASP A 1 748 ? 29.003 9.671 3.843 1.00 92.06 748 ASP A O 1
ATOM 5990 N N . LEU A 1 749 ? 27.562 8.230 2.926 1.00 91.44 749 LEU A N 1
ATOM 5991 C CA . LEU A 1 749 ? 26.587 9.243 2.516 1.00 91.44 749 LEU A CA 1
ATOM 5992 C C . LEU A 1 749 ? 26.063 10.092 3.692 1.00 91.44 749 LEU A C 1
ATOM 5994 O O . LEU A 1 749 ? 25.757 11.278 3.518 1.00 91.44 749 LEU A O 1
ATOM 5998 N N . PHE A 1 750 ? 25.985 9.485 4.879 1.00 89.88 750 PHE A N 1
ATOM 5999 C CA . PHE A 1 750 ? 25.485 10.096 6.116 1.00 89.88 750 PHE A CA 1
ATOM 6000 C C . PHE A 1 750 ? 26.607 10.510 7.083 1.00 89.88 750 PHE A C 1
ATOM 6002 O O . PHE A 1 750 ? 26.348 11.093 8.146 1.00 89.88 750 PHE A O 1
ATOM 6009 N N . SER A 1 751 ? 27.864 10.239 6.729 1.00 87.75 751 SER A N 1
ATOM 6010 C CA . SER A 1 751 ? 29.034 10.545 7.546 1.00 87.75 751 SER A CA 1
ATOM 6011 C C . SER A 1 751 ? 29.739 11.830 7.065 1.00 87.75 751 SER A C 1
ATOM 6013 O O . SER A 1 751 ? 29.465 12.343 5.979 1.00 87.75 751 SER A O 1
ATOM 6015 N N . PRO A 1 752 ? 30.678 12.387 7.850 1.00 84.06 752 PRO A N 1
ATOM 6016 C CA . PRO A 1 752 ? 31.532 13.484 7.390 1.00 84.06 752 PRO A CA 1
ATOM 6017 C C . PRO A 1 752 ? 32.490 13.115 6.240 1.00 84.06 752 PRO A C 1
ATOM 6019 O O . PRO A 1 752 ? 33.065 14.025 5.648 1.00 84.06 752 PRO A O 1
ATOM 6022 N N . SER A 1 753 ? 32.684 11.823 5.927 1.00 86.38 753 SER A N 1
ATOM 6023 C CA . SER A 1 753 ? 33.493 11.364 4.782 1.00 86.38 753 SER A CA 1
ATOM 6024 C C . SER A 1 753 ? 32.733 11.387 3.450 1.00 86.38 753 SER A C 1
ATOM 6026 O O . SER A 1 753 ? 33.335 11.093 2.415 1.00 86.38 753 SER A O 1
ATOM 6028 N N . ALA A 1 754 ? 31.450 11.778 3.451 1.00 89.88 754 ALA A N 1
ATOM 6029 C CA . ALA A 1 754 ? 30.635 11.934 2.251 1.00 89.88 754 ALA A CA 1
ATOM 6030 C C . ALA A 1 754 ? 31.329 12.809 1.198 1.00 89.88 754 ALA A C 1
ATOM 6032 O O . ALA A 1 754 ? 31.584 13.999 1.401 1.00 89.88 754 ALA A O 1
ATOM 6033 N N . ASN A 1 755 ? 31.576 12.246 0.018 1.00 89.62 755 ASN A N 1
ATOM 6034 C CA . ASN A 1 755 ? 32.099 12.998 -1.112 1.00 89.62 755 ASN A CA 1
ATOM 6035 C C . ASN A 1 755 ? 30.958 13.397 -2.056 1.00 89.62 755 ASN A C 1
ATOM 6037 O O . ASN A 1 755 ? 30.710 12.762 -3.082 1.00 89.62 755 ASN A O 1
ATOM 6041 N N . LEU A 1 756 ? 30.284 14.496 -1.708 1.00 89.38 756 LEU A N 1
ATOM 6042 C CA . LEU A 1 756 ? 29.240 15.144 -2.515 1.00 89.38 756 LEU A CA 1
ATOM 6043 C C . LEU A 1 756 ? 29.782 16.344 -3.313 1.00 89.38 756 LEU A C 1
ATOM 6045 O O . LEU A 1 756 ? 29.074 17.324 -3.562 1.00 89.38 756 LEU A O 1
ATOM 6049 N N . SER A 1 757 ? 31.047 16.266 -3.740 1.00 87.88 757 SER A N 1
ATOM 6050 C CA . SER A 1 757 ? 31.734 17.337 -4.484 1.00 87.88 757 SER A CA 1
ATOM 6051 C C . SER A 1 757 ? 31.088 17.678 -5.831 1.00 87.88 757 SER A C 1
ATOM 6053 O O . SER A 1 757 ? 31.310 18.759 -6.374 1.00 87.88 757 SER A O 1
ATOM 6055 N N . GLY A 1 758 ? 30.265 16.780 -6.381 1.00 86.00 758 GLY A N 1
ATOM 6056 C CA . GLY A 1 758 ? 29.461 17.046 -7.571 1.00 86.00 758 GLY A CA 1
ATOM 6057 C C . GLY A 1 758 ? 28.200 17.873 -7.300 1.00 86.00 758 GLY A C 1
ATOM 6058 O O . GLY A 1 758 ? 27.637 18.400 -8.256 1.00 86.00 758 GLY A O 1
ATOM 6059 N N . ILE A 1 759 ? 27.771 18.013 -6.040 1.00 87.31 759 ILE A N 1
ATOM 6060 C CA . ILE A 1 759 ? 26.645 18.867 -5.617 1.00 87.31 759 ILE A CA 1
ATOM 6061 C C . ILE A 1 759 ? 27.150 20.254 -5.218 1.00 87.31 759 ILE A C 1
ATOM 6063 O O . ILE A 1 759 ? 26.588 21.267 -5.635 1.00 87.31 759 ILE A O 1
ATOM 6067 N N . SER A 1 760 ? 28.213 20.308 -4.416 1.00 85.25 760 SER A N 1
ATOM 6068 C CA . SER A 1 760 ? 28.729 21.537 -3.817 1.00 85.25 760 SER A CA 1
ATOM 6069 C C . SER A 1 760 ? 30.249 21.517 -3.723 1.00 85.25 760 SER A C 1
ATOM 6071 O O . SER A 1 760 ? 30.855 20.464 -3.559 1.00 85.25 760 SER A O 1
ATOM 6073 N N . SER A 1 761 ? 30.871 22.696 -3.748 1.00 80.31 761 SER A N 1
ATOM 6074 C CA . SER A 1 761 ? 32.299 22.844 -3.452 1.00 80.31 761 SER A CA 1
ATOM 6075 C C . SER A 1 761 ? 32.629 22.792 -1.950 1.00 80.31 761 SER A C 1
ATOM 6077 O O . SER A 1 761 ? 33.802 22.868 -1.584 1.00 80.31 761 SER A O 1
ATOM 6079 N N . ALA A 1 762 ? 31.626 22.699 -1.067 1.00 76.38 762 ALA A N 1
ATOM 6080 C CA . ALA A 1 762 ? 31.830 22.582 0.375 1.00 76.38 762 ALA A CA 1
ATOM 6081 C C . ALA A 1 762 ? 32.417 21.206 0.746 1.00 76.38 762 ALA A C 1
ATOM 6083 O O . ALA A 1 762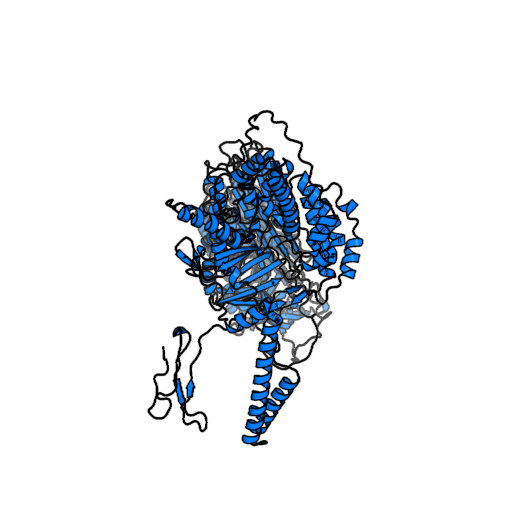 ? 31.863 20.170 0.391 1.00 76.38 762 ALA A O 1
ATOM 6084 N N . LYS A 1 763 ? 33.527 21.194 1.497 1.00 63.88 763 LYS A N 1
ATOM 6085 C CA . LYS A 1 763 ? 34.280 19.969 1.836 1.00 63.88 763 LYS A CA 1
ATOM 6086 C C . LYS A 1 763 ? 33.592 19.030 2.842 1.00 63.88 763 LYS A C 1
ATOM 6088 O O . LYS A 1 763 ? 34.081 17.927 3.029 1.00 63.88 763 LYS A O 1
ATOM 6093 N N . THR A 1 764 ? 32.509 19.451 3.495 1.00 69.12 764 THR A N 1
ATOM 6094 C CA . THR A 1 764 ? 31.861 18.719 4.605 1.00 69.12 764 THR A CA 1
ATOM 6095 C C . THR A 1 764 ? 30.370 18.444 4.367 1.00 69.12 764 THR A C 1
ATOM 6097 O O . THR A 1 764 ? 29.612 18.244 5.316 1.00 69.12 764 THR A O 1
ATOM 6100 N N . LEU A 1 765 ? 29.917 18.483 3.109 1.00 82.44 765 LEU A N 1
ATOM 6101 C CA . LEU A 1 765 ? 28.506 18.299 2.776 1.00 82.44 765 LEU A CA 1
ATOM 6102 C C . LEU A 1 765 ? 28.111 16.816 2.811 1.00 82.44 765 LEU A C 1
ATOM 6104 O O . LEU A 1 765 ? 28.678 16.010 2.080 1.00 82.44 765 LEU A O 1
ATOM 6108 N N . LYS A 1 766 ? 27.090 16.490 3.606 1.00 87.00 766 LYS A N 1
ATOM 6109 C CA . LYS A 1 766 ? 26.512 15.147 3.752 1.00 87.00 766 LYS A CA 1
ATOM 6110 C C . LYS A 1 766 ? 24.986 15.206 3.734 1.00 87.00 766 LYS A C 1
ATOM 6112 O O . LYS A 1 766 ? 24.420 16.284 3.936 1.00 87.00 766 LYS A O 1
ATOM 6117 N N . ILE A 1 767 ? 24.324 14.068 3.526 1.00 86.88 767 ILE A N 1
ATOM 6118 C CA . ILE A 1 767 ? 22.875 13.970 3.744 1.00 86.88 767 ILE A CA 1
ATOM 6119 C C . ILE A 1 767 ? 22.629 13.899 5.252 1.00 86.88 767 ILE A C 1
ATOM 6121 O O . ILE A 1 767 ? 23.163 13.020 5.930 1.00 86.88 767 ILE A O 1
ATOM 6125 N N . SER A 1 768 ? 21.849 14.840 5.785 1.00 84.06 768 SER A N 1
ATOM 6126 C CA . SER A 1 768 ? 21.496 14.842 7.207 1.00 84.06 768 SER A CA 1
ATOM 6127 C C . SER A 1 768 ? 20.365 13.852 7.475 1.00 84.06 768 SER A C 1
ATOM 6129 O O . SER A 1 768 ? 20.509 12.992 8.342 1.00 84.06 768 SER A O 1
ATOM 6131 N N . GLU A 1 769 ? 19.301 13.935 6.670 1.00 79.81 769 GLU A N 1
ATOM 6132 C CA . GLU A 1 769 ? 18.053 13.184 6.830 1.00 79.81 769 GLU A CA 1
ATOM 6133 C C . GLU A 1 769 ? 17.521 12.686 5.475 1.00 79.81 769 GLU A C 1
ATOM 6135 O O . GLU A 1 769 ? 17.623 13.384 4.456 1.00 79.81 769 GLU A O 1
ATOM 6140 N N . ALA A 1 770 ? 16.949 11.477 5.469 1.00 86.62 770 ALA A N 1
ATOM 6141 C CA . ALA A 1 770 ? 16.348 10.839 4.297 1.00 86.62 770 ALA A CA 1
ATOM 6142 C C . ALA A 1 770 ? 14.969 10.280 4.666 1.00 86.62 770 ALA A C 1
ATOM 6144 O O . ALA A 1 770 ? 14.861 9.190 5.224 1.00 86.62 770 ALA A O 1
ATOM 6145 N N . ILE A 1 771 ? 13.916 11.043 4.370 1.00 86.25 771 ILE A N 1
ATOM 6146 C CA . ILE A 1 771 ? 12.557 10.744 4.834 1.00 86.25 771 ILE A CA 1
ATOM 6147 C C . ILE A 1 771 ? 11.704 10.276 3.662 1.00 86.25 771 ILE A C 1
ATOM 6149 O O . ILE A 1 771 ? 11.670 10.914 2.601 1.00 86.25 771 ILE A O 1
ATOM 6153 N N . HIS A 1 772 ? 11.016 9.157 3.874 1.00 90.69 772 HIS A N 1
ATOM 6154 C CA . HIS A 1 772 ? 10.087 8.587 2.918 1.00 90.69 772 HIS A CA 1
ATOM 6155 C C . HIS A 1 772 ? 8.709 8.386 3.534 1.00 90.69 772 HIS A C 1
ATOM 6157 O O . HIS A 1 772 ? 8.599 7.842 4.627 1.00 90.69 772 HIS A O 1
ATOM 6163 N N . GLU A 1 773 ? 7.670 8.789 2.808 1.00 87.88 773 GLU A N 1
ATOM 6164 C CA . GLU A 1 773 ? 6.282 8.533 3.182 1.00 87.88 773 GLU A CA 1
ATOM 6165 C C . GLU A 1 773 ? 5.498 8.007 1.978 1.00 87.88 773 GLU A C 1
ATOM 6167 O O . GLU A 1 773 ? 5.616 8.525 0.859 1.00 87.88 773 GLU A O 1
ATOM 6172 N N . ALA A 1 774 ? 4.717 6.954 2.196 1.00 88.06 774 ALA A N 1
ATOM 6173 C CA . ALA A 1 774 ? 3.909 6.318 1.170 1.00 88.06 774 ALA A CA 1
ATOM 6174 C C . ALA A 1 774 ? 2.469 6.175 1.655 1.00 88.06 774 ALA A C 1
ATOM 6176 O O . ALA A 1 774 ? 2.223 5.665 2.744 1.00 88.06 774 ALA A O 1
ATOM 6177 N N . TYR A 1 775 ? 1.525 6.590 0.812 1.00 85.56 775 TYR A N 1
ATOM 6178 C CA . TYR A 1 775 ? 0.095 6.420 1.040 1.00 85.56 775 TYR A CA 1
ATOM 6179 C C . TYR A 1 775 ? -0.521 5.634 -0.117 1.00 85.56 775 TYR A C 1
ATOM 6181 O O . TYR A 1 775 ? -0.328 5.979 -1.292 1.00 85.56 775 TYR A O 1
ATOM 6189 N N . MET A 1 776 ? -1.305 4.611 0.214 1.00 84.62 776 MET A N 1
ATOM 6190 C CA . MET A 1 776 ? -2.077 3.834 -0.749 1.00 84.62 776 MET A CA 1
ATOM 6191 C C . MET A 1 776 ? -3.495 3.581 -0.235 1.00 84.62 776 MET A C 1
ATOM 6193 O O . MET A 1 776 ? -3.688 3.110 0.886 1.00 84.62 776 MET A O 1
ATOM 6197 N N . GLU A 1 777 ? -4.477 3.827 -1.098 1.00 83.69 777 GLU A N 1
ATOM 6198 C CA . GLU A 1 777 ? -5.884 3.523 -0.843 1.00 83.69 777 GLU A CA 1
ATOM 6199 C C . GLU A 1 777 ? -6.439 2.601 -1.930 1.00 83.69 777 GLU A C 1
ATOM 6201 O O . GLU A 1 777 ? -6.274 2.844 -3.129 1.00 83.69 777 GLU A O 1
ATOM 6206 N N . VAL A 1 778 ? -7.090 1.529 -1.488 1.00 84.69 778 VAL A N 1
ATOM 6207 C CA . VAL A 1 778 ? -7.707 0.485 -2.300 1.00 84.69 778 VAL A CA 1
ATOM 6208 C C . VAL A 1 778 ? -9.154 0.318 -1.842 1.00 84.69 778 VAL A C 1
ATOM 6210 O O . VAL A 1 778 ? -9.410 -0.107 -0.713 1.00 84.69 778 VAL A O 1
ATOM 6213 N N . ASN A 1 779 ? -10.088 0.648 -2.732 1.00 86.19 779 ASN A N 1
ATOM 6214 C CA . ASN A 1 779 ? -11.532 0.585 -2.516 1.00 86.19 779 ASN A CA 1
ATOM 6215 C C . ASN A 1 779 ? -12.237 -0.088 -3.712 1.00 86.19 779 ASN A C 1
ATOM 6217 O O . ASN A 1 779 ? -11.587 -0.700 -4.562 1.00 86.19 779 ASN A O 1
ATOM 6221 N N . GLU A 1 780 ? -13.562 -0.013 -3.765 1.00 85.38 780 GLU A N 1
ATOM 6222 C CA . GLU A 1 780 ? -14.397 -0.721 -4.734 1.00 85.38 780 GLU A CA 1
ATOM 6223 C C . GLU A 1 780 ? -14.404 -0.095 -6.138 1.00 85.38 780 GLU A C 1
ATOM 6225 O O . GLU A 1 780 ? -14.751 -0.773 -7.113 1.00 85.38 780 GLU A O 1
ATOM 6230 N N . GLU A 1 781 ? -13.989 1.171 -6.264 1.00 77.94 781 GLU A N 1
ATOM 6231 C CA . GLU A 1 781 ? -14.123 1.973 -7.483 1.00 77.94 781 GLU A CA 1
ATOM 6232 C C . GLU A 1 781 ? -13.474 1.292 -8.707 1.00 77.94 781 GLU A C 1
ATOM 6234 O O . GLU A 1 781 ? -12.290 0.945 -8.714 1.00 77.94 781 GLU A O 1
ATOM 6239 N N . GLY A 1 782 ? -14.227 1.146 -9.804 1.00 60.28 782 GLY A N 1
ATOM 6240 C CA . GLY A 1 782 ? -13.728 0.562 -11.051 1.00 60.28 782 GLY A CA 1
ATOM 6241 C C . GLY A 1 782 ? -14.453 1.043 -12.311 1.00 60.28 782 GLY A C 1
ATOM 6242 O O . GLY A 1 782 ? -15.515 1.651 -12.240 1.00 60.28 782 GLY A O 1
ATOM 6243 N N . THR A 1 783 ? -13.880 0.770 -13.487 1.00 37.94 783 THR A N 1
ATOM 6244 C CA . THR A 1 783 ? -14.420 1.235 -14.782 1.00 37.94 783 THR A CA 1
ATOM 6245 C C . THR A 1 783 ? -15.422 0.290 -15.441 1.00 37.94 783 THR A C 1
ATOM 6247 O O . THR A 1 783 ? -16.247 0.734 -16.235 1.00 37.94 783 THR A O 1
ATOM 6250 N N . GLU A 1 784 ? -15.352 -1.011 -15.158 1.00 37.88 784 GLU A N 1
ATOM 6251 C CA . GLU A 1 784 ? -16.239 -2.027 -15.735 1.00 37.88 784 GLU A CA 1
ATOM 6252 C C . GLU A 1 784 ? -16.942 -2.787 -14.604 1.00 37.88 784 GLU A C 1
ATOM 6254 O O . GLU A 1 784 ? -16.282 -3.303 -13.707 1.00 37.88 784 GLU A O 1
ATOM 6259 N N . MET A 1 785 ? -18.271 -2.910 -14.640 1.00 33.88 785 MET A N 1
ATOM 6260 C CA . MET A 1 785 ? -18.983 -3.775 -13.694 1.00 33.88 785 MET A CA 1
ATOM 6261 C C . MET A 1 785 ? -18.801 -5.246 -14.077 1.00 33.88 785 MET A C 1
ATOM 6263 O O . MET A 1 785 ? -19.018 -5.628 -15.234 1.00 33.88 785 MET A O 1
ATOM 6267 N N . ALA A 1 786 ? -18.459 -6.089 -13.101 1.00 40.94 786 ALA A N 1
ATOM 6268 C CA . ALA A 1 786 ? -18.447 -7.540 -13.250 1.00 40.94 786 ALA A CA 1
ATOM 6269 C C . ALA A 1 786 ? -19.868 -8.051 -13.578 1.00 40.94 786 ALA A C 1
ATOM 6271 O O . ALA A 1 786 ? -20.691 -8.301 -12.698 1.00 40.94 786 ALA A O 1
ATOM 6272 N N . GLY A 1 787 ? -20.186 -8.135 -14.874 1.00 36.38 787 GLY A N 1
ATOM 6273 C CA . GLY A 1 787 ? -21.498 -8.573 -15.362 1.00 36.38 787 GLY A CA 1
ATOM 6274 C C . GLY A 1 787 ? -21.837 -8.240 -16.820 1.00 36.38 787 GLY A C 1
ATOM 6275 O O . GLY A 1 787 ? -22.765 -8.834 -17.356 1.00 36.38 787 GLY A O 1
ATOM 6276 N N . SER A 1 788 ? -21.106 -7.352 -17.505 1.00 29.17 788 SER A N 1
ATOM 6277 C CA . SER A 1 788 ? -21.506 -6.873 -18.847 1.00 29.17 788 SER A CA 1
ATOM 6278 C C . SER A 1 788 ? -20.917 -7.637 -20.048 1.00 29.17 788 SER A C 1
ATOM 6280 O O . SER A 1 788 ? -21.170 -7.273 -21.196 1.00 29.17 788 SER A O 1
ATOM 6282 N N . ALA A 1 789 ? -20.183 -8.735 -19.837 1.00 26.61 789 ALA A N 1
ATOM 6283 C CA . ALA A 1 789 ? -19.645 -9.555 -20.925 1.00 26.61 789 ALA A CA 1
ATOM 6284 C C . ALA A 1 789 ? -20.536 -10.777 -21.227 1.00 26.61 789 ALA A C 1
ATOM 6286 O O . ALA A 1 789 ? -20.295 -11.867 -20.720 1.00 26.61 789 ALA A O 1
ATOM 6287 N N . GLY A 1 790 ? -21.531 -10.573 -22.096 1.00 26.02 790 GLY A N 1
ATOM 6288 C CA . GLY A 1 790 ? -22.093 -11.578 -23.009 1.00 26.02 790 GLY A CA 1
ATOM 6289 C C . GLY A 1 790 ? -22.711 -12.840 -22.398 1.00 26.02 790 GLY A C 1
ATOM 6290 O O . GLY A 1 790 ? -22.022 -13.821 -22.124 1.00 26.02 790 GLY A O 1
ATOM 6291 N N . VAL A 1 791 ? -24.045 -12.871 -22.352 1.00 26.47 791 VAL A N 1
ATOM 6292 C CA . VAL A 1 791 ? -24.832 -14.111 -22.321 1.00 26.47 791 VAL A CA 1
ATOM 6293 C C . VAL A 1 791 ? -24.388 -14.999 -23.485 1.00 26.47 791 VAL A C 1
ATOM 6295 O O . VAL A 1 791 ? -24.628 -14.675 -24.648 1.00 26.47 791 VAL A O 1
ATOM 6298 N N . MET A 1 792 ? -23.745 -16.127 -23.189 1.00 23.20 792 MET A N 1
ATOM 6299 C CA . MET A 1 792 ? -23.558 -17.185 -24.174 1.00 23.20 792 MET A CA 1
ATOM 6300 C C . MET A 1 792 ? -23.648 -18.559 -23.514 1.00 23.20 792 MET A C 1
ATOM 6302 O O . MET A 1 792 ? -22.675 -19.062 -22.966 1.00 23.20 792 MET A O 1
ATOM 6306 N N . GLY A 1 793 ? -24.847 -19.136 -23.626 1.00 24.42 793 GLY A N 1
ATOM 6307 C CA . GLY A 1 793 ? -25.115 -20.571 -23.709 1.00 24.42 793 GLY A CA 1
ATOM 6308 C C . GLY A 1 793 ? -24.838 -21.404 -22.463 1.00 24.42 793 GLY A C 1
ATOM 6309 O O . GLY A 1 793 ? -23.702 -21.796 -22.213 1.00 24.42 793 GLY A O 1
ATOM 6310 N N . ASP A 1 794 ? -25.919 -21.774 -21.776 1.00 29.34 794 ASP A N 1
ATOM 6311 C CA . ASP A 1 794 ? -25.974 -22.877 -20.819 1.00 29.34 794 ASP A CA 1
ATOM 6312 C C . ASP A 1 794 ? -25.181 -24.102 -21.292 1.00 29.34 794 ASP A C 1
ATOM 6314 O O . ASP A 1 794 ? -25.518 -24.752 -22.286 1.00 29.34 794 ASP A O 1
ATOM 6318 N N . ILE A 1 795 ? -24.168 -24.475 -20.512 1.00 27.73 795 ILE A N 1
ATOM 6319 C CA . ILE A 1 795 ? -23.665 -25.844 -20.462 1.00 27.73 795 ILE A CA 1
ATOM 6320 C C . ILE A 1 795 ? -23.648 -26.246 -18.991 1.00 27.73 795 ILE A C 1
ATOM 6322 O O . ILE A 1 795 ? -22.799 -25.813 -18.214 1.00 27.73 795 ILE A O 1
ATOM 6326 N N . LYS A 1 796 ? -24.611 -27.097 -18.627 1.00 33.09 796 LYS A N 1
ATOM 6327 C CA . LYS A 1 796 ? -24.645 -27.848 -17.372 1.00 33.09 796 LYS A CA 1
ATOM 6328 C C . LYS A 1 796 ? -23.368 -28.684 -17.237 1.00 33.09 796 LYS A C 1
ATOM 6330 O O . LYS A 1 796 ? -23.279 -29.770 -17.798 1.00 33.09 796 LYS A O 1
ATOM 6335 N N . HIS A 1 797 ? -22.406 -28.171 -16.482 1.00 32.16 797 HIS A N 1
ATOM 6336 C CA . HIS A 1 797 ? -21.524 -28.946 -15.616 1.00 32.16 797 HIS A CA 1
ATOM 6337 C C . HIS A 1 797 ? -21.054 -28.017 -14.495 1.00 32.16 797 HIS A C 1
ATOM 6339 O O . HIS A 1 797 ? -20.335 -27.051 -14.731 1.00 32.16 797 HIS A O 1
ATOM 6345 N N . SER A 1 798 ? -21.517 -28.297 -13.280 1.00 36.00 798 SER A N 1
ATOM 6346 C CA . SER A 1 798 ? -21.055 -27.683 -12.040 1.00 36.00 798 SER A CA 1
ATOM 6347 C C . SER A 1 798 ? -19.588 -28.050 -11.808 1.00 36.00 798 SER A C 1
ATOM 6349 O O . SER A 1 798 ? -19.281 -29.142 -11.332 1.00 36.00 798 SER A O 1
ATOM 6351 N N . SER A 1 799 ? -18.677 -27.157 -12.173 1.00 40.31 799 SER A N 1
ATOM 6352 C CA . SER A 1 799 ? -17.366 -27.069 -11.532 1.00 40.31 799 SER A CA 1
ATOM 6353 C C . SER A 1 799 ? -17.423 -25.855 -10.614 1.00 40.31 799 SER A C 1
ATOM 6355 O O . SER A 1 799 ? -17.695 -24.756 -11.103 1.00 40.31 799 SER A O 1
ATOM 6357 N N . GLU A 1 800 ? -17.239 -26.062 -9.311 1.00 49.50 800 GLU A N 1
ATOM 6358 C CA . GLU A 1 800 ? -17.125 -24.988 -8.319 1.00 49.50 800 GLU A CA 1
ATOM 6359 C C . GLU A 1 800 ? -16.142 -23.915 -8.816 1.00 49.50 800 GLU A C 1
ATOM 6361 O O . GLU A 1 800 ? -15.116 -24.223 -9.429 1.00 49.50 800 GLU A O 1
ATOM 6366 N N . LEU A 1 801 ? -16.502 -22.643 -8.638 1.00 60.44 801 LEU A N 1
ATOM 6367 C CA . LEU A 1 801 ? -15.629 -21.528 -8.994 1.00 60.44 801 LEU A CA 1
ATOM 6368 C C . LEU A 1 801 ? -14.428 -21.526 -8.042 1.00 60.44 801 LEU A C 1
ATOM 6370 O O . LEU A 1 801 ? -14.605 -21.614 -6.833 1.00 60.44 801 LEU A O 1
ATOM 6374 N N . GLU A 1 802 ? -13.216 -21.407 -8.585 1.00 77.06 802 GLU A N 1
ATOM 6375 C CA . GLU A 1 802 ? -11.994 -21.278 -7.784 1.00 77.06 802 GLU A CA 1
ATOM 6376 C C . GLU A 1 802 ? -12.059 -19.963 -6.980 1.00 77.06 802 GLU A C 1
ATOM 6378 O O . GLU A 1 802 ? -12.315 -18.898 -7.552 1.00 77.06 802 GLU A O 1
ATOM 6383 N N . GLU A 1 803 ? -11.872 -20.029 -5.658 1.00 87.69 803 GLU A N 1
ATOM 6384 C CA . GLU A 1 803 ? -11.867 -18.854 -4.776 1.00 87.69 803 GLU A CA 1
ATOM 6385 C C . GLU A 1 803 ? -10.431 -18.380 -4.505 1.00 87.69 803 GLU A C 1
ATOM 6387 O O . GLU A 1 803 ? -9.541 -19.168 -4.163 1.00 87.69 803 GLU A O 1
ATOM 6392 N N . PHE A 1 804 ? -10.211 -17.071 -4.632 1.00 92.56 804 PHE A N 1
ATOM 6393 C CA . PHE A 1 804 ? -9.022 -16.383 -4.139 1.00 92.56 804 PHE A CA 1
ATOM 6394 C C . PHE A 1 804 ? -9.462 -15.469 -3.001 1.00 92.56 804 PHE A C 1
ATOM 6396 O O . PHE A 1 804 ? -10.118 -14.456 -3.247 1.00 92.56 804 PHE A O 1
ATOM 6403 N N . ARG A 1 805 ? -9.136 -15.844 -1.764 1.00 91.44 805 ARG A N 1
ATOM 6404 C CA . ARG A 1 805 ? -9.610 -15.159 -0.564 1.00 91.44 805 ARG A CA 1
ATOM 6405 C C . ARG A 1 805 ? -8.441 -14.644 0.258 1.00 91.44 805 ARG A C 1
ATOM 6407 O O . ARG A 1 805 ? -7.789 -15.430 0.921 1.00 91.44 805 ARG A O 1
ATOM 6414 N N . ALA A 1 806 ? -8.176 -13.344 0.183 1.00 90.62 806 ALA A N 1
ATOM 6415 C CA . ALA A 1 806 ? -7.107 -12.699 0.940 1.00 90.62 806 ALA A CA 1
ATOM 6416 C C . ALA A 1 806 ? -7.574 -12.359 2.366 1.00 90.62 806 ALA A C 1
ATOM 6418 O O . ALA A 1 806 ? -7.760 -11.194 2.706 1.00 90.62 806 ALA A O 1
ATOM 6419 N N . ASP A 1 807 ? -7.819 -13.392 3.171 1.00 87.25 807 ASP A N 1
ATOM 6420 C CA . ASP A 1 807 ? -8.340 -13.318 4.543 1.00 87.25 807 ASP A CA 1
ATOM 6421 C C . ASP A 1 807 ? -7.264 -13.497 5.623 1.00 87.25 807 ASP A C 1
ATOM 6423 O O . ASP A 1 807 ? -7.589 -13.754 6.772 1.00 87.25 807 ASP A O 1
ATOM 6427 N N . HIS A 1 808 ? -5.986 -13.384 5.284 1.00 89.56 808 HIS A N 1
ATOM 6428 C CA . HIS A 1 808 ? -4.879 -13.451 6.235 1.00 89.56 808 HIS A CA 1
ATOM 6429 C C . HIS A 1 808 ? -3.639 -12.749 5.658 1.00 89.56 808 HIS A C 1
ATOM 6431 O O . HIS A 1 808 ? -3.641 -12.439 4.462 1.00 89.56 808 HIS A O 1
ATOM 6437 N N . PRO A 1 809 ? -2.598 -12.460 6.467 1.00 90.94 809 PRO A N 1
ATOM 6438 C CA . PRO A 1 809 ? -1.454 -11.655 6.055 1.00 90.94 809 PRO A CA 1
ATOM 6439 C C . PRO A 1 809 ? -0.833 -12.051 4.708 1.00 90.94 809 PRO A C 1
ATOM 6441 O O . PRO A 1 809 ? -0.529 -13.219 4.460 1.00 90.94 809 PRO A O 1
ATOM 6444 N N . PHE A 1 810 ? -0.617 -11.060 3.840 1.00 93.50 810 PHE A N 1
ATOM 6445 C CA . PHE A 1 810 ? -0.121 -11.264 2.476 1.00 93.50 810 PHE A CA 1
ATOM 6446 C C . PHE A 1 810 ? 0.839 -10.159 2.025 1.00 93.50 810 PHE A C 1
ATOM 6448 O O . PHE A 1 810 ? 0.824 -9.034 2.534 1.00 93.50 810 PHE A O 1
ATOM 6455 N N . LEU A 1 811 ? 1.652 -10.461 1.010 1.00 94.56 811 LEU A N 1
ATOM 6456 C CA . LEU A 1 811 ? 2.462 -9.455 0.323 1.00 94.56 811 LEU A CA 1
ATOM 6457 C C . LEU A 1 811 ? 1.720 -8.931 -0.900 1.00 94.56 811 LEU A C 1
ATOM 6459 O O . LEU A 1 811 ? 1.036 -9.675 -1.605 1.00 94.56 811 LEU A O 1
ATOM 6463 N N . PHE A 1 812 ? 1.895 -7.653 -1.202 1.00 94.56 812 PHE A N 1
ATOM 6464 C CA . PHE A 1 812 ? 1.369 -7.070 -2.424 1.00 94.56 812 PHE A CA 1
ATOM 6465 C C . PHE A 1 812 ? 2.357 -6.099 -3.053 1.00 94.56 812 PHE A C 1
ATOM 6467 O O . PHE A 1 812 ? 3.232 -5.525 -2.404 1.00 94.56 812 PHE A O 1
ATOM 6474 N N . LEU A 1 813 ? 2.199 -5.896 -4.356 1.00 94.12 813 LEU A N 1
ATOM 6475 C CA . LEU A 1 813 ? 2.947 -4.884 -5.081 1.00 94.12 813 LEU A CA 1
ATOM 6476 C C . LEU A 1 813 ? 2.103 -4.253 -6.175 1.00 94.12 813 LEU A C 1
ATOM 6478 O O . LEU A 1 813 ? 1.298 -4.917 -6.830 1.00 94.12 813 LEU A O 1
ATOM 6482 N N . LEU A 1 814 ? 2.317 -2.964 -6.404 1.00 91.19 814 LEU A N 1
ATOM 6483 C CA . LEU A 1 814 ? 1.779 -2.260 -7.559 1.00 91.19 814 LEU A CA 1
ATOM 6484 C C . LEU A 1 814 ? 2.869 -2.199 -8.623 1.00 91.19 814 LEU A C 1
ATOM 6486 O O . LEU A 1 814 ? 3.896 -1.554 -8.406 1.00 91.19 814 LEU A O 1
ATOM 6490 N N . LYS A 1 815 ? 2.653 -2.834 -9.777 1.00 86.94 815 LYS A N 1
ATOM 6491 C CA . LYS A 1 815 ? 3.616 -2.807 -10.886 1.00 86.94 815 LYS A CA 1
ATOM 6492 C C . LYS A 1 815 ? 3.142 -1.964 -12.062 1.00 86.94 815 LYS A C 1
ATOM 6494 O O . LYS A 1 815 ? 1.952 -1.921 -12.385 1.00 86.94 815 LYS A O 1
ATOM 6499 N N . HIS A 1 816 ? 4.102 -1.362 -12.754 1.00 83.19 816 HIS A N 1
ATOM 6500 C CA . HIS A 1 816 ? 3.907 -0.768 -14.070 1.00 83.19 816 HIS A CA 1
ATOM 6501 C C . HIS A 1 816 ? 4.176 -1.816 -15.157 1.00 83.19 816 HIS A C 1
ATOM 6503 O O . HIS A 1 816 ? 5.318 -2.184 -15.419 1.00 83.19 816 HIS A O 1
ATOM 6509 N N . ASN A 1 817 ? 3.117 -2.301 -15.803 1.00 79.44 817 ASN A N 1
ATOM 6510 C CA . ASN A 1 817 ? 3.148 -3.416 -16.753 1.00 79.44 817 ASN A CA 1
ATOM 6511 C C . ASN A 1 817 ? 4.090 -3.217 -17.956 1.00 79.44 817 ASN A C 1
ATOM 6513 O O . ASN A 1 817 ? 4.746 -4.186 -18.330 1.00 79.44 817 ASN A O 1
ATOM 6517 N N . PRO A 1 818 ? 4.186 -2.025 -18.587 1.00 73.25 818 PRO A N 1
ATOM 6518 C CA . PRO A 1 818 ? 5.089 -1.825 -19.721 1.00 73.25 818 PRO A CA 1
ATOM 6519 C C . PRO A 1 818 ? 6.571 -1.983 -19.368 1.00 73.25 818 PRO A C 1
ATOM 6521 O O . PRO A 1 818 ? 7.339 -2.452 -20.202 1.00 73.25 818 PRO A O 1
ATOM 6524 N N . THR A 1 819 ? 6.968 -1.591 -18.152 1.00 68.56 819 THR A N 1
ATOM 6525 C CA . THR A 1 819 ? 8.378 -1.579 -17.726 1.00 68.56 819 THR A CA 1
ATOM 6526 C C . THR A 1 819 ? 8.713 -2.643 -16.683 1.00 68.56 819 THR A C 1
ATOM 6528 O O . THR A 1 819 ? 9.880 -2.784 -16.348 1.00 68.56 819 THR A O 1
ATOM 6531 N N . ASN A 1 820 ? 7.725 -3.385 -16.168 1.00 73.56 820 ASN A N 1
ATOM 6532 C CA . ASN A 1 820 ? 7.856 -4.330 -15.048 1.00 73.56 820 ASN A CA 1
ATOM 6533 C C . ASN A 1 820 ? 8.453 -3.723 -13.762 1.00 73.56 820 ASN A C 1
ATOM 6535 O O . ASN A 1 820 ? 9.040 -4.428 -12.949 1.00 73.56 820 ASN A O 1
ATOM 6539 N N . ILE A 1 821 ? 8.288 -2.417 -13.553 1.00 81.44 821 ILE A N 1
ATOM 6540 C CA . ILE A 1 821 ? 8.816 -1.721 -12.371 1.00 81.44 821 ILE A CA 1
ATOM 6541 C C . ILE A 1 821 ? 7.832 -1.797 -11.217 1.00 81.44 821 ILE A C 1
ATOM 6543 O O . ILE A 1 821 ? 6.625 -1.635 -11.422 1.00 81.44 821 ILE A O 1
ATOM 6547 N N . ILE A 1 822 ? 8.360 -1.990 -10.011 1.00 88.75 822 ILE A N 1
ATOM 6548 C CA . ILE A 1 822 ? 7.590 -1.972 -8.776 1.00 88.75 822 ILE A CA 1
ATOM 6549 C C . ILE A 1 822 ? 7.448 -0.513 -8.331 1.00 88.75 822 ILE A C 1
ATOM 6551 O O . ILE A 1 822 ? 8.426 0.174 -8.037 1.00 88.75 822 ILE A O 1
ATOM 6555 N N . LEU A 1 823 ? 6.214 -0.014 -8.325 1.00 88.81 823 LEU A N 1
ATOM 6556 C CA . LEU A 1 823 ? 5.888 1.333 -7.859 1.00 88.81 823 LEU A CA 1
ATOM 6557 C C . LEU A 1 823 ? 5.658 1.358 -6.354 1.00 88.81 823 LEU A C 1
ATOM 6559 O O . LEU A 1 823 ? 6.159 2.260 -5.693 1.00 88.81 823 LEU A O 1
ATOM 6563 N N . PHE A 1 824 ? 4.938 0.367 -5.834 1.00 92.44 824 PHE A N 1
ATOM 6564 C CA . PHE A 1 824 ? 4.720 0.158 -4.406 1.00 92.44 824 PHE A CA 1
ATOM 6565 C C . PHE A 1 824 ? 5.010 -1.290 -4.070 1.00 92.44 824 PHE A C 1
ATOM 6567 O O . PHE A 1 824 ? 4.651 -2.184 -4.842 1.00 92.44 824 PHE A O 1
ATOM 6574 N N . PHE A 1 825 ? 5.614 -1.496 -2.912 1.00 94.38 825 PHE A N 1
ATOM 6575 C CA . PHE A 1 825 ? 5.766 -2.802 -2.303 1.00 94.38 825 PHE A CA 1
ATOM 6576 C C . PHE A 1 825 ? 5.244 -2.722 -0.874 1.00 94.38 825 PHE A C 1
ATOM 6578 O O . PHE A 1 825 ? 5.505 -1.736 -0.177 1.00 94.38 825 PHE A O 1
ATOM 6585 N N . GLY A 1 826 ? 4.492 -3.732 -0.452 1.00 91.69 826 GLY A N 1
ATOM 6586 C CA . GLY A 1 826 ? 3.955 -3.738 0.892 1.00 91.69 826 GLY A CA 1
ATOM 6587 C C . GLY A 1 826 ? 3.596 -5.110 1.428 1.00 91.69 826 GLY A C 1
ATOM 6588 O O . GLY A 1 826 ? 3.388 -6.075 0.689 1.00 91.69 826 GLY A O 1
ATOM 6589 N N . LYS A 1 827 ? 3.530 -5.157 2.754 1.00 92.25 827 LYS A N 1
ATOM 6590 C CA . LYS A 1 827 ? 3.009 -6.259 3.550 1.00 92.25 827 LYS A CA 1
ATOM 6591 C C . LYS A 1 827 ? 1.715 -5.781 4.182 1.00 92.25 827 LYS A C 1
ATOM 6593 O O . LYS A 1 827 ? 1.718 -4.769 4.881 1.00 92.25 827 LYS A O 1
ATOM 6598 N N . TYR A 1 828 ? 0.632 -6.500 3.918 1.00 88.56 828 TYR A N 1
ATOM 6599 C CA . TYR A 1 828 ? -0.629 -6.299 4.611 1.00 88.56 828 TYR A CA 1
ATOM 6600 C C . TYR A 1 828 ? -0.726 -7.346 5.708 1.00 88.56 828 TYR A C 1
ATOM 6602 O O . TYR A 1 828 ? -0.920 -8.526 5.421 1.00 88.56 828 TYR A O 1
ATOM 6610 N N . TYR A 1 829 ? -0.506 -6.919 6.945 1.00 82.12 829 TYR A N 1
ATOM 6611 C CA . TYR A 1 829 ? -0.498 -7.795 8.112 1.00 82.12 829 TYR A CA 1
ATOM 6612 C C . TYR A 1 829 ? -1.754 -7.601 8.958 1.00 82.12 829 TYR A C 1
ATOM 6614 O O . TYR A 1 829 ? -2.306 -8.561 9.490 1.00 82.12 829 TYR A O 1
ATOM 6622 N N . ASN A 1 830 ? -2.237 -6.365 9.056 1.00 67.62 830 ASN A N 1
ATOM 6623 C CA . ASN A 1 830 ? -3.393 -6.036 9.870 1.00 67.62 830 ASN A CA 1
ATOM 6624 C C . ASN A 1 830 ? -4.136 -4.831 9.279 1.00 67.62 830 ASN A C 1
ATOM 6626 O O . ASN A 1 830 ? -3.577 -4.023 8.544 1.00 67.62 830 ASN A O 1
ATOM 6630 N N . THR A 1 831 ? -5.416 -4.700 9.584 1.00 51.59 831 THR A N 1
ATOM 6631 C CA . THR A 1 831 ? -6.271 -3.601 9.112 1.00 51.59 831 THR A CA 1
ATOM 6632 C C . THR A 1 831 ? -6.121 -2.337 9.929 1.00 51.59 831 THR A C 1
ATOM 6634 O O . THR A 1 831 ? -6.684 -1.301 9.581 1.00 51.59 831 THR A O 1
ATOM 6637 N N . ASP A 1 832 ? -5.342 -2.420 11.000 1.00 45.69 832 ASP A N 1
ATOM 6638 C CA . ASP A 1 832 ? -5.000 -1.274 11.804 1.00 45.69 832 ASP A CA 1
ATOM 6639 C C . ASP A 1 832 ? -4.092 -0.368 10.988 1.00 45.69 832 ASP A C 1
ATOM 6641 O O . ASP A 1 832 ? -2.894 -0.592 10.812 1.00 45.69 832 ASP A O 1
ATOM 6645 N N . PHE A 1 833 ? -4.681 0.719 10.531 1.00 38.59 833 PHE A N 1
ATOM 6646 C CA . PHE A 1 833 ? -4.003 1.991 10.415 1.00 38.59 833 PHE A CA 1
ATOM 6647 C C . PHE A 1 833 ? -3.420 2.363 11.788 1.00 38.59 833 PHE A C 1
ATOM 6649 O O . PHE A 1 833 ? -4.019 3.189 12.448 1.00 38.59 833 PHE A O 1
ATOM 6656 N N . THR A 1 834 ? -2.389 1.681 12.309 1.00 36.62 834 THR A N 1
ATOM 6657 C CA . THR A 1 834 ? -1.685 2.006 13.576 1.00 36.62 834 THR A CA 1
ATOM 6658 C C . THR A 1 834 ? -2.566 2.306 14.830 1.00 36.62 834 THR A C 1
ATOM 6660 O O . THR A 1 834 ? -2.051 2.676 15.880 1.00 36.62 834 THR A O 1
ATOM 6663 N N . MET A 1 835 ? -3.889 2.075 14.765 1.00 40.12 835 MET A N 1
ATOM 6664 C CA . MET A 1 835 ? -4.941 2.528 15.694 1.00 40.12 835 MET A CA 1
ATOM 6665 C C . MET A 1 835 ? -5.566 1.387 16.509 1.00 40.12 835 MET A C 1
ATOM 6667 O O . MET A 1 835 ? -6.350 1.651 17.426 1.00 40.12 835 MET A O 1
ATOM 6671 N N . GLY A 1 836 ? -5.265 0.121 16.203 1.00 43.81 836 GLY A N 1
ATOM 6672 C CA . GLY A 1 836 ? -5.878 -0.999 16.925 1.00 43.81 836 GLY A CA 1
ATOM 6673 C C . GLY A 1 836 ? -5.425 -1.118 18.375 1.00 43.81 836 GLY A C 1
ATOM 6674 O O . GLY A 1 836 ? -6.174 -1.646 19.189 1.00 43.81 836 GLY A O 1
ATOM 6675 N N . SER A 1 837 ? -4.272 -0.548 18.736 1.00 61.66 837 SER A N 1
ATOM 6676 C CA . SER A 1 837 ? -3.828 -0.515 20.130 1.00 61.66 837 SER A CA 1
ATOM 6677 C C . SER A 1 837 ? -4.649 0.473 20.978 1.00 61.66 837 SER A C 1
ATOM 6679 O O . SER A 1 837 ? -5.049 0.136 22.086 1.00 61.66 837 SER A O 1
ATOM 6681 N N . ILE A 1 838 ? -5.022 1.643 20.432 1.00 75.00 838 ILE A N 1
ATOM 6682 C CA . ILE A 1 838 ? -5.886 2.622 21.125 1.00 75.00 838 ILE A CA 1
ATOM 6683 C C . ILE A 1 838 ? -7.332 2.145 21.190 1.00 75.00 838 ILE A C 1
ATOM 6685 O O . ILE A 1 838 ? -8.015 2.397 22.175 1.00 75.00 838 ILE A O 1
ATOM 6689 N N . THR A 1 839 ? -7.817 1.457 20.157 1.00 79.06 839 THR A N 1
ATOM 6690 C CA . THR A 1 839 ? -9.191 0.931 20.150 1.00 79.06 839 THR A CA 1
ATOM 6691 C C . THR A 1 839 ? -9.378 -0.128 21.234 1.00 79.06 839 THR A C 1
ATOM 6693 O O . THR A 1 839 ? -10.351 -0.053 21.985 1.00 79.06 839 THR A O 1
ATOM 6696 N N . ALA A 1 840 ? -8.430 -1.066 21.345 1.00 80.75 840 ALA A N 1
ATOM 6697 C CA . ALA A 1 840 ? -8.419 -2.061 22.412 1.00 80.75 840 ALA A CA 1
ATOM 6698 C C . ALA A 1 840 ? -8.286 -1.392 23.789 1.00 80.75 840 ALA A C 1
ATOM 6700 O O . ALA A 1 840 ? -9.143 -1.612 24.639 1.00 80.75 840 ALA A O 1
ATOM 6701 N N . ALA A 1 841 ? -7.318 -0.482 23.965 1.00 85.44 841 ALA A N 1
ATOM 6702 C CA . ALA A 1 841 ? -7.136 0.250 25.221 1.00 85.44 841 ALA A CA 1
ATOM 6703 C C . ALA A 1 841 ? -8.389 1.044 25.630 1.00 85.44 841 ALA A C 1
ATOM 6705 O O . ALA A 1 841 ? -8.810 0.999 26.781 1.00 85.44 841 ALA A O 1
ATOM 6706 N N . ASN A 1 842 ? -9.048 1.718 24.682 1.00 91.75 842 ASN A N 1
ATOM 6707 C CA . ASN A 1 842 ? -10.302 2.431 24.921 1.00 91.75 842 ASN A CA 1
ATOM 6708 C C . ASN A 1 842 ? -11.436 1.486 25.332 1.00 91.75 842 ASN A C 1
ATOM 6710 O O . ASN A 1 842 ? -12.244 1.845 26.184 1.00 91.75 842 ASN A O 1
ATOM 6714 N N . ALA A 1 843 ? -11.532 0.304 24.722 1.00 89.50 843 ALA A N 1
ATOM 6715 C CA . ALA A 1 843 ? -12.566 -0.664 25.063 1.00 89.50 843 ALA A CA 1
ATOM 6716 C C . ALA A 1 843 ? -12.311 -1.329 26.424 1.00 89.50 843 ALA A C 1
ATOM 6718 O O . ALA A 1 843 ? -13.234 -1.431 27.227 1.00 89.50 843 ALA A O 1
ATOM 6719 N N . GLU A 1 844 ? -11.076 -1.728 26.720 1.00 90.69 844 GLU A N 1
ATOM 6720 C CA . GLU A 1 844 ? -10.694 -2.273 28.028 1.00 90.69 844 GLU A CA 1
ATOM 6721 C C . GLU A 1 844 ? -10.917 -1.239 29.134 1.00 90.69 844 GLU A C 1
ATOM 6723 O O . GLU A 1 844 ? -11.654 -1.505 30.085 1.00 90.69 844 GLU A O 1
ATOM 6728 N N . PHE A 1 845 ? -10.422 -0.012 28.939 1.00 94.31 845 PHE A N 1
ATOM 6729 C CA . PHE A 1 845 ? -10.675 1.107 29.844 1.00 94.31 845 PHE A CA 1
ATOM 6730 C C . PHE A 1 845 ? -12.176 1.395 30.007 1.00 94.31 845 PHE A C 1
ATOM 6732 O O . PHE A 1 845 ? -12.645 1.652 31.116 1.00 94.31 845 PHE A O 1
ATOM 6739 N N . CYS A 1 846 ? -12.958 1.308 28.924 1.00 95.25 846 CYS A N 1
ATOM 6740 C CA . CYS A 1 846 ? -14.409 1.452 28.981 1.00 95.25 846 CYS A CA 1
ATOM 6741 C C . CYS A 1 846 ? -15.030 0.454 29.961 1.00 95.25 846 CYS A C 1
ATOM 6743 O O . CYS A 1 846 ? -15.801 0.867 30.825 1.00 95.25 846 CYS A O 1
ATOM 6745 N N . PHE A 1 847 ? -14.705 -0.835 29.859 1.00 93.94 847 PHE A N 1
ATOM 6746 C CA . PHE A 1 847 ? -15.287 -1.853 30.738 1.00 93.94 847 PHE A CA 1
ATOM 6747 C C . PHE A 1 847 ? -14.744 -1.794 32.169 1.00 93.94 847 PHE A C 1
ATOM 6749 O O . PHE A 1 847 ? -15.478 -2.108 33.105 1.00 93.94 847 PHE A O 1
ATOM 6756 N N . ASP A 1 848 ? -13.507 -1.345 32.371 1.00 93.44 848 ASP A N 1
ATOM 6757 C CA . ASP A 1 848 ? -12.957 -1.090 33.708 1.00 93.44 848 ASP A CA 1
ATOM 6758 C C . ASP A 1 848 ? -13.735 0.007 34.435 1.00 93.44 848 ASP A C 1
ATOM 6760 O O . ASP A 1 848 ? -14.207 -0.202 35.555 1.00 93.44 848 ASP A O 1
ATOM 6764 N N . VAL A 1 849 ? -13.954 1.140 33.761 1.00 94.44 849 VAL A N 1
ATOM 6765 C CA . VAL A 1 849 ? -14.778 2.238 34.282 1.00 94.44 849 VAL A CA 1
ATOM 6766 C C . VAL A 1 849 ? -16.214 1.774 34.522 1.00 94.44 849 VAL A C 1
ATOM 6768 O O . VAL A 1 849 ? -16.788 2.102 35.558 1.00 94.44 849 VAL A O 1
ATOM 6771 N N . PHE A 1 850 ? -16.788 0.970 33.618 1.00 94.56 850 PHE A N 1
ATOM 6772 C CA . PHE A 1 850 ? -18.144 0.446 33.795 1.00 94.56 850 PHE A CA 1
ATOM 6773 C C . PHE A 1 850 ? -18.278 -0.391 35.066 1.00 94.56 850 PHE A C 1
ATOM 6775 O O . PHE A 1 850 ? -19.216 -0.195 35.840 1.00 94.56 850 PHE A O 1
ATOM 6782 N N . ARG A 1 851 ? -17.337 -1.321 35.282 1.00 92.06 851 ARG A N 1
ATOM 6783 C CA . ARG A 1 851 ? -17.344 -2.222 36.440 1.00 92.06 851 ARG A CA 1
ATOM 6784 C C . ARG A 1 851 ? -17.296 -1.446 37.748 1.00 92.06 851 ARG A C 1
ATOM 6786 O O . ARG A 1 851 ? -18.018 -1.804 38.671 1.00 92.06 851 ARG A O 1
ATOM 6793 N N . GLU A 1 852 ? -16.510 -0.377 37.800 1.00 92.94 852 GLU A N 1
ATOM 6794 C CA . GLU A 1 852 ? -16.412 0.473 38.985 1.00 92.94 852 GLU A CA 1
ATOM 6795 C C . GLU A 1 852 ? -17.658 1.355 39.178 1.00 92.94 852 GLU A C 1
ATOM 6797 O O . GLU A 1 852 ? -18.209 1.418 40.276 1.00 92.94 852 GLU A O 1
ATOM 6802 N N . LEU A 1 853 ? -18.175 1.984 38.114 1.00 91.88 853 LEU A N 1
ATOM 6803 C CA . LEU A 1 853 ? -19.401 2.791 38.198 1.00 91.88 853 LEU A CA 1
ATOM 6804 C C . LEU A 1 853 ? -20.617 1.951 38.612 1.00 91.88 853 LEU A C 1
ATOM 6806 O O . LEU A 1 853 ? -21.440 2.405 39.410 1.00 91.88 853 LEU A O 1
ATOM 6810 N N . LYS A 1 854 ? -20.710 0.704 38.133 1.00 88.44 854 LYS A N 1
ATOM 6811 C CA . LYS A 1 854 ? -21.783 -0.236 38.486 1.00 88.44 854 LYS A CA 1
ATOM 6812 C C . LYS A 1 854 ? -21.896 -0.464 39.997 1.00 88.44 854 LYS A C 1
ATOM 6814 O O . LYS A 1 854 ? -23.014 -0.588 40.493 1.00 88.44 854 LYS A O 1
ATOM 6819 N N . VAL A 1 855 ? -20.779 -0.499 40.731 1.00 86.44 855 VAL A N 1
ATOM 6820 C CA . VAL A 1 855 ? -20.773 -0.738 42.190 1.00 86.44 855 VAL A CA 1
ATOM 6821 C C . VAL A 1 855 ? -21.546 0.351 42.940 1.00 86.44 855 VAL A C 1
ATOM 6823 O O . VAL A 1 855 ? -22.209 0.065 43.936 1.00 86.44 855 VAL A O 1
ATOM 6826 N N . HIS A 1 856 ? -21.495 1.587 42.444 1.00 81.81 856 HIS A N 1
ATOM 6827 C CA . HIS A 1 856 ? -22.139 2.744 43.065 1.00 81.81 856 HIS A CA 1
ATOM 6828 C C . HIS A 1 856 ? -23.508 3.091 42.457 1.00 81.81 856 HIS A C 1
ATOM 6830 O O . HIS A 1 856 ? -24.288 3.783 43.106 1.00 81.81 856 HIS A O 1
ATOM 6836 N N . HIS A 1 857 ? -23.815 2.574 41.262 1.00 83.00 857 HIS A N 1
ATOM 6837 C CA . HIS A 1 857 ? -25.007 2.901 40.466 1.00 83.00 857 HIS A CA 1
ATOM 6838 C C . HIS A 1 857 ? -25.740 1.639 39.972 1.00 83.00 857 HIS A C 1
ATOM 6840 O O . HIS A 1 857 ? -26.022 1.473 38.781 1.00 83.00 857 HIS A O 1
ATOM 6846 N N . ALA A 1 858 ? -26.031 0.703 40.881 1.00 74.75 858 ALA A N 1
ATOM 6847 C CA . ALA A 1 858 ? -26.579 -0.611 40.527 1.00 74.75 858 ALA A CA 1
ATOM 6848 C C . ALA A 1 858 ? -27.918 -0.532 39.762 1.00 74.75 858 ALA A C 1
ATOM 6850 O O . ALA A 1 858 ? -28.073 -1.205 38.744 1.00 74.75 858 ALA A O 1
ATOM 6851 N N . ASN A 1 859 ? -28.835 0.349 40.178 1.00 79.06 859 ASN A N 1
ATOM 6852 C CA . ASN A 1 859 ? -30.180 0.473 39.590 1.00 79.06 859 ASN A CA 1
ATOM 6853 C C . ASN A 1 859 ? -30.408 1.778 38.803 1.00 79.06 859 ASN A C 1
ATOM 6855 O O . ASN A 1 859 ? -31.501 1.986 38.282 1.00 79.06 859 ASN A O 1
ATOM 6859 N N . ASP A 1 860 ? -29.395 2.640 38.704 1.00 87.06 860 ASP A N 1
ATOM 6860 C CA . ASP A 1 860 ? -29.486 3.915 37.987 1.00 87.06 860 ASP A CA 1
ATOM 6861 C C . ASP A 1 860 ? -29.039 3.762 36.530 1.00 87.06 860 ASP A C 1
ATOM 6863 O O . ASP A 1 860 ? -28.384 2.780 36.163 1.00 87.06 860 ASP A O 1
ATOM 6867 N N . ASN A 1 861 ? -29.355 4.750 35.693 1.00 91.44 861 ASN A N 1
ATOM 6868 C CA . ASN A 1 861 ? -28.724 4.849 34.383 1.00 91.44 861 ASN A CA 1
ATOM 6869 C C . ASN A 1 861 ? -27.215 5.064 34.551 1.00 91.44 861 ASN A C 1
ATOM 6871 O O . ASN A 1 861 ? -26.755 5.731 35.476 1.00 91.44 861 ASN A O 1
ATOM 6875 N N . ILE A 1 862 ? -26.437 4.491 33.638 1.00 94.81 862 ILE A N 1
ATOM 6876 C CA . ILE A 1 862 ? -25.006 4.774 33.534 1.00 94.81 862 ILE A CA 1
ATOM 6877 C C . ILE A 1 862 ? -24.753 5.275 32.126 1.00 94.81 862 ILE A C 1
ATOM 6879 O O . ILE A 1 862 ? -25.187 4.633 31.174 1.00 94.81 862 ILE A O 1
ATOM 6883 N N . PHE A 1 863 ? -24.057 6.396 31.967 1.00 95.50 863 PHE A N 1
ATOM 6884 C CA . PHE A 1 863 ? -23.747 6.909 30.637 1.00 95.50 863 PHE A CA 1
ATOM 6885 C C . PHE A 1 863 ? -22.496 7.776 30.633 1.00 95.50 863 PHE A C 1
ATOM 6887 O O . PHE A 1 863 ? -22.441 8.817 31.273 1.00 95.50 863 PHE A O 1
ATOM 6894 N N . TYR A 1 864 ? -21.477 7.359 29.894 1.00 96.12 864 TYR A N 1
ATOM 6895 C CA . TYR A 1 864 ? -20.219 8.093 29.816 1.00 96.12 864 TYR A CA 1
ATOM 6896 C C . TYR A 1 864 ? -19.543 7.864 28.466 1.00 96.12 864 TYR A C 1
ATOM 6898 O O . TYR A 1 864 ? -19.899 6.962 27.699 1.00 96.12 864 TYR A O 1
ATOM 6906 N N . SER A 1 865 ? -18.547 8.695 28.168 1.00 96.62 865 SER A N 1
ATOM 6907 C CA . SER A 1 865 ? -17.703 8.543 26.988 1.00 96.62 865 SER A CA 1
ATOM 6908 C C . SER A 1 865 ? -16.309 8.062 27.382 1.00 96.62 865 SER A C 1
ATOM 6910 O O . SER A 1 865 ? -15.507 8.869 27.860 1.00 96.62 865 SER A O 1
ATOM 6912 N N . PRO A 1 866 ? -15.969 6.778 27.159 1.00 95.31 866 PRO A N 1
ATOM 6913 C CA . PRO A 1 866 ? -14.619 6.292 27.429 1.00 95.31 866 PRO A CA 1
ATOM 6914 C C . PRO A 1 866 ? -13.575 7.034 26.589 1.00 95.31 866 PRO A C 1
ATOM 6916 O O . PRO A 1 866 ? -12.531 7.386 27.130 1.00 95.31 866 PRO A O 1
ATOM 6919 N N . LEU A 1 867 ? -13.892 7.366 25.326 1.00 92.44 867 LEU A N 1
ATOM 6920 C CA . LEU A 1 867 ? -13.000 8.117 24.441 1.00 92.44 867 LEU A CA 1
ATOM 6921 C C . LEU A 1 867 ? -12.655 9.495 25.015 1.00 92.44 867 LEU A C 1
ATOM 6923 O O . LEU A 1 867 ? -11.489 9.867 25.029 1.00 92.44 867 LEU A O 1
ATOM 6927 N N . SER A 1 868 ? -13.658 10.233 25.490 1.00 92.50 868 SER A N 1
ATOM 6928 C CA . SER A 1 868 ? -13.478 11.565 26.079 1.00 92.50 868 SER A CA 1
ATOM 6929 C C . SER A 1 868 ? -12.645 11.502 27.366 1.00 92.50 868 SER A C 1
ATOM 6931 O O . SER A 1 868 ? -11.754 12.313 27.614 1.00 92.50 868 SER A O 1
ATOM 6933 N N . ILE A 1 869 ? -12.896 10.498 28.208 1.00 94.19 869 ILE A N 1
ATOM 6934 C CA . ILE A 1 869 ? -12.162 10.341 29.466 1.00 94.19 869 ILE A CA 1
ATOM 6935 C C . ILE A 1 869 ? -10.702 9.953 29.194 1.00 94.19 869 ILE A C 1
ATOM 6937 O O . ILE A 1 869 ? -9.789 10.541 29.781 1.00 94.19 869 ILE A O 1
ATOM 6941 N N . ILE A 1 870 ? -10.463 8.984 28.304 1.00 92.44 870 ILE A N 1
ATOM 6942 C CA . ILE A 1 870 ? -9.110 8.508 28.003 1.00 92.44 870 ILE A CA 1
ATOM 6943 C C . ILE A 1 870 ? -8.281 9.599 27.307 1.00 92.44 870 ILE A C 1
ATOM 6945 O O . ILE A 1 870 ? -7.106 9.744 27.641 1.00 92.44 870 ILE A O 1
ATOM 6949 N N . SER A 1 871 ? -8.865 10.437 26.432 1.00 90.88 871 SER A N 1
ATOM 6950 C CA . SER A 1 871 ? -8.162 11.595 25.847 1.00 90.88 871 SER A CA 1
ATOM 6951 C C . SER A 1 871 ? -7.829 12.666 26.884 1.00 90.88 871 SER A C 1
ATOM 6953 O O . SER A 1 871 ? -6.696 13.158 26.917 1.00 90.88 871 SER A O 1
ATOM 6955 N N . ALA A 1 872 ? -8.764 12.973 27.784 1.00 91.44 872 ALA A N 1
ATOM 6956 C CA . ALA A 1 872 ? -8.544 13.907 28.882 1.00 91.44 872 ALA A CA 1
ATOM 6957 C C . ALA A 1 872 ? -7.424 13.451 29.830 1.00 91.44 872 ALA A C 1
ATOM 6959 O O . ALA A 1 872 ? -6.568 14.247 30.225 1.00 91.44 872 ALA A O 1
ATOM 6960 N N . LEU A 1 873 ? -7.376 12.160 30.159 1.00 93.31 873 LEU A N 1
ATOM 6961 C CA . LEU A 1 873 ? -6.305 11.589 30.976 1.00 93.31 873 LEU A CA 1
ATOM 6962 C C . LEU A 1 873 ? -4.990 11.481 30.201 1.00 93.31 873 LEU A C 1
ATOM 6964 O O . LEU A 1 873 ? -3.927 11.703 30.780 1.00 93.31 873 LEU A O 1
ATOM 6968 N N . ALA A 1 874 ? -5.032 11.257 28.888 1.00 90.62 874 ALA A N 1
ATOM 6969 C CA . ALA A 1 874 ? -3.847 11.303 28.041 1.00 90.62 874 ALA A CA 1
ATOM 6970 C C . ALA A 1 874 ? -3.233 12.720 27.965 1.00 90.62 874 ALA A C 1
ATOM 6972 O O . ALA A 1 874 ? -2.013 12.852 27.832 1.00 90.62 874 ALA A O 1
ATOM 6973 N N . MET A 1 875 ? -4.024 13.793 28.114 1.00 90.25 875 MET A N 1
ATOM 6974 C CA . MET A 1 875 ? -3.491 15.158 28.291 1.00 90.25 875 MET A CA 1
ATOM 6975 C C . MET A 1 875 ? -2.718 15.332 29.600 1.00 90.25 875 MET A C 1
ATOM 6977 O O . MET A 1 875 ? -1.726 16.064 29.644 1.00 90.25 875 MET A O 1
ATOM 6981 N N . VAL A 1 876 ? -3.168 14.683 30.673 1.00 92.06 876 VAL A N 1
ATOM 6982 C CA . VAL A 1 876 ? -2.479 14.694 31.970 1.00 92.06 876 VAL A CA 1
ATOM 6983 C C . VAL A 1 876 ? -1.220 13.823 31.909 1.00 92.06 876 VAL A C 1
ATOM 6985 O O . VAL A 1 876 ? -0.160 14.239 32.378 1.00 92.06 876 VAL A O 1
ATOM 6988 N N . TYR A 1 877 ? -1.309 12.671 31.239 1.00 91.31 877 TYR A N 1
ATOM 6989 C CA . TYR A 1 877 ? -0.215 11.717 31.046 1.00 91.31 877 TYR A CA 1
ATOM 6990 C C . TYR A 1 877 ? 1.023 12.350 30.391 1.00 91.31 877 TYR A C 1
ATOM 6992 O O . TYR A 1 877 ? 2.138 12.094 30.841 1.00 91.31 877 TYR A O 1
ATOM 7000 N N . LEU A 1 878 ? 0.836 13.273 29.431 1.00 87.81 878 LEU A N 1
ATOM 7001 C CA . LEU A 1 878 ? 1.919 14.072 28.823 1.00 87.81 878 LEU A CA 1
ATOM 7002 C C . LEU A 1 878 ? 2.893 14.662 29.866 1.00 87.81 878 LEU A C 1
ATOM 7004 O O . LEU A 1 878 ? 4.112 14.719 29.652 1.00 87.81 878 LEU A O 1
ATOM 7008 N N . GLY A 1 879 ? 2.356 15.124 30.998 1.00 89.00 879 GLY A N 1
ATOM 7009 C CA . GLY A 1 879 ? 3.108 15.791 32.056 1.00 89.00 879 GLY A CA 1
ATOM 7010 C C . GLY A 1 879 ? 3.369 14.948 33.309 1.00 89.00 879 GLY A C 1
ATOM 7011 O O . GLY A 1 879 ? 4.043 15.433 34.220 1.00 89.00 879 GLY A O 1
ATOM 7012 N N . ALA A 1 880 ? 2.876 13.709 33.364 1.00 90.81 880 ALA A N 1
ATOM 7013 C CA . ALA A 1 880 ? 3.111 12.792 34.476 1.00 90.81 880 ALA A CA 1
ATOM 7014 C C . ALA A 1 880 ? 4.498 12.138 34.374 1.00 90.81 880 ALA A C 1
ATOM 7016 O O . ALA A 1 880 ? 4.973 11.844 33.276 1.00 90.81 880 ALA A O 1
ATOM 7017 N N . ARG A 1 881 ? 5.169 11.908 35.507 1.00 90.69 881 ARG A N 1
ATOM 7018 C CA . ARG A 1 881 ? 6.477 11.227 35.576 1.00 90.69 881 ARG A CA 1
ATOM 7019 C C . ARG A 1 881 ? 6.510 10.202 36.709 1.00 90.69 881 ARG A C 1
ATOM 7021 O O . ARG A 1 881 ? 5.677 10.225 37.613 1.00 90.69 881 ARG A O 1
ATOM 7028 N N . GLY A 1 882 ? 7.500 9.311 36.684 1.00 90.25 882 GLY A N 1
ATOM 7029 C CA . GLY A 1 882 ? 7.738 8.338 37.756 1.00 90.25 882 GLY A CA 1
ATOM 7030 C C . GLY A 1 882 ? 6.534 7.425 38.015 1.00 90.25 882 GLY A C 1
ATOM 7031 O O . GLY A 1 882 ? 5.863 7.000 37.081 1.00 90.25 882 GLY A O 1
ATOM 7032 N N . ASN A 1 883 ? 6.240 7.142 39.287 1.00 92.06 883 ASN A N 1
ATOM 7033 C CA . ASN A 1 883 ? 5.172 6.210 39.663 1.00 92.06 883 ASN A CA 1
ATOM 7034 C C . ASN A 1 883 ? 3.770 6.684 39.240 1.00 92.06 883 ASN A C 1
ATOM 7036 O O . ASN A 1 883 ? 2.945 5.867 38.842 1.00 92.06 883 ASN A O 1
ATOM 7040 N N . THR A 1 884 ? 3.518 8.000 39.246 1.00 93.88 884 THR A N 1
ATOM 7041 C CA . THR A 1 884 ? 2.262 8.574 38.736 1.00 93.88 884 THR A CA 1
ATOM 7042 C C . THR A 1 884 ? 2.051 8.216 37.269 1.00 93.88 884 THR A C 1
ATOM 7044 O O . THR A 1 884 ? 0.959 7.806 36.888 1.00 93.88 884 THR A O 1
ATOM 7047 N N . GLN A 1 885 ? 3.105 8.308 36.454 1.00 91.25 885 GLN A N 1
ATOM 7048 C CA . GLN A 1 885 ? 3.048 7.923 35.047 1.00 91.25 885 GLN A CA 1
ATOM 7049 C C . GLN A 1 885 ? 2.762 6.426 34.885 1.00 91.25 885 GLN A C 1
ATOM 7051 O O . GLN A 1 885 ? 1.847 6.072 34.152 1.00 91.25 885 GLN A O 1
ATOM 7056 N N . SER A 1 886 ? 3.480 5.557 35.602 1.00 90.12 886 SER A N 1
ATOM 7057 C CA . SER A 1 886 ? 3.291 4.101 35.505 1.00 90.12 886 SER A CA 1
ATOM 7058 C C . SER A 1 886 ? 1.898 3.642 35.953 1.00 90.12 886 SER A C 1
ATOM 7060 O O . SER A 1 886 ? 1.327 2.730 35.358 1.00 90.12 886 SER A O 1
ATOM 7062 N N . GLN A 1 887 ? 1.320 4.276 36.980 1.00 94.50 887 GLN A N 1
ATOM 7063 C CA . GLN A 1 887 ? -0.065 4.016 37.388 1.00 94.50 887 GLN A CA 1
ATOM 7064 C C . GLN A 1 887 ? -1.054 4.404 36.286 1.00 94.50 887 GLN A C 1
ATOM 7066 O O . GLN A 1 887 ? -1.960 3.632 35.979 1.00 94.50 887 GLN A O 1
ATOM 7071 N N . MET A 1 888 ? -0.872 5.580 35.675 1.00 93.56 888 MET A N 1
ATOM 7072 C CA . MET A 1 888 ? -1.721 6.024 34.569 1.00 93.56 888 MET A CA 1
ATOM 7073 C C . MET A 1 888 ? -1.597 5.105 33.354 1.00 93.56 888 MET A C 1
ATOM 7075 O O . MET A 1 888 ? -2.609 4.716 32.786 1.00 93.56 888 MET A O 1
ATOM 7079 N N . GLU A 1 889 ? -0.372 4.733 32.988 1.00 89.12 889 GLU A N 1
ATOM 7080 C CA . GLU A 1 889 ? -0.082 3.853 31.856 1.00 89.12 889 GLU A CA 1
ATOM 7081 C C . GLU A 1 889 ? -0.794 2.504 31.990 1.00 89.12 889 GLU A C 1
ATOM 7083 O O . GLU A 1 889 ? -1.441 2.058 31.047 1.00 89.12 889 GLU A O 1
ATOM 7088 N N . LYS A 1 890 ? -0.757 1.908 33.187 1.00 90.25 890 LYS A N 1
ATOM 7089 C CA . LYS A 1 890 ? -1.428 0.638 33.475 1.00 90.25 890 LYS A CA 1
ATOM 7090 C C . LYS A 1 890 ? -2.954 0.746 33.453 1.00 90.25 890 LYS A C 1
ATOM 7092 O O . LYS A 1 890 ? -3.614 -0.132 32.918 1.00 90.25 890 LYS A O 1
ATOM 7097 N N . VAL A 1 891 ? -3.527 1.787 34.060 1.00 93.75 891 VAL A N 1
ATOM 7098 C CA . VAL A 1 891 ? -4.995 1.927 34.140 1.00 93.75 891 VAL A CA 1
ATOM 7099 C C . VAL A 1 891 ? -5.602 2.328 32.792 1.00 93.75 891 VAL A C 1
ATOM 7101 O O . VAL A 1 891 ? -6.732 1.956 32.499 1.00 93.75 891 VAL A O 1
ATOM 7104 N N . LEU A 1 892 ? -4.867 3.070 31.961 1.00 90.94 892 LEU A N 1
ATOM 7105 C CA . LEU A 1 892 ? -5.307 3.457 30.614 1.00 90.94 892 LEU A CA 1
ATOM 7106 C C . LEU A 1 892 ? -4.965 2.405 29.549 1.00 90.94 892 LEU A C 1
ATOM 7108 O O . LEU A 1 892 ? -5.261 2.637 28.378 1.00 90.94 892 LEU A O 1
ATOM 7112 N N . HIS A 1 893 ? -4.338 1.287 29.936 1.00 88.75 893 HIS A N 1
ATOM 7113 C CA . HIS A 1 893 ? -3.859 0.231 29.032 1.00 88.75 893 HIS A CA 1
ATOM 7114 C C . HIS A 1 893 ? -2.910 0.758 27.940 1.00 88.75 893 HIS A C 1
ATOM 7116 O O . HIS A 1 893 ? -2.927 0.319 26.788 1.00 88.75 893 HIS A O 1
ATOM 7122 N N . PHE A 1 894 ? -2.087 1.756 28.285 1.00 84.94 894 PHE A N 1
ATOM 7123 C CA . PHE A 1 894 ? -1.076 2.332 27.389 1.00 84.94 894 PHE A CA 1
ATOM 7124 C C . PHE A 1 894 ? 0.211 1.508 27.339 1.00 84.94 894 PHE A C 1
ATOM 7126 O O . PHE A 1 894 ? 0.959 1.641 26.374 1.00 84.94 894 PHE A O 1
ATOM 7133 N N . ASP A 1 895 ? 0.446 0.630 28.310 1.00 71.56 895 ASP A N 1
ATOM 7134 C CA . ASP A 1 895 ? 1.565 -0.321 28.353 1.00 71.56 895 ASP A CA 1
ATOM 7135 C C . ASP A 1 895 ? 1.608 -1.246 27.123 1.00 71.56 895 ASP A C 1
ATOM 7137 O O . ASP A 1 895 ? 2.680 -1.552 26.593 1.00 71.56 895 ASP A O 1
ATOM 7141 N N . ASN A 1 896 ? 0.439 -1.610 26.596 1.00 61.72 896 ASN A N 1
ATOM 7142 C CA . ASN A 1 896 ? 0.301 -2.356 25.342 1.00 61.72 896 ASN A CA 1
ATOM 7143 C C . ASN A 1 896 ? 0.655 -1.525 24.087 1.00 61.72 896 ASN A C 1
ATOM 7145 O O . ASN A 1 896 ? 0.785 -2.078 22.994 1.00 61.72 896 ASN A O 1
ATOM 7149 N N . ILE A 1 897 ? 0.800 -0.201 24.223 1.00 64.75 897 ILE A N 1
ATOM 7150 C CA . ILE A 1 897 ? 1.026 0.760 23.130 1.00 64.75 897 ILE A CA 1
ATOM 7151 C C . ILE A 1 897 ? 2.459 1.311 23.146 1.00 64.75 897 ILE A C 1
ATOM 7153 O O . ILE A 1 897 ? 3.065 1.499 22.092 1.00 64.75 897 ILE A O 1
ATOM 7157 N N . THR A 1 898 ? 3.011 1.569 24.331 1.00 54.22 898 THR A N 1
ATOM 7158 C CA . THR A 1 898 ? 4.322 2.208 24.555 1.00 54.22 898 THR A CA 1
ATOM 7159 C C . THR A 1 898 ? 5.512 1.247 24.410 1.00 54.22 898 THR A C 1
ATOM 7161 O O . THR A 1 898 ? 6.659 1.690 24.335 1.00 54.22 898 THR A O 1
ATOM 7164 N N . GLY A 1 899 ? 5.270 -0.066 24.282 1.00 45.16 899 GLY A N 1
ATOM 7165 C CA . GLY A 1 899 ? 6.300 -1.101 24.079 1.00 45.16 899 GLY A CA 1
ATOM 7166 C C . GLY A 1 899 ? 7.061 -1.051 22.739 1.00 45.16 899 GLY A C 1
ATOM 7167 O O . GLY A 1 899 ? 8.007 -1.815 22.543 1.00 45.16 899 GLY A O 1
ATOM 7168 N N . LEU A 1 900 ? 6.690 -0.149 21.823 1.00 38.91 900 LEU A N 1
ATOM 7169 C CA . LEU A 1 900 ? 7.284 0.035 20.492 1.00 38.91 900 LEU A CA 1
ATOM 7170 C C . LEU A 1 900 ? 8.278 1.217 20.463 1.00 38.91 900 LEU A C 1
ATOM 7172 O O . LEU A 1 900 ? 8.105 2.183 19.729 1.00 38.91 900 LEU A O 1
ATOM 7176 N N . GLY A 1 901 ? 9.356 1.127 21.248 1.00 40.41 901 GLY A N 1
ATOM 7177 C CA . GLY A 1 901 ? 10.600 1.863 20.977 1.00 40.41 901 GLY A CA 1
ATOM 7178 C C . GLY A 1 901 ? 10.613 3.377 21.228 1.00 40.41 901 GLY A C 1
ATOM 7179 O O . GLY A 1 901 ? 11.155 4.116 20.406 1.00 40.41 901 GLY A O 1
ATOM 7180 N N . ASP A 1 902 ? 10.122 3.855 22.371 1.00 38.69 902 ASP A N 1
ATOM 7181 C CA . ASP A 1 902 ? 10.326 5.256 22.754 1.00 38.69 902 ASP A CA 1
ATOM 7182 C C . ASP A 1 902 ? 11.751 5.508 23.289 1.00 38.69 902 ASP A C 1
ATOM 7184 O O . ASP A 1 902 ? 12.146 5.071 24.371 1.00 38.69 902 ASP A O 1
ATOM 7188 N N . THR A 1 903 ? 12.542 6.265 22.525 1.00 37.78 903 THR A N 1
ATOM 7189 C CA . THR A 1 903 ? 13.766 6.913 23.012 1.00 37.78 903 THR A CA 1
ATOM 7190 C C . THR A 1 903 ? 13.404 8.098 23.910 1.00 37.78 903 THR A C 1
ATOM 7192 O O . THR A 1 903 ? 12.568 8.914 23.532 1.00 37.78 903 THR A O 1
ATOM 7195 N N . ASN A 1 904 ? 14.088 8.235 25.051 1.00 40.59 904 ASN A N 1
ATOM 7196 C CA . ASN A 1 904 ? 13.918 9.264 26.095 1.00 40.59 904 ASN A CA 1
ATOM 7197 C C . ASN A 1 904 ? 14.144 10.743 25.664 1.00 40.59 904 ASN A C 1
ATOM 7199 O O . ASN A 1 904 ? 14.483 11.565 26.512 1.00 40.59 904 ASN A O 1
ATOM 7203 N N . ASP A 1 905 ? 13.988 11.110 24.388 1.00 39.66 905 ASP A N 1
ATOM 7204 C CA . ASP A 1 905 ? 14.474 12.390 23.836 1.00 39.66 905 ASP A CA 1
ATOM 7205 C C . ASP A 1 905 ? 13.419 13.200 23.044 1.00 39.66 905 ASP A C 1
ATOM 7207 O O . ASP A 1 905 ? 13.745 14.041 22.204 1.00 39.66 905 ASP A O 1
ATOM 7211 N N . SER A 1 906 ? 12.122 12.979 23.291 1.00 53.84 906 SER A N 1
ATOM 7212 C CA . SER A 1 906 ? 11.038 13.797 22.726 1.00 53.84 906 SER A CA 1
ATOM 7213 C C . SER A 1 906 ? 10.745 15.034 23.588 1.00 53.84 906 SER A C 1
ATOM 7215 O O . SER A 1 906 ? 10.468 14.963 24.786 1.00 53.84 906 SER A O 1
ATOM 7217 N N . GLN A 1 907 ? 10.706 16.203 22.938 1.00 55.94 907 GLN A N 1
ATOM 7218 C CA . GLN A 1 907 ? 10.445 17.522 23.545 1.00 55.94 907 GLN A CA 1
ATOM 7219 C C . GLN A 1 907 ? 9.059 17.640 24.233 1.00 55.94 907 GLN A C 1
ATOM 7221 O O . GLN A 1 907 ? 8.809 18.621 24.927 1.00 55.94 907 GLN A O 1
ATOM 7226 N N . CYS A 1 908 ? 8.160 16.665 24.034 1.00 60.34 908 CYS A N 1
ATOM 7227 C CA . CYS A 1 908 ? 6.795 16.617 24.576 1.00 60.34 908 CYS A CA 1
ATOM 7228 C C . CYS A 1 908 ? 6.543 15.498 25.605 1.00 60.34 908 CYS A C 1
ATOM 7230 O O . CYS A 1 908 ? 5.387 15.246 25.934 1.00 60.34 908 CYS A O 1
ATOM 7232 N N . GLY A 1 909 ? 7.597 14.861 26.129 1.00 55.62 909 GLY A N 1
ATOM 7233 C CA . GLY A 1 909 ? 7.488 13.703 27.026 1.00 55.62 909 GLY A CA 1
ATOM 7234 C C . GLY A 1 909 ? 7.494 12.367 26.278 1.00 55.62 909 GLY A C 1
ATOM 7235 O O . GLY A 1 909 ? 7.370 12.334 25.053 1.00 55.62 909 GLY A O 1
ATOM 7236 N N . THR A 1 910 ? 7.677 11.274 27.022 1.00 52.78 910 THR A N 1
ATOM 7237 C CA . THR A 1 910 ? 7.648 9.883 26.532 1.00 52.78 910 THR A CA 1
ATOM 7238 C C . THR A 1 910 ? 6.321 9.602 25.814 1.00 52.78 910 THR A C 1
ATOM 7240 O O . THR A 1 910 ? 5.280 9.963 26.358 1.00 52.78 910 THR A O 1
ATOM 7243 N N . SER A 1 911 ? 6.343 8.961 24.637 1.00 59.91 911 SER A N 1
ATOM 7244 C CA . SER A 1 911 ? 5.183 8.566 23.802 1.00 59.91 911 SER A CA 1
ATOM 7245 C C . SER A 1 911 ? 4.545 9.616 22.873 1.00 59.91 911 SER A C 1
ATOM 7247 O O . SER A 1 911 ? 3.324 9.734 22.755 1.00 59.91 911 SER A O 1
ATOM 7249 N N . GLU A 1 912 ? 5.359 10.346 22.096 1.00 68.81 912 GLU A N 1
ATOM 7250 C CA . GLU A 1 912 ? 4.848 11.240 21.032 1.00 68.81 912 GLU A CA 1
ATOM 7251 C C . GLU A 1 912 ? 3.921 10.513 20.033 1.00 68.81 912 GLU A C 1
ATOM 7253 O O . GLU A 1 912 ? 2.938 11.092 19.563 1.00 68.81 912 GLU A O 1
ATOM 7258 N N . TYR A 1 913 ? 4.194 9.238 19.749 1.00 68.75 913 TYR A N 1
ATOM 7259 C CA . TYR A 1 913 ? 3.373 8.392 18.882 1.00 68.75 913 TYR A CA 1
ATOM 7260 C C . TYR A 1 913 ? 1.933 8.214 19.400 1.00 68.75 913 TYR A C 1
ATOM 7262 O O . TYR A 1 913 ? 0.974 8.407 18.644 1.00 68.75 913 TYR A O 1
ATOM 7270 N N . LEU A 1 914 ? 1.770 7.913 20.694 1.00 76.75 914 LEU A N 1
ATOM 7271 C CA . LEU A 1 914 ? 0.466 7.739 21.344 1.00 76.75 914 LEU A CA 1
ATOM 7272 C C . LEU A 1 914 ? -0.379 9.013 21.210 1.00 76.75 914 LEU A C 1
ATOM 7274 O O . LEU A 1 914 ? -1.523 8.985 20.754 1.00 76.75 914 LEU A O 1
ATOM 7278 N N . HIS A 1 915 ? 0.213 10.158 21.544 1.00 81.94 915 HIS A N 1
ATOM 7279 C CA . HIS A 1 915 ? -0.479 11.445 21.508 1.00 81.94 915 HIS A CA 1
ATOM 7280 C C . HIS A 1 915 ? -0.801 11.917 20.087 1.00 81.94 915 HIS A C 1
ATOM 7282 O O . HIS A 1 915 ? -1.835 12.551 19.863 1.00 81.94 915 HIS A O 1
ATOM 7288 N N . ASN A 1 916 ? 0.038 11.585 19.103 1.00 76.88 916 ASN A N 1
ATOM 7289 C CA . ASN A 1 916 ? -0.272 11.855 17.702 1.00 76.88 916 ASN A CA 1
ATOM 7290 C C . ASN A 1 916 ? -1.433 10.984 17.197 1.00 76.88 916 ASN A C 1
ATOM 7292 O O . ASN A 1 916 ? -2.255 11.443 16.406 1.00 76.88 916 ASN A O 1
ATOM 7296 N N . SER A 1 917 ? -1.539 9.758 17.699 1.00 73.62 917 SER A N 1
ATOM 7297 C CA . SER A 1 917 ? -2.642 8.857 17.375 1.00 73.62 917 SER A CA 1
ATOM 7298 C C . SER A 1 917 ? -3.972 9.367 17.951 1.00 73.62 917 SER A C 1
ATOM 7300 O O . SER A 1 917 ? -4.954 9.440 17.213 1.00 73.62 917 SER A O 1
ATOM 7302 N N . PHE A 1 918 ? -3.990 9.857 19.200 1.00 82.25 918 PHE A N 1
ATOM 7303 C CA . PHE A 1 918 ? -5.152 10.571 19.758 1.00 82.25 918 PHE A CA 1
ATOM 7304 C C . PHE A 1 918 ? -5.504 11.832 18.967 1.00 82.25 918 PHE A C 1
ATOM 7306 O O . PHE A 1 918 ? -6.674 12.059 18.670 1.00 82.25 918 PHE A O 1
ATOM 7313 N N . LYS A 1 919 ? -4.505 12.633 18.577 1.00 83.00 919 LYS A N 1
ATOM 7314 C CA . LYS A 1 919 ? -4.718 13.834 17.757 1.00 83.00 919 LYS A CA 1
ATOM 7315 C C . LYS A 1 919 ? -5.449 13.502 16.454 1.00 83.00 919 LYS A C 1
ATOM 7317 O O . LYS A 1 919 ? -6.418 14.181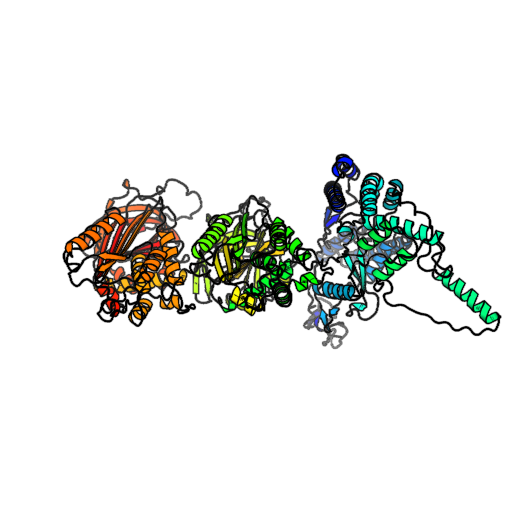 16.118 1.00 83.00 919 LYS A O 1
ATOM 7322 N N . ASN A 1 920 ? -4.983 12.480 15.735 1.00 79.56 920 ASN A N 1
ATOM 7323 C CA . ASN A 1 920 ? -5.566 12.057 14.461 1.00 79.56 920 ASN A CA 1
ATOM 7324 C C . ASN A 1 920 ? -6.995 11.537 14.660 1.00 79.56 920 ASN A C 1
ATOM 7326 O O . ASN A 1 920 ? -7.929 12.035 14.034 1.00 79.56 920 ASN A O 1
ATOM 7330 N N . LEU A 1 921 ? -7.173 10.621 15.615 1.00 80.81 921 LEU A N 1
ATOM 7331 C CA . LEU A 1 921 ? -8.460 10.031 15.973 1.00 80.81 921 LEU A CA 1
ATOM 7332 C C . LEU A 1 921 ? -9.505 11.094 16.352 1.00 80.81 921 LEU A C 1
ATOM 7334 O O . LEU A 1 921 ? -10.600 11.122 15.791 1.00 80.81 921 LEU A O 1
ATOM 7338 N N . LEU A 1 922 ? -9.162 12.005 17.268 1.00 83.38 922 LEU A N 1
ATOM 7339 C CA . LEU A 1 922 ? -10.054 13.090 17.675 1.00 83.38 922 LEU A CA 1
ATOM 7340 C C . LEU A 1 922 ? -10.340 14.032 16.506 1.00 83.38 922 LEU A C 1
ATOM 7342 O O . LEU A 1 922 ? -11.466 14.509 16.374 1.00 83.38 922 LEU A O 1
ATOM 7346 N N . SER A 1 923 ? -9.354 14.299 15.642 1.00 81.50 923 SER A N 1
ATOM 7347 C CA . SER A 1 923 ? -9.567 15.155 14.476 1.00 81.50 923 SER A CA 1
ATOM 7348 C C . SER A 1 923 ? -10.550 14.560 13.477 1.00 81.50 923 SER A C 1
ATOM 7350 O O . SER A 1 923 ? -11.387 15.316 12.995 1.00 81.50 923 SER A O 1
ATOM 7352 N N . ASP A 1 924 ? -10.507 13.245 13.253 1.00 77.88 924 ASP A N 1
ATOM 7353 C CA . ASP A 1 924 ? -11.419 12.528 12.359 1.00 77.88 924 ASP A CA 1
ATOM 7354 C C . ASP A 1 924 ? -12.845 12.493 12.931 1.00 77.88 924 ASP A C 1
ATOM 7356 O O . ASP A 1 924 ? -13.816 12.793 12.236 1.00 77.88 924 ASP A O 1
ATOM 7360 N N . ILE A 1 925 ? -12.974 12.188 14.225 1.00 80.25 925 ILE A N 1
ATOM 7361 C CA . ILE A 1 925 ? -14.267 12.029 14.905 1.00 80.25 925 ILE A CA 1
ATOM 7362 C C . ILE A 1 925 ? -14.995 13.372 15.089 1.00 80.25 925 ILE A C 1
ATOM 7364 O O . ILE A 1 925 ? -16.222 13.435 14.976 1.00 80.25 925 ILE A O 1
ATOM 7368 N N . THR A 1 926 ? -14.251 14.453 15.351 1.00 77.88 926 THR A N 1
ATOM 7369 C CA . THR A 1 926 ? -14.802 15.803 15.589 1.00 77.88 926 THR A CA 1
ATOM 7370 C C . THR A 1 926 ? -14.917 16.661 14.323 1.00 77.88 926 THR A C 1
ATOM 7372 O O . THR A 1 926 ? -15.252 17.849 14.417 1.00 77.88 926 THR A O 1
ATOM 7375 N N . MET A 1 927 ? -14.658 16.100 13.132 1.00 75.62 927 MET A N 1
ATOM 7376 C CA . MET A 1 927 ? -14.869 16.824 11.876 1.00 75.62 927 MET A CA 1
ATOM 7377 C C . MET A 1 927 ? -16.328 17.296 11.765 1.00 75.62 927 MET A C 1
ATOM 7379 O O . MET A 1 927 ? -17.244 16.527 12.064 1.00 75.62 927 MET A O 1
ATOM 7383 N N . PRO A 1 928 ? -16.579 18.538 11.305 1.00 74.12 928 PRO A N 1
ATOM 7384 C CA . PRO A 1 928 ? -17.936 19.002 11.049 1.00 74.12 928 PRO A CA 1
ATOM 7385 C C . PRO A 1 928 ? -18.659 18.053 10.088 1.00 74.12 928 PRO A C 1
ATOM 7387 O O . PRO A 1 928 ? -18.225 17.869 8.950 1.00 74.12 928 PRO A O 1
ATOM 7390 N N . ASN A 1 929 ? -19.765 17.469 10.544 1.00 76.25 929 ASN A N 1
ATOM 7391 C CA . ASN A 1 929 ? -20.596 16.565 9.761 1.00 76.25 929 ASN A CA 1
ATOM 7392 C C . ASN A 1 929 ? -22.015 17.145 9.651 1.00 76.25 929 ASN A C 1
ATOM 7394 O O . ASN A 1 929 ? -22.540 17.710 10.606 1.00 76.25 929 ASN A O 1
ATOM 7398 N N . ALA A 1 930 ? -22.639 17.021 8.478 1.00 80.44 930 ALA A N 1
ATOM 7399 C CA . ALA A 1 930 ? -24.017 17.463 8.262 1.00 80.44 930 ALA A CA 1
ATOM 7400 C C . ALA A 1 930 ? -25.061 16.536 8.916 1.00 80.44 930 ALA A C 1
ATOM 7402 O O . ALA A 1 930 ? -26.213 16.927 9.060 1.00 80.44 930 ALA A O 1
ATOM 7403 N N . THR A 1 931 ? -24.672 15.311 9.284 1.00 85.19 931 THR A N 1
ATOM 7404 C CA . THR A 1 931 ? -25.578 14.240 9.744 1.00 85.19 931 THR A CA 1
ATOM 7405 C C . THR A 1 931 ? -25.509 13.946 11.242 1.00 85.19 931 THR A C 1
ATOM 7407 O O . THR A 1 931 ? -26.380 13.263 11.773 1.00 85.19 931 THR A O 1
ATOM 7410 N N . TYR A 1 932 ? -24.484 14.434 11.942 1.00 86.75 932 TYR A N 1
ATOM 7411 C CA . TYR A 1 932 ? -24.397 14.362 13.397 1.00 86.75 932 TYR A CA 1
ATOM 7412 C C . TYR A 1 932 ? -23.535 15.503 13.944 1.00 86.75 932 TYR A C 1
ATOM 7414 O O . TYR A 1 932 ? -22.633 16.004 13.273 1.00 86.75 932 TYR A O 1
ATOM 7422 N N . SER A 1 933 ? -23.802 15.891 15.186 1.00 85.94 933 SER A N 1
ATOM 7423 C CA . SER A 1 933 ? -23.035 16.855 15.963 1.00 85.94 933 SER A CA 1
ATOM 7424 C C . SER A 1 933 ? -22.419 16.142 17.160 1.00 85.94 933 SER A C 1
ATOM 7426 O O . SER A 1 933 ? -23.130 15.693 18.057 1.00 85.94 933 SER A O 1
ATOM 7428 N N . LEU A 1 934 ? -21.092 16.041 17.161 1.00 88.62 934 LEU A N 1
ATOM 7429 C CA . LEU A 1 934 ? -20.303 15.536 18.277 1.00 88.62 934 LEU A CA 1
ATOM 7430 C C . LEU A 1 934 ? -19.361 16.646 18.745 1.00 88.62 934 LEU A C 1
ATOM 7432 O O . LEU A 1 934 ? -18.546 17.149 17.965 1.00 88.62 934 LEU A O 1
ATOM 7436 N N . LYS A 1 935 ? -19.496 17.056 20.005 1.00 87.00 935 LYS A N 1
ATOM 7437 C CA . LYS A 1 935 ? -18.689 18.116 20.618 1.00 87.00 935 LYS A CA 1
ATOM 7438 C C . LYS A 1 935 ? -18.014 17.577 21.861 1.00 87.00 935 LYS A C 1
ATOM 7440 O O . LYS A 1 935 ? -18.693 17.113 22.767 1.00 87.00 935 LYS A O 1
ATOM 7445 N N . ILE A 1 936 ? -16.690 17.655 21.877 1.00 88.44 936 ILE A N 1
ATOM 7446 C CA . ILE A 1 936 ? -15.855 17.246 23.001 1.00 88.44 936 ILE A CA 1
ATOM 7447 C C . ILE A 1 936 ? -15.212 18.513 23.571 1.00 88.44 936 ILE A C 1
ATOM 7449 O O . ILE A 1 936 ? -14.541 19.250 22.844 1.00 88.44 936 ILE A O 1
ATOM 7453 N N . ALA A 1 937 ? -15.452 18.776 24.850 1.00 86.75 937 ALA A N 1
ATOM 7454 C CA . ALA A 1 937 ? -14.972 19.928 25.596 1.00 86.75 937 ALA A CA 1
ATOM 7455 C C . ALA A 1 937 ? -14.104 19.443 26.763 1.00 86.75 937 ALA A C 1
ATOM 7457 O O . ALA A 1 937 ? -14.588 19.127 27.848 1.00 86.75 937 ALA A O 1
ATOM 7458 N N . GLU A 1 938 ? -12.795 19.383 26.531 1.00 88.94 938 GLU A N 1
ATOM 7459 C CA . GLU A 1 938 ? -11.813 18.931 27.520 1.00 88.94 938 GLU A CA 1
ATOM 7460 C C . GLU A 1 938 ? -10.862 20.076 27.851 1.00 88.94 938 GLU A C 1
ATOM 7462 O O . GLU A 1 938 ? -10.408 20.777 26.945 1.00 88.94 938 GLU A O 1
ATOM 7467 N N . ARG A 1 939 ? -10.565 20.305 29.132 1.00 90.75 939 ARG A N 1
ATOM 7468 C CA . ARG A 1 939 ? -9.618 21.345 29.561 1.00 90.75 939 ARG A CA 1
ATOM 7469 C C . ARG A 1 939 ? -9.069 21.056 30.952 1.00 90.75 939 ARG A C 1
ATOM 7471 O O . ARG A 1 939 ? -9.767 20.534 31.818 1.00 90.75 939 ARG A O 1
ATOM 7478 N N . LEU A 1 940 ? -7.815 21.448 31.168 1.00 92.38 940 LEU A N 1
ATOM 7479 C CA . LEU A 1 940 ? -7.205 21.508 32.494 1.00 92.38 940 LEU A CA 1
ATOM 7480 C C . LEU A 1 940 ? -7.258 22.939 33.018 1.00 92.38 940 LEU A C 1
ATOM 7482 O O . LEU A 1 940 ? -6.745 23.852 32.372 1.00 92.38 940 LEU A O 1
ATOM 7486 N N . TYR A 1 941 ? -7.836 23.119 34.200 1.00 93.50 941 TYR A N 1
ATOM 7487 C CA . TYR A 1 941 ? -7.847 24.389 34.915 1.00 93.50 941 TYR A CA 1
ATOM 7488 C C . TYR A 1 941 ? -6.878 24.317 36.086 1.00 93.50 941 TYR A C 1
ATOM 7490 O O . TYR A 1 941 ? -7.095 23.531 37.005 1.00 93.50 941 TYR A O 1
ATOM 7498 N N . ILE A 1 942 ? -5.807 25.107 36.056 1.00 94.19 942 ILE A N 1
ATOM 7499 C CA . ILE A 1 942 ? -4.780 25.128 37.105 1.00 94.19 942 ILE A CA 1
ATOM 7500 C C . ILE A 1 942 ? -4.892 26.398 37.946 1.00 94.19 942 ILE A C 1
ATOM 7502 O O . ILE A 1 942 ? -5.180 27.476 37.430 1.00 94.19 942 ILE A O 1
ATOM 7506 N N . GLU A 1 943 ? -4.622 26.291 39.242 1.00 94.31 943 GLU A N 1
ATOM 7507 C CA . GLU A 1 943 ? -4.488 27.456 40.110 1.00 94.31 943 GLU A CA 1
ATOM 7508 C C . GLU A 1 943 ? -3.306 28.336 39.654 1.00 94.31 943 GLU A C 1
ATOM 7510 O O . GLU A 1 943 ? -2.158 27.890 39.609 1.00 94.31 943 GLU A O 1
ATOM 7515 N N . LYS A 1 944 ? -3.571 29.620 39.388 1.00 92.31 944 LYS A N 1
ATOM 7516 C CA . LYS A 1 944 ? -2.636 30.606 38.808 1.00 92.31 944 LYS A CA 1
ATOM 7517 C C . LYS A 1 944 ? -1.318 30.788 39.569 1.00 92.31 944 LYS A C 1
ATOM 7519 O O . LYS A 1 944 ? -0.372 31.366 39.047 1.00 92.31 944 LYS A O 1
ATOM 7524 N N . THR A 1 945 ? -1.251 30.368 40.835 1.00 90.94 945 THR A N 1
ATOM 7525 C CA . THR A 1 945 ? -0.002 30.430 41.618 1.00 90.94 945 THR A CA 1
ATOM 7526 C C . THR A 1 945 ? 1.022 29.361 41.226 1.00 90.94 945 THR A C 1
ATOM 7528 O O . THR A 1 945 ? 2.179 29.472 41.632 1.00 90.94 945 THR A O 1
ATOM 7531 N N . TYR A 1 946 ? 0.630 28.345 40.451 1.00 92.19 946 TYR A N 1
ATOM 7532 C CA . TYR A 1 946 ? 1.529 27.299 39.970 1.00 92.19 946 TYR A CA 1
ATOM 7533 C C . TYR A 1 946 ? 2.120 27.665 38.598 1.00 92.19 946 TYR A C 1
ATOM 7535 O O . TYR A 1 946 ? 1.367 27.878 37.650 1.00 92.19 946 TYR A O 1
ATOM 7543 N N . PRO A 1 947 ? 3.457 27.712 38.447 1.00 91.69 947 PRO A N 1
ATOM 7544 C CA . PRO A 1 947 ? 4.087 28.039 37.172 1.00 91.69 947 PRO A CA 1
ATOM 7545 C C . PRO A 1 947 ? 3.953 26.877 36.182 1.00 91.69 947 PRO A C 1
ATOM 7547 O O . PRO A 1 947 ? 4.466 25.787 36.437 1.00 91.69 947 PRO A O 1
ATOM 7550 N N . VAL A 1 948 ? 3.298 27.098 35.044 1.00 91.94 948 VAL A N 1
ATOM 7551 C CA . VAL A 1 948 ? 3.140 26.082 33.992 1.00 91.94 948 VAL A CA 1
ATOM 7552 C C . VAL A 1 948 ? 4.346 26.095 33.054 1.00 91.94 948 VAL A C 1
ATOM 7554 O O . VAL A 1 948 ? 4.798 27.157 32.620 1.00 91.94 948 VAL A O 1
ATOM 7557 N N . LEU A 1 949 ? 4.854 24.915 32.701 1.00 91.31 949 LEU A N 1
ATOM 7558 C CA . LEU A 1 949 ? 5.962 24.779 31.761 1.00 91.31 949 LEU A CA 1
ATOM 7559 C C . LEU A 1 949 ? 5.531 25.168 30.331 1.00 91.31 949 LEU A C 1
ATOM 7561 O O . LEU A 1 949 ? 4.548 24.624 29.809 1.00 91.31 949 LEU A O 1
ATOM 7565 N N . PRO A 1 950 ? 6.264 26.069 29.646 1.00 88.62 950 PRO A N 1
ATOM 7566 C CA . PRO A 1 950 ? 5.966 26.443 28.263 1.00 88.62 950 PRO A CA 1
ATOM 7567 C C . PRO A 1 950 ? 5.976 25.253 27.297 1.00 88.62 950 PRO A C 1
ATOM 7569 O O . PRO A 1 950 ? 5.199 25.225 26.335 1.00 88.62 950 PRO A O 1
ATOM 7572 N N . GLU A 1 951 ? 6.836 24.263 27.547 1.00 85.88 951 GLU A N 1
ATOM 7573 C CA . GLU A 1 951 ? 6.915 23.029 26.768 1.00 85.88 951 GLU A CA 1
ATOM 7574 C C . GLU A 1 951 ? 5.601 22.246 26.849 1.00 85.88 951 GLU A C 1
ATOM 7576 O O . GLU A 1 951 ? 5.051 21.875 25.811 1.00 85.88 951 GLU A O 1
ATOM 7581 N N . TYR A 1 952 ? 5.038 22.085 28.050 1.00 88.56 952 TYR A N 1
ATOM 7582 C CA . TYR A 1 952 ? 3.755 21.408 28.245 1.00 88.56 952 TYR A CA 1
ATOM 7583 C C . TYR A 1 952 ? 2.634 22.092 27.463 1.00 88.56 952 TYR A C 1
ATOM 7585 O O . TYR A 1 952 ? 1.923 21.442 26.695 1.00 88.56 952 TYR A O 1
ATOM 7593 N N . LEU A 1 953 ? 2.525 23.421 27.574 1.00 87.06 953 LEU A N 1
ATOM 7594 C CA . LEU A 1 953 ? 1.519 24.201 26.847 1.00 87.06 953 LEU A CA 1
ATOM 7595 C C . LEU A 1 953 ? 1.631 24.028 25.331 1.00 87.06 953 LEU A C 1
ATOM 7597 O O . LEU A 1 953 ? 0.615 23.938 24.636 1.00 87.06 953 LEU A O 1
ATOM 7601 N N . LYS A 1 954 ? 2.857 23.980 24.803 1.00 86.81 954 LYS A N 1
ATOM 7602 C CA . LYS A 1 954 ? 3.111 23.740 23.378 1.00 86.81 954 LYS A CA 1
ATOM 7603 C C . LYS A 1 954 ? 2.629 22.348 22.957 1.00 86.81 954 LYS A C 1
ATOM 7605 O O . LYS A 1 954 ? 2.034 22.215 21.888 1.00 86.81 954 LYS A O 1
ATOM 7610 N N . CYS A 1 955 ? 2.862 21.334 23.783 1.00 85.50 955 CYS A N 1
ATOM 7611 C CA . CYS A 1 955 ? 2.504 19.946 23.497 1.00 85.50 955 CYS A CA 1
ATOM 7612 C C . CYS A 1 955 ? 1.001 19.683 23.641 1.00 85.50 955 CYS A C 1
ATOM 7614 O O . CYS A 1 955 ? 0.395 19.144 22.716 1.00 85.50 955 CYS A O 1
ATOM 7616 N N . ALA A 1 956 ? 0.370 20.160 24.717 1.00 85.88 956 ALA A N 1
ATOM 7617 C CA . ALA A 1 956 ? -1.078 20.079 24.907 1.00 85.88 956 ALA A CA 1
ATOM 7618 C C . ALA A 1 956 ? -1.833 20.735 23.733 1.00 85.88 956 ALA A C 1
ATOM 7620 O O . ALA A 1 956 ? -2.691 20.105 23.111 1.00 85.88 956 ALA A O 1
ATOM 7621 N N . LYS A 1 957 ? -1.411 21.944 23.318 1.00 84.31 957 LYS A N 1
ATOM 7622 C CA . LYS A 1 957 ? -1.971 22.631 22.137 1.00 84.31 957 LYS A CA 1
ATOM 7623 C C . LYS A 1 957 ? -1.748 21.865 20.832 1.00 84.31 957 LYS A C 1
ATOM 7625 O O . LYS A 1 957 ? -2.619 21.885 19.965 1.00 84.31 957 LYS A O 1
ATOM 7630 N N . LYS A 1 958 ? -0.589 21.216 20.667 1.00 84.88 958 LYS A N 1
ATOM 7631 C CA . LYS A 1 958 ? -0.248 20.450 19.456 1.00 84.88 958 LYS A CA 1
ATOM 7632 C C . LYS A 1 958 ? -1.166 19.241 19.265 1.00 84.88 958 LYS A C 1
ATOM 7634 O O . LYS A 1 958 ? -1.546 18.974 18.124 1.00 84.88 958 LYS A O 1
ATOM 7639 N N . PHE A 1 959 ? -1.468 18.509 20.337 1.00 83.06 959 PHE A N 1
ATOM 7640 C CA . PHE A 1 959 ? -2.147 17.214 20.243 1.00 83.06 959 PHE A CA 1
ATOM 7641 C C . PHE A 1 959 ? -3.656 17.283 20.480 1.00 83.06 959 PHE A C 1
ATOM 7643 O O . PHE A 1 959 ? -4.395 16.636 19.748 1.00 83.06 959 PHE A O 1
ATOM 7650 N N . TYR A 1 960 ? -4.134 18.101 21.418 1.00 80.62 960 TYR A N 1
ATOM 7651 C CA . TYR A 1 960 ? -5.524 17.994 21.876 1.00 80.62 960 TYR A CA 1
ATOM 7652 C C . TYR A 1 960 ? -6.411 19.172 21.491 1.00 80.62 960 TYR A C 1
ATOM 7654 O O . TYR A 1 960 ? -7.600 19.145 21.781 1.00 80.62 960 TYR A O 1
ATOM 7662 N N . LYS A 1 961 ? -5.868 20.219 20.844 1.00 67.38 961 LYS A N 1
ATOM 7663 C CA . LYS A 1 961 ? -6.549 21.502 20.531 1.00 67.38 961 LYS A CA 1
ATOM 7664 C C . LYS A 1 961 ? -7.157 22.229 21.752 1.00 67.38 961 LYS A C 1
ATOM 7666 O O . LYS A 1 961 ? -7.489 23.407 21.648 1.00 67.38 961 LYS A O 1
ATOM 7671 N N . ALA A 1 962 ? -7.237 21.563 22.896 1.00 60.91 962 ALA A N 1
ATOM 7672 C CA . ALA A 1 962 ? -7.608 22.046 24.202 1.00 60.91 962 ALA A CA 1
ATOM 7673 C C . ALA A 1 962 ? -6.401 22.666 24.911 1.00 60.91 962 ALA A C 1
ATOM 7675 O O . ALA A 1 962 ? -5.279 22.159 24.869 1.00 60.91 962 ALA A O 1
ATOM 7676 N N . GLY A 1 963 ? -6.642 23.821 25.527 1.00 67.31 963 GLY A N 1
ATOM 7677 C CA . GLY A 1 963 ? -5.663 24.509 26.356 1.00 67.31 963 GLY A CA 1
ATOM 7678 C C . GLY A 1 963 ? -5.659 23.984 27.786 1.00 67.31 963 GLY A C 1
ATOM 7679 O O . GLY A 1 963 ? -6.618 23.369 28.238 1.00 67.31 963 GLY A O 1
ATOM 7680 N N . LEU A 1 964 ? -4.582 24.292 28.496 1.00 84.50 964 LEU A N 1
ATOM 7681 C CA . LEU A 1 964 ? -4.617 24.493 29.936 1.00 84.50 964 LEU A CA 1
ATOM 7682 C C . LEU A 1 964 ? -4.952 25.972 30.178 1.00 84.50 964 LEU A C 1
ATOM 7684 O O . LEU A 1 964 ? -4.475 26.836 29.434 1.00 84.50 964 LEU A O 1
ATOM 7688 N N . GLU A 1 965 ? -5.764 26.258 31.191 1.00 90.19 965 GLU A N 1
ATOM 7689 C CA . GLU A 1 965 ? -6.163 27.613 31.571 1.00 90.19 965 GLU A CA 1
ATOM 7690 C C . GLU A 1 965 ? -5.860 27.877 33.049 1.00 90.19 965 GLU A C 1
ATOM 7692 O O . GLU A 1 965 ? -6.130 27.049 33.916 1.00 90.19 965 GLU A O 1
ATOM 7697 N N . GLU A 1 966 ? -5.263 29.033 33.331 1.00 92.56 966 GLU A N 1
ATOM 7698 C CA . GLU A 1 966 ? -4.925 29.459 34.688 1.00 92.56 966 GLU A CA 1
ATOM 7699 C C . GLU A 1 966 ? -6.108 30.208 35.310 1.00 92.56 966 GLU A C 1
ATOM 7701 O O . GLU A 1 966 ? -6.601 31.191 34.754 1.00 92.56 966 GLU A O 1
ATOM 7706 N N . VAL A 1 967 ? -6.554 29.767 36.484 1.00 93.31 967 VAL A N 1
ATOM 7707 C CA . VAL A 1 967 ? -7.686 30.342 37.226 1.00 93.31 967 VAL A CA 1
ATOM 7708 C C . VAL A 1 967 ? -7.323 30.562 38.691 1.00 93.31 967 VAL A C 1
ATOM 7710 O O . VAL A 1 967 ? -6.317 30.067 39.183 1.00 93.31 967 VAL A O 1
ATOM 7713 N N . ASN A 1 968 ? -8.116 31.358 39.402 1.00 93.00 968 ASN A N 1
ATOM 7714 C CA . ASN A 1 968 ? -7.844 31.735 40.788 1.00 93.00 968 ASN A CA 1
ATOM 7715 C C . ASN A 1 968 ? -8.797 31.029 41.762 1.00 93.00 968 ASN A C 1
ATOM 7717 O O . ASN A 1 968 ? -9.691 31.664 42.320 1.00 93.00 968 ASN A O 1
ATOM 7721 N N . PHE A 1 969 ? -8.594 29.737 41.990 1.00 93.00 969 PHE A N 1
ATOM 7722 C CA . PHE A 1 969 ? -9.304 28.974 43.012 1.00 93.00 969 PHE A CA 1
ATOM 7723 C C . PHE A 1 969 ? -9.036 29.484 44.433 1.00 93.00 969 PHE A C 1
ATOM 7725 O O . PHE A 1 969 ? -9.942 29.433 45.258 1.00 93.00 969 PHE A O 1
ATOM 7732 N N . LYS A 1 970 ? -7.847 30.028 44.733 1.00 90.19 970 LYS A N 1
ATOM 7733 C CA . LYS A 1 970 ? -7.483 30.459 46.101 1.00 90.19 970 LYS A CA 1
ATOM 7734 C C . LYS A 1 970 ? -8.276 31.648 46.635 1.00 90.19 970 LYS A C 1
ATOM 7736 O O . LYS A 1 970 ? -8.670 31.632 47.798 1.00 90.19 970 LYS A O 1
ATOM 7741 N N . THR A 1 971 ? -8.442 32.708 45.840 1.00 92.25 971 THR A N 1
ATOM 7742 C CA . THR A 1 971 ? -9.085 33.950 46.320 1.00 92.25 971 THR A CA 1
ATOM 7743 C C . THR A 1 971 ? -10.347 34.340 45.558 1.00 92.25 971 THR A C 1
ATOM 7745 O O . THR A 1 971 ? -10.963 35.332 45.931 1.00 92.25 971 THR A O 1
ATOM 7748 N N . ALA A 1 972 ? -10.692 33.632 44.480 1.00 93.00 972 ALA A N 1
ATOM 7749 C CA . ALA A 1 972 ? -11.846 33.922 43.625 1.00 93.00 972 ALA A CA 1
ATOM 7750 C C . ALA A 1 972 ? -12.499 32.610 43.141 1.00 93.00 972 ALA A C 1
ATOM 7752 O O . ALA A 1 972 ? -12.654 32.362 41.944 1.00 93.00 972 ALA A O 1
ATOM 7753 N N . THR A 1 973 ? -12.786 31.711 44.092 1.00 91.38 973 THR A N 1
ATOM 7754 C CA . THR A 1 973 ? -13.244 30.339 43.827 1.00 91.38 973 THR A CA 1
ATOM 7755 C C . THR A 1 973 ? -14.557 30.299 43.044 1.00 91.38 973 THR A C 1
ATOM 7757 O O . THR A 1 973 ? -14.675 29.537 42.086 1.00 91.38 973 THR A O 1
ATOM 7760 N N . GLU A 1 974 ? -15.540 31.122 43.419 1.00 91.25 974 GLU A N 1
ATOM 7761 C CA . GLU A 1 974 ? -16.842 31.149 42.742 1.00 91.25 974 GLU A CA 1
ATOM 7762 C C . GLU A 1 974 ? -16.742 31.765 41.344 1.00 91.25 974 GLU A C 1
ATOM 7764 O O . GLU A 1 974 ? -17.377 31.268 40.414 1.00 91.25 974 GLU A O 1
ATOM 7769 N N . GLU A 1 975 ? -15.897 32.779 41.150 1.00 92.25 975 GLU A N 1
ATOM 7770 C CA . GLU A 1 975 ? -15.618 33.335 39.825 1.00 92.25 975 GLU A CA 1
ATOM 7771 C C . GLU A 1 975 ? -14.924 32.303 38.925 1.00 92.25 975 GLU A C 1
ATOM 7773 O O . GLU A 1 975 ? -15.281 32.167 37.753 1.00 92.25 975 GLU A O 1
ATOM 7778 N N . ALA A 1 976 ? -13.974 31.530 39.467 1.00 91.69 976 ALA A N 1
ATOM 7779 C CA . ALA A 1 976 ? -13.338 30.428 38.747 1.00 91.69 976 ALA A CA 1
ATOM 7780 C C . ALA A 1 976 ? -14.364 29.350 38.357 1.00 91.69 976 ALA A C 1
ATOM 7782 O O . ALA A 1 976 ? -14.380 28.905 37.209 1.00 91.69 976 ALA A O 1
ATOM 7783 N N . ARG A 1 977 ? -15.271 28.982 39.273 1.00 93.31 977 ARG A N 1
ATOM 7784 C CA . ARG A 1 977 ? -16.365 28.036 39.004 1.00 93.31 977 ARG A CA 1
ATOM 7785 C C . ARG A 1 977 ? -17.284 28.527 37.879 1.00 93.31 977 ARG A C 1
ATOM 7787 O O . ARG A 1 977 ? -17.580 27.771 36.955 1.00 93.31 977 ARG A O 1
ATOM 7794 N N . GLN A 1 978 ? -17.707 29.791 37.926 1.00 92.38 978 GLN A N 1
ATOM 7795 C CA . GLN A 1 978 ? -18.559 30.397 36.896 1.00 92.38 978 GLN A CA 1
ATOM 7796 C C . GLN A 1 978 ? -17.866 30.466 35.529 1.00 92.38 978 GLN A C 1
ATOM 7798 O O . GLN A 1 978 ? -18.515 30.235 34.507 1.00 92.38 978 GLN A O 1
ATOM 7803 N N . LEU A 1 979 ? -16.557 30.739 35.501 1.00 93.69 979 LEU A N 1
ATOM 7804 C CA . LEU A 1 979 ? -15.758 30.744 34.273 1.00 93.69 979 LEU A CA 1
ATOM 7805 C C . LEU A 1 979 ? -15.735 29.358 33.623 1.00 93.69 979 LEU A C 1
ATOM 7807 O O . LEU A 1 979 ? -15.987 29.248 32.422 1.00 93.69 979 LEU A O 1
ATOM 7811 N N . VAL A 1 980 ? -15.488 28.309 34.415 1.00 92.25 980 VAL A N 1
ATOM 7812 C CA . VAL A 1 980 ? -15.511 26.921 33.931 1.00 92.25 980 VAL A CA 1
ATOM 7813 C C . VAL A 1 980 ? -16.893 26.569 33.374 1.00 92.25 980 VAL A C 1
ATOM 7815 O O . VAL A 1 980 ? -16.982 26.095 32.243 1.00 92.25 980 VAL A O 1
ATOM 7818 N N . ASN A 1 981 ? -17.970 26.858 34.113 1.00 92.75 981 ASN A N 1
ATOM 7819 C CA . ASN A 1 981 ? -19.339 26.553 33.674 1.00 92.75 981 ASN A CA 1
ATOM 7820 C C . ASN A 1 981 ? -19.699 27.266 32.371 1.00 92.75 981 ASN A C 1
ATOM 7822 O O . ASN A 1 981 ? -20.189 26.628 31.445 1.00 92.75 981 ASN A O 1
ATOM 7826 N N . SER A 1 982 ? -19.393 28.562 32.277 1.00 93.12 982 SER A N 1
ATOM 7827 C CA . SER A 1 982 ? -19.665 29.360 31.075 1.00 93.12 982 SER A CA 1
ATOM 7828 C C . SER A 1 982 ? -18.904 28.831 29.856 1.00 93.12 982 SER A C 1
ATOM 7830 O O . SER A 1 982 ? -19.405 28.877 28.731 1.00 93.12 982 SER A O 1
ATOM 7832 N N . TRP A 1 983 ? -17.677 28.334 30.057 1.00 93.31 983 TRP A N 1
ATOM 7833 C CA . TRP A 1 983 ? -16.894 27.732 28.982 1.00 93.31 983 TRP A CA 1
ATOM 7834 C C . TRP A 1 983 ? -17.480 26.387 28.534 1.00 93.31 983 TRP A C 1
ATOM 7836 O O . TRP A 1 983 ? -17.679 26.200 27.333 1.00 93.31 983 TRP A O 1
ATOM 7846 N N . VAL A 1 984 ? -17.819 25.489 29.468 1.00 91.00 984 VAL A N 1
ATOM 7847 C CA . VAL A 1 984 ? -18.445 24.192 29.145 1.00 91.00 984 VAL A CA 1
ATOM 7848 C C . VAL A 1 984 ? -19.779 24.390 28.427 1.00 91.00 984 VAL A C 1
ATOM 7850 O O . VAL A 1 984 ? -20.017 23.766 27.391 1.00 91.00 984 VAL A O 1
ATOM 7853 N N . GLU A 1 985 ? -20.617 25.303 28.914 1.00 92.50 985 GLU A N 1
ATOM 7854 C CA . GLU A 1 985 ? -21.898 25.641 28.291 1.00 92.50 985 GLU A CA 1
ATOM 7855 C C . GLU A 1 985 ? -21.698 26.110 26.846 1.00 92.50 985 GLU A C 1
ATOM 7857 O O . GLU A 1 985 ? -22.366 25.638 25.925 1.00 92.50 985 GLU A O 1
ATOM 7862 N N . LYS A 1 986 ? -20.715 26.983 26.610 1.00 90.62 986 LYS A N 1
ATOM 7863 C CA . LYS A 1 986 ? -20.402 27.480 25.268 1.00 90.62 986 LYS A CA 1
ATOM 7864 C C . LYS A 1 986 ? -19.926 26.375 24.320 1.00 90.62 986 LYS A C 1
ATOM 7866 O O . LYS A 1 986 ? -20.391 26.324 23.182 1.00 90.62 986 LYS A O 1
ATOM 7871 N N . GLU A 1 987 ? -19.001 25.517 24.748 1.00 87.88 987 GLU A N 1
ATOM 7872 C CA . GLU A 1 987 ? -18.451 24.454 23.886 1.00 87.88 987 GLU A CA 1
ATOM 7873 C C . GLU A 1 987 ? -19.468 23.336 23.597 1.00 87.88 987 GLU A C 1
ATOM 7875 O O . GLU A 1 987 ? -19.372 22.648 22.578 1.00 87.88 987 GLU A O 1
ATOM 7880 N N . THR A 1 988 ? -20.476 23.182 24.459 1.00 86.00 988 THR A N 1
ATOM 7881 C CA . THR A 1 988 ? -21.537 22.167 24.343 1.00 86.00 988 THR A CA 1
ATOM 7882 C C . THR A 1 988 ? -22.844 22.727 23.770 1.00 86.00 988 THR A C 1
ATOM 7884 O O . THR A 1 988 ? -23.889 22.087 23.871 1.00 86.00 988 THR A O 1
ATOM 7887 N N . ASN A 1 989 ? -22.812 23.908 23.135 1.00 84.56 989 ASN A N 1
ATOM 7888 C CA . ASN A 1 989 ? -23.983 24.581 22.550 1.00 84.56 989 ASN A CA 1
ATOM 7889 C C . ASN A 1 989 ? -25.152 24.778 23.541 1.00 84.56 989 ASN A C 1
ATOM 7891 O O . ASN A 1 989 ? -26.323 24.641 23.174 1.00 84.56 989 ASN A O 1
ATOM 7895 N N . GLY A 1 990 ? -24.843 25.070 24.802 1.00 87.12 990 GLY A N 1
ATOM 7896 C CA . GLY A 1 990 ? -25.825 25.323 25.854 1.00 87.12 990 GLY A CA 1
ATOM 7897 C C . GLY A 1 990 ? -26.485 24.074 26.436 1.00 87.12 990 GLY A C 1
ATOM 7898 O O . GLY A 1 990 ? -27.437 24.212 27.202 1.00 87.12 990 GLY A O 1
ATOM 7899 N N . GLN A 1 991 ? -26.034 22.872 26.060 1.00 87.62 991 GLN A N 1
ATOM 7900 C CA . GLN A 1 991 ? -26.668 21.615 26.478 1.00 87.62 991 GLN A CA 1
ATOM 7901 C C . GLN A 1 991 ? -26.206 21.159 27.861 1.00 87.62 991 GLN A C 1
ATOM 7903 O O . GLN A 1 991 ? -27.014 20.632 28.621 1.00 87.62 991 GLN A O 1
ATOM 7908 N N . ILE A 1 992 ? -24.935 21.391 28.199 1.00 88.81 992 ILE A N 1
ATOM 7909 C CA . ILE A 1 992 ? -24.387 21.098 29.525 1.00 88.81 992 ILE A CA 1
ATOM 7910 C C . ILE A 1 992 ? -24.227 22.421 30.276 1.00 88.81 992 ILE A C 1
ATOM 7912 O O . ILE A 1 992 ? -23.366 23.236 29.948 1.00 88.81 992 ILE A O 1
ATOM 7916 N N . GLN A 1 993 ? -25.087 22.630 31.270 1.00 90.06 993 GLN A N 1
ATOM 7917 C CA . GLN A 1 993 ? -25.120 23.815 32.130 1.00 90.06 993 GLN A CA 1
ATOM 7918 C C . GLN A 1 993 ? -24.743 23.420 33.558 1.00 90.06 993 GLN A C 1
ATOM 7920 O O . GLN A 1 993 ? -24.911 22.270 33.954 1.00 90.06 993 GLN A O 1
ATOM 7925 N N . ASP A 1 994 ? -24.218 24.370 34.332 1.00 88.19 994 ASP A N 1
ATOM 7926 C CA . ASP A 1 994 ? -23.838 24.145 35.734 1.00 88.19 994 ASP A CA 1
ATOM 7927 C C . ASP A 1 994 ? -22.919 22.921 35.965 1.00 88.19 994 ASP A C 1
ATOM 7929 O O . ASP A 1 994 ? -23.018 22.188 36.957 1.00 88.19 994 ASP A O 1
ATOM 7933 N N . PHE A 1 995 ? -21.955 22.734 35.054 1.00 91.00 995 PHE A N 1
ATOM 7934 C CA . PHE A 1 995 ? -20.985 21.632 35.079 1.00 91.00 995 PHE A CA 1
ATOM 7935 C C . PHE A 1 995 ? -20.204 21.523 36.405 1.00 91.00 995 PHE A C 1
ATOM 7937 O O . PHE A 1 995 ? -19.890 20.433 36.868 1.00 91.00 995 PHE A O 1
ATOM 7944 N N . LEU A 1 996 ? -19.922 22.622 37.093 1.00 89.38 996 LEU A N 1
ATOM 7945 C CA . LEU A 1 996 ? -19.425 22.651 38.466 1.00 89.38 996 LEU A CA 1
ATOM 7946 C C . LEU A 1 996 ? -20.515 23.206 39.385 1.00 89.38 996 LEU A C 1
ATOM 7948 O O . LEU A 1 996 ? -20.908 24.375 39.270 1.00 89.38 996 LEU A O 1
ATOM 7952 N N . VAL A 1 997 ? -20.980 22.376 40.320 1.00 87.88 997 VAL A N 1
ATOM 7953 C CA . VAL A 1 997 ? -21.942 22.784 41.355 1.00 87.88 997 VAL A CA 1
ATOM 7954 C C . VAL A 1 997 ? -21.242 23.598 42.444 1.00 87.88 997 VAL A C 1
ATOM 7956 O O . VAL A 1 997 ? -20.037 23.467 42.653 1.00 87.88 997 VAL A O 1
ATOM 7959 N N . SER A 1 998 ? -21.973 24.459 43.152 1.00 86.00 998 SER A N 1
ATOM 7960 C CA . SER A 1 998 ? -21.396 25.224 44.265 1.00 86.00 998 SER A CA 1
ATOM 7961 C C . SER A 1 998 ? -20.743 24.295 45.295 1.00 86.00 998 SER A C 1
ATOM 7963 O O . SER A 1 998 ? -21.346 23.314 45.727 1.00 86.00 998 SER A O 1
ATOM 7965 N N . GLY A 1 999 ? -19.497 24.600 45.668 1.00 82.81 999 GLY A N 1
ATOM 7966 C CA . GLY A 1 999 ? -18.683 23.768 46.558 1.00 82.81 999 GLY A CA 1
ATOM 7967 C C . GLY A 1 999 ? -17.942 22.598 45.894 1.00 82.81 999 GLY A C 1
ATOM 7968 O O . GLY A 1 999 ? -17.211 21.905 46.594 1.00 82.81 999 GLY A O 1
ATOM 7969 N N . SER A 1 1000 ? -18.070 22.374 44.575 1.00 82.44 1000 SER A N 1
ATOM 7970 C CA . SER A 1 1000 ? -17.304 21.326 43.869 1.00 82.44 1000 SER A CA 1
ATOM 7971 C C . SER A 1 1000 ? -15.828 21.676 43.662 1.00 82.44 1000 SER A C 1
ATOM 7973 O O . SER A 1 1000 ? -15.031 20.808 43.331 1.00 82.44 1000 SER A O 1
ATOM 7975 N N . VAL A 1 1001 ? -15.479 22.953 43.799 1.00 88.50 1001 VAL A N 1
ATOM 7976 C CA . VAL A 1 1001 ? -14.108 23.466 43.841 1.00 88.50 1001 VAL A CA 1
ATOM 7977 C C . VAL A 1 1001 ? -13.980 24.372 45.059 1.00 88.50 1001 VAL A C 1
ATOM 7979 O O . VAL A 1 1001 ? -14.945 25.022 45.466 1.00 88.50 1001 VAL A O 1
ATOM 7982 N N . ASP A 1 1002 ? -12.794 24.405 45.648 1.00 90.00 1002 ASP A N 1
ATOM 7983 C CA . ASP A 1 1002 ? -12.493 25.135 46.878 1.00 90.00 1002 ASP A CA 1
ATOM 7984 C C . ASP A 1 1002 ? -11.134 25.855 46.795 1.00 90.00 1002 ASP A C 1
ATOM 7986 O O . ASP A 1 1002 ? -10.399 25.749 45.812 1.00 90.00 1002 ASP A O 1
ATOM 7990 N N . PHE A 1 1003 ? -10.761 26.572 47.856 1.00 89.56 1003 PHE A N 1
ATOM 7991 C CA . PHE A 1 1003 ? -9.478 27.281 47.929 1.00 89.56 1003 PHE A CA 1
ATOM 7992 C C . PHE A 1 1003 ? -8.243 26.355 47.944 1.00 89.56 1003 PHE A C 1
ATOM 7994 O O . PHE A 1 1003 ? -7.119 26.843 47.805 1.00 89.56 1003 PHE A O 1
ATOM 8001 N N . ASN A 1 1004 ? -8.430 25.039 48.110 1.00 89.44 1004 ASN A N 1
ATOM 8002 C CA . ASN A 1 1004 ? -7.372 24.024 48.064 1.00 89.44 1004 ASN A CA 1
ATOM 8003 C C . ASN A 1 1004 ? -7.270 23.339 46.691 1.00 89.44 1004 ASN A C 1
ATOM 8005 O O . ASN A 1 1004 ? -6.427 22.455 46.500 1.00 89.44 1004 ASN A O 1
ATOM 8009 N N . THR A 1 1005 ? -8.121 23.713 45.737 1.00 91.62 1005 THR A N 1
ATOM 8010 C CA . THR A 1 1005 ? -8.139 23.133 44.396 1.00 91.62 1005 THR A CA 1
ATOM 8011 C C . THR A 1 1005 ? -6.896 23.579 43.623 1.00 91.62 1005 THR A C 1
ATOM 8013 O O . THR A 1 1005 ? -6.687 24.766 43.390 1.00 91.62 1005 THR A O 1
ATOM 8016 N N . ALA A 1 1006 ? -6.041 22.620 43.251 1.00 92.25 1006 ALA A N 1
ATOM 8017 C CA . ALA A 1 1006 ? -4.794 22.870 42.529 1.00 92.25 1006 ALA A CA 1
ATOM 8018 C C . ALA A 1 1006 ? -4.989 22.739 41.015 1.00 92.25 1006 ALA A C 1
ATOM 8020 O O . ALA A 1 1006 ? -4.628 23.646 40.269 1.00 92.25 1006 ALA A O 1
ATOM 8021 N N . VAL A 1 1007 ? -5.580 21.627 40.569 1.00 93.69 1007 VAL A N 1
ATOM 8022 C CA . VAL A 1 1007 ? -5.948 21.391 39.168 1.00 93.69 1007 VAL A CA 1
ATOM 8023 C C . VAL A 1 1007 ? -7.328 20.743 39.109 1.00 93.69 1007 VAL A C 1
ATOM 8025 O O . VAL A 1 1007 ? -7.571 19.758 39.808 1.00 93.69 1007 VAL A O 1
ATOM 8028 N N . ALA A 1 1008 ? -8.210 21.264 38.261 1.00 92.62 1008 ALA A N 1
ATOM 8029 C CA . ALA A 1 1008 ? -9.484 20.648 37.910 1.00 92.62 1008 ALA A CA 1
ATOM 8030 C C . ALA A 1 1008 ? -9.437 20.155 36.454 1.00 92.62 1008 ALA A C 1
ATOM 8032 O O . ALA A 1 1008 ? -9.222 20.946 35.530 1.00 92.62 1008 ALA A O 1
ATOM 8033 N N . LEU A 1 1009 ? -9.625 18.849 36.250 1.00 93.31 1009 LEU A N 1
ATOM 8034 C CA . LEU A 1 1009 ? -9.805 18.245 34.932 1.00 93.31 1009 LEU A CA 1
ATOM 8035 C C . LEU A 1 1009 ? -11.292 18.266 34.570 1.00 93.31 1009 LEU A C 1
ATOM 8037 O O . LEU A 1 1009 ? -12.109 17.617 35.223 1.00 93.31 1009 LEU A O 1
ATOM 8041 N N . VAL A 1 1010 ? -11.621 19.021 33.525 1.00 92.19 1010 VAL A N 1
ATOM 8042 C CA . VAL A 1 1010 ? -12.983 19.217 33.022 1.00 92.19 1010 VAL A CA 1
ATOM 8043 C C . VAL A 1 1010 ? -13.121 18.456 31.714 1.00 92.19 1010 VAL A C 1
ATOM 8045 O O . VAL A 1 1010 ? -12.378 18.722 30.768 1.00 92.19 1010 VAL A O 1
ATOM 8048 N N . ASN A 1 1011 ? -14.055 17.508 31.662 1.00 92.50 1011 ASN A N 1
ATOM 8049 C CA . ASN A 1 1011 ? -14.320 16.699 30.481 1.00 92.50 1011 ASN A CA 1
ATOM 8050 C C . ASN A 1 1011 ? -15.829 16.607 30.224 1.00 92.50 1011 ASN A C 1
ATOM 8052 O O . ASN A 1 1011 ? -16.541 15.894 30.922 1.00 92.50 1011 ASN A O 1
ATOM 8056 N N . ALA A 1 1012 ? -16.319 17.334 29.228 1.00 90.56 1012 ALA A N 1
ATOM 8057 C CA . ALA A 1 1012 ? -17.725 17.338 28.849 1.00 90.56 1012 ALA A CA 1
ATOM 8058 C C . ALA A 1 1012 ? -17.885 16.916 27.389 1.00 90.56 1012 ALA A C 1
ATOM 8060 O O . ALA A 1 1012 ? -17.106 17.326 26.527 1.00 90.56 1012 ALA A O 1
ATOM 8061 N N . ILE A 1 1013 ? -18.902 16.114 27.094 1.00 92.38 1013 ILE A N 1
ATOM 8062 C CA . ILE A 1 1013 ? -19.150 15.632 25.737 1.00 92.38 1013 ILE A CA 1
ATOM 8063 C C . ILE A 1 1013 ? -20.641 15.627 25.407 1.00 92.38 1013 ILE A C 1
ATOM 8065 O O . ILE A 1 1013 ? -21.482 15.214 26.202 1.00 92.38 1013 ILE A O 1
ATOM 8069 N N . TYR A 1 1014 ? -20.956 16.082 24.200 1.00 90.00 1014 TYR A N 1
ATOM 8070 C CA . TYR A 1 1014 ? -22.309 16.169 23.670 1.00 90.00 1014 TYR A CA 1
ATOM 8071 C C . TYR A 1 1014 ? -22.405 15.431 22.336 1.00 90.00 1014 TYR A C 1
ATOM 8073 O O . TYR A 1 1014 ? -21.590 15.671 21.437 1.00 90.00 1014 TYR A O 1
ATOM 8081 N N . PHE A 1 1015 ? -23.431 14.593 22.186 1.00 91.19 1015 PHE A N 1
ATOM 8082 C CA . PHE A 1 1015 ? -23.756 13.935 20.924 1.00 91.19 1015 PHE A CA 1
ATOM 8083 C C . PHE A 1 1015 ? -25.236 14.066 20.550 1.00 91.19 1015 PHE A C 1
ATOM 8085 O O . PHE A 1 1015 ? -26.133 13.834 21.363 1.00 91.19 1015 PHE A O 1
ATOM 8092 N N . LYS A 1 1016 ? -25.476 14.377 19.275 1.00 88.62 1016 LYS A N 1
ATOM 8093 C CA . LYS A 1 1016 ? -26.777 14.268 18.607 1.00 88.62 1016 LYS A CA 1
ATOM 8094 C C . LYS A 1 1016 ? -26.562 13.822 17.167 1.00 88.62 1016 LYS A C 1
ATOM 8096 O O . LYS A 1 1016 ? -25.772 14.438 16.454 1.00 88.62 1016 LYS A O 1
ATOM 8101 N N . GLY A 1 1017 ? -27.246 12.773 16.728 1.00 88.94 1017 GLY A N 1
ATOM 8102 C CA . GLY A 1 1017 ? -27.088 12.221 15.384 1.00 88.94 1017 GLY A CA 1
ATOM 8103 C C . GLY A 1 1017 ? -28.418 11.921 14.711 1.00 88.94 1017 GLY A C 1
ATOM 8104 O O . GLY A 1 1017 ? -29.416 11.700 15.385 1.00 88.94 1017 GLY A O 1
ATOM 8105 N N . ILE A 1 1018 ? -28.400 11.897 13.379 1.00 90.88 1018 ILE A N 1
ATOM 8106 C CA . ILE A 1 1018 ? -29.548 11.567 12.530 1.00 90.88 1018 ILE A CA 1
ATOM 8107 C C . ILE A 1 1018 ? -29.445 10.096 12.112 1.00 90.88 1018 ILE A C 1
ATOM 8109 O O . ILE A 1 1018 ? -28.406 9.665 11.594 1.00 90.88 1018 ILE A O 1
ATOM 8113 N N . TRP A 1 1019 ? -30.505 9.314 12.312 1.00 93.00 1019 TRP A N 1
ATOM 8114 C CA . TRP A 1 1019 ? -30.541 7.908 11.909 1.00 93.00 1019 TRP A CA 1
ATOM 8115 C C . TRP A 1 1019 ? -30.433 7.742 10.394 1.00 93.00 1019 TRP A C 1
ATOM 8117 O O . TRP A 1 1019 ? -30.926 8.564 9.622 1.00 93.00 1019 TRP A O 1
ATOM 8127 N N . LYS A 1 1020 ? -29.853 6.628 9.933 1.00 90.50 1020 LYS A N 1
ATOM 8128 C CA . LYS A 1 1020 ? -29.931 6.279 8.507 1.00 90.50 1020 LYS A CA 1
ATOM 8129 C C . LYS A 1 1020 ? -31.383 6.015 8.094 1.00 90.50 1020 LYS A C 1
ATOM 8131 O O . LYS A 1 1020 ? -31.847 6.582 7.109 1.00 90.50 1020 LYS A O 1
ATOM 8136 N N . SER A 1 1021 ? -32.086 5.202 8.885 1.00 88.69 1021 SER A N 1
ATOM 8137 C CA . SER A 1 1021 ? -33.515 4.899 8.738 1.00 88.69 1021 SER A CA 1
ATOM 8138 C C . SER A 1 1021 ? -34.297 5.572 9.864 1.00 88.69 1021 SER A C 1
ATOM 8140 O O . SER A 1 1021 ? -34.138 5.200 11.028 1.00 88.69 1021 SER A O 1
ATOM 8142 N N . ALA A 1 1022 ? -35.108 6.568 9.512 1.00 89.19 1022 ALA A N 1
ATOM 8143 C CA . ALA A 1 1022 ? -35.904 7.356 10.446 1.00 89.19 1022 ALA A CA 1
ATOM 8144 C C . ALA A 1 1022 ? -36.998 6.514 11.109 1.00 89.19 1022 ALA A C 1
ATOM 8146 O O . ALA A 1 1022 ? -37.628 5.669 10.460 1.00 89.19 1022 ALA A O 1
ATOM 8147 N N . PHE A 1 1023 ? -37.276 6.815 12.375 1.00 92.00 1023 PHE A N 1
ATOM 8148 C CA . PHE A 1 1023 ? -38.547 6.442 12.986 1.00 92.00 1023 PHE A CA 1
ATOM 8149 C C . PHE A 1 1023 ? -39.587 7.491 12.578 1.00 92.00 1023 PHE A C 1
ATOM 8151 O O . PHE A 1 1023 ? -39.257 8.660 12.385 1.00 92.00 1023 PHE A O 1
ATOM 8158 N N . LYS A 1 1024 ? -40.846 7.094 12.397 1.00 87.81 1024 LYS A N 1
ATOM 8159 C CA . LYS A 1 1024 ? -41.907 8.070 12.121 1.00 87.81 1024 LYS A CA 1
ATOM 8160 C C . LYS A 1 1024 ? -42.488 8.530 13.445 1.00 87.81 1024 LYS A C 1
ATOM 8162 O O . LYS A 1 1024 ? -42.861 7.687 14.250 1.00 87.81 1024 LYS A O 1
ATOM 8167 N N . GLU A 1 1025 ? -42.629 9.839 13.633 1.00 89.62 1025 GLU A N 1
ATOM 8168 C CA . GLU A 1 1025 ? -43.274 10.380 14.837 1.00 89.62 1025 GLU A CA 1
ATOM 8169 C C . GLU A 1 1025 ? -44.704 9.841 15.015 1.00 89.62 1025 GLU A C 1
ATOM 8171 O O . GLU A 1 1025 ? -45.105 9.550 16.136 1.00 89.62 1025 GLU A O 1
ATOM 8176 N N . ASP A 1 1026 ? -45.434 9.610 13.916 1.00 89.94 1026 ASP A N 1
ATOM 8177 C CA . ASP A 1 1026 ? -46.778 9.007 13.932 1.00 89.94 1026 ASP A CA 1
ATOM 8178 C C . ASP A 1 1026 ? -46.793 7.552 14.449 1.00 89.94 1026 ASP A C 1
ATOM 8180 O O . ASP A 1 1026 ? -47.829 7.066 14.907 1.00 89.94 1026 ASP A O 1
ATOM 8184 N N . ASP A 1 1027 ? -45.658 6.846 14.356 1.00 91.50 1027 ASP A N 1
ATOM 8185 C CA . ASP A 1 1027 ? -45.495 5.467 14.830 1.00 91.50 1027 ASP A CA 1
ATOM 8186 C C . ASP A 1 1027 ? -44.971 5.414 16.285 1.00 91.50 1027 ASP A C 1
ATOM 8188 O O . ASP A 1 1027 ? -44.938 4.332 16.879 1.00 91.50 1027 ASP A O 1
ATOM 8192 N N . THR A 1 1028 ? -44.583 6.553 16.877 1.00 94.44 1028 THR A N 1
ATOM 8193 C CA . THR A 1 1028 ? -44.178 6.650 18.288 1.00 94.44 1028 THR A CA 1
ATOM 8194 C C . THR A 1 1028 ? -45.405 6.652 19.194 1.00 94.44 1028 THR A C 1
ATOM 8196 O O . THR A 1 1028 ? -46.334 7.441 19.017 1.00 94.44 1028 THR A O 1
ATOM 8199 N N . GLN A 1 1029 ? -45.419 5.763 20.188 1.00 94.62 1029 GLN A N 1
ATOM 8200 C CA . GLN A 1 1029 ? -46.547 5.606 21.110 1.00 94.62 1029 GLN A CA 1
ATOM 8201 C C . GLN A 1 1029 ? -46.069 5.465 22.551 1.00 94.62 1029 GLN A C 1
ATOM 8203 O O . GLN A 1 1029 ? -44.975 4.970 22.812 1.00 94.62 1029 GLN A O 1
ATOM 8208 N N . GLU A 1 1030 ? -46.915 5.861 23.501 1.00 96.12 1030 GLU A N 1
ATOM 8209 C CA . GLU A 1 1030 ? -46.655 5.606 24.914 1.00 96.12 1030 GLU A CA 1
ATOM 8210 C C . GLU A 1 1030 ? -46.784 4.103 25.203 1.00 96.12 1030 GLU A C 1
ATOM 8212 O O . GLU A 1 1030 ? -47.849 3.511 25.013 1.00 96.12 1030 GLU A O 1
ATOM 8217 N N . MET A 1 1031 ? -45.692 3.473 25.636 1.00 94.62 1031 MET A N 1
ATOM 8218 C CA . MET A 1 1031 ? -45.634 2.047 25.965 1.00 94.62 1031 MET A CA 1
ATOM 8219 C C . MET A 1 1031 ? -44.983 1.829 27.337 1.00 94.62 1031 MET A C 1
ATOM 8221 O O . MET A 1 1031 ? -44.164 2.646 27.757 1.00 94.62 1031 MET A O 1
ATOM 8225 N N . PRO A 1 1032 ? -45.326 0.742 28.050 1.00 94.19 1032 PRO A N 1
ATOM 8226 C CA . PRO A 1 1032 ? -44.673 0.394 29.308 1.00 94.19 1032 PRO A CA 1
ATOM 8227 C C . PRO A 1 1032 ? -43.206 -0.003 29.089 1.00 94.19 1032 PRO A C 1
ATOM 8229 O O . PRO A 1 1032 ? -42.912 -0.819 28.218 1.00 94.19 1032 PRO A O 1
ATOM 8232 N N . PHE A 1 1033 ? -42.310 0.541 29.910 1.00 94.75 1033 PHE A N 1
ATOM 8233 C CA . PHE A 1 1033 ? -40.930 0.100 30.085 1.00 94.75 1033 PHE A CA 1
ATOM 8234 C C . PHE A 1 1033 ? -40.786 -0.545 31.467 1.00 94.75 1033 PHE A C 1
ATOM 8236 O O . PHE A 1 1033 ? -40.939 0.122 32.495 1.00 94.75 1033 PHE A O 1
ATOM 8243 N N . ASN A 1 1034 ? -40.518 -1.845 31.502 1.00 92.12 1034 ASN A N 1
ATOM 8244 C CA . ASN A 1 1034 ? -40.453 -2.654 32.714 1.00 92.12 1034 ASN A CA 1
ATOM 8245 C C . ASN A 1 1034 ? -39.093 -2.478 33.396 1.00 92.12 1034 ASN A C 1
ATOM 8247 O O . ASN A 1 1034 ? -38.161 -3.231 33.129 1.00 92.12 1034 ASN A O 1
ATOM 8251 N N . VAL A 1 1035 ? -38.990 -1.484 34.281 1.00 88.50 1035 VAL A N 1
ATOM 8252 C CA . VAL A 1 1035 ? -37.790 -1.205 35.091 1.00 88.50 1035 VAL A CA 1
ATOM 8253 C C . VAL A 1 1035 ? -37.413 -2.424 35.942 1.00 88.50 1035 VAL A C 1
ATOM 8255 O O . VAL A 1 1035 ? -36.239 -2.758 36.071 1.00 88.50 1035 VAL A O 1
ATOM 8258 N N . THR A 1 1036 ? -38.413 -3.116 36.498 1.00 86.50 1036 THR A N 1
ATOM 8259 C CA . THR A 1 1036 ? -38.264 -4.407 37.189 1.00 86.50 1036 THR A CA 1
ATOM 8260 C C . THR A 1 1036 ? -39.456 -5.314 36.861 1.00 86.50 1036 THR A C 1
ATOM 8262 O O . THR A 1 1036 ? -40.414 -4.878 36.227 1.00 86.50 1036 THR A O 1
ATOM 8265 N N . GLU A 1 1037 ? -39.466 -6.566 37.337 1.00 83.81 1037 GLU A N 1
ATOM 8266 C CA . GLU A 1 1037 ? -40.645 -7.448 37.207 1.00 83.81 1037 GLU A CA 1
ATOM 8267 C C . GLU A 1 1037 ? -41.919 -6.878 37.868 1.00 83.81 1037 GLU A C 1
ATOM 8269 O O . GLU A 1 1037 ? -43.027 -7.306 37.547 1.00 83.81 1037 GLU A O 1
ATOM 8274 N N . GLN A 1 1038 ? -41.777 -5.931 38.802 1.00 86.75 1038 GLN A N 1
ATOM 8275 C CA . GLN A 1 1038 ? -42.880 -5.364 39.588 1.00 86.75 1038 GLN A CA 1
ATOM 8276 C C . GLN A 1 1038 ? -43.167 -3.891 39.256 1.00 86.75 1038 GLN A C 1
ATOM 8278 O O . GLN A 1 1038 ? -44.244 -3.395 39.587 1.00 86.75 1038 GLN A O 1
ATOM 8283 N N . GLU A 1 1039 ? -42.229 -3.190 38.614 1.00 89.25 1039 GLU A N 1
ATOM 8284 C CA . GLU A 1 1039 ? -42.318 -1.762 38.300 1.00 89.25 1039 GLU A CA 1
ATOM 8285 C C . GLU A 1 1039 ? -42.206 -1.532 36.791 1.00 89.25 1039 GLU A C 1
ATOM 8287 O O . GLU A 1 1039 ? -41.230 -1.930 36.157 1.00 89.25 1039 GLU A O 1
ATOM 8292 N N . SER A 1 1040 ? -43.185 -0.825 36.230 1.00 90.50 1040 SER A N 1
ATOM 8293 C CA . SER A 1 1040 ? -43.198 -0.413 34.830 1.00 90.50 1040 SER A CA 1
ATOM 8294 C C . SER A 1 1040 ? -43.555 1.065 34.722 1.00 90.50 1040 SER A C 1
ATOM 8296 O O . SER A 1 1040 ? -44.420 1.551 35.458 1.00 90.50 1040 SER A O 1
ATOM 8298 N N . ARG A 1 1041 ? -42.883 1.791 33.826 1.00 92.00 1041 ARG A N 1
ATOM 8299 C CA . ARG A 1 1041 ? -43.082 3.230 33.606 1.00 92.00 1041 ARG A CA 1
ATOM 8300 C C . ARG A 1 1041 ? -43.462 3.502 32.151 1.00 92.00 1041 ARG A C 1
ATOM 8302 O O . ARG A 1 1041 ? -42.879 2.885 31.266 1.00 92.00 1041 ARG A O 1
ATOM 8309 N N . PRO A 1 1042 ? -44.417 4.402 31.873 1.00 93.75 1042 PRO A N 1
ATOM 8310 C CA . PRO A 1 1042 ? -44.748 4.767 30.502 1.00 93.75 1042 PRO A CA 1
ATOM 8311 C C . PRO A 1 1042 ? -43.606 5.567 29.863 1.00 93.75 1042 PRO A C 1
ATOM 8313 O O . PRO A 1 1042 ? -43.093 6.511 30.464 1.00 93.75 1042 PRO A O 1
ATOM 8316 N N . VAL A 1 1043 ? -43.236 5.211 28.634 1.00 94.81 1043 VAL A N 1
ATOM 8317 C CA . VAL A 1 1043 ? -42.217 5.903 27.833 1.00 94.81 1043 VAL A CA 1
ATOM 8318 C C . VAL A 1 1043 ? -42.711 6.133 26.417 1.00 94.81 1043 VAL A C 1
ATOM 8320 O O . VAL A 1 1043 ? -43.508 5.355 25.896 1.00 94.81 1043 VAL A O 1
ATOM 8323 N N . GLN A 1 1044 ? -42.197 7.169 25.760 1.00 96.00 1044 GLN A N 1
ATOM 8324 C CA . GLN A 1 1044 ? -42.399 7.343 24.324 1.00 96.00 1044 GLN A CA 1
ATOM 8325 C C . GLN A 1 1044 ? -41.542 6.315 23.581 1.00 96.00 1044 GLN A C 1
ATOM 8327 O O . GLN A 1 1044 ? -40.320 6.442 23.521 1.00 96.00 1044 GLN A O 1
ATOM 8332 N N . MET A 1 1045 ? -42.181 5.273 23.060 1.00 96.19 1045 MET A N 1
ATOM 8333 C CA . MET A 1 1045 ? -41.534 4.160 22.378 1.00 96.19 1045 MET A CA 1
ATOM 8334 C C . MET A 1 1045 ? -41.616 4.370 20.870 1.00 96.19 1045 MET A C 1
ATOM 8336 O O . MET A 1 1045 ? -42.697 4.313 20.280 1.00 96.19 1045 MET A O 1
ATOM 8340 N N . MET A 1 1046 ? -40.468 4.614 20.246 1.00 96.38 1046 MET A N 1
ATOM 8341 C CA . MET A 1 1046 ? -40.358 4.783 18.802 1.00 96.38 1046 MET A CA 1
ATOM 8342 C C . MET A 1 1046 ? -40.459 3.418 18.126 1.00 96.38 1046 MET A C 1
ATOM 8344 O O . MET A 1 1046 ? -39.844 2.453 18.588 1.00 96.38 1046 MET A O 1
ATOM 8348 N N . CYS A 1 1047 ? -41.194 3.326 17.016 1.00 93.06 1047 CYS A N 1
ATOM 8349 C CA . CYS A 1 1047 ? -41.368 2.076 16.278 1.00 93.06 1047 CYS A CA 1
ATOM 8350 C C . CYS A 1 1047 ? -40.993 2.228 14.801 1.00 93.06 1047 CYS A C 1
ATOM 8352 O O . CYS A 1 1047 ? -41.359 3.207 14.152 1.00 93.06 1047 CYS A O 1
ATOM 8354 N N . GLN A 1 1048 ? -40.266 1.254 14.248 1.00 91.94 1048 GLN A N 1
ATOM 8355 C CA . GLN A 1 1048 ? -40.084 1.151 12.800 1.00 91.94 1048 GLN A CA 1
ATOM 8356 C C . GLN A 1 1048 ? -39.909 -0.295 12.335 1.00 91.94 1048 GLN A C 1
ATOM 8358 O O . GLN A 1 1048 ? -39.434 -1.163 13.067 1.00 91.94 1048 GLN A O 1
ATOM 8363 N N . ASN A 1 1049 ? -40.244 -0.538 11.069 1.00 89.50 1049 ASN A N 1
ATOM 8364 C CA . ASN A 1 1049 ? -39.970 -1.797 10.385 1.00 89.50 1049 ASN A CA 1
ATOM 8365 C C . ASN A 1 1049 ? -38.828 -1.583 9.395 1.00 89.50 1049 ASN A C 1
ATOM 8367 O O . ASN A 1 1049 ? -38.984 -0.830 8.433 1.00 89.50 1049 ASN A O 1
ATOM 8371 N N . GLY A 1 1050 ? -37.712 -2.281 9.574 1.00 86.50 1050 GLY A N 1
ATOM 8372 C CA . GLY A 1 1050 ? -36.549 -2.117 8.705 1.00 86.50 1050 GLY A CA 1
ATOM 8373 C C . GLY A 1 1050 ? -35.745 -3.396 8.558 1.00 86.50 1050 GLY A C 1
ATOM 8374 O O . GLY A 1 1050 ? -36.066 -4.426 9.146 1.00 86.50 1050 GLY A O 1
ATOM 8375 N N . THR A 1 1051 ? -34.709 -3.337 7.724 1.00 89.62 1051 THR A N 1
ATOM 8376 C CA . THR A 1 1051 ? -33.712 -4.408 7.650 1.00 89.62 1051 THR A CA 1
ATOM 8377 C C . THR A 1 1051 ? -32.491 -3.958 8.434 1.00 89.62 1051 THR A C 1
ATOM 8379 O O . THR A 1 1051 ? -31.794 -3.040 8.004 1.00 89.62 1051 THR A O 1
ATOM 8382 N N . PHE A 1 1052 ? -32.235 -4.605 9.565 1.00 92.81 1052 PHE A N 1
ATOM 8383 C CA . PHE A 1 1052 ? -31.141 -4.264 10.473 1.00 92.81 1052 PHE A CA 1
ATOM 8384 C C . PHE A 1 1052 ? -30.259 -5.479 10.722 1.00 92.81 1052 PHE A C 1
ATOM 8386 O O . PHE A 1 1052 ? -30.687 -6.615 10.516 1.00 92.81 1052 PHE A O 1
ATOM 8393 N N . LYS A 1 1053 ? -29.013 -5.239 11.137 1.00 93.19 1053 LYS A N 1
ATOM 8394 C CA . LYS A 1 1053 ? -28.149 -6.315 11.620 1.00 93.19 1053 LYS A CA 1
ATOM 8395 C C . LYS A 1 1053 ? -28.582 -6.668 13.043 1.00 93.19 1053 LYS A C 1
ATOM 8397 O O . LYS A 1 1053 ? -28.609 -5.788 13.905 1.00 93.19 1053 LYS A O 1
ATOM 8402 N N . VAL A 1 1054 ? -28.917 -7.933 13.263 1.00 93.31 1054 VAL A N 1
ATOM 8403 C CA . VAL A 1 1054 ? -29.346 -8.473 14.553 1.00 93.31 1054 VAL A CA 1
ATOM 8404 C C . VAL A 1 1054 ? -28.611 -9.773 14.838 1.00 93.31 1054 VAL A C 1
ATOM 8406 O O . VAL A 1 1054 ? -28.457 -10.609 13.949 1.00 93.31 1054 VAL A O 1
ATOM 8409 N N . ALA A 1 1055 ? -28.182 -9.951 16.081 1.00 92.69 1055 ALA A N 1
ATOM 8410 C CA . ALA A 1 1055 ? -27.693 -11.220 16.599 1.00 92.69 1055 ALA A CA 1
ATOM 8411 C C . ALA A 1 1055 ? -28.601 -11.715 17.720 1.00 92.69 1055 ALA A C 1
ATOM 8413 O O . ALA A 1 1055 ? -28.998 -10.938 18.584 1.00 92.69 1055 ALA A O 1
ATOM 8414 N N . ALA A 1 1056 ? -28.875 -13.016 17.737 1.00 90.88 1056 ALA A N 1
ATOM 8415 C CA . ALA A 1 1056 ? -29.457 -13.701 18.885 1.00 90.88 1056 ALA A CA 1
ATOM 8416 C C . ALA A 1 1056 ? -28.365 -14.568 19.524 1.00 90.88 1056 ALA A C 1
ATOM 8418 O O . ALA A 1 1056 ? -27.940 -15.572 18.946 1.00 90.88 1056 ALA A O 1
ATOM 8419 N N . VAL A 1 1057 ? -27.881 -14.171 20.700 1.00 89.94 1057 VAL A N 1
ATOM 8420 C CA . VAL A 1 1057 ? -26.796 -14.855 21.410 1.00 89.94 1057 VAL A CA 1
ATOM 8421 C C . VAL A 1 1057 ? -27.414 -15.798 22.437 1.00 89.94 1057 VAL A C 1
ATOM 8423 O O . VAL A 1 1057 ? -27.492 -15.499 23.624 1.00 89.94 1057 VAL A O 1
ATOM 8426 N N . ALA A 1 1058 ? -27.857 -16.965 21.964 1.00 86.25 1058 ALA A N 1
ATOM 8427 C CA . ALA A 1 1058 ? -28.576 -17.942 22.787 1.00 86.25 1058 ALA A CA 1
ATOM 8428 C C . ALA A 1 1058 ? -27.782 -18.430 24.016 1.00 86.25 1058 ALA A C 1
ATOM 8430 O O . ALA A 1 1058 ? -28.375 -18.789 25.022 1.00 86.25 1058 ALA A O 1
ATOM 8431 N N . ALA A 1 1059 ? -26.444 -18.436 23.961 1.00 84.31 1059 ALA A N 1
ATOM 8432 C CA . ALA A 1 1059 ? -25.605 -18.806 25.106 1.00 84.31 1059 ALA A CA 1
ATOM 8433 C C . ALA A 1 1059 ? -25.689 -17.803 26.274 1.00 84.31 1059 ALA A C 1
ATOM 8435 O O . ALA A 1 1059 ? -25.368 -18.156 27.407 1.00 84.31 1059 ALA A O 1
ATOM 8436 N N . GLU A 1 1060 ? -26.104 -16.569 25.986 1.00 85.62 1060 GLU A N 1
ATOM 8437 C CA . GLU A 1 1060 ? -26.170 -15.454 26.931 1.00 85.62 1060 GLU A CA 1
ATOM 8438 C C . GLU A 1 1060 ? -27.604 -14.939 27.130 1.00 85.62 1060 GLU A C 1
ATOM 8440 O O . GLU A 1 1060 ? -27.785 -13.944 27.821 1.00 85.62 1060 GLU A O 1
ATOM 8445 N N . ASN A 1 1061 ? -28.608 -15.612 26.541 1.00 90.88 1061 ASN A N 1
ATOM 8446 C CA . ASN A 1 1061 ? -30.024 -15.217 26.556 1.00 90.88 1061 ASN A CA 1
ATOM 8447 C C . ASN A 1 1061 ? -30.207 -13.719 26.274 1.00 90.88 1061 ASN A C 1
ATOM 8449 O O . ASN A 1 1061 ? -30.735 -12.979 27.103 1.00 90.88 1061 ASN A O 1
ATOM 8453 N N . MET A 1 1062 ? -29.686 -13.250 25.139 1.00 94.12 1062 MET A N 1
ATOM 8454 C CA . MET A 1 1062 ? -29.807 -11.851 24.737 1.00 94.12 1062 MET A CA 1
ATOM 8455 C C . MET A 1 1062 ? -29.858 -11.676 23.221 1.00 94.12 1062 MET A C 1
ATOM 8457 O O . MET A 1 1062 ? -29.397 -12.523 22.443 1.00 94.12 1062 MET A O 1
ATOM 8461 N N . LYS A 1 1063 ? -30.329 -10.504 22.802 1.00 94.81 1063 LYS A N 1
ATOM 8462 C CA . LYS A 1 1063 ? -30.325 -10.025 21.422 1.00 94.81 1063 LYS A CA 1
ATOM 8463 C C . LYS A 1 1063 ? -29.488 -8.762 21.301 1.00 94.81 1063 LYS A C 1
ATOM 8465 O O . LYS A 1 1063 ? -29.486 -7.914 22.187 1.00 94.81 1063 LYS A O 1
ATOM 8470 N N . ILE A 1 1064 ? -28.821 -8.604 20.165 1.00 96.69 1064 ILE A N 1
ATOM 8471 C CA . ILE A 1 1064 ? -28.061 -7.399 19.836 1.00 96.69 1064 ILE A CA 1
ATOM 8472 C C . ILE A 1 1064 ? -28.612 -6.808 18.549 1.00 96.69 1064 ILE A C 1
ATOM 8474 O O . ILE A 1 1064 ? -28.734 -7.519 17.556 1.00 96.69 1064 ILE A O 1
ATOM 8478 N N . LEU A 1 1065 ? -28.917 -5.514 18.555 1.00 97.06 1065 LEU A N 1
ATOM 8479 C CA . LEU A 1 1065 ? -29.374 -4.761 17.388 1.00 97.06 1065 LEU A CA 1
ATOM 8480 C C . LEU A 1 1065 ? -28.357 -3.674 17.036 1.00 97.06 1065 LEU A C 1
ATOM 8482 O O . LEU A 1 1065 ? -27.946 -2.915 17.909 1.00 97.06 1065 LEU A O 1
ATOM 8486 N N . GLU A 1 1066 ? -27.993 -3.562 15.756 1.00 96.88 1066 GLU A N 1
ATOM 8487 C CA . GLU A 1 1066 ? -27.191 -2.448 15.235 1.00 96.88 1066 GLU A CA 1
ATOM 8488 C C . GLU A 1 1066 ? -28.059 -1.464 14.435 1.00 96.88 1066 GLU A C 1
ATOM 8490 O O . GLU A 1 1066 ? -28.606 -1.805 13.380 1.00 96.88 1066 GLU A O 1
ATOM 8495 N N . LEU A 1 1067 ? -28.131 -0.222 14.917 1.00 95.69 1067 LEU A N 1
ATOM 8496 C CA . LEU A 1 1067 ? -28.818 0.902 14.285 1.00 95.69 1067 LEU A CA 1
ATOM 8497 C C . LEU A 1 1067 ? -27.792 1.899 13.712 1.00 95.69 1067 LEU A C 1
ATOM 8499 O O . LEU A 1 1067 ? -27.124 2.603 14.476 1.00 95.69 1067 LEU A O 1
ATOM 8503 N N . PRO A 1 1068 ? -27.632 1.978 12.378 1.00 94.25 1068 PRO A N 1
ATOM 8504 C CA . PRO A 1 1068 ? -26.681 2.894 11.753 1.00 94.25 1068 PRO A CA 1
ATOM 8505 C C . PRO A 1 1068 ? -27.199 4.341 11.709 1.00 94.25 1068 PRO A C 1
ATOM 8507 O O . PRO A 1 1068 ? -28.369 4.591 11.403 1.00 94.25 1068 PRO A O 1
ATOM 8510 N N . TYR A 1 1069 ? -26.299 5.304 11.913 1.00 92.44 1069 TYR A N 1
ATOM 8511 C CA . TYR A 1 1069 ? -26.544 6.727 11.650 1.00 92.44 1069 TYR A CA 1
ATOM 8512 C C . TYR A 1 1069 ? -26.320 7.068 10.168 1.00 92.44 1069 TYR A C 1
ATOM 8514 O O . TYR A 1 1069 ? -25.675 6.318 9.430 1.00 92.44 1069 TYR A O 1
ATOM 8522 N N . ALA A 1 1070 ? -26.849 8.206 9.717 1.00 85.94 1070 ALA A N 1
ATOM 8523 C CA . ALA A 1 1070 ? -26.955 8.563 8.302 1.00 85.94 1070 ALA A CA 1
ATOM 8524 C C . ALA A 1 1070 ? -25.617 8.638 7.543 1.00 85.94 1070 ALA A C 1
ATOM 8526 O O . ALA A 1 1070 ? -25.566 8.276 6.369 1.00 85.94 1070 ALA A O 1
ATOM 8527 N N . SER A 1 1071 ? -24.514 9.027 8.192 1.00 78.44 1071 SER A N 1
ATOM 8528 C CA . SER A 1 1071 ? -23.180 9.021 7.564 1.00 78.44 1071 SER A CA 1
ATOM 8529 C C . SER A 1 1071 ? -22.615 7.621 7.308 1.00 78.44 1071 SER A C 1
ATOM 8531 O O . SER A 1 1071 ? -21.626 7.486 6.590 1.00 78.44 1071 SER A O 1
ATOM 8533 N N . GLY A 1 1072 ? -23.159 6.585 7.954 1.00 82.19 1072 GLY A N 1
ATOM 8534 C CA . GLY A 1 1072 ? -22.558 5.251 8.014 1.00 82.19 1072 GLY A CA 1
ATOM 8535 C C . GLY A 1 1072 ? -21.269 5.173 8.847 1.00 82.19 1072 GLY A C 1
ATOM 8536 O O . GLY A 1 1072 ? -20.734 4.079 9.024 1.00 82.19 1072 GLY A O 1
ATOM 8537 N N . GLN A 1 1073 ? -20.774 6.293 9.388 1.00 83.25 1073 GLN A N 1
ATOM 8538 C CA . GLN A 1 1073 ? -19.565 6.329 10.220 1.00 83.25 1073 GLN A CA 1
ATOM 8539 C C . GLN A 1 1073 ? -19.834 5.913 11.666 1.00 83.25 1073 GLN A C 1
ATOM 8541 O O . GLN A 1 1073 ? -18.916 5.445 12.328 1.00 83.25 1073 GLN A O 1
ATOM 8546 N N . LEU A 1 1074 ? -21.069 6.072 12.150 1.00 91.00 1074 LEU A N 1
ATOM 8547 C CA . LEU A 1 1074 ? -21.473 5.735 13.513 1.00 91.00 1074 LEU A CA 1
ATOM 8548 C C . LEU A 1 1074 ? -22.610 4.713 13.504 1.00 91.00 1074 LEU A C 1
ATOM 8550 O O . LEU A 1 1074 ? -23.508 4.786 12.659 1.00 91.00 1074 LEU A O 1
ATOM 8554 N N . SER A 1 1075 ? -22.600 3.813 14.481 1.00 94.50 1075 SER A N 1
ATOM 8555 C CA . SER A 1 1075 ? -23.705 2.893 14.759 1.00 94.50 1075 SER A CA 1
ATOM 8556 C C . SER A 1 1075 ? -23.973 2.836 16.259 1.00 94.50 1075 SER A C 1
ATOM 8558 O O . SER A 1 1075 ? -23.033 2.787 17.056 1.00 94.50 1075 SER A O 1
ATOM 8560 N N . MET A 1 1076 ? -25.249 2.797 16.641 1.00 96.56 1076 MET A N 1
ATOM 8561 C CA . MET A 1 1076 ? -25.657 2.404 17.988 1.00 96.56 1076 MET A CA 1
ATOM 8562 C C . MET A 1 1076 ? -25.859 0.892 18.026 1.00 96.56 1076 MET A C 1
ATOM 8564 O O . MET A 1 1076 ? -26.557 0.336 17.180 1.00 96.56 1076 MET A O 1
ATOM 8568 N N . LEU A 1 1077 ? -25.255 0.234 19.007 1.00 97.19 1077 LEU A N 1
ATOM 8569 C CA . LEU A 1 1077 ? -25.529 -1.156 19.345 1.00 97.19 1077 LEU A CA 1
ATOM 8570 C C . LEU A 1 1077 ? -26.375 -1.192 20.613 1.00 97.19 1077 LEU A C 1
ATOM 8572 O O . LEU A 1 1077 ? -26.034 -0.520 21.584 1.00 97.19 1077 LEU A O 1
ATOM 8576 N N . VAL A 1 1078 ? -27.449 -1.976 20.599 1.00 97.56 1078 VAL A N 1
ATOM 8577 C CA . VAL A 1 1078 ? -28.331 -2.209 21.750 1.00 97.56 1078 VAL A CA 1
ATOM 8578 C C . VAL A 1 1078 ? -28.249 -3.685 22.109 1.00 97.56 1078 VAL A C 1
ATOM 8580 O O . VAL A 1 1078 ? -28.597 -4.523 21.281 1.00 97.56 1078 VAL A O 1
ATOM 8583 N N . LEU A 1 1079 ? -27.760 -3.994 23.308 1.00 97.12 1079 LEU A N 1
ATOM 8584 C CA . LEU A 1 1079 ? -27.646 -5.340 23.861 1.00 97.12 1079 LEU A CA 1
ATOM 8585 C C . LEU A 1 1079 ? -28.774 -5.522 24.879 1.00 97.12 1079 LEU A C 1
ATOM 8587 O O . LEU A 1 1079 ? -28.740 -4.957 25.974 1.00 97.12 1079 LEU A O 1
ATOM 8591 N N . LEU A 1 1080 ? -29.777 -6.291 24.481 1.00 96.88 1080 LEU A N 1
ATOM 8592 C CA . LEU A 1 1080 ? -31.024 -6.488 25.200 1.00 96.88 1080 LEU A CA 1
ATOM 8593 C C . LEU A 1 1080 ? -31.094 -7.940 25.698 1.00 96.88 1080 LEU A C 1
ATOM 8595 O O . LEU A 1 1080 ? -31.188 -8.842 24.863 1.00 96.88 1080 LEU A O 1
ATOM 8599 N N . PRO A 1 1081 ? -31.029 -8.190 27.014 1.00 95.31 1081 PRO A N 1
ATOM 8600 C CA . PRO A 1 1081 ? -31.332 -9.502 27.585 1.00 95.31 1081 PRO A CA 1
ATOM 8601 C C . PRO A 1 1081 ? -32.724 -10.000 27.163 1.00 95.31 1081 PRO A C 1
ATOM 8603 O O . PRO A 1 1081 ? -33.607 -9.202 26.885 1.00 95.31 1081 PRO A O 1
ATOM 8606 N N . ASP A 1 1082 ? -32.941 -11.311 27.097 1.00 91.38 1082 ASP A N 1
ATOM 8607 C CA . ASP A 1 1082 ? -34.273 -11.861 26.805 1.00 91.38 1082 ASP A CA 1
ATOM 8608 C C . ASP A 1 1082 ? -35.225 -11.702 28.011 1.00 91.38 1082 ASP A C 1
ATOM 8610 O O . ASP A 1 1082 ? -36.427 -11.517 27.825 1.00 91.38 1082 ASP A O 1
ATOM 8614 N N . ASP A 1 1083 ? -34.676 -11.731 29.233 1.00 88.69 1083 ASP A N 1
ATOM 8615 C CA . ASP A 1 1083 ? -35.391 -11.559 30.501 1.00 88.69 1083 ASP A CA 1
ATOM 8616 C C . ASP A 1 1083 ? -34.909 -10.303 31.251 1.00 88.69 1083 ASP A C 1
ATOM 8618 O O . ASP A 1 1083 ? -33.713 -10.006 31.282 1.00 88.69 1083 ASP A O 1
ATOM 8622 N N . ILE A 1 1084 ? -35.813 -9.631 31.975 1.00 84.31 1084 ILE A N 1
ATOM 8623 C CA . ILE A 1 1084 ? -35.527 -8.412 32.766 1.00 84.31 1084 ILE A CA 1
ATOM 8624 C C . ILE A 1 1084 ? -34.372 -8.630 33.764 1.00 84.31 1084 ILE A C 1
ATOM 8626 O O . ILE A 1 1084 ? -33.530 -7.755 33.958 1.00 84.31 1084 ILE A O 1
ATOM 8630 N N . SER A 1 1085 ? -34.299 -9.812 34.384 1.00 80.50 1085 SER A N 1
ATOM 8631 C CA . SER A 1 1085 ? -33.247 -10.173 35.347 1.00 80.50 1085 SER A CA 1
ATOM 8632 C C . SER A 1 1085 ? -31.901 -10.534 34.697 1.00 80.50 1085 SER A C 1
ATOM 8634 O O . SER A 1 1085 ? -30.897 -10.692 35.396 1.00 80.50 1085 SER A O 1
ATOM 8636 N N . GLY A 1 1086 ? -31.846 -10.645 33.366 1.00 85.44 1086 GLY A N 1
ATOM 8637 C CA . GLY A 1 1086 ? -30.650 -11.030 32.617 1.00 85.44 1086 GLY A CA 1
ATOM 8638 C C . GLY A 1 1086 ? -29.585 -9.935 32.515 1.00 85.44 1086 GLY A C 1
ATOM 8639 O O . GLY A 1 1086 ? -28.423 -10.248 32.244 1.00 85.44 1086 GLY A O 1
ATOM 8640 N N . LEU A 1 1087 ? -29.932 -8.667 32.780 1.00 88.75 1087 LEU A N 1
ATOM 8641 C CA . LEU A 1 1087 ? -28.992 -7.548 32.652 1.00 88.75 1087 LEU A CA 1
ATOM 8642 C C . LEU A 1 1087 ? -27.779 -7.702 33.578 1.00 88.75 1087 LEU A C 1
ATOM 8644 O O . LEU A 1 1087 ? -26.649 -7.509 33.140 1.00 88.75 1087 LEU A O 1
ATOM 8648 N N . GLU A 1 1088 ? -27.975 -8.133 34.826 1.00 86.69 1088 GLU A N 1
ATOM 8649 C CA . GLU A 1 1088 ? -26.866 -8.307 35.773 1.00 86.69 1088 GLU A CA 1
ATOM 8650 C C . GLU A 1 1088 ? -25.850 -9.358 35.283 1.00 86.69 1088 GLU A C 1
ATOM 8652 O O . GLU A 1 1088 ? -24.637 -9.184 35.437 1.00 86.69 1088 GLU A O 1
ATOM 8657 N N . GLN A 1 1089 ? -26.333 -10.433 34.648 1.00 86.62 1089 GLN A N 1
ATOM 8658 C CA . GLN A 1 1089 ? -25.477 -11.469 34.064 1.00 86.62 1089 GLN A CA 1
ATOM 8659 C C . GLN A 1 1089 ? -24.694 -10.929 32.867 1.00 86.62 1089 GLN A C 1
ATOM 8661 O O . GLN A 1 1089 ? -23.494 -11.192 32.756 1.00 86.62 1089 GLN A O 1
ATOM 8666 N N . LEU A 1 1090 ? -25.357 -10.151 32.008 1.00 90.56 1090 LEU A N 1
ATOM 8667 C CA . LEU A 1 1090 ? -24.734 -9.495 30.863 1.00 90.56 1090 LEU A CA 1
ATOM 8668 C C . LEU A 1 1090 ? -23.630 -8.526 31.310 1.00 90.56 1090 LEU A C 1
ATOM 8670 O O . LEU A 1 1090 ? -22.508 -8.595 30.811 1.00 90.56 1090 LEU A O 1
ATOM 8674 N N . GLU A 1 1091 ? -23.907 -7.681 32.300 1.00 90.69 1091 GLU A N 1
ATOM 8675 C CA . GLU A 1 1091 ? -22.946 -6.721 32.854 1.00 90.69 1091 GLU A CA 1
ATOM 8676 C C . GLU A 1 1091 ? -21.698 -7.379 33.453 1.00 90.69 1091 GLU A C 1
ATOM 8678 O O . GLU A 1 1091 ? -20.611 -6.814 33.388 1.00 90.69 1091 GLU A O 1
ATOM 8683 N N . ASN A 1 1092 ? -21.838 -8.565 34.051 1.00 87.75 1092 ASN A N 1
ATOM 8684 C CA . ASN A 1 1092 ? -20.708 -9.280 34.648 1.00 87.75 1092 ASN A CA 1
ATOM 8685 C C . ASN A 1 1092 ? -19.852 -10.016 33.604 1.00 87.75 1092 ASN A C 1
ATOM 8687 O O . ASN A 1 1092 ? -18.695 -10.337 33.880 1.00 87.75 1092 ASN A O 1
ATOM 8691 N N . LYS A 1 1093 ? -20.415 -10.311 32.426 1.00 89.19 1093 LYS A N 1
ATOM 8692 C CA . LYS A 1 1093 ? -19.738 -11.047 31.348 1.00 89.19 1093 LYS A CA 1
ATOM 8693 C C . LYS A 1 1093 ? -19.202 -10.152 30.239 1.00 89.19 1093 LYS A C 1
ATOM 8695 O O . LYS A 1 1093 ? -18.319 -10.592 29.503 1.00 89.19 1093 LYS A O 1
ATOM 8700 N N . ILE A 1 1094 ? -19.744 -8.946 30.078 1.00 90.50 1094 ILE A N 1
ATOM 8701 C CA . ILE A 1 1094 ? -19.335 -8.047 29.004 1.00 90.50 1094 ILE A CA 1
ATOM 8702 C C . ILE A 1 1094 ? -17.858 -7.663 29.159 1.00 90.50 1094 ILE A C 1
ATOM 8704 O O . ILE A 1 1094 ? -17.392 -7.241 30.215 1.00 90.50 1094 ILE A O 1
ATOM 8708 N N . SER A 1 1095 ? -17.111 -7.852 28.081 1.00 88.06 1095 SER A N 1
ATOM 8709 C CA . SER A 1 1095 ? -15.695 -7.522 27.963 1.00 88.06 1095 SER A CA 1
ATOM 8710 C C . SER A 1 1095 ? -15.398 -7.147 26.516 1.00 88.06 1095 SER A C 1
ATOM 8712 O O . SER A 1 1095 ? -16.229 -7.371 25.631 1.00 88.06 1095 SER A O 1
ATOM 8714 N N . PHE A 1 1096 ? -14.206 -6.613 26.246 1.00 85.06 1096 PHE A N 1
ATOM 8715 C CA . PHE A 1 1096 ? -13.794 -6.301 24.877 1.00 85.06 1096 PHE A CA 1
ATOM 8716 C C . PHE A 1 1096 ? -13.808 -7.543 23.973 1.00 85.06 1096 PHE A C 1
ATOM 8718 O O . PHE A 1 1096 ? -14.350 -7.499 22.866 1.00 85.06 1096 PHE A O 1
ATOM 8725 N N . GLU A 1 1097 ? -13.306 -8.671 24.474 1.00 83.50 1097 GLU A N 1
ATOM 8726 C CA . GLU A 1 1097 ? -13.309 -9.953 23.762 1.00 83.50 1097 GLU A CA 1
ATOM 8727 C C . GLU A 1 1097 ? -14.735 -10.424 23.459 1.00 83.50 1097 GLU A C 1
ATOM 8729 O O . GLU A 1 1097 ? -15.049 -10.765 22.317 1.00 83.50 1097 GLU A O 1
ATOM 8734 N N . LYS A 1 1098 ? -15.623 -10.382 24.462 1.00 86.50 1098 LYS A N 1
ATOM 8735 C CA . LYS A 1 1098 ? -17.016 -10.822 24.321 1.00 86.50 1098 LYS A CA 1
ATOM 8736 C C . LYS A 1 1098 ? -17.817 -9.920 23.398 1.00 86.50 1098 LYS A C 1
ATOM 8738 O O . LYS A 1 1098 ? -18.527 -10.417 22.530 1.00 86.50 1098 LYS A O 1
ATOM 8743 N N . LEU A 1 1099 ? -17.664 -8.604 23.522 1.00 87.00 1099 LEU A N 1
ATOM 8744 C CA . LEU A 1 1099 ? -18.324 -7.661 22.629 1.00 87.00 1099 LEU A CA 1
ATOM 8745 C C . LEU A 1 1099 ? -17.878 -7.883 21.177 1.00 87.00 1099 LEU A C 1
ATOM 8747 O O . LEU A 1 1099 ? -18.719 -7.900 20.278 1.00 87.00 1099 LEU A O 1
ATOM 8751 N N . THR A 1 1100 ? -16.582 -8.103 20.949 1.00 83.31 1100 THR A N 1
ATOM 8752 C CA . THR A 1 1100 ? -16.031 -8.393 19.615 1.00 83.31 1100 THR A CA 1
ATOM 8753 C C . THR A 1 1100 ? -16.564 -9.717 19.061 1.00 83.31 1100 THR A C 1
ATOM 8755 O O . THR A 1 1100 ? -16.922 -9.791 17.886 1.00 83.31 1100 THR A O 1
ATOM 8758 N N . GLU A 1 1101 ? -16.678 -10.750 19.901 1.00 85.06 1101 GLU A N 1
ATOM 8759 C CA . GLU A 1 1101 ? -17.277 -12.044 19.551 1.00 85.06 1101 GLU A CA 1
ATOM 8760 C C . GLU A 1 1101 ? -18.750 -11.882 19.133 1.00 85.06 1101 GLU A C 1
ATOM 8762 O O . GLU A 1 1101 ? -19.137 -12.278 18.027 1.00 85.06 1101 GLU A O 1
ATOM 8767 N N . TRP A 1 1102 ? -19.562 -11.255 19.989 1.00 88.94 1102 TRP A N 1
ATOM 8768 C CA . TRP A 1 1102 ? -21.009 -11.127 19.805 1.00 88.94 1102 TRP A CA 1
ATOM 8769 C C . TRP A 1 1102 ? -21.401 -10.199 18.657 1.00 88.94 1102 TRP A C 1
ATOM 8771 O O . TRP A 1 1102 ? -22.423 -10.413 18.011 1.00 88.94 1102 TRP A O 1
ATOM 8781 N N . THR A 1 1103 ? -20.591 -9.176 18.389 1.00 85.31 1103 THR A N 1
ATOM 8782 C CA . THR A 1 1103 ? -20.833 -8.219 17.299 1.00 85.31 1103 THR A CA 1
ATOM 8783 C C . THR A 1 1103 ? -20.092 -8.584 16.016 1.00 85.31 1103 THR A C 1
ATOM 8785 O O . THR A 1 1103 ? -20.111 -7.816 15.051 1.00 85.31 1103 THR A O 1
ATOM 8788 N N . SER A 1 1104 ? -19.462 -9.764 15.975 1.00 80.00 1104 SER A N 1
ATOM 8789 C CA . SER A 1 1104 ? -18.756 -10.227 14.789 1.00 80.00 1104 SER A CA 1
ATOM 8790 C C . SER A 1 1104 ? -19.716 -10.417 13.602 1.00 80.00 1104 SER A C 1
ATOM 8792 O O . SER A 1 1104 ? -20.884 -10.781 13.781 1.00 80.00 1104 SER A O 1
ATOM 8794 N N . PRO A 1 1105 ? -19.241 -10.243 12.358 1.00 75.56 1105 PRO A N 1
ATOM 8795 C CA . PRO A 1 1105 ? -20.085 -10.377 11.168 1.00 75.56 1105 PRO A CA 1
ATOM 8796 C C . PRO A 1 1105 ? -20.706 -11.764 10.984 1.00 75.56 1105 PRO A C 1
ATOM 8798 O O . PRO A 1 1105 ? -21.723 -11.901 10.316 1.00 75.56 1105 PRO A O 1
ATOM 8801 N N . ASN A 1 1106 ? -20.088 -12.792 11.572 1.00 74.81 1106 ASN A N 1
ATOM 8802 C CA . ASN A 1 1106 ? -20.594 -14.162 11.537 1.00 74.81 1106 ASN A CA 1
ATOM 8803 C C . ASN A 1 1106 ? -21.802 -14.365 12.465 1.00 74.81 1106 ASN A C 1
ATOM 8805 O O . ASN A 1 1106 ? -22.530 -15.338 12.299 1.00 74.81 1106 ASN A O 1
ATOM 8809 N N . VAL A 1 1107 ? -21.976 -13.485 13.455 1.00 80.31 1107 VAL A N 1
ATOM 8810 C CA . VAL A 1 1107 ? -23.030 -13.560 14.474 1.00 80.31 1107 VAL A CA 1
ATOM 8811 C C . VAL A 1 1107 ? -24.156 -12.563 14.170 1.00 80.31 1107 VAL A C 1
ATOM 8813 O O . VAL A 1 1107 ? -25.328 -12.883 14.353 1.00 80.31 1107 VAL A O 1
ATOM 8816 N N . MET A 1 1108 ? -23.819 -11.375 13.656 1.00 88.25 1108 MET A N 1
ATOM 8817 C CA . MET A 1 1108 ? -24.775 -10.319 13.300 1.00 88.25 1108 MET A CA 1
ATOM 8818 C C . MET A 1 1108 ? -25.350 -10.518 11.886 1.00 88.25 1108 MET A C 1
ATOM 8820 O O . MET A 1 1108 ? -24.685 -10.248 10.885 1.00 88.25 1108 MET A O 1
ATOM 8824 N N . GLU A 1 1109 ? -26.621 -10.899 11.778 1.00 87.38 1109 GLU A N 1
ATOM 8825 C CA . GLU A 1 1109 ? -27.294 -11.155 10.500 1.00 87.38 1109 GLU A CA 1
ATOM 8826 C C . GLU A 1 1109 ? -28.238 -10.016 10.099 1.00 87.38 1109 GLU A C 1
ATOM 8828 O O . GLU A 1 1109 ? -28.976 -9.478 10.920 1.00 87.38 1109 GLU A O 1
ATOM 8833 N N . LYS A 1 1110 ? -28.286 -9.662 8.807 1.00 88.94 1110 LYS A N 1
ATOM 8834 C CA . LYS A 1 1110 ? -29.294 -8.716 8.303 1.00 88.94 1110 LYS A CA 1
ATOM 8835 C C . LYS A 1 1110 ? -30.661 -9.391 8.240 1.00 88.94 1110 LYS A C 1
ATOM 8837 O O . LYS A 1 1110 ? -30.874 -10.273 7.408 1.00 88.94 1110 LYS A O 1
ATOM 8842 N N . ARG A 1 1111 ? -31.602 -8.935 9.062 1.00 87.00 1111 ARG A N 1
ATOM 8843 C CA . ARG A 1 1111 ? -32.970 -9.463 9.123 1.00 87.00 1111 ARG A CA 1
ATOM 8844 C C . ARG A 1 1111 ? -33.990 -8.336 9.043 1.00 87.00 1111 ARG A C 1
ATOM 8846 O O . ARG A 1 1111 ? -33.707 -7.200 9.424 1.00 87.00 1111 ARG A O 1
ATOM 8853 N N . ARG A 1 1112 ? -35.185 -8.645 8.530 1.00 88.25 1112 ARG A N 1
ATOM 8854 C CA . ARG A 1 1112 ? -36.334 -7.736 8.632 1.00 88.25 1112 ARG A CA 1
ATOM 8855 C C . ARG A 1 1112 ? -36.877 -7.817 10.048 1.00 88.25 1112 ARG A C 1
ATOM 8857 O O . ARG A 1 1112 ? -37.412 -8.854 10.429 1.00 88.25 1112 ARG A O 1
ATOM 8864 N N . VAL A 1 1113 ? -36.739 -6.722 10.782 1.00 90.81 1113 VAL A N 1
ATOM 8865 C CA . VAL A 1 1113 ? -37.062 -6.652 12.204 1.00 90.81 1113 VAL A CA 1
ATOM 8866 C C . VAL A 1 1113 ? -37.967 -5.458 12.463 1.00 90.81 1113 VAL A C 1
ATOM 8868 O O . VAL A 1 1113 ? -37.790 -4.383 11.877 1.00 90.81 1113 VAL A O 1
ATOM 8871 N N . LYS A 1 1114 ? -38.956 -5.665 13.330 1.00 94.31 1114 LYS A N 1
ATOM 8872 C CA . LYS A 1 1114 ? -39.747 -4.589 13.922 1.00 94.31 1114 LYS A CA 1
ATOM 8873 C C . LYS A 1 1114 ? -39.038 -4.115 15.182 1.00 94.31 1114 LYS A C 1
ATOM 8875 O O . LYS A 1 1114 ? -38.910 -4.874 16.141 1.00 94.31 1114 LYS A O 1
ATOM 8880 N N . VAL A 1 1115 ? -38.535 -2.891 15.140 1.00 96.25 1115 VAL A N 1
ATOM 8881 C CA . VAL A 1 1115 ? -37.722 -2.295 16.200 1.00 96.25 1115 VAL A CA 1
ATOM 8882 C C . VAL A 1 1115 ? -38.601 -1.392 17.051 1.00 96.25 1115 VAL A C 1
ATOM 8884 O O . VAL A 1 1115 ? -39.271 -0.512 16.509 1.00 96.25 1115 VAL A O 1
ATOM 8887 N N . TYR A 1 1116 ? -38.555 -1.596 18.364 1.00 96.44 1116 TYR A N 1
ATOM 8888 C CA . TYR A 1 1116 ? -39.064 -0.668 19.367 1.00 96.44 1116 TYR A CA 1
ATOM 8889 C C . TYR A 1 1116 ? -37.900 -0.175 20.221 1.00 96.44 1116 TYR A C 1
ATOM 8891 O O . TYR A 1 1116 ? -37.189 -0.991 20.815 1.00 96.44 1116 TYR A O 1
ATOM 8899 N N . LEU A 1 1117 ? -37.704 1.139 20.257 1.00 96.75 1117 LEU A N 1
ATOM 8900 C CA . LEU A 1 1117 ? -36.638 1.786 21.017 1.00 96.75 1117 LEU A CA 1
ATOM 8901 C C . LEU A 1 1117 ? -37.211 3.011 21.744 1.00 96.75 1117 LEU A C 1
ATOM 8903 O O . LEU A 1 1117 ? -37.885 3.818 21.100 1.00 96.75 1117 LEU A O 1
ATOM 8907 N N . PRO A 1 1118 ? -36.969 3.185 23.054 1.00 95.81 1118 PRO A N 1
ATOM 8908 C CA . PRO A 1 1118 ? -37.457 4.354 23.767 1.00 95.81 1118 PRO A CA 1
ATOM 8909 C C . PRO A 1 1118 ? -36.786 5.620 23.230 1.00 95.81 1118 PRO A C 1
ATOM 8911 O O . PRO A 1 1118 ? -35.615 5.612 22.846 1.00 95.81 1118 PRO A O 1
ATOM 8914 N N . ARG A 1 1119 ? -37.526 6.727 23.213 1.00 94.06 1119 ARG A N 1
ATOM 8915 C CA . ARG A 1 1119 ? -36.950 8.062 23.053 1.00 94.06 1119 ARG A CA 1
ATOM 8916 C C . ARG A 1 1119 ? -36.173 8.380 24.331 1.00 94.06 1119 ARG A C 1
ATOM 8918 O O . ARG A 1 1119 ? -36.743 8.320 25.417 1.00 94.06 1119 ARG A O 1
ATOM 8925 N N . MET A 1 1120 ? -34.888 8.714 24.215 1.00 91.62 1120 MET A N 1
ATOM 8926 C CA . MET A 1 1120 ? -34.006 8.874 25.377 1.00 91.62 1120 MET A CA 1
ATOM 8927 C C . MET A 1 1120 ? -33.343 10.246 25.380 1.00 91.62 1120 MET A C 1
ATOM 8929 O O . MET A 1 1120 ? -32.837 10.714 24.361 1.00 91.62 1120 MET A O 1
ATOM 8933 N N . LYS A 1 1121 ? -33.280 10.864 26.555 1.00 90.88 1121 LYS A N 1
ATOM 8934 C CA . LYS A 1 1121 ? -32.418 12.013 26.823 1.00 90.88 1121 LYS A CA 1
ATOM 8935 C C . LYS A 1 1121 ? -31.586 11.671 28.048 1.00 90.88 1121 LYS A C 1
ATOM 8937 O O . LYS A 1 1121 ? -32.101 11.680 29.159 1.00 90.88 1121 LYS A O 1
ATOM 8942 N N . ILE A 1 1122 ? -30.329 11.314 27.819 1.00 90.50 1122 ILE A N 1
ATOM 8943 C CA . ILE A 1 1122 ? -29.450 10.774 28.853 1.00 90.50 1122 ILE A CA 1
ATOM 8944 C C . ILE A 1 1122 ? -28.363 11.802 29.129 1.00 90.50 1122 ILE A C 1
ATOM 8946 O O . ILE A 1 1122 ? -27.647 12.217 28.215 1.00 90.50 1122 ILE A O 1
ATOM 8950 N N . GLN A 1 1123 ? -28.271 12.222 30.386 1.00 92.81 1123 GLN A N 1
ATOM 8951 C CA . GLN A 1 1123 ? -27.270 13.158 30.867 1.00 92.81 1123 GLN A CA 1
ATOM 8952 C C . GLN A 1 1123 ? -26.777 12.671 32.221 1.00 92.81 1123 GLN A C 1
ATOM 8954 O O . GLN A 1 1123 ? -27.531 12.683 33.188 1.00 92.81 1123 GLN A O 1
ATOM 8959 N N . GLU A 1 1124 ? -25.522 12.246 32.273 1.00 93.44 1124 GLU A N 1
ATOM 8960 C CA . GLU A 1 1124 ? -24.917 11.694 33.482 1.00 93.44 1124 GLU A CA 1
ATOM 8961 C C . GLU A 1 1124 ? -23.590 12.381 33.772 1.00 93.44 1124 GLU A C 1
ATOM 8963 O O . GLU A 1 1124 ? -22.857 12.788 32.862 1.00 93.44 1124 GLU A O 1
ATOM 8968 N N . LYS A 1 1125 ? -23.292 12.509 35.065 1.00 92.62 1125 LYS A N 1
ATOM 8969 C CA . LYS A 1 1125 ? -22.151 13.267 35.567 1.00 92.62 1125 LYS A CA 1
ATOM 8970 C C . LYS A 1 1125 ? -21.447 12.512 36.680 1.00 92.62 1125 LYS A C 1
ATOM 8972 O O . LYS A 1 1125 ? -22.051 12.180 37.697 1.00 92.62 1125 LYS A O 1
ATOM 8977 N N . TYR A 1 1126 ? -20.141 12.333 36.525 1.00 91.69 1126 TYR A N 1
ATOM 8978 C CA . TYR A 1 1126 ? -19.313 11.574 37.453 1.00 91.69 1126 TYR A CA 1
ATOM 8979 C C . TYR A 1 1126 ? -18.112 12.384 37.925 1.00 91.69 1126 TYR A C 1
ATOM 8981 O O . TYR A 1 1126 ? -17.446 13.064 37.142 1.00 91.69 1126 TYR A O 1
ATOM 8989 N N . ASN A 1 1127 ? -17.786 12.248 39.211 1.00 88.38 1127 ASN A N 1
ATOM 8990 C CA . ASN A 1 1127 ? -16.458 12.586 39.704 1.00 88.38 1127 ASN A CA 1
ATOM 8991 C C . ASN A 1 1127 ? -15.565 11.351 39.553 1.00 88.38 1127 ASN A C 1
ATOM 8993 O O . ASN A 1 1127 ? -15.676 10.385 40.306 1.00 88.38 1127 ASN A O 1
ATOM 8997 N N . LEU A 1 1128 ? -14.680 11.385 38.564 1.00 92.06 1128 LEU A N 1
ATOM 8998 C CA . LEU A 1 1128 ? -13.797 10.280 38.212 1.00 92.06 1128 LEU A CA 1
ATOM 8999 C C . LEU A 1 1128 ? -12.697 10.035 39.244 1.00 92.06 1128 LEU A C 1
ATOM 9001 O O . LEU A 1 1128 ? -12.015 9.020 39.161 1.00 92.06 1128 LEU A O 1
ATOM 9005 N N . LYS A 1 1129 ? -12.496 10.930 40.215 1.00 91.38 1129 LYS A N 1
ATOM 9006 C CA . LYS A 1 1129 ? -11.445 10.784 41.226 1.00 91.38 1129 LYS A CA 1
ATOM 9007 C C . LYS A 1 1129 ? -11.555 9.474 41.997 1.00 91.38 1129 LYS A C 1
ATOM 9009 O O . LYS A 1 1129 ? -10.557 8.768 42.116 1.00 91.38 1129 LYS A O 1
ATOM 9014 N N . SER A 1 1130 ? -12.742 9.141 42.512 1.00 90.00 1130 SER A N 1
ATOM 9015 C CA . SER A 1 1130 ? -12.949 7.881 43.239 1.00 90.00 1130 SER A CA 1
ATOM 9016 C C . SER A 1 1130 ? -12.743 6.686 42.314 1.00 90.00 1130 SER A C 1
ATOM 9018 O O . SER A 1 1130 ? -11.941 5.815 42.631 1.00 90.00 1130 SER A O 1
ATOM 9020 N N . VAL A 1 1131 ? -13.372 6.720 41.137 1.00 93.38 1131 VAL A N 1
ATOM 9021 C CA . VAL A 1 1131 ? -13.306 5.665 40.117 1.00 93.38 1131 VAL A CA 1
ATOM 9022 C C . VAL A 1 1131 ? -11.856 5.349 39.736 1.00 93.38 1131 VAL A C 1
ATOM 9024 O O . VAL A 1 1131 ? -11.393 4.219 39.864 1.00 93.38 1131 VAL A O 1
ATOM 9027 N N . LEU A 1 1132 ? -11.095 6.364 39.326 1.00 95.25 1132 LEU A N 1
ATOM 9028 C CA . LEU A 1 1132 ? -9.708 6.214 38.888 1.00 95.25 1132 LEU A CA 1
ATOM 9029 C C . LEU A 1 1132 ? -8.779 5.812 40.041 1.00 95.25 1132 LEU A C 1
ATOM 9031 O O . LEU A 1 1132 ? -7.831 5.058 39.819 1.00 95.25 1132 LEU A O 1
ATOM 9035 N N . THR A 1 1133 ? -9.054 6.265 41.270 1.00 94.25 1133 THR A N 1
ATOM 9036 C CA . THR A 1 1133 ? -8.299 5.838 42.458 1.00 94.25 1133 THR A CA 1
ATOM 9037 C C . THR A 1 1133 ? -8.500 4.345 42.722 1.00 94.25 1133 THR A C 1
ATOM 9039 O O . THR A 1 1133 ? -7.507 3.649 42.938 1.00 94.25 1133 THR A O 1
ATOM 9042 N N . THR A 1 1134 ? -9.738 3.832 42.657 1.00 93.88 1134 THR A N 1
ATOM 9043 C CA . THR A 1 1134 ? -10.020 2.394 42.827 1.00 93.88 1134 THR A CA 1
ATOM 9044 C C . THR A 1 1134 ? -9.378 1.554 41.724 1.00 93.88 1134 THR A C 1
ATOM 9046 O O . THR A 1 1134 ? -8.817 0.496 42.010 1.00 93.88 1134 THR A O 1
ATOM 9049 N N . LEU A 1 1135 ? -9.381 2.043 40.477 1.00 94.31 1135 LEU A N 1
ATOM 9050 C CA . LEU A 1 1135 ? -8.725 1.363 39.355 1.00 94.31 1135 LEU A CA 1
ATOM 9051 C C . LEU A 1 1135 ? -7.188 1.334 39.475 1.00 94.31 1135 LEU A C 1
ATOM 9053 O O . LEU A 1 1135 ? -6.542 0.512 38.829 1.00 94.31 1135 LEU A O 1
ATOM 9057 N N . GLY A 1 1136 ? -6.593 2.175 40.331 1.00 93.62 1136 GLY A N 1
ATOM 9058 C CA . GLY A 1 1136 ? -5.167 2.131 40.674 1.00 93.62 1136 GLY A CA 1
ATOM 9059 C C . GLY A 1 1136 ? -4.381 3.418 40.408 1.00 93.62 1136 GLY A C 1
ATOM 9060 O O . GLY A 1 1136 ? -3.173 3.442 40.652 1.00 93.62 1136 GLY A O 1
ATOM 9061 N N . MET A 1 1137 ? -5.024 4.499 39.954 1.00 95.00 1137 MET A N 1
ATOM 9062 C CA . MET A 1 1137 ? -4.396 5.820 39.799 1.00 95.00 1137 MET A CA 1
ATOM 9063 C C . MET A 1 1137 ? -4.399 6.610 41.117 1.00 95.00 1137 MET A C 1
ATOM 9065 O O . MET A 1 1137 ? -5.017 7.668 41.223 1.00 95.00 1137 MET A O 1
ATOM 9069 N N . THR A 1 1138 ? -3.723 6.107 42.148 1.00 94.69 1138 THR A N 1
ATOM 9070 C CA . THR A 1 1138 ? -3.754 6.722 43.487 1.00 94.69 1138 THR A CA 1
ATOM 9071 C C . THR A 1 1138 ? -2.894 7.979 43.596 1.00 94.69 1138 THR A C 1
ATOM 9073 O O . THR A 1 1138 ? -3.304 8.960 44.221 1.00 94.69 1138 THR A O 1
ATOM 9076 N N . ASP A 1 1139 ? -1.700 7.978 42.995 1.00 95.75 1139 ASP A N 1
ATOM 9077 C CA . ASP A 1 1139 ? -0.716 9.046 43.198 1.00 95.75 1139 ASP A CA 1
ATOM 9078 C C . ASP A 1 1139 ? -1.213 10.360 42.605 1.00 95.75 1139 ASP A C 1
ATOM 9080 O O . ASP A 1 1139 ? -1.044 11.400 43.235 1.00 95.75 1139 ASP A O 1
ATOM 9084 N N . LEU A 1 1140 ? -1.890 10.294 41.451 1.00 95.56 1140 LEU A N 1
ATOM 9085 C CA . LEU A 1 1140 ? -2.372 11.438 40.671 1.00 95.56 1140 LEU A CA 1
ATOM 9086 C C . LEU A 1 1140 ? -3.232 12.425 41.483 1.00 95.56 1140 LEU A C 1
ATOM 9088 O O . LEU A 1 1140 ? -3.183 13.635 41.243 1.00 95.56 1140 LEU A O 1
ATOM 9092 N N . PHE A 1 1141 ? -3.995 11.909 42.453 1.00 94.81 1141 PHE A N 1
ATOM 9093 C CA . PHE A 1 1141 ? -4.916 12.679 43.299 1.00 94.81 1141 PHE A CA 1
ATOM 9094 C C . PHE A 1 1141 ? -4.357 12.997 44.693 1.00 94.81 1141 PHE A C 1
ATOM 9096 O O . PHE A 1 1141 ? -5.027 13.620 45.528 1.00 94.81 1141 PHE A O 1
ATOM 9103 N N . SER A 1 1142 ? -3.126 12.575 44.972 1.00 92.56 1142 SER A N 1
ATOM 9104 C CA . SER A 1 1142 ? -2.497 12.671 46.285 1.00 92.56 1142 SER A CA 1
ATOM 9105 C C . SER A 1 1142 ? -1.295 13.630 46.272 1.00 92.56 1142 SER A C 1
ATOM 9107 O O . SER A 1 1142 ? -0.864 14.076 45.210 1.00 92.56 1142 SER A O 1
ATOM 9109 N N . PRO A 1 1143 ? -0.722 13.974 47.439 1.00 89.94 1143 PRO A N 1
ATOM 9110 C CA . PRO A 1 1143 ? 0.511 14.759 47.498 1.00 89.94 1143 PRO A CA 1
ATOM 9111 C C . PRO A 1 1143 ? 1.745 14.070 46.888 1.00 89.94 1143 PRO A C 1
ATOM 9113 O O . PRO A 1 1143 ? 2.749 14.745 46.706 1.00 89.94 1143 PRO A O 1
ATOM 9116 N N . SER A 1 1144 ? 1.707 12.762 46.588 1.00 92.00 1144 SER A N 1
ATOM 9117 C CA . SER A 1 1144 ? 2.809 12.065 45.902 1.00 92.00 1144 SER A CA 1
ATOM 9118 C C . SER A 1 1144 ? 2.752 12.181 44.373 1.00 92.00 1144 SER A C 1
ATOM 9120 O O . SER A 1 1144 ? 3.605 11.603 43.697 1.00 92.00 1144 SER A O 1
ATOM 9122 N N . ALA A 1 1145 ? 1.777 12.916 43.821 1.00 95.00 1145 ALA A N 1
ATOM 9123 C CA . ALA A 1 1145 ? 1.656 13.155 42.388 1.00 95.00 1145 ALA A CA 1
ATOM 9124 C C . ALA A 1 1145 ? 2.936 13.783 41.819 1.00 95.00 1145 ALA A C 1
ATOM 9126 O O . ALA A 1 1145 ? 3.361 14.861 42.229 1.00 95.00 1145 ALA A O 1
ATOM 9127 N N . ASN A 1 1146 ? 3.520 13.140 40.812 1.00 93.75 1146 ASN A N 1
ATOM 9128 C CA . ASN A 1 1146 ? 4.638 13.695 40.066 1.00 93.75 1146 ASN A CA 1
ATOM 9129 C C . ASN A 1 1146 ? 4.152 14.215 38.709 1.00 93.75 1146 ASN A C 1
ATOM 9131 O O . ASN A 1 1146 ? 4.206 13.520 37.693 1.00 93.75 1146 ASN A O 1
ATOM 9135 N N . LEU A 1 1147 ? 3.690 15.467 38.711 1.00 93.81 1147 LEU A N 1
ATOM 9136 C CA . LEU A 1 1147 ? 3.285 16.229 37.523 1.00 93.81 1147 LEU A CA 1
ATOM 9137 C C . LEU A 1 1147 ? 4.363 17.243 37.101 1.00 93.81 1147 LEU A C 1
ATOM 9139 O O . LEU A 1 1147 ? 4.058 18.327 36.597 1.00 93.81 1147 LEU A O 1
ATOM 9143 N N . SER A 1 1148 ? 5.637 16.887 37.302 1.00 92.38 1148 SER A N 1
ATOM 9144 C CA . SER A 1 1148 ? 6.792 17.742 36.983 1.00 92.38 1148 SER A CA 1
ATOM 9145 C C . SER A 1 1148 ? 6.910 18.099 35.499 1.00 92.38 1148 SER A C 1
ATOM 9147 O O . SER A 1 1148 ? 7.581 19.067 35.151 1.00 92.38 1148 SER A O 1
ATOM 9149 N N . GLY A 1 1149 ? 6.242 17.353 34.613 1.00 89.50 1149 GLY A N 1
ATOM 9150 C CA . GLY A 1 1149 ? 6.126 17.695 33.200 1.00 89.50 1149 GLY A CA 1
ATOM 9151 C C . GLY A 1 1149 ? 5.068 18.762 32.896 1.00 89.50 1149 GLY A C 1
ATOM 9152 O O . GLY A 1 1149 ? 5.058 19.250 31.773 1.00 89.50 1149 GLY A O 1
ATOM 9153 N N . ILE A 1 1150 ? 4.206 19.136 33.854 1.00 91.56 1150 ILE A N 1
ATOM 9154 C CA . ILE A 1 1150 ? 3.216 20.229 33.737 1.00 91.56 1150 ILE A CA 1
ATOM 9155 C C . ILE A 1 1150 ? 3.731 21.504 34.411 1.00 91.56 1150 ILE A C 1
ATOM 9157 O O . ILE A 1 1150 ? 3.645 22.589 33.835 1.00 91.56 1150 ILE A O 1
ATOM 9161 N N . SER A 1 1151 ? 4.254 21.385 35.632 1.00 91.88 1151 SER A N 1
ATOM 9162 C CA . SER A 1 1151 ? 4.714 22.508 36.455 1.00 91.88 1151 SER A CA 1
ATOM 9163 C C . SER A 1 1151 ? 5.987 22.140 37.203 1.00 91.88 1151 SER A C 1
ATOM 9165 O O . SER A 1 1151 ? 6.158 20.999 37.618 1.00 91.88 1151 SER A O 1
ATOM 9167 N N . SER A 1 1152 ? 6.854 23.122 37.446 1.00 88.06 1152 SER A N 1
ATOM 9168 C CA . SER A 1 1152 ? 8.029 22.946 38.308 1.00 88.06 1152 SER A CA 1
ATOM 9169 C C . SER A 1 1152 ? 7.705 22.941 39.810 1.00 88.06 1152 SER A C 1
ATOM 9171 O O . SER A 1 1152 ? 8.614 22.808 40.625 1.00 88.06 1152 SER A O 1
ATOM 9173 N N . ALA A 1 1153 ? 6.440 23.117 40.202 1.00 87.19 1153 ALA A N 1
ATOM 9174 C CA . ALA A 1 1153 ? 6.030 23.106 41.601 1.00 87.19 1153 ALA A CA 1
ATOM 9175 C C . ALA A 1 1153 ? 5.867 21.680 42.154 1.00 87.19 1153 ALA A C 1
ATOM 9177 O O . ALA A 1 1153 ? 5.157 20.859 41.581 1.00 87.19 1153 ALA A O 1
ATOM 9178 N N . GLU A 1 1154 ? 6.452 21.419 43.325 1.00 75.69 1154 GLU A N 1
ATOM 9179 C CA . GLU A 1 1154 ? 6.555 20.071 43.914 1.00 75.69 1154 GLU A CA 1
ATOM 9180 C C . GLU A 1 1154 ? 5.226 19.477 44.422 1.00 75.69 1154 GLU A C 1
ATOM 9182 O O . GLU A 1 1154 ? 5.131 18.269 44.586 1.00 75.69 1154 GLU A O 1
ATOM 9187 N N . ASN A 1 1155 ? 4.189 20.296 44.640 1.00 83.94 1155 ASN A N 1
ATOM 9188 C CA . ASN A 1 1155 ? 2.912 19.865 45.235 1.00 83.94 1155 ASN A CA 1
ATOM 9189 C C . ASN A 1 1155 ? 1.728 19.909 44.250 1.00 83.94 1155 ASN A C 1
ATOM 9191 O O . ASN A 1 1155 ? 0.576 20.037 44.680 1.00 83.94 1155 ASN A O 1
ATOM 9195 N N . LEU A 1 1156 ? 1.984 19.896 42.936 1.00 92.81 1156 LEU A N 1
ATOM 9196 C CA . LEU A 1 1156 ? 0.909 19.905 41.944 1.00 92.81 1156 LEU A CA 1
ATOM 9197 C C . LEU A 1 1156 ? 0.256 18.520 41.842 1.00 92.81 1156 LEU A C 1
ATOM 9199 O O . LEU A 1 1156 ? 0.925 17.532 41.557 1.00 92.81 1156 LEU A O 1
ATOM 9203 N N . LYS A 1 1157 ? -1.067 18.470 42.003 1.00 93.62 1157 LYS A N 1
ATOM 9204 C CA . LYS A 1 1157 ? -1.887 17.261 41.863 1.00 93.62 1157 LYS A CA 1
ATOM 9205 C C . LYS A 1 1157 ? -3.202 17.578 41.159 1.00 93.62 1157 LYS A C 1
ATOM 9207 O O . LYS A 1 1157 ? -3.628 18.736 41.151 1.00 93.62 1157 LYS A O 1
ATOM 9212 N N . ILE A 1 1158 ? -3.874 16.554 40.637 1.00 95.00 1158 ILE A N 1
ATOM 9213 C CA . ILE A 1 1158 ? -5.266 16.697 40.204 1.00 95.00 1158 ILE A CA 1
ATOM 9214 C C . ILE A 1 1158 ? -6.143 16.706 41.457 1.00 95.00 1158 ILE A C 1
ATOM 9216 O O . ILE A 1 1158 ? -6.168 15.741 42.219 1.00 95.00 1158 ILE A O 1
ATOM 9220 N N . SER A 1 1159 ? -6.827 17.820 41.713 1.00 93.12 1159 SER A N 1
ATOM 9221 C CA . SER A 1 1159 ? -7.756 17.930 42.840 1.00 93.12 1159 SER A CA 1
ATOM 9222 C C . SER A 1 1159 ? -9.088 17.286 42.492 1.00 93.12 1159 SER A C 1
ATOM 9224 O O . SER A 1 1159 ? -9.555 16.447 43.257 1.00 93.12 1159 SER A O 1
ATOM 9226 N N . GLU A 1 1160 ? -9.639 17.630 41.328 1.00 90.50 1160 GLU A N 1
ATOM 9227 C CA . GLU A 1 1160 ? -10.945 17.170 40.853 1.00 90.50 1160 GLU A CA 1
ATOM 9228 C C . GLU A 1 1160 ? -10.851 16.721 39.390 1.00 90.50 1160 GLU A C 1
ATOM 9230 O O . GLU A 1 1160 ? -10.146 17.341 38.591 1.00 90.50 1160 GLU A O 1
ATOM 9235 N N . ALA A 1 1161 ? -11.558 15.647 39.038 1.00 93.12 1161 ALA A N 1
ATOM 9236 C CA . ALA A 1 1161 ? -11.665 15.146 37.671 1.00 93.12 1161 ALA A CA 1
ATOM 9237 C C . ALA A 1 1161 ? -13.128 14.820 37.387 1.00 93.12 1161 ALA A C 1
ATOM 9239 O O . ALA A 1 1161 ? -13.658 13.852 37.924 1.00 93.12 1161 ALA A O 1
ATOM 9240 N N . ILE A 1 1162 ? -13.793 15.651 36.591 1.00 93.81 1162 ILE A N 1
ATOM 9241 C CA . ILE A 1 1162 ? -15.242 15.573 36.396 1.00 93.81 1162 ILE A CA 1
ATOM 9242 C C . ILE A 1 1162 ? -15.519 15.247 34.934 1.00 93.81 1162 ILE A C 1
ATOM 9244 O O . ILE A 1 1162 ? -14.955 15.873 34.032 1.00 93.81 1162 ILE A O 1
ATOM 9248 N N . HIS A 1 1163 ? -16.386 14.261 34.726 1.00 94.69 1163 HIS A N 1
ATOM 9249 C CA . HIS A 1 1163 ? -16.889 13.868 33.421 1.00 94.69 1163 HIS A CA 1
ATOM 9250 C C . HIS A 1 1163 ? -18.397 14.083 33.349 1.00 94.69 1163 HIS A C 1
ATOM 9252 O O . HIS A 1 1163 ? -19.109 13.656 34.254 1.00 94.69 1163 HIS A O 1
ATOM 9258 N N . GLU A 1 1164 ? -18.880 14.707 32.277 1.00 94.88 1164 GLU A N 1
ATOM 9259 C CA . GLU A 1 1164 ? -20.312 14.823 31.993 1.00 94.88 1164 GLU A CA 1
ATOM 9260 C C . GLU A 1 1164 ? -20.593 14.491 30.527 1.00 94.88 1164 GLU A C 1
ATOM 9262 O O . GLU A 1 1164 ? -19.981 15.059 29.617 1.00 94.88 1164 GLU A O 1
ATOM 9267 N N . ALA A 1 1165 ? -21.515 13.560 30.295 1.00 94.00 1165 ALA A N 1
ATOM 9268 C CA . ALA A 1 1165 ? -21.896 13.113 28.963 1.00 94.00 1165 ALA A CA 1
ATOM 9269 C C . ALA A 1 1165 ? -23.382 13.370 28.725 1.00 94.00 1165 ALA A C 1
ATOM 9271 O O . ALA A 1 1165 ? -24.216 13.024 29.558 1.00 94.00 1165 ALA A O 1
ATOM 9272 N N . TYR A 1 1166 ? -23.705 13.933 27.560 1.00 92.88 1166 TYR A N 1
ATOM 9273 C CA . TYR A 1 1166 ? -25.073 14.181 27.115 1.00 92.88 1166 TYR A CA 1
ATOM 9274 C C . TYR A 1 1166 ? -25.334 13.523 25.758 1.00 92.88 1166 TYR A C 1
ATOM 9276 O O . TYR A 1 1166 ? -24.578 13.731 24.801 1.00 92.88 1166 TYR A O 1
ATOM 9284 N N . MET A 1 1167 ? -26.451 12.805 25.645 1.00 92.31 1167 MET A N 1
ATOM 9285 C CA . MET A 1 1167 ? -26.963 12.291 24.378 1.00 92.31 1167 MET A CA 1
ATOM 9286 C C . MET A 1 1167 ? -28.485 12.390 24.296 1.00 92.31 1167 MET A C 1
ATOM 9288 O O . MET A 1 1167 ? -29.207 12.090 25.246 1.00 92.31 1167 MET A O 1
ATOM 9292 N N . GLU A 1 1168 ? -28.969 12.759 23.113 1.00 89.94 1168 GLU A N 1
ATOM 9293 C CA . GLU A 1 1168 ? -30.388 12.745 22.763 1.00 89.94 1168 GLU A CA 1
ATOM 9294 C C . GLU A 1 1168 ? -30.640 11.725 21.645 1.00 89.94 1168 GLU A C 1
ATOM 9296 O O . GLU A 1 1168 ? -29.971 11.752 20.610 1.00 89.94 1168 GLU A O 1
ATOM 9301 N N . VAL A 1 1169 ? -31.611 10.840 21.859 1.00 92.12 1169 VAL A N 1
ATOM 9302 C CA . VAL A 1 1169 ? -32.071 9.813 20.920 1.00 92.12 1169 VAL A CA 1
ATOM 9303 C C . VAL A 1 1169 ? -33.545 10.050 20.625 1.00 92.12 1169 VAL A C 1
ATOM 9305 O O . VAL A 1 1169 ? -34.388 9.939 21.516 1.00 92.12 1169 VAL A O 1
ATOM 9308 N N . ASN A 1 1170 ? -33.844 10.377 19.371 1.00 92.38 1170 ASN A N 1
ATOM 9309 C CA . ASN A 1 1170 ? -35.182 10.693 18.883 1.00 92.38 1170 ASN A CA 1
ATOM 9310 C C . ASN A 1 1170 ? -35.427 10.066 17.497 1.00 92.38 1170 ASN A C 1
ATOM 9312 O O . ASN A 1 1170 ? -34.647 9.230 17.035 1.00 92.38 1170 ASN A O 1
ATOM 9316 N N . GLU A 1 1171 ? -36.528 10.445 16.857 1.00 93.00 1171 GLU A N 1
ATOM 9317 C CA . GLU A 1 1171 ? -37.020 9.847 15.619 1.00 93.00 1171 GLU A CA 1
ATOM 9318 C C . GLU A 1 1171 ? -36.248 10.255 14.354 1.00 93.00 1171 GLU A C 1
ATOM 9320 O O . GLU A 1 1171 ? -36.347 9.580 13.325 1.00 93.00 1171 GLU A O 1
ATOM 9325 N N . GLU A 1 1172 ? -35.480 11.343 14.420 1.00 87.88 1172 GLU A N 1
ATOM 9326 C CA . GLU A 1 1172 ? -34.910 12.031 13.261 1.00 87.88 1172 GLU A CA 1
ATOM 9327 C C . GLU A 1 1172 ? -34.001 11.112 12.421 1.00 87.88 1172 GLU A C 1
ATOM 9329 O O . GLU A 1 1172 ? -33.048 10.513 12.921 1.00 87.88 1172 GLU A O 1
ATOM 9334 N N . GLY A 1 1173 ? -34.268 11.012 11.113 1.00 76.75 1173 GLY A N 1
ATOM 9335 C CA . GLY A 1 1173 ? -33.497 10.175 10.191 1.00 76.75 1173 GLY A CA 1
ATOM 9336 C C . GLY A 1 1173 ? -33.564 10.628 8.729 1.00 76.75 1173 GLY A C 1
ATOM 9337 O O . GLY A 1 1173 ? -34.401 11.449 8.361 1.00 76.75 1173 GLY A O 1
ATOM 9338 N N . THR A 1 1174 ? -32.682 10.094 7.878 1.00 61.47 1174 THR A N 1
ATOM 9339 C CA . THR A 1 1174 ? -32.576 10.503 6.461 1.00 61.47 1174 THR A CA 1
ATOM 9340 C C . THR A 1 1174 ? -33.498 9.751 5.505 1.00 61.47 1174 THR A C 1
ATOM 9342 O O . THR A 1 1174 ? -33.961 10.328 4.523 1.00 61.47 1174 THR A O 1
ATOM 9345 N N . GLU A 1 1175 ? -33.760 8.469 5.757 1.00 57.53 1175 GLU A N 1
ATOM 9346 C CA . GLU A 1 1175 ? -34.587 7.622 4.893 1.00 57.53 1175 GLU A CA 1
ATOM 9347 C C . GLU A 1 1175 ? -35.847 7.187 5.644 1.00 57.53 1175 GLU A C 1
ATOM 9349 O O . GLU A 1 1175 ? -35.775 6.702 6.770 1.00 57.53 1175 GLU A O 1
ATOM 9354 N N . MET A 1 1176 ? -37.018 7.331 5.021 1.00 50.25 1176 MET A N 1
ATOM 9355 C CA . MET A 1 1176 ? -38.269 6.843 5.602 1.00 50.25 1176 MET A CA 1
ATOM 9356 C C . MET A 1 1176 ? -38.355 5.327 5.434 1.00 50.25 1176 MET A C 1
ATOM 9358 O O . MET A 1 1176 ? -38.415 4.835 4.296 1.00 50.25 1176 MET A O 1
ATOM 9362 N N . ALA A 1 1177 ? -38.437 4.606 6.556 1.00 48.06 1177 ALA A N 1
ATOM 9363 C CA . ALA A 1 1177 ? -38.689 3.172 6.590 1.00 48.06 1177 ALA A CA 1
ATOM 9364 C C . ALA A 1 1177 ? -39.919 2.825 5.721 1.00 48.06 1177 ALA A C 1
ATOM 9366 O O . ALA A 1 1177 ? -41.064 3.165 6.043 1.00 48.06 1177 ALA A O 1
ATOM 9367 N N . GLY A 1 1178 ? -39.663 2.192 4.568 1.00 45.88 1178 GLY A N 1
ATOM 9368 C CA . GLY A 1 1178 ? -40.682 1.678 3.647 1.00 45.88 1178 GLY A CA 1
ATOM 9369 C C . GLY A 1 1178 ? -40.876 2.393 2.300 1.00 45.88 1178 GLY A C 1
ATOM 9370 O O . GLY A 1 1178 ? -41.814 2.020 1.600 1.00 45.88 1178 GLY A O 1
ATOM 9371 N N . SER A 1 1179 ? -40.048 3.369 1.892 1.00 37.22 1179 SER A N 1
ATOM 9372 C CA . SER A 1 1179 ? -40.332 4.162 0.669 1.00 37.22 1179 SER A CA 1
ATOM 9373 C C . SER A 1 1179 ? -39.504 3.887 -0.602 1.00 37.22 1179 SER A C 1
ATOM 9375 O O . SER A 1 1179 ? -39.902 4.364 -1.662 1.00 37.22 1179 SER A O 1
ATOM 9377 N N . ALA A 1 1180 ? -38.455 3.056 -0.599 1.00 33.91 1180 ALA A N 1
ATOM 9378 C CA . ALA A 1 1180 ? -37.845 2.597 -1.856 1.00 33.91 1180 ALA A CA 1
ATOM 9379 C C . ALA A 1 1180 ? -37.013 1.313 -1.688 1.00 33.91 1180 ALA A C 1
ATOM 9381 O O . ALA A 1 1180 ? -36.032 1.299 -0.957 1.00 33.91 1180 ALA A O 1
ATOM 9382 N N . GLY A 1 1181 ? -37.374 0.256 -2.428 1.00 34.19 1181 GLY A N 1
ATOM 9383 C CA . GLY A 1 1181 ? -36.441 -0.815 -2.801 1.00 34.19 1181 GLY A CA 1
ATOM 9384 C C . GLY A 1 1181 ? -36.456 -2.103 -1.972 1.00 34.19 1181 GLY A C 1
ATOM 9385 O O . GLY A 1 1181 ? -35.440 -2.459 -1.395 1.00 34.19 1181 GLY A O 1
ATOM 9386 N N . VAL A 1 1182 ? -37.547 -2.880 -2.000 1.00 30.56 1182 VAL A N 1
ATOM 9387 C CA . VAL A 1 1182 ? -37.465 -4.333 -1.742 1.00 30.56 1182 VAL A CA 1
ATOM 9388 C C . VAL A 1 1182 ? -38.368 -5.073 -2.727 1.00 30.56 1182 VAL A C 1
ATOM 9390 O O . VAL A 1 1182 ? -39.534 -5.337 -2.454 1.00 30.56 1182 VAL A O 1
ATOM 9393 N N . MET A 1 1183 ? -37.823 -5.413 -3.893 1.00 28.55 1183 MET A N 1
ATOM 9394 C CA . MET A 1 1183 ? -38.382 -6.457 -4.753 1.00 28.55 1183 MET A CA 1
ATOM 9395 C C . MET A 1 1183 ? -37.209 -7.299 -5.260 1.00 28.55 1183 MET A C 1
ATOM 9397 O O . MET A 1 1183 ? -36.657 -7.050 -6.328 1.00 28.55 1183 MET A O 1
ATOM 9401 N N . GLY A 1 1184 ? -36.768 -8.242 -4.432 1.00 30.69 1184 GLY A N 1
ATOM 9402 C CA . GLY A 1 1184 ? -35.663 -9.142 -4.750 1.00 30.69 1184 GLY A CA 1
ATOM 9403 C C . GLY A 1 1184 ? -35.367 -10.093 -3.597 1.00 30.69 1184 GLY A C 1
ATOM 9404 O O . GLY A 1 1184 ? -34.580 -9.765 -2.723 1.00 30.69 1184 GLY A O 1
ATOM 9405 N N . ASP A 1 1185 ? -36.037 -11.245 -3.624 1.00 34.81 1185 ASP A N 1
ATOM 9406 C CA . ASP A 1 1185 ? -35.701 -12.504 -2.947 1.00 34.81 1185 ASP A CA 1
ATOM 9407 C C . ASP A 1 1185 ? -35.493 -12.513 -1.420 1.00 34.81 1185 ASP A C 1
ATOM 9409 O O . ASP A 1 1185 ? -34.370 -12.520 -0.923 1.00 34.81 1185 ASP A O 1
ATOM 9413 N N . ILE A 1 1186 ? -36.582 -12.730 -0.668 1.00 36.78 1186 ILE A N 1
ATOM 9414 C CA . ILE A 1 1186 ? -36.527 -13.453 0.616 1.00 36.78 1186 ILE A CA 1
ATOM 9415 C C . ILE A 1 1186 ? -37.622 -14.527 0.611 1.00 36.78 1186 ILE A C 1
ATOM 9417 O O . ILE A 1 1186 ? -38.804 -14.240 0.425 1.00 36.78 1186 ILE A O 1
ATOM 9421 N N . LYS A 1 1187 ? -37.207 -15.789 0.775 1.00 37.34 1187 LYS A N 1
ATOM 9422 C CA . LYS A 1 1187 ? -38.089 -16.953 0.928 1.00 37.34 1187 LYS A CA 1
ATOM 9423 C C . LYS A 1 1187 ? -38.987 -16.775 2.159 1.00 37.34 1187 LYS A C 1
ATOM 9425 O O . LYS A 1 1187 ? -38.496 -16.432 3.223 1.00 37.34 1187 LYS A O 1
ATOM 9430 N N . HIS A 1 1188 ? -40.276 -17.056 1.979 1.00 35.88 1188 HIS A N 1
ATOM 9431 C CA . HIS A 1 1188 ? -41.335 -17.220 2.983 1.00 35.88 1188 HIS A CA 1
ATOM 9432 C C . HIS A 1 1188 ? -40.907 -17.292 4.470 1.00 35.88 1188 HIS A C 1
ATOM 9434 O O . HIS A 1 1188 ? -40.446 -18.335 4.927 1.00 35.88 1188 HIS A O 1
ATOM 9440 N N . SER A 1 1189 ? -41.236 -16.252 5.243 1.00 37.16 1189 SER A N 1
ATOM 9441 C CA . SER A 1 1189 ? -41.782 -16.377 6.603 1.00 37.16 1189 SER A CA 1
ATOM 9442 C C . SER A 1 1189 ? -42.837 -15.279 6.811 1.00 37.16 1189 SER A C 1
ATOM 9444 O O . SER A 1 1189 ? -42.698 -14.159 6.321 1.00 37.16 1189 SER A O 1
ATOM 9446 N N . SER A 1 1190 ? -43.952 -15.631 7.444 1.00 42.97 1190 SER A N 1
ATOM 9447 C CA . SER A 1 1190 ? -45.143 -14.790 7.631 1.00 42.97 1190 SER A CA 1
ATOM 9448 C C . SER A 1 1190 ? -45.175 -14.055 8.979 1.00 42.97 1190 SER A C 1
ATOM 9450 O O . SER A 1 1190 ? -46.201 -13.482 9.326 1.00 42.97 1190 SER A O 1
ATOM 9452 N N . GLU A 1 1191 ? -44.063 -14.026 9.716 1.00 53.19 1191 GLU A N 1
ATOM 9453 C CA . GLU A 1 1191 ? -43.922 -13.322 10.997 1.00 53.19 1191 GLU A CA 1
ATOM 9454 C C . GLU A 1 1191 ? -42.645 -12.467 10.964 1.00 53.19 1191 GLU A C 1
ATOM 9456 O O . GLU A 1 1191 ? -41.570 -12.959 10.617 1.00 53.19 1191 GLU A O 1
ATOM 9461 N N . LEU A 1 1192 ? -42.777 -11.167 11.251 1.00 62.34 1192 LEU A N 1
ATOM 9462 C CA . LEU A 1 1192 ? -41.640 -10.257 11.419 1.00 62.34 1192 LEU A CA 1
ATOM 9463 C C . LEU A 1 1192 ? -41.024 -10.515 12.799 1.00 62.34 1192 LEU A C 1
ATOM 9465 O O . LEU A 1 1192 ? -41.742 -10.495 13.793 1.00 62.34 1192 LEU A O 1
ATOM 9469 N N . GLU A 1 1193 ? -39.711 -10.736 12.859 1.00 82.19 1193 GLU A N 1
ATOM 9470 C CA . GLU A 1 1193 ? -38.980 -10.839 14.126 1.00 82.19 1193 GLU A CA 1
ATOM 9471 C C . GLU A 1 1193 ? -39.045 -9.480 14.854 1.00 82.19 1193 GLU A C 1
ATOM 9473 O O . GLU A 1 1193 ? -38.856 -8.432 14.232 1.00 82.19 1193 GLU A O 1
ATOM 9478 N N . GLU A 1 1194 ? -39.364 -9.472 16.152 1.00 90.56 1194 GLU A N 1
ATOM 9479 C CA . GLU A 1 1194 ? -39.447 -8.244 16.958 1.00 90.56 1194 GLU A CA 1
ATOM 9480 C C . GLU A 1 1194 ? -38.185 -8.067 17.819 1.00 90.56 1194 GLU A C 1
ATOM 9482 O O . GLU A 1 1194 ? -37.747 -8.995 18.508 1.00 90.56 1194 GLU A O 1
ATOM 9487 N N . PHE A 1 1195 ? -37.629 -6.852 17.811 1.00 96.00 1195 PHE A N 1
ATOM 9488 C CA . PHE A 1 1195 ? -36.631 -6.386 18.773 1.00 96.00 1195 PHE A CA 1
ATOM 9489 C C . PHE A 1 1195 ? -37.257 -5.254 19.584 1.00 96.00 1195 PHE A C 1
ATOM 9491 O O . PHE A 1 1195 ? -37.504 -4.171 19.048 1.00 96.00 1195 PHE A O 1
ATOM 9498 N N . ARG A 1 1196 ? -37.558 -5.514 20.858 1.00 95.56 1196 ARG A N 1
ATOM 9499 C CA . ARG A 1 1196 ? -38.316 -4.596 21.706 1.00 95.56 1196 ARG A CA 1
ATOM 9500 C C . ARG A 1 1196 ? -37.537 -4.237 22.961 1.00 95.56 1196 ARG A C 1
ATOM 9502 O O . ARG A 1 1196 ? -37.521 -5.012 23.904 1.00 95.56 1196 ARG A O 1
ATOM 9509 N N . ALA A 1 1197 ? -36.922 -3.060 22.967 1.00 96.12 1197 ALA A N 1
ATOM 9510 C CA . ALA A 1 1197 ? -36.164 -2.555 24.107 1.00 96.12 1197 ALA A CA 1
ATOM 9511 C C . ALA A 1 1197 ? -37.093 -1.910 25.157 1.00 96.12 1197 ALA A C 1
ATOM 9513 O O . ALA A 1 1197 ? -37.049 -0.702 25.382 1.00 96.12 1197 ALA A O 1
ATOM 9514 N N . ASP A 1 1198 ? -37.980 -2.710 25.758 1.00 94.62 1198 ASP A N 1
ATOM 9515 C CA . ASP A 1 1198 ? -38.980 -2.288 26.754 1.00 94.62 1198 ASP A CA 1
ATOM 9516 C C . ASP A 1 1198 ? -38.608 -2.643 28.204 1.00 94.62 1198 ASP A C 1
ATOM 9518 O O . ASP A 1 1198 ? -39.459 -2.627 29.088 1.00 94.62 1198 ASP A O 1
ATOM 9522 N N . HIS A 1 1199 ? -37.349 -2.977 28.457 1.00 94.12 1199 HIS A N 1
ATOM 9523 C CA . HIS A 1 1199 ? -36.800 -3.275 29.778 1.00 94.12 1199 HIS A CA 1
ATOM 9524 C C . HIS A 1 1199 ? -35.283 -3.006 29.774 1.00 94.12 1199 HIS A C 1
ATOM 9526 O O . HIS A 1 1199 ? -34.729 -2.782 28.695 1.00 94.12 1199 HIS A O 1
ATOM 9532 N N . PRO A 1 1200 ? -34.604 -2.974 30.939 1.00 94.75 1200 PRO A N 1
ATOM 9533 C CA . PRO A 1 1200 ? -33.222 -2.529 31.044 1.00 94.75 1200 PRO A CA 1
ATOM 9534 C C . PRO A 1 1200 ? -32.244 -3.182 30.059 1.00 94.75 1200 PRO A C 1
ATOM 9536 O O . PRO A 1 1200 ? -32.189 -4.406 29.935 1.00 94.75 1200 PRO A O 1
ATOM 9539 N N . PHE A 1 1201 ? -31.440 -2.357 29.384 1.00 95.44 1201 PHE A N 1
ATOM 9540 C CA . PHE A 1 1201 ? -30.491 -2.799 28.356 1.00 95.44 1201 PHE A CA 1
ATOM 9541 C C . PHE A 1 1201 ? -29.164 -2.036 28.416 1.00 95.44 1201 PHE A C 1
ATOM 9543 O O . PHE A 1 1201 ? -29.082 -0.918 28.937 1.00 95.44 1201 PHE A O 1
ATOM 9550 N N . LEU A 1 1202 ? -28.119 -2.629 27.832 1.00 96.31 1202 LEU A N 1
ATOM 9551 C CA . LEU A 1 1202 ? -26.863 -1.928 27.561 1.00 96.31 1202 LEU A CA 1
ATOM 9552 C C . LEU A 1 1202 ? -26.882 -1.375 26.144 1.00 96.31 1202 LEU A C 1
ATOM 9554 O O . LEU A 1 1202 ? -27.421 -1.989 25.222 1.00 96.31 1202 LEU A O 1
ATOM 9558 N N . PHE A 1 1203 ? -26.251 -0.231 25.943 1.00 96.50 1203 PHE A N 1
ATOM 9559 C CA . PHE A 1 1203 ? -26.052 0.317 24.615 1.00 96.50 1203 PHE A CA 1
ATOM 9560 C C . PHE A 1 1203 ? -24.674 0.949 24.494 1.00 96.50 1203 PHE A C 1
ATOM 9562 O O . PHE A 1 1203 ? -24.064 1.387 25.471 1.00 96.50 1203 PHE A O 1
ATOM 9569 N N . LEU A 1 1204 ? -24.178 1.015 23.265 1.00 96.19 1204 LEU A N 1
ATOM 9570 C CA . LEU A 1 1204 ? -22.955 1.740 22.969 1.00 96.19 1204 LEU A CA 1
ATOM 9571 C C . LEU A 1 1204 ? -23.029 2.395 21.602 1.00 96.19 1204 LEU A C 1
ATOM 9573 O O . LEU A 1 1204 ? -23.668 1.886 20.679 1.00 96.19 1204 LEU A O 1
ATOM 9577 N N . LEU A 1 1205 ? -22.352 3.527 21.472 1.00 94.69 1205 LEU A N 1
ATOM 9578 C CA . LEU A 1 1205 ? -22.146 4.190 20.196 1.00 94.69 1205 LEU A CA 1
ATOM 9579 C C . LEU A 1 1205 ? -20.726 3.886 19.732 1.00 94.69 1205 LEU A C 1
ATOM 9581 O O . LEU A 1 1205 ? -19.770 4.263 20.412 1.00 94.69 1205 LEU A O 1
ATOM 9585 N N . LYS A 1 1206 ? -20.581 3.229 18.581 1.00 89.81 1206 LYS A N 1
ATOM 9586 C CA . LYS A 1 1206 ? -19.272 2.931 17.988 1.00 89.81 1206 LYS A CA 1
ATOM 9587 C C . LYS A 1 1206 ? -19.015 3.768 16.744 1.00 89.81 1206 LYS A C 1
ATOM 9589 O O . LYS A 1 1206 ? -19.931 4.062 15.975 1.00 89.81 1206 LYS A O 1
ATOM 9594 N N . HIS A 1 1207 ? -17.749 4.097 16.523 1.00 87.00 1207 HIS A N 1
ATOM 9595 C CA . HIS A 1 1207 ? -17.267 4.609 15.248 1.00 87.00 1207 HIS A CA 1
ATOM 9596 C C . HIS A 1 1207 ? -16.880 3.431 14.350 1.00 87.00 1207 HIS A C 1
ATOM 9598 O O . HIS A 1 1207 ? -15.891 2.746 14.595 1.00 87.00 1207 HIS A O 1
ATOM 9604 N N . ASN A 1 1208 ? -17.669 3.189 13.308 1.00 82.88 1208 ASN A N 1
ATOM 9605 C CA . ASN A 1 1208 ? -17.565 2.017 12.439 1.00 82.88 1208 ASN A CA 1
ATOM 9606 C C . ASN A 1 1208 ? -16.187 1.848 11.770 1.00 82.88 1208 ASN A C 1
ATOM 9608 O O . ASN A 1 1208 ? -15.718 0.716 11.708 1.00 82.88 1208 ASN A O 1
ATOM 9612 N N . PRO A 1 1209 ? -15.498 2.909 11.291 1.00 77.25 1209 PRO A N 1
ATOM 9613 C CA . PRO A 1 1209 ? -14.182 2.755 10.669 1.00 77.25 1209 PRO A CA 1
ATOM 9614 C C . PRO A 1 1209 ? -13.086 2.243 11.608 1.00 77.25 1209 PRO A C 1
ATOM 9616 O O . PRO A 1 1209 ? -12.177 1.563 11.145 1.00 77.25 1209 PRO A O 1
ATOM 9619 N N . THR A 1 1210 ? -13.143 2.588 12.899 1.00 70.81 1210 THR A N 1
ATOM 9620 C CA . THR A 1 1210 ? -12.088 2.238 13.870 1.00 70.81 1210 THR A CA 1
ATOM 9621 C C . THR A 1 1210 ? -12.544 1.235 14.922 1.00 70.81 1210 THR A C 1
ATOM 9623 O O . THR A 1 1210 ? -11.721 0.768 15.692 1.00 70.81 1210 THR A O 1
ATOM 9626 N N . ASN A 1 1211 ? -13.838 0.910 14.984 1.00 79.81 1211 ASN A N 1
ATOM 9627 C CA . ASN A 1 1211 ? -14.481 0.173 16.076 1.00 79.81 1211 ASN A CA 1
ATOM 9628 C C . ASN A 1 1211 ? -14.304 0.802 17.471 1.00 79.81 1211 ASN A C 1
ATOM 9630 O O . ASN A 1 1211 ? -14.570 0.143 18.476 1.00 79.81 1211 ASN A O 1
ATOM 9634 N N . ILE A 1 1212 ? -13.910 2.079 17.563 1.00 87.50 1212 ILE A N 1
ATOM 9635 C CA . ILE A 1 1212 ? -13.770 2.734 18.865 1.00 87.50 1212 ILE A CA 1
ATOM 9636 C C . ILE A 1 1212 ? -15.140 3.000 19.491 1.00 87.50 1212 ILE A C 1
ATOM 9638 O O . ILE A 1 1212 ? -16.074 3.447 18.820 1.00 87.50 1212 ILE A O 1
ATOM 9642 N N . ILE A 1 1213 ? -15.246 2.730 20.791 1.00 92.75 1213 ILE A N 1
ATOM 9643 C CA . ILE A 1 1213 ? -16.436 3.015 21.591 1.00 92.75 1213 ILE A CA 1
ATOM 9644 C C . ILE A 1 1213 ? -16.409 4.505 21.935 1.00 92.75 1213 ILE A C 1
ATOM 9646 O O . ILE A 1 1213 ? -15.523 4.957 22.657 1.00 92.75 1213 ILE A O 1
ATOM 9650 N N . LEU A 1 1214 ? -17.363 5.267 21.401 1.00 92.94 1214 LEU A N 1
ATOM 9651 C CA . LEU A 1 1214 ? -17.528 6.692 21.691 1.00 92.94 1214 LEU A CA 1
ATOM 9652 C C . LEU A 1 1214 ? -18.295 6.903 22.989 1.00 92.94 1214 LEU A C 1
ATOM 9654 O O . LEU A 1 1214 ? -17.901 7.728 23.805 1.00 92.94 1214 LEU A O 1
ATOM 9658 N N . PHE A 1 1215 ? -19.377 6.151 23.169 1.00 95.75 1215 PHE A N 1
ATOM 9659 C CA . PHE A 1 1215 ? -20.211 6.186 24.362 1.00 95.75 1215 PHE A CA 1
ATOM 9660 C C . PHE A 1 1215 ? -20.581 4.777 24.768 1.00 95.75 1215 PHE A C 1
ATOM 9662 O O . PHE A 1 1215 ? -20.802 3.923 23.906 1.00 95.75 1215 PHE A O 1
ATOM 9669 N N . PHE A 1 1216 ? -20.700 4.574 26.069 1.00 97.12 1216 PHE A N 1
ATOM 9670 C CA . PHE A 1 1216 ? -21.199 3.344 26.650 1.00 97.12 1216 PHE A CA 1
ATOM 9671 C C . PHE A 1 1216 ? -22.221 3.688 27.723 1.00 97.12 1216 PHE A C 1
ATOM 9673 O O . PHE A 1 1216 ? -22.044 4.656 28.470 1.00 97.12 1216 PHE A O 1
ATOM 9680 N N . GLY A 1 1217 ? -23.296 2.912 27.792 1.00 94.69 1217 GLY A N 1
ATOM 9681 C CA . GLY A 1 1217 ? -24.309 3.147 28.795 1.00 94.69 1217 GLY A CA 1
ATOM 9682 C C . GLY A 1 1217 ? -25.201 1.962 29.107 1.00 94.69 1217 GLY A C 1
ATOM 9683 O O . GLY A 1 1217 ? -25.316 0.994 28.355 1.00 94.69 1217 GLY A O 1
ATOM 9684 N N . LYS A 1 1218 ? -25.844 2.095 30.258 1.00 94.31 1218 LYS A N 1
ATOM 9685 C CA . LYS A 1 1218 ? -26.896 1.246 30.789 1.00 94.31 1218 LYS A CA 1
ATOM 9686 C C . LYS A 1 1218 ? -28.144 2.103 30.929 1.00 94.31 1218 LYS A C 1
ATOM 9688 O O . LYS A 1 1218 ? -28.098 3.140 31.592 1.00 94.31 1218 LYS A O 1
ATOM 9693 N N . TYR A 1 1219 ? -29.238 1.668 30.319 1.00 93.06 1219 TYR A N 1
ATOM 9694 C CA . TYR A 1 1219 ? -30.527 2.340 30.408 1.00 93.06 1219 TYR A CA 1
ATOM 9695 C C . TYR A 1 1219 ? -31.480 1.478 31.236 1.00 93.06 1219 TYR A C 1
ATOM 9697 O O . TYR A 1 1219 ? -31.951 0.449 30.759 1.00 93.06 1219 TYR A O 1
ATOM 9705 N N . CYS A 1 1220 ? -31.717 1.879 32.485 1.00 87.69 1220 CYS A N 1
ATOM 9706 C CA . CYS A 1 1220 ? -32.574 1.176 33.446 1.00 87.69 1220 CYS A CA 1
ATOM 9707 C C . CYS A 1 1220 ? -33.845 1.958 33.785 1.00 87.69 1220 CYS A C 1
ATOM 9709 O O . CYS A 1 1220 ? -34.899 1.359 33.983 1.00 87.69 1220 CYS A O 1
ATOM 9711 N N . SER A 1 1221 ? -33.746 3.285 33.877 1.00 78.56 1221 SER A N 1
ATOM 9712 C CA . SER A 1 1221 ? -34.834 4.163 34.304 1.00 78.56 1221 SER A CA 1
ATOM 9713 C C . SER A 1 1221 ? -35.054 5.257 33.258 1.00 78.56 1221 SER A C 1
ATOM 9715 O O . SER A 1 1221 ? -34.280 6.214 33.229 1.00 78.56 1221 SER A O 1
ATOM 9717 N N . PRO A 1 1222 ? -36.094 5.130 32.425 1.00 71.75 1222 PRO A N 1
ATOM 9718 C CA . PRO A 1 1222 ? -36.420 6.100 31.391 1.00 71.75 1222 PRO A CA 1
ATOM 9719 C C . PRO A 1 1222 ? -36.709 7.526 31.831 1.00 71.75 1222 PRO A C 1
ATOM 9721 O O . PRO A 1 1222 ? -37.229 7.703 32.961 1.00 71.75 1222 PRO A O 1
#